Protein 7EQC (pdb70)

InterPro domains:
  IPR000198 Rho GTPase-activating protein domain [PF00620] (437-583)
  IPR000198 Rho GTPase-activating protein domain [PS50238] (423-615)
  IPR000198 Rho GTPase-activating protein domain [SM00324] (434-607)
  IPR002219 Protein kinase C-like, phorbol ester/diacylglycerol-binding domain [PF00130] (352-400)
  IPR002219 Protein kinase C-like, phorbol ester/diacylglycerol-binding domain [PS00479] (352-399)
  IPR002219 Protein kinase C-like, phorbol ester/diacylglycerol-binding domain [PS50081] (351-399)
  IPR008936 Rho GTPase activation protein [G3DSA:1.10.555.10] (417-621)
  IPR008936 Rho GTPase activation protein [SSF48350] (424-609)
  IPR046349 C1-like domain superfamily [SSF57889] (343-401)

Nearest PDB structures (foldseek):
  7eqc-assembly2_J  TM=1.009E+00  e=3.609E-17  Caenorhabditis elegans
  7eqc-assembly2_F  TM=1.010E+00  e=9.535E-17  Caenorhabditis elegans
  7eqc-assembly1_I  TM=1.009E+00  e=2.488E-17  Caenorhabditis elegans
  7eqc-assembly2_J  TM=6.200E-01  e=1.971E-14  Caenorhabditis elegans

B-factor: mean 83.52, std 26.38, range [30.89, 197.25]

Structure (mmCIF, N/CA/C/O backbone):
data_7EQC
#
_entry.id   7EQC
#
_cell.length_a   64.756
_cell.length_b   65.406
_cell.length_c   75.789
_cell.angle_alpha   96.420
_cell.angle_beta   92.240
_cell.angle_gamma   105.030
#
_symmetry.space_group_name_H-M   'P 1'
#
loop_
_entity.id
_entity.type
_entity.pdbx_description
1 polymer 'CYtoKinesis defect'
2 polymer 'Kinesin-like protein'
3 water water
#
loop_
_atom_site.group_PDB
_atom_site.id
_atom_site.type_symbol
_atom_site.label_atom_id
_atom_site.label_alt_id
_atom_site.label_comp_id
_atom_site.label_asym_id
_atom_site.label_entity_id
_atom_site.label_seq_id
_atom_site.pdbx_PDB_ins_code
_atom_site.Cartn_x
_atom_site.Cartn_y
_atom_site.Cartn_z
_atom_site.occupancy
_atom_site.B_iso_or_equiv
_atom_site.auth_seq_id
_atom_site.auth_comp_id
_atom_site.auth_asym_id
_atom_site.auth_atom_id
_atom_site.pdbx_PDB_model_num
ATOM 1 N N . LYS A 1 13 ? 114.748 170.814 66.070 1.00 94.29 9 LYS B N 1
ATOM 2 C CA . LYS A 1 13 ? 115.825 171.751 66.358 1.00 89.65 9 LYS B CA 1
ATOM 3 C C . LYS A 1 13 ? 116.441 172.222 65.046 1.00 93.57 9 LYS B C 1
ATOM 4 O O . LYS A 1 13 ? 116.070 173.258 64.494 1.00 112.74 9 LYS B O 1
ATOM 10 N N . VAL A 1 14 ? 117.377 171.412 64.557 1.00 76.34 10 VAL B N 1
ATOM 11 C CA . VAL A 1 14 ? 118.167 171.744 63.376 1.00 53.74 10 VAL B CA 1
ATOM 12 C C . VAL A 1 14 ? 117.382 171.513 62.087 1.00 59.20 10 VAL B C 1
ATOM 13 O O . VAL A 1 14 ? 117.380 172.360 61.186 1.00 54.23 10 VAL B O 1
ATOM 17 N N . CYS A 1 15 ? 116.724 170.361 61.964 1.00 86.96 11 CYS B N 1
ATOM 18 C CA . CYS A 1 15 ? 115.931 170.050 60.776 1.00 63.37 11 CYS B CA 1
ATOM 19 C C . CYS A 1 15 ? 114.547 170.673 60.927 1.00 70.25 11 CYS B C 1
ATOM 20 O O . CYS A 1 15 ? 113.724 170.187 61.710 1.00 72.35 11 CYS B O 1
ATOM 23 N N . GLY A 1 16 ? 114.297 171.744 60.173 1.00 76.87 12 GLY B N 1
ATOM 24 C CA . GLY A 1 16 ? 113.021 172.434 60.261 1.00 77.39 12 GLY B CA 1
ATOM 25 C C . GLY A 1 16 ? 111.841 171.539 59.932 1.00 72.91 12 GLY B C 1
ATOM 26 O O . GLY A 1 16 ? 111.949 170.577 59.169 1.00 74.17 12 GLY B O 1
ATOM 27 N N . GLU A 1 17 ? 110.697 171.860 60.545 1.00 68.99 13 GLU B N 1
ATOM 28 C CA . GLU A 1 17 ? 109.480 171.086 60.309 1.00 78.98 13 GLU B CA 1
ATOM 29 C C . GLU A 1 17 ? 109.072 171.118 58.838 1.00 90.07 13 GLU B C 1
ATOM 30 O O . GLU A 1 17 ? 108.602 170.110 58.296 1.00 89.18 13 GLU B O 1
ATOM 36 N N . ASN A 1 18 ? 109.232 172.270 58.175 1.00 86.55 14 ASN B N 1
ATOM 37 C CA . ASN A 1 18 ? 108.956 172.337 56.741 1.00 74.57 14 ASN B CA 1
ATOM 38 C C . ASN A 1 18 ? 109.860 171.386 55.969 1.00 73.51 14 ASN B C 1
ATOM 39 O O . ASN A 1 18 ? 109.425 170.756 54.999 1.00 76.12 14 ASN B O 1
ATOM 44 N N . SER A 1 19 ? 111.131 171.292 56.369 1.00 70.89 15 SER B N 1
ATOM 45 C CA . SER A 1 19 ? 112.058 170.380 55.705 1.00 65.51 15 SER B CA 1
ATOM 46 C C . SER A 1 19 ? 111.602 168.933 55.846 1.00 68.22 15 SER B C 1
ATOM 47 O O . SER A 1 19 ? 111.759 168.130 54.920 1.00 67.94 15 SER B O 1
ATOM 50 N N . ARG A 1 20 ? 111.052 168.579 57.010 1.00 70.61 16 ARG B N 1
ATOM 51 C CA . ARG A 1 20 ? 110.601 167.211 57.238 1.00 74.48 16 ARG B CA 1
ATOM 52 C C . ARG A 1 20 ? 109.332 166.923 56.451 1.00 80.80 16 ARG B C 1
ATOM 53 O O . ARG A 1 20 ? 109.196 165.858 55.837 1.00 93.72 16 ARG B O 1
ATOM 61 N N . HIS A 1 21 ? 108.393 167.870 56.465 1.00 78.93 17 HIS B N 1
ATOM 62 C CA . HIS A 1 21 ? 107.115 167.690 55.788 1.00 80.29 17 HIS B CA 1
ATOM 63 C C . HIS A 1 21 ? 107.304 167.493 54.290 1.00 78.29 17 HIS B C 1
ATOM 64 O O . HIS A 1 21 ? 106.693 166.603 53.686 1.00 89.08 17 HIS B O 1
ATOM 71 N N . ILE A 1 22 ? 108.154 168.315 53.672 1.00 70.34 18 ILE B N 1
ATOM 72 C CA . ILE A 1 22 ? 108.368 168.209 52.233 1.00 74.30 18 ILE B CA 1
ATOM 73 C C . ILE A 1 22 ? 109.038 166.886 51.889 1.00 68.62 18 ILE B C 1
ATOM 74 O O . ILE A 1 22 ? 108.653 166.213 50.926 1.00 78.70 18 ILE B O 1
ATOM 79 N N . PHE A 1 23 ? 110.037 166.485 52.676 1.00 61.52 19 PHE B N 1
ATOM 80 C CA . PHE A 1 23 ? 110.721 165.222 52.417 1.00 60.28 19 PHE B CA 1
ATOM 81 C C . PHE A 1 23 ? 109.781 164.033 52.570 1.00 65.51 19 PHE B C 1
ATOM 82 O O . PHE A 1 23 ? 109.868 163.062 51.810 1.00 79.67 19 PHE B O 1
ATOM 90 N N . ASN A 1 24 ? 108.871 164.095 53.545 1.00 71.11 20 ASN B N 1
ATOM 91 C CA . ASN A 1 24 ? 107.929 163.002 53.765 1.00 88.51 20 ASN B CA 1
ATOM 92 C C . ASN A 1 24 ? 106.955 162.877 52.602 1.00 94.21 20 ASN B C 1
ATOM 93 O O . ASN A 1 24 ? 106.674 161.770 52.128 1.00 85.37 20 ASN B O 1
ATOM 98 N N . MET A 1 25 ? 106.414 164.010 52.149 1.00 70.25 21 MET B N 1
ATOM 99 C CA . MET A 1 25 ? 105.510 164.015 51.006 1.00 65.05 21 MET B CA 1
ATOM 100 C C . MET A 1 25 ? 106.189 163.417 49.781 1.00 62.52 21 MET B C 1
ATOM 101 O O . MET A 1 25 ? 105.618 162.567 49.089 1.00 67.17 21 MET B O 1
ATOM 106 N N . ILE A 1 26 ? 107.429 163.837 49.517 1.00 58.45 22 ILE B N 1
ATOM 107 C CA . ILE A 1 26 ? 108.184 163.306 48.384 1.00 58.94 22 ILE B CA 1
ATOM 108 C C . ILE A 1 26 ? 108.427 161.812 48.558 1.00 64.32 22 ILE B C 1
ATOM 109 O O . ILE A 1 26 ? 108.360 161.042 47.591 1.00 70.35 22 ILE B O 1
ATOM 114 N N . LEU A 1 27 ? 108.713 161.377 49.791 1.00 64.15 23 LEU B N 1
ATOM 115 C CA . LEU A 1 27 ? 108.901 159.953 50.056 1.00 66.66 23 LEU B CA 1
ATOM 116 C C . LEU A 1 27 ? 107.657 159.153 49.702 1.00 80.86 23 LEU B C 1
ATOM 117 O O . LEU A 1 27 ? 107.754 158.029 49.195 1.00 80.95 23 LEU B O 1
ATOM 122 N N . ASN A 1 28 ? 106.479 159.712 49.967 1.00 84.90 24 ASN B N 1
ATOM 123 C CA . ASN A 1 28 ? 105.230 159.027 49.674 1.00 84.72 24 ASN B CA 1
ATOM 124 C C . ASN A 1 28 ? 104.832 159.127 48.208 1.00 87.13 24 ASN B C 1
ATOM 125 O O . ASN A 1 28 ? 103.975 158.355 47.765 1.00 93.53 24 ASN B O 1
ATOM 130 N N . SER A 1 29 ? 105.426 160.047 47.449 1.00 96.32 25 SER B N 1
ATOM 131 C CA . SER A 1 29 ? 105.132 160.193 46.032 1.00 91.29 25 SER B CA 1
ATOM 132 C C . SER A 1 29 ? 105.999 159.305 45.155 1.00 100.29 25 SER B C 1
ATOM 133 O O . SER A 1 29 ? 105.746 159.210 43.950 1.00 114.31 25 SER B O 1
ATOM 136 N N . GLN A 1 30 ? 107.015 158.662 45.725 1.00 91.22 26 GLN B N 1
ATOM 137 C CA . GLN A 1 30 ? 107.913 157.807 44.973 1.00 91.66 26 GLN B CA 1
ATOM 138 C C . GLN A 1 30 ? 107.804 156.339 45.338 1.00 109.72 26 GLN B C 1
ATOM 139 O O . GLN A 1 30 ? 108.321 155.500 44.591 1.00 125.00 26 GLN B O 1
ATOM 145 N N . ARG A 1 31 ? 107.137 156.002 46.436 1.00 114.24 27 ARG B N 1
ATOM 146 C CA . ARG A 1 31 ? 107.107 154.619 46.882 1.00 118.74 27 ARG B CA 1
ATOM 147 C C . ARG A 1 31 ? 106.104 153.806 46.069 1.00 125.85 27 ARG B C 1
ATOM 148 O O . ARG A 1 31 ? 104.965 154.245 45.859 1.00 125.34 27 ARG B O 1
ATOM 156 N N . PRO A 1 32 ? 106.491 152.628 45.608 1.00 152.85 28 PRO B N 1
ATOM 157 C CA . PRO A 1 32 ? 105.620 151.787 44.774 1.00 147.11 28 PRO B CA 1
ATOM 158 C C . PRO A 1 32 ? 104.548 151.028 45.544 1.00 152.77 28 PRO B C 1
ATOM 159 O O . PRO A 1 32 ? 104.811 149.930 46.046 1.00 165.50 28 PRO B O 1
ATOM 163 N N . GLN A 1 33 ? 103.341 151.589 45.651 1.00 147.17 29 GLN B N 1
ATOM 164 C CA . GLN A 1 33 ? 102.264 150.919 46.385 1.00 154.13 29 GLN B CA 1
ATOM 165 C C . GLN A 1 33 ? 101.727 149.640 45.659 1.00 146.17 29 GLN B C 1
ATOM 166 O O . GLN A 1 33 ? 100.788 148.991 46.147 1.00 145.44 29 GLN B O 1
ATOM 172 N N . PHE A 1 34 ? 102.380 149.231 44.569 1.00 132.89 30 PHE B N 1
ATOM 173 C CA . PHE A 1 34 ? 102.025 148.031 43.818 1.00 133.79 30 PHE B CA 1
ATOM 174 C C . PHE A 1 34 ? 103.258 147.505 43.089 1.00 132.63 30 PHE B C 1
ATOM 175 O O . PHE A 1 34 ? 103.429 147.739 41.887 1.00 124.12 30 PHE B O 1
ATOM 183 N N . ASP A 1 35 ? 104.084 146.744 43.818 1.00 132.68 31 ASP B N 1
ATOM 184 C CA . ASP A 1 35 ? 105.225 146.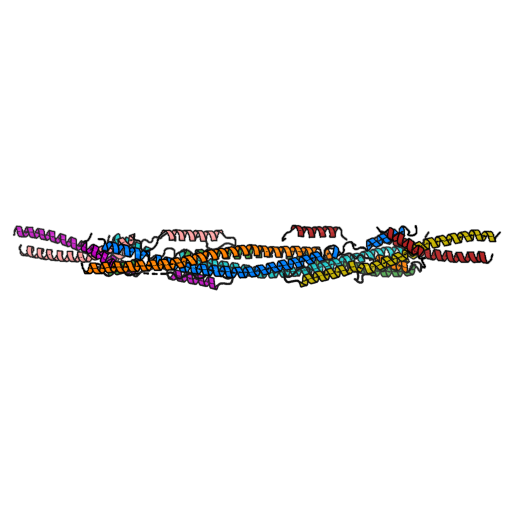030 43.252 1.00 121.48 31 ASP B CA 1
ATOM 185 C C . ASP A 1 35 ? 104.690 144.873 42.418 1.00 118.25 31 ASP B C 1
ATOM 186 O O . ASP A 1 35 ? 103.859 144.098 42.898 1.00 128.59 31 ASP B O 1
ATOM 191 N N . ILE A 1 36 ? 105.162 144.745 41.175 1.00 106.30 32 ILE B N 1
ATOM 192 C CA . ILE A 1 36 ? 104.600 143.733 40.276 1.00 100.73 32 ILE B CA 1
ATOM 193 C C . ILE A 1 36 ? 104.855 142.325 40.797 1.00 98.51 32 ILE B C 1
ATOM 194 O O . ILE A 1 36 ? 103.976 141.458 40.732 1.00 101.27 32 ILE B O 1
ATOM 199 N N . LYS A 1 37 ? 106.052 142.071 41.327 1.00 104.91 33 LYS B N 1
ATOM 200 C CA . LYS A 1 37 ? 106.303 140.774 41.946 1.00 111.11 33 LYS B CA 1
ATOM 201 C C . LYS A 1 37 ? 105.384 140.561 43.143 1.00 106.10 33 LYS B C 1
ATOM 202 O O . LYS A 1 37 ? 104.882 139.452 43.362 1.00 122.67 33 LYS B O 1
ATOM 208 N N . ASP A 1 38 ? 105.134 141.624 43.913 1.00 99.65 34 ASP B N 1
ATOM 209 C CA . ASP A 1 38 ? 104.345 141.517 45.138 1.00 106.88 34 ASP B CA 1
ATOM 210 C C . ASP A 1 38 ? 102.860 141.296 44.866 1.00 104.85 34 ASP B C 1
ATOM 211 O O . ASP A 1 38 ? 102.216 140.503 45.562 1.00 127.10 34 ASP B O 1
ATOM 216 N N . ILE A 1 39 ? 102.280 142.011 43.896 1.00 104.33 35 ILE B N 1
ATOM 217 C CA . ILE A 1 39 ? 100.847 141.871 43.633 1.00 105.32 35 ILE B CA 1
ATOM 218 C C . ILE A 1 39 ? 100.481 140.547 42.980 1.00 103.93 35 ILE B C 1
ATOM 219 O O . ILE A 1 39 ? 99.290 140.240 42.864 1.00 120.40 35 ILE B O 1
ATOM 224 N N . GLY A 1 40 ? 101.458 139.762 42.543 1.00 95.38 36 GLY B N 1
ATOM 225 C CA . GLY A 1 40 ? 101.206 138.411 42.087 1.00 101.83 36 GLY B CA 1
ATOM 226 C C . GLY A 1 40 ? 101.164 138.192 40.593 1.00 102.72 36 GLY B C 1
ATOM 227 O O . GLY A 1 40 ? 100.556 137.210 40.155 1.00 98.99 36 GLY B O 1
ATOM 228 N N . MET A 1 41 ? 101.792 139.061 39.799 1.00 95.58 37 MET B N 1
ATOM 229 C CA . MET A 1 41 ? 101.794 138.876 38.351 1.00 87.36 37 MET B CA 1
ATOM 230 C C . MET A 1 41 ? 102.468 137.564 37.967 1.00 82.28 37 MET B C 1
ATOM 231 O O . MET A 1 41 ? 101.954 136.807 37.137 1.00 76.10 37 MET B O 1
ATOM 236 N N . PHE A 1 42 ? 103.635 137.288 38.556 1.00 84.96 38 PHE B N 1
ATOM 237 C CA . PHE A 1 42 ? 104.361 136.061 38.248 1.00 79.40 38 PHE B CA 1
ATOM 238 C C . PHE A 1 42 ? 103.614 134.821 38.719 1.00 82.44 38 PHE B C 1
ATOM 239 O O . PHE A 1 42 ? 103.695 133.774 38.067 1.00 80.21 38 PHE B O 1
ATOM 247 N N . HIS A 1 43 ? 102.896 134.907 39.842 1.00 87.74 39 HIS B N 1
ATOM 248 C CA . HIS A 1 43 ? 102.109 133.759 40.281 1.00 88.70 39 HIS B CA 1
ATOM 249 C C . HIS A 1 43 ? 100.967 133.461 39.314 1.00 92.46 39 HIS B C 1
ATOM 250 O O . HIS A 1 43 ? 100.673 132.292 39.045 1.00 88.04 39 HIS B O 1
ATOM 257 N N . LEU A 1 44 ? 100.304 134.494 38.787 1.00 102.32 40 LEU B N 1
ATOM 258 C CA . LEU A 1 44 ? 99.237 134.271 37.814 1.00 80.34 40 LEU B CA 1
ATOM 259 C C . LEU A 1 44 ? 99.789 133.619 36.544 1.00 78.36 40 LEU B C 1
ATOM 260 O O . LEU A 1 44 ? 99.190 132.682 35.994 1.00 94.34 40 LEU B O 1
ATOM 265 N N . ILE A 1 45 ? 100.942 134.096 36.069 1.00 69.84 41 ILE B N 1
ATOM 266 C CA . ILE A 1 45 ? 101.545 133.494 34.884 1.00 76.74 41 ILE B CA 1
ATOM 267 C C . ILE A 1 45 ? 101.973 132.066 35.188 1.00 87.61 41 ILE B C 1
ATOM 268 O O . ILE A 1 45 ? 101.859 131.172 34.339 1.00 89.88 41 ILE B O 1
ATOM 273 N N . ASP A 1 46 ? 102.477 131.833 36.405 1.00 85.87 42 ASP B N 1
ATOM 274 C CA . ASP A 1 46 ? 102.767 130.474 36.847 1.00 82.42 42 ASP B CA 1
ATOM 275 C C . ASP A 1 46 ? 101.533 129.589 36.730 1.00 83.96 42 ASP B C 1
ATOM 276 O O . ASP A 1 46 ? 101.625 128.432 36.304 1.00 88.43 42 ASP B O 1
ATOM 281 N N . GLU A 1 47 ? 100.365 130.124 37.101 1.00 79.86 43 GLU B N 1
ATOM 282 C CA . GLU A 1 47 ? 99.129 129.348 37.086 1.00 88.95 43 GLU B CA 1
ATOM 283 C C . GLU A 1 47 ? 98.647 129.061 35.668 1.00 90.39 43 GLU B C 1
ATOM 284 O O . GLU A 1 47 ? 98.130 127.971 35.395 1.00 77.31 43 GLU B O 1
ATOM 290 N N . ILE A 1 48 ? 98.795 130.024 34.755 1.00 93.15 44 ILE B N 1
ATOM 291 C CA . ILE A 1 48 ? 98.417 129.795 33.361 1.00 74.85 44 ILE B CA 1
ATOM 292 C C . ILE A 1 48 ? 99.240 128.659 32.771 1.00 71.16 44 ILE B C 1
ATOM 293 O O . ILE A 1 48 ? 98.713 127.766 32.096 1.00 77.91 44 ILE B O 1
ATOM 298 N N . GLU A 1 49 ? 100.550 128.678 33.021 1.00 78.27 45 GLU B N 1
ATOM 299 C CA . GLU A 1 49 ? 101.425 127.625 32.519 1.00 78.26 45 GLU B CA 1
ATOM 300 C C . GLU A 1 49 ? 101.121 126.291 33.189 1.00 95.62 45 GLU B C 1
ATOM 301 O O . GLU A 1 49 ? 101.163 125.239 32.539 1.00 83.13 45 GLU B O 1
ATOM 307 N N . ARG A 1 50 ? 100.806 126.315 34.489 1.00 101.88 46 ARG B N 1
ATOM 308 C CA . ARG A 1 50 ? 100.482 125.075 35.187 1.00 94.96 46 ARG B CA 1
ATOM 309 C C . ARG A 1 50 ? 99.209 124.463 34.626 1.00 88.92 46 ARG B C 1
ATOM 310 O O . ARG A 1 50 ? 99.145 123.254 34.374 1.00 106.61 46 ARG B O 1
ATOM 318 N N . LEU A 1 51 ? 98.185 125.294 34.420 1.00 73.91 47 LEU B N 1
ATOM 319 C CA . LEU A 1 51 ? 96.930 124.819 33.853 1.00 72.66 47 LEU B CA 1
ATOM 320 C C . LEU A 1 51 ? 97.121 124.373 32.413 1.00 78.27 47 LEU B C 1
ATOM 321 O O . LEU A 1 51 ? 96.458 123.433 31.960 1.00 72.14 47 LEU B O 1
ATOM 326 N N . ARG A 1 52 ? 98.006 125.050 31.681 1.00 68.24 48 ARG B N 1
ATOM 327 C CA . ARG A 1 52 ? 98.313 124.648 30.315 1.00 65.26 48 ARG B CA 1
ATOM 328 C C . ARG A 1 52 ? 98.821 123.213 30.277 1.00 67.43 48 ARG B C 1
ATOM 329 O O . ARG A 1 52 ? 98.406 122.416 29.428 1.00 67.83 48 ARG B O 1
ATOM 337 N N . LYS A 1 53 ? 99.731 122.870 31.196 1.00 72.22 49 LYS B N 1
ATOM 338 C CA . LYS A 1 53 ? 100.279 121.519 31.240 1.00 72.37 49 LYS B CA 1
ATOM 339 C C . LYS A 1 53 ? 99.197 120.501 31.589 1.00 75.22 49 LYS B C 1
ATOM 340 O O . LYS A 1 53 ? 99.126 119.428 30.980 1.00 74.20 49 LYS B O 1
ATOM 346 N N . LEU A 1 54 ? 98.350 120.817 32.576 1.00 72.80 50 LEU B N 1
ATOM 347 C CA . LEU A 1 54 ? 97.239 119.929 32.919 1.00 70.87 50 LEU B CA 1
ATOM 348 C C . LEU A 1 54 ? 96.252 119.793 31.765 1.00 82.52 50 LEU B C 1
ATOM 349 O O . LEU A 1 54 ? 95.724 118.703 31.517 1.00 87.48 50 LEU B O 1
ATOM 354 N N . TRP A 1 55 ? 95.972 120.892 31.060 1.00 90.37 51 TRP B N 1
ATOM 355 C CA . TRP A 1 55 ? 95.083 120.818 29.904 1.00 82.40 51 TRP B CA 1
ATOM 356 C C . TRP A 1 55 ? 95.696 119.940 28.822 1.00 72.91 51 TRP B C 1
ATOM 357 O O . TRP A 1 55 ? 95.023 119.079 28.245 1.00 72.17 51 TRP B O 1
ATOM 368 N N . LYS A 1 56 ? 96.984 120.148 28.542 1.00 79.68 52 LYS B N 1
ATOM 369 C CA . LYS A 1 56 ? 97.684 119.333 27.557 1.00 73.14 52 LYS B CA 1
ATOM 370 C C . LYS A 1 56 ? 97.662 117.862 27.943 1.00 83.73 52 LYS B C 1
ATOM 371 O O . LYS A 1 56 ? 97.424 116.994 27.095 1.00 99.05 52 LYS B O 1
ATOM 377 N N . ASP A 1 57 ? 97.897 117.561 29.224 1.00 83.00 53 ASP B N 1
ATOM 378 C CA . ASP A 1 57 ? 97.885 116.172 29.674 1.00 87.81 53 ASP B CA 1
ATOM 379 C C . ASP A 1 57 ? 96.511 115.543 29.490 1.00 89.87 53 ASP B C 1
ATOM 380 O O . ASP A 1 57 ? 96.402 114.372 29.111 1.00 88.86 53 ASP B O 1
ATOM 385 N N . SER A 1 58 ? 95.448 116.305 29.763 1.00 82.65 54 SER B N 1
ATOM 386 C CA . SER A 1 58 ? 94.097 115.778 29.605 1.00 74.90 54 SER B CA 1
ATOM 387 C C . SER A 1 58 ? 93.785 115.500 28.141 1.00 72.54 54 SER B C 1
ATOM 388 O O . SER A 1 58 ? 93.203 114.459 27.812 1.00 88.06 54 SER B O 1
ATOM 391 N N . GLU A 1 59 ? 94.171 116.416 27.248 1.00 69.67 55 GLU B N 1
ATOM 392 C CA . GLU A 1 59 ? 93.940 116.208 25.823 1.00 72.17 55 GLU B CA 1
ATOM 393 C C . GLU A 1 59 ? 94.732 115.010 25.318 1.00 75.13 55 GLU B C 1
ATOM 394 O O . GLU A 1 59 ? 94.250 114.242 24.477 1.00 87.28 55 GLU B O 1
ATOM 400 N N . GLU A 1 60 ? 95.953 114.836 25.828 1.00 77.24 56 GLU B N 1
ATOM 401 C CA . GLU A 1 60 ? 96.761 113.681 25.457 1.00 84.10 56 GLU B CA 1
ATOM 402 C C . GLU A 1 60 ? 96.147 112.400 26.001 1.00 86.65 56 GLU B C 1
ATOM 403 O O . GLU A 1 60 ? 96.074 111.388 25.294 1.00 79.00 56 GLU B O 1
ATOM 409 N N . SER A 1 61 ? 95.706 112.429 27.260 1.00 87.24 57 SER B N 1
ATOM 410 C CA . SER A 1 61 ? 95.069 111.261 27.856 1.00 78.19 57 SER B CA 1
ATOM 411 C C . SER A 1 61 ? 93.767 110.929 27.140 1.00 78.94 57 SER B C 1
ATOM 412 O O . SER A 1 61 ? 93.419 109.753 26.982 1.00 87.76 57 SER B O 1
ATOM 415 N N . LYS A 1 62 ? 93.037 111.955 26.692 1.00 79.51 58 LYS B N 1
ATOM 416 C CA . LYS A 1 62 ? 91.798 111.724 25.959 1.00 91.25 58 LYS B CA 1
ATOM 417 C C . LYS A 1 62 ? 92.072 111.094 24.602 1.00 87.10 58 LYS B C 1
ATOM 418 O O . LYS A 1 62 ? 91.287 110.262 24.131 1.00 80.71 58 LYS B O 1
ATOM 424 N N . LYS A 1 63 ? 93.196 111.455 23.983 1.00 75.80 59 LYS B N 1
ATOM 425 C CA . LYS A 1 63 ? 93.571 110.873 22.701 1.00 71.90 59 LYS B CA 1
ATOM 426 C C . LYS A 1 63 ? 93.807 109.373 22.833 1.00 81.35 59 LYS B C 1
ATOM 427 O O . LYS A 1 63 ? 93.348 108.587 21.994 1.00 88.69 59 LYS B O 1
ATOM 433 N N . ARG A 1 64 ? 94.524 108.962 23.883 1.00 78.21 60 ARG B N 1
ATOM 434 C CA . ARG A 1 64 ? 94.847 107.554 24.079 1.00 79.47 60 ARG B CA 1
ATOM 435 C C . ARG A 1 64 ? 93.614 106.739 24.450 1.00 85.50 60 ARG B C 1
ATOM 436 O O . ARG A 1 64 ? 93.507 105.568 24.061 1.00 71.62 60 ARG B O 1
ATOM 444 N N . LEU A 1 65 ? 92.680 107.327 25.219 1.00 92.18 61 LEU B N 1
ATOM 445 C CA . LEU A 1 65 ? 91.462 106.594 25.566 1.00 90.08 61 LEU B CA 1
ATOM 446 C C . LEU A 1 65 ? 90.633 106.311 24.328 1.00 93.84 61 LEU B C 1
ATOM 447 O O . LEU A 1 65 ? 90.018 105.245 24.231 1.00 89.06 61 LEU B O 1
ATOM 452 N N . ASN A 1 66 ? 90.655 107.227 23.354 1.00 88.22 62 ASN B N 1
ATOM 453 C CA . ASN A 1 66 ? 89.988 106.987 22.077 1.00 86.08 62 ASN B CA 1
ATOM 454 C C . ASN A 1 66 ? 90.625 105.811 21.349 1.00 85.62 62 ASN B C 1
ATOM 455 O O . ASN A 1 66 ? 89.931 104.990 20.735 1.00 91.70 62 ASN B O 1
ATOM 460 N N . ALA A 1 67 ? 91.955 105.717 21.412 1.00 85.10 63 ALA B N 1
ATOM 461 C CA . ALA A 1 67 ? 92.658 104.600 20.798 1.00 87.71 63 ALA B CA 1
ATOM 462 C C . ALA A 1 67 ? 92.404 103.318 21.572 1.00 88.30 63 ALA B C 1
ATOM 463 O O . ALA A 1 67 ? 92.399 102.229 20.990 1.00 84.72 63 ALA B O 1
ATOM 465 N N . ASP A 1 68 ? 92.237 103.425 22.888 1.00 84.85 64 ASP B N 1
ATOM 466 C CA . ASP A 1 68 ? 91.864 102.262 23.678 1.00 85.49 64 ASP B CA 1
ATOM 467 C C . ASP A 1 68 ? 90.428 101.850 23.381 1.00 87.36 64 ASP B C 1
ATOM 468 O O . ASP A 1 68 ? 90.100 100.659 23.391 1.00 103.00 64 ASP B O 1
ATOM 473 N N . MET A 1 69 ? 89.560 102.829 23.117 1.00 95.25 65 MET B N 1
ATOM 474 C CA . MET A 1 69 ? 88.150 102.537 22.885 1.00 87.13 65 MET B CA 1
ATOM 475 C C . MET A 1 69 ? 87.930 101.877 21.527 1.00 93.23 65 MET B C 1
ATOM 476 O O . MET A 1 69 ? 87.088 100.981 21.398 1.00 83.55 65 MET B O 1
ATOM 481 N N . ARG A 1 70 ? 88.666 102.313 20.498 1.00 100.51 66 ARG B N 1
ATOM 482 C CA . ARG A 1 70 ? 88.500 101.720 19.173 1.00 94.37 66 ARG B CA 1
ATOM 483 C C . ARG A 1 70 ? 88.888 100.245 19.181 1.00 89.12 66 ARG B C 1
ATOM 484 O O . ARG A 1 70 ? 88.253 99.426 18.506 1.00 81.52 66 ARG B O 1
ATOM 492 N N . GLU A 1 71 ? 89.939 99.889 19.926 1.00 83.30 67 GLU B N 1
ATOM 493 C CA . GLU A 1 71 ? 90.348 98.491 20.023 1.00 83.10 67 GLU B CA 1
ATOM 494 C C . GLU A 1 71 ? 89.346 97.671 20.827 1.00 90.81 67 GLU B C 1
ATOM 495 O O . GLU A 1 71 ? 88.970 96.563 20.424 1.00 67.25 67 GLU B O 1
ATOM 501 N N . ALA A 1 72 ? 88.902 98.201 21.970 1.00 76.08 68 ALA B N 1
ATOM 502 C CA . ALA A 1 72 ? 87.966 97.458 22.807 1.00 73.91 68 ALA B CA 1
ATOM 503 C C . ALA A 1 72 ? 86.662 97.188 22.070 1.00 70.87 68 ALA B C 1
ATOM 504 O O . ALA A 1 72 ? 86.125 96.076 22.132 1.00 80.53 68 ALA B O 1
ATOM 506 N N . GLU A 1 73 ? 86.149 98.188 21.346 1.00 74.93 69 GLU B N 1
ATOM 507 C CA . GLU A 1 73 ? 84.909 98.009 20.598 1.00 71.38 69 GLU B CA 1
ATOM 508 C C . GLU A 1 73 ? 85.084 97.035 19.438 1.00 74.32 69 GLU B C 1
ATOM 509 O O . GLU A 1 73 ? 84.150 96.296 19.107 1.00 76.38 69 GLU B O 1
ATOM 515 N N . GLU A 1 74 ? 86.259 97.026 18.804 1.00 75.52 70 GLU B N 1
ATOM 516 C CA . GLU A 1 74 ? 86.483 96.114 17.686 1.00 77.63 70 GLU B CA 1
ATOM 517 C C . GLU A 1 74 ? 86.557 94.670 18.161 1.00 73.50 70 GLU B C 1
ATOM 518 O O . GLU A 1 74 ? 86.006 93.771 17.515 1.00 69.76 70 GLU B O 1
ATOM 524 N N . ALA A 1 75 ? 87.249 94.426 19.277 1.00 79.68 71 ALA B N 1
ATOM 525 C CA . ALA A 1 75 ? 87.354 93.069 19.803 1.00 73.40 71 ALA B CA 1
ATOM 526 C C . ALA A 1 75 ? 86.006 92.571 20.304 1.00 68.25 71 ALA B C 1
ATOM 527 O O . ALA A 1 75 ? 85.672 91.392 20.134 1.00 70.12 71 ALA B O 1
ATOM 529 N N . LEU A 1 76 ? 85.210 93.457 20.907 1.00 64.66 72 LEU B N 1
ATOM 530 C CA . LEU A 1 76 ? 83.870 93.069 21.329 1.00 65.74 72 LEU B CA 1
ATOM 531 C C . LEU A 1 76 ? 83.015 92.710 20.123 1.00 66.78 72 LEU B C 1
ATOM 532 O O . LEU A 1 76 ? 82.210 91.774 20.175 1.00 80.63 72 LEU B O 1
ATOM 537 N N . ALA A 1 77 ? 83.197 93.436 19.018 1.00 66.98 73 ALA B N 1
ATOM 538 C CA . ALA A 1 77 ? 82.459 93.131 17.799 1.00 72.72 73 ALA B CA 1
ATOM 539 C C . ALA A 1 77 ? 82.889 91.787 17.227 1.00 64.69 73 ALA B C 1
ATOM 540 O O . ALA A 1 77 ? 82.060 91.036 16.702 1.00 66.83 73 ALA B O 1
ATOM 542 N N . LYS A 1 78 ? 84.180 91.460 17.336 1.00 61.47 74 LYS B N 1
ATOM 543 C CA . LYS A 1 78 ? 84.667 90.174 16.847 1.00 64.92 74 LYS B CA 1
ATOM 544 C C . LYS A 1 78 ? 84.132 89.033 17.700 1.00 74.80 74 LYS B C 1
ATOM 545 O O . LYS A 1 78 ? 83.778 87.970 17.177 1.00 75.65 74 LYS B O 1
ATOM 551 N N . ALA A 1 79 ? 84.071 89.237 19.019 1.00 71.87 75 ALA B N 1
ATOM 552 C CA . ALA A 1 79 ? 83.539 88.208 19.904 1.00 65.67 75 ALA B CA 1
ATOM 553 C C . ALA A 1 79 ? 82.072 87.941 19.602 1.00 63.30 75 ALA B C 1
ATOM 554 O O . ALA A 1 79 ? 81.637 86.784 19.570 1.00 64.53 75 ALA B O 1
ATOM 556 N N . ARG A 1 80 ? 81.297 89.004 19.367 1.00 72.49 76 ARG B N 1
ATOM 557 C CA . ARG A 1 80 ? 79.879 88.850 19.067 1.00 69.56 76 ARG B CA 1
ATOM 558 C C . ARG A 1 80 ? 79.667 88.154 17.733 1.00 73.49 76 ARG B C 1
ATOM 559 O O . ARG A 1 80 ? 78.670 87.446 17.554 1.00 63.42 76 ARG B O 1
ATOM 567 N N . LYS A 1 81 ? 80.592 88.340 16.790 1.00 52.15 77 LYS B N 1
ATOM 568 C CA . LYS A 1 81 ? 80.503 87.619 15.529 1.00 54.50 77 LYS B CA 1
ATOM 569 C C . LYS A 1 81 ? 80.730 86.133 15.765 1.00 56.54 77 LYS B C 1
ATOM 570 O O . LYS A 1 81 ? 79.989 85.289 15.247 1.00 60.25 77 LYS B O 1
ATOM 576 N N . LYS A 1 82 ? 81.742 85.800 16.574 1.00 62.55 78 LYS B N 1
ATOM 577 C CA . LYS A 1 82 ? 81.986 84.411 16.950 1.00 61.56 78 LYS B CA 1
ATOM 578 C C . LYS A 1 82 ? 80.809 83.824 17.717 1.00 54.04 78 LYS B C 1
ATOM 579 O O . LYS A 1 82 ? 80.431 82.668 17.493 1.00 60.26 78 LYS B O 1
ATOM 585 N N . LEU A 1 83 ? 80.216 84.603 18.626 1.00 51.40 79 LEU B N 1
ATOM 586 C CA . LEU A 1 83 ? 79.100 84.089 19.415 1.00 52.62 79 LEU B CA 1
ATOM 587 C C . LEU A 1 83 ? 77.934 83.692 18.523 1.00 56.71 79 LEU B C 1
ATOM 588 O O . LEU A 1 83 ? 77.252 82.695 18.786 1.00 78.13 79 LEU B O 1
ATOM 593 N N . ALA A 1 84 ? 77.712 84.443 17.443 1.00 56.95 80 ALA B N 1
ATOM 594 C CA . ALA A 1 84 ? 76.646 84.106 16.507 1.00 49.76 80 ALA B CA 1
ATOM 595 C C . ALA A 1 84 ? 76.995 82.858 15.707 1.00 56.93 80 ALA B C 1
ATOM 596 O O . ALA A 1 84 ? 76.123 82.025 15.436 1.00 67.54 80 ALA B O 1
ATOM 598 N N . MET A 1 85 ? 78.267 82.708 15.323 1.00 52.39 81 MET B N 1
ATOM 599 C CA . MET A 1 85 ? 78.684 81.509 14.602 1.00 56.23 81 MET B CA 1
ATOM 600 C C . MET A 1 85 ? 78.430 80.267 15.441 1.00 61.18 81 MET B C 1
ATOM 601 O O . MET A 1 85 ? 77.844 79.285 14.968 1.00 67.76 81 MET B O 1
ATOM 606 N N . PHE A 1 86 ? 78.874 80.297 16.697 1.00 62.13 82 PHE B N 1
ATOM 607 C CA . PHE A 1 86 ? 78.737 79.140 17.568 1.00 71.52 82 PHE B CA 1
ATOM 608 C C . PHE A 1 86 ? 77.269 78.824 17.823 1.00 58.37 82 PHE B C 1
ATOM 609 O O . PHE A 1 86 ? 76.869 77.655 17.835 1.00 68.42 82 PHE B O 1
ATOM 617 N N . ASP A 1 87 ? 76.447 79.861 18.001 1.00 46.21 83 ASP B N 1
ATOM 618 C CA . ASP A 1 87 ? 75.028 79.654 18.275 1.00 47.37 83 ASP B CA 1
ATOM 619 C C . ASP A 1 87 ? 74.300 79.055 17.078 1.00 63.57 83 ASP B C 1
ATOM 620 O O . ASP A 1 87 ? 73.386 78.239 17.246 1.00 71.49 83 ASP B O 1
ATOM 625 N N . ILE A 1 88 ? 74.673 79.459 15.863 1.00 53.86 84 ILE B N 1
ATOM 626 C CA . ILE A 1 88 ? 74.026 78.906 14.678 1.00 61.48 84 ILE B CA 1
ATOM 627 C C . ILE A 1 88 ? 74.364 77.427 14.530 1.00 67.53 84 ILE B C 1
ATOM 628 O O . ILE A 1 88 ? 73.486 76.602 14.245 1.00 58.11 84 ILE B O 1
ATOM 633 N N . ASP A 1 89 ? 75.636 77.068 14.722 1.00 67.41 85 ASP B N 1
ATOM 634 C CA . ASP A 1 89 ? 76.043 75.668 14.634 1.00 63.46 85 ASP B CA 1
ATOM 635 C C . ASP A 1 89 ? 75.408 74.835 15.744 1.00 63.83 85 ASP B C 1
ATOM 636 O O . ASP A 1 89 ? 74.925 73.723 15.500 1.00 69.75 85 ASP B O 1
ATOM 641 N N . VAL A 1 90 ? 75.417 75.351 16.978 1.00 54.29 86 VAL B N 1
ATOM 642 C CA . VAL A 1 90 ? 74.813 74.629 18.098 1.00 53.10 86 VAL B CA 1
ATOM 643 C C . VAL A 1 90 ? 73.343 74.345 17.812 1.00 56.90 86 VAL B C 1
ATOM 644 O O . VAL A 1 90 ? 72.873 73.210 17.954 1.00 63.73 86 VAL B O 1
ATOM 648 N N . LYS A 1 91 ? 72.599 75.370 17.386 1.00 53.36 87 LYS B N 1
ATOM 649 C CA . LYS A 1 91 ? 71.187 75.184 17.061 1.00 63.54 87 LYS B CA 1
ATOM 650 C C . LYS A 1 91 ? 71.005 74.216 15.897 1.00 60.36 87 LYS B C 1
ATOM 651 O O . LYS A 1 91 ? 70.008 73.487 15.847 1.00 72.55 87 LYS B O 1
ATOM 657 N N . ASP A 1 92 ? 71.941 74.209 14.946 1.00 46.01 88 ASP B N 1
ATOM 658 C CA . ASP A 1 92 ? 71.835 73.308 13.801 1.00 46.79 88 ASP B CA 1
ATOM 659 C C . ASP A 1 92 ? 71.984 71.850 14.220 1.00 66.47 88 ASP B C 1
ATOM 660 O O . ASP A 1 92 ? 71.202 70.992 13.795 1.00 69.11 88 ASP B O 1
ATOM 665 N N . THR A 1 93 ? 72.991 71.542 15.042 1.00 60.82 89 THR B N 1
ATOM 666 C CA . THR A 1 93 ? 73.168 70.160 15.477 1.00 65.32 89 THR B CA 1
ATOM 667 C C . THR A 1 93 ? 72.026 69.742 16.387 1.00 61.01 89 THR B C 1
ATOM 668 O O . THR A 1 93 ? 71.583 68.589 16.352 1.00 62.49 89 THR B O 1
ATOM 672 N N . GLN A 1 94 ? 71.539 70.673 17.209 1.00 61.53 90 GLN B N 1
ATOM 673 C CA . GLN A 1 94 ? 70.375 70.408 18.043 1.00 70.88 90 GLN B CA 1
ATOM 674 C C . GLN A 1 94 ? 69.159 70.084 17.186 1.00 60.91 90 GLN B C 1
ATOM 675 O O . GLN A 1 94 ? 68.284 69.321 17.609 1.00 64.61 90 GLN B O 1
ATOM 681 N N . LYS A 1 95 ? 69.070 70.684 15.997 1.00 62.94 91 LYS B N 1
ATOM 682 C CA . LYS A 1 95 ? 67.984 70.371 15.073 1.00 57.43 91 LYS B CA 1
ATOM 683 C C . LYS A 1 95 ? 68.118 68.949 14.526 1.00 58.42 91 LYS B C 1
ATOM 684 O O . LYS A 1 95 ? 67.139 68.196 14.482 1.00 55.59 91 LYS B O 1
ATOM 690 N N A HIS A 1 96 ? 69.329 68.561 14.117 0.50 65.06 92 HIS B N 1
ATOM 691 N N B HIS A 1 96 ? 69.329 68.562 14.112 0.50 65.06 92 HIS B N 1
ATOM 692 C CA A HIS A 1 96 ? 69.554 67.190 13.668 0.50 58.08 92 HIS B CA 1
ATOM 693 C CA B HIS A 1 96 ? 69.561 67.190 13.664 0.50 58.08 92 HIS B CA 1
ATOM 694 C C A HIS A 1 96 ? 69.381 66.207 14.818 0.50 62.35 92 HIS B C 1
ATOM 695 C C B HIS A 1 96 ? 69.394 66.204 14.813 0.50 62.35 92 HIS B C 1
ATOM 696 O O A HIS A 1 96 ? 68.886 65.090 14.622 0.50 66.51 92 HIS B O 1
ATOM 697 O O B HIS A 1 96 ? 68.917 65.080 14.615 0.50 66.39 92 HIS B O 1
ATOM 710 N N . LEU A 1 97 ? 69.781 66.616 16.022 1.00 74.59 93 LEU B N 1
ATOM 711 C CA . LEU A 1 97 ? 69.649 65.762 17.196 1.00 64.90 93 LEU B CA 1
ATOM 712 C C . LEU A 1 97 ? 68.185 65.434 17.463 1.00 55.19 93 LEU B C 1
ATOM 713 O O . LEU A 1 97 ? 67.831 64.283 17.740 1.00 67.74 93 LEU B O 1
ATOM 718 N N . ARG A 1 98 ? 67.320 66.450 17.406 1.00 68.81 94 ARG B N 1
ATOM 719 C CA . ARG A 1 98 ? 65.890 66.237 17.610 1.00 84.75 94 ARG B CA 1
ATOM 720 C C . ARG A 1 98 ? 65.311 65.311 16.543 1.00 73.94 94 ARG B C 1
ATOM 721 O O . ARG A 1 98 ? 64.406 64.516 16.824 1.00 73.89 94 ARG B O 1
ATOM 729 N N . ALA A 1 99 ? 65.792 65.431 15.302 1.00 62.33 95 ALA B N 1
ATOM 730 C CA . ALA A 1 99 ? 65.319 64.561 14.231 1.00 56.59 95 ALA B CA 1
ATOM 731 C C . ALA A 1 99 ? 65.730 63.112 14.471 1.00 76.71 95 ALA B C 1
ATOM 732 O O . ALA A 1 99 ? 64.928 62.192 14.269 1.00 72.66 95 ALA B O 1
ATOM 734 N N . LEU A 1 100 ? 66.979 62.890 14.893 1.00 70.20 96 LEU B N 1
ATOM 735 C CA . LEU A 1 100 ? 67.439 61.537 15.188 1.00 65.61 96 LEU B CA 1
ATOM 736 C C . LEU A 1 100 ? 66.670 60.942 16.358 1.00 61.21 96 LEU B C 1
ATOM 737 O O . LEU A 1 100 ? 66.394 59.737 16.381 1.00 58.00 96 LEU B O 1
ATOM 742 N N . MET A 1 101 ? 66.333 61.769 17.351 1.00 53.77 97 MET B N 1
ATOM 743 C CA . MET A 1 101 ? 65.513 61.292 18.459 1.00 60.27 97 MET B CA 1
ATOM 744 C C . MET A 1 101 ? 64.149 60.835 17.965 1.00 65.13 97 MET B C 1
ATOM 745 O O . MET A 1 101 ? 63.648 59.783 18.379 1.00 72.12 97 MET B O 1
ATOM 750 N N . GLU A 1 102 ? 63.532 61.616 17.079 1.00 63.73 98 GLU B N 1
ATOM 751 C CA . GLU A 1 102 ? 62.247 61.223 16.516 1.00 67.26 98 GLU B CA 1
ATOM 752 C C . GLU A 1 102 ? 62.379 59.915 15.750 1.00 57.37 98 GLU B C 1
ATOM 753 O O . GLU A 1 102 ? 61.522 59.029 15.850 1.00 60.80 98 GLU B O 1
ATOM 759 N N . GLU A 1 103 ? 63.461 59.783 14.989 1.00 55.80 99 GLU B N 1
ATOM 760 C CA . GLU A 1 103 ? 63.717 58.592 14.194 1.00 51.42 99 GLU B CA 1
ATOM 761 C C . GLU A 1 103 ? 64.019 57.369 15.064 1.00 81.92 99 GLU B C 1
ATOM 762 O O . GLU A 1 103 ? 63.508 56.273 14.798 1.00 49.87 99 GLU B O 1
ATOM 768 N N . ASN A 1 104 ? 64.850 57.532 16.104 1.00 63.03 100 ASN B N 1
ATOM 769 C CA . ASN A 1 104 ? 65.171 56.425 17.009 1.00 46.68 100 ASN B CA 1
ATOM 770 C C . ASN A 1 104 ? 63.930 55.897 17.718 1.00 51.88 100 ASN B C 1
ATOM 771 O O . ASN A 1 104 ? 63.746 54.681 17.847 1.00 60.68 100 ASN B O 1
ATOM 776 N N . LYS A 1 105 ? 63.097 56.807 18.230 1.00 50.51 101 LYS B N 1
ATOM 777 C CA . LYS A 1 105 ? 61.856 56.425 18.897 1.00 53.38 101 LYS B CA 1
ATOM 778 C C . LYS A 1 105 ? 60.996 55.538 18.009 1.00 68.72 101 LYS B C 1
ATOM 779 O O . LYS A 1 105 ? 60.424 54.544 18.475 1.00 61.46 101 LYS B O 1
ATOM 785 N N . ALA A 1 106 ? 60.887 55.889 16.726 1.00 62.62 102 ALA B N 1
ATOM 786 C CA . ALA A 1 106 ? 60.057 55.123 15.805 1.00 65.64 102 ALA B CA 1
ATOM 787 C C . ALA A 1 106 ? 60.636 53.736 15.568 1.00 77.10 102 ALA B C 1
ATOM 788 O O . ALA A 1 106 ? 59.893 52.749 15.501 1.00 69.48 102 ALA B O 1
ATOM 790 N N . LEU A 1 107 ? 61.960 53.647 15.414 1.00 62.27 103 LEU B N 1
ATOM 791 C CA . LEU A 1 107 ? 62.614 52.357 15.224 1.00 65.85 103 LEU B CA 1
ATOM 792 C C . LEU A 1 107 ? 62.376 51.438 16.415 1.00 64.70 103 LEU B C 1
ATOM 793 O O . LEU A 1 107 ? 62.128 50.238 16.245 1.00 78.49 103 LEU B O 1
ATOM 798 N N . LYS A 1 108 ? 62.459 51.984 17.631 1.00 53.67 104 LYS B N 1
ATOM 799 C CA . LYS A 1 108 ? 62.202 51.187 18.825 1.00 63.49 104 LYS B CA 1
ATOM 800 C C . LYS A 1 108 ? 60.772 50.682 18.813 1.00 75.19 104 LYS B C 1
ATOM 801 O O . LYS A 1 108 ? 60.495 49.551 19.226 1.00 94.98 104 LYS B O 1
ATOM 807 N N . LEU A 1 109 ? 59.847 51.508 18.332 1.00 65.00 105 LEU B N 1
ATOM 808 C CA . LEU A 1 109 ? 58.457 51.081 18.290 1.00 68.57 105 LEU B CA 1
ATOM 809 C C . LEU A 1 109 ? 58.257 49.886 17.375 1.00 70.44 105 LEU B C 1
ATOM 810 O O . LEU A 1 109 ? 57.487 48.976 17.699 1.00 77.50 105 LEU B O 1
ATOM 815 N N . ASP A 1 110 ? 58.950 49.862 16.240 1.00 70.67 106 ASP B N 1
ATOM 816 C CA . ASP A 1 110 ? 58.873 48.714 15.346 1.00 66.30 106 ASP B CA 1
ATOM 817 C C . ASP A 1 110 ? 59.378 47.453 16.036 1.00 77.46 106 ASP B C 1
ATOM 818 O O . ASP A 1 110 ? 58.736 46.396 15.984 1.00 99.04 106 ASP B O 1
ATOM 823 N N . LEU A 1 111 ? 60.550 47.547 16.665 1.00 77.92 107 LEU B N 1
ATOM 824 C CA . LEU A 1 111 ? 61.163 46.396 17.317 1.00 75.59 107 LEU B CA 1
ATOM 825 C C . LEU A 1 111 ? 60.325 45.922 18.493 1.00 82.51 107 LEU B C 1
ATOM 826 O O . LEU A 1 111 ? 60.231 44.718 18.759 1.00 115.30 107 LEU B O 1
ATOM 831 N N . ASN A 1 112 ? 59.725 46.862 19.219 1.00 72.12 108 ASN B N 1
ATOM 832 C CA . ASN A 1 112 ? 58.971 46.535 20.420 1.00 77.87 108 ASN B CA 1
ATOM 833 C C . ASN A 1 112 ? 57.639 45.813 20.174 1.00 84.06 108 ASN B C 1
ATOM 834 O O . ASN A 1 112 ? 57.134 45.215 21.117 1.00 84.99 108 ASN B O 1
ATOM 839 N N . VAL A 1 113 ? 56.986 45.900 19.012 1.00 85.16 109 VAL B N 1
ATOM 840 C CA . VAL A 1 113 ? 55.713 45.138 18.913 1.00 100.21 109 VAL B CA 1
ATOM 841 C C . VAL A 1 113 ? 56.061 43.638 18.833 1.00 104.07 109 VAL B C 1
ATOM 842 O O . VAL A 1 113 ? 56.098 42.896 19.826 1.00 97.96 109 VAL B O 1
ATOM 846 N N . LYS B 1 13 ? 118.988 184.859 38.002 1.00 108.71 9 LYS C N 1
ATOM 847 C CA . LYS B 1 13 ? 119.726 185.452 39.113 1.00 94.98 9 LYS C CA 1
ATOM 848 C C . LYS B 1 13 ? 119.078 185.141 40.458 1.00 83.64 9 LYS C C 1
ATOM 849 O O . LYS B 1 13 ? 119.738 184.686 41.395 1.00 102.41 9 LYS C O 1
ATOM 855 N N . VAL B 1 14 ? 117.771 185.389 40.525 1.00 80.92 10 VAL C N 1
ATOM 856 C CA . VAL B 1 14 ? 117.034 185.280 41.779 1.00 77.16 10 VAL C CA 1
ATOM 857 C C . VAL B 1 14 ? 116.673 183.832 42.088 1.00 69.10 10 VAL C C 1
ATOM 858 O O . VAL B 1 14 ? 116.880 183.350 43.208 1.00 82.49 10 VAL C O 1
ATOM 862 N N . CYS B 1 15 ? 116.114 183.122 41.111 1.00 76.92 11 CYS C N 1
ATOM 863 C CA . CYS B 1 15 ? 115.767 181.718 41.291 1.00 54.67 11 CYS C CA 1
ATOM 864 C C . CYS B 1 15 ? 117.007 180.874 41.039 1.00 55.13 11 CYS C C 1
ATOM 865 O O . CYS B 1 15 ? 117.530 180.848 39.919 1.00 58.31 11 CYS C O 1
ATOM 868 N N . GLY B 1 16 ? 117.478 180.186 42.075 1.00 49.66 12 GLY C N 1
ATOM 869 C CA . GLY B 1 16 ? 118.689 179.403 41.935 1.00 53.55 12 GLY C CA 1
ATOM 870 C C . GLY B 1 16 ? 118.540 178.278 40.930 1.00 60.95 12 GLY C C 1
ATOM 871 O O . GLY B 1 16 ? 117.460 177.715 40.738 1.00 57.75 12 GLY C O 1
ATOM 872 N N . GLU B 1 17 ? 119.656 177.962 40.269 1.00 57.72 13 GLU C N 1
ATOM 873 C CA . GLU B 1 17 ? 119.666 176.849 39.328 1.00 59.27 13 GLU C CA 1
ATOM 874 C C . GLU B 1 17 ? 119.289 175.560 40.044 1.00 57.83 13 GLU C C 1
ATOM 875 O O . GLU B 1 17 ? 118.605 174.696 39.481 1.00 70.51 13 GLU C O 1
ATOM 881 N N . ASN B 1 18 ? 119.748 175.415 41.290 1.00 55.25 14 ASN C N 1
ATOM 882 C CA . ASN B 1 18 ? 119.378 174.271 42.114 1.00 54.30 14 ASN C CA 1
ATOM 883 C C . ASN B 1 18 ? 117.877 174.244 42.374 1.00 55.40 14 ASN C C 1
ATOM 884 O O . ASN B 1 18 ? 117.256 173.176 42.351 1.00 55.75 14 ASN C O 1
ATOM 889 N N . SER B 1 19 ? 117.282 175.410 42.650 1.00 53.98 15 SER C N 1
ATOM 890 C CA . SER B 1 19 ? 115.843 175.479 42.889 1.00 56.14 15 SER C CA 1
ATOM 891 C C . SER B 1 19 ? 115.057 175.058 41.654 1.00 59.95 15 SER C C 1
ATOM 892 O O . SER B 1 19 ? 114.034 174.373 41.761 1.00 55.84 15 SER C O 1
ATOM 895 N N . ARG B 1 20 ? 115.534 175.449 40.469 1.00 46.03 16 ARG C N 1
ATOM 896 C CA . ARG B 1 20 ? 114.829 175.139 39.230 1.00 48.17 16 ARG C CA 1
ATOM 897 C C . ARG B 1 20 ? 114.932 173.658 38.917 1.00 57.38 16 ARG C C 1
ATOM 898 O O . ARG B 1 20 ? 113.955 173.029 38.491 1.00 48.38 16 ARG C O 1
ATOM 906 N N . HIS B 1 21 ? 116.125 173.101 39.113 1.00 61.08 17 HIS C N 1
ATOM 907 C CA . HIS B 1 21 ? 116.388 171.702 38.815 1.00 60.28 17 HIS C CA 1
ATOM 908 C C . HIS B 1 21 ? 115.491 170.798 39.654 1.00 55.57 17 HIS C C 1
ATOM 909 O O . HIS B 1 21 ? 114.922 169.822 39.152 1.00 51.49 17 HIS C O 1
ATOM 916 N N . ILE B 1 22 ? 115.357 171.114 40.944 1.00 52.51 18 ILE C N 1
ATOM 917 C CA . ILE B 1 22 ? 114.514 170.324 41.839 1.00 52.66 18 ILE C CA 1
ATOM 918 C C . ILE B 1 22 ? 113.037 170.482 41.501 1.00 49.43 18 ILE C C 1
ATOM 919 O O . ILE B 1 22 ? 112.290 169.497 41.478 1.00 63.14 18 ILE C O 1
ATOM 924 N N . PHE B 1 23 ? 112.586 171.714 41.240 1.00 59.53 19 PHE C N 1
ATOM 925 C CA . PHE B 1 23 ? 111.175 171.924 40.916 1.00 58.95 19 PHE C CA 1
ATOM 926 C C . PHE B 1 23 ? 110.805 171.188 39.643 1.00 58.09 19 PHE C C 1
ATOM 927 O O . PHE B 1 23 ? 109.695 170.659 39.513 1.00 61.65 19 PHE C O 1
ATOM 935 N N . ASN B 1 24 ? 111.731 171.147 38.694 1.00 53.73 20 ASN C N 1
ATOM 936 C CA . ASN B 1 24 ? 111.498 170.436 37.450 1.00 58.68 20 ASN C CA 1
ATOM 937 C C . ASN B 1 24 ? 111.429 168.930 37.701 1.00 63.60 20 ASN C C 1
ATOM 938 O O . ASN B 1 24 ? 110.537 168.243 37.188 1.00 74.93 20 ASN C O 1
ATOM 943 N N . MET B 1 25 ? 112.355 168.404 38.511 1.00 64.89 21 MET C N 1
ATOM 944 C CA . MET B 1 25 ? 112.327 166.984 38.856 1.00 54.01 21 MET C CA 1
ATOM 945 C C . MET B 1 25 ? 111.020 166.601 39.547 1.00 53.58 21 MET C C 1
ATOM 946 O O . MET B 1 25 ? 110.433 165.559 39.242 1.00 59.63 21 MET C O 1
ATOM 951 N N . ILE B 1 26 ? 110.565 167.416 40.505 1.00 49.23 22 ILE C N 1
ATOM 952 C CA . ILE B 1 26 ? 109.319 167.113 41.215 1.00 48.53 22 ILE C CA 1
ATOM 953 C C . ILE B 1 26 ? 108.125 167.136 40.268 1.00 69.78 22 ILE C C 1
ATOM 954 O O . ILE B 1 26 ? 107.242 166.272 40.341 1.00 80.65 22 ILE C O 1
ATOM 959 N N . LEU B 1 27 ? 108.061 168.131 39.380 1.00 74.51 23 LEU C N 1
ATOM 960 C CA . LEU B 1 27 ? 106.960 168.181 38.424 1.00 69.49 23 LEU C CA 1
ATOM 961 C C . LEU B 1 27 ? 106.985 166.963 37.516 1.00 74.31 23 LEU C C 1
ATOM 962 O O . LEU B 1 27 ? 105.938 166.384 37.202 1.00 90.85 23 LEU C O 1
ATOM 967 N N . ASN B 1 28 ? 108.180 166.561 37.091 1.00 80.97 24 ASN C N 1
ATOM 968 C CA . ASN B 1 28 ? 108.380 165.384 36.262 1.00 80.04 24 ASN C CA 1
ATOM 969 C C . ASN B 1 28 ? 108.461 164.104 37.081 1.00 76.09 24 ASN C C 1
ATOM 970 O O . ASN B 1 28 ? 108.565 163.021 36.496 1.00 80.35 24 ASN C O 1
ATOM 975 N N . SER B 1 29 ? 108.428 164.206 38.409 1.00 82.12 25 SER C N 1
ATOM 976 C CA . SER B 1 29 ? 108.473 163.029 39.264 1.00 88.91 25 SER C CA 1
ATOM 977 C C . SER B 1 29 ? 107.182 162.239 39.134 1.00 106.42 25 SER C C 1
ATOM 978 O O . SER B 1 29 ? 106.083 162.798 39.224 1.00 125.10 25 SER C O 1
ATOM 981 N N . GLN B 1 30 ? 107.318 160.933 38.930 1.00 101.75 26 GLN C N 1
ATOM 982 C CA . GLN B 1 30 ? 106.187 160.048 38.716 1.00 107.25 26 GLN C CA 1
ATOM 983 C C . GLN B 1 30 ? 106.546 158.690 39.297 1.00 114.31 26 GLN C C 1
ATOM 984 O O . GLN B 1 30 ? 107.726 158.333 39.391 1.00 122.86 26 GLN C O 1
ATOM 990 N N . ARG B 1 31 ? 105.516 157.944 39.721 1.00 113.45 27 ARG C N 1
ATOM 991 C CA . ARG B 1 31 ? 105.765 156.615 40.280 1.00 123.55 27 ARG C CA 1
ATOM 992 C C . ARG B 1 31 ? 106.614 155.743 39.353 1.00 136.22 27 ARG C C 1
ATOM 993 O O . ARG B 1 31 ? 107.594 155.159 39.847 1.00 142.29 27 ARG C O 1
ATOM 1001 N N . PRO B 1 32 ? 106.330 155.614 38.031 1.00 132.89 28 PRO C N 1
ATOM 1002 C CA . PRO B 1 32 ? 105.026 156.003 37.450 1.00 136.60 28 PRO C CA 1
ATOM 1003 C C . PRO B 1 32 ? 103.991 154.890 37.628 1.00 139.08 28 PRO C C 1
ATOM 1004 O O . PRO B 1 32 ? 104.316 153.712 37.827 1.00 135.24 28 PRO C O 1
ATOM 1008 N N . GLN B 1 33 ? 102.734 155.308 37.546 1.00 143.73 29 GLN C N 1
ATOM 1009 C CA . GLN B 1 33 ? 101.618 154.454 37.916 1.00 136.58 29 GLN C CA 1
ATOM 1010 C C . GLN B 1 33 ? 101.383 153.320 36.929 1.00 131.08 29 GLN C C 1
ATOM 1011 O O . GLN B 1 33 ? 101.537 153.476 35.714 1.00 131.85 29 GLN C O 1
ATOM 1017 N N . PHE B 1 34 ? 101.007 152.168 37.477 1.00 115.01 30 PHE C N 1
ATOM 1018 C CA . PHE B 1 34 ? 100.631 150.981 36.721 1.00 101.55 30 PHE C CA 1
ATOM 1019 C C . PHE B 1 34 ? 99.147 150.738 36.946 1.00 108.11 30 PHE C C 1
ATOM 1020 O O . PHE B 1 34 ? 98.759 150.281 38.024 1.00 99.63 30 PHE C O 1
ATOM 1028 N N . ASP B 1 35 ? 98.317 151.075 35.966 1.00 107.52 31 ASP C N 1
ATOM 1029 C CA . ASP B 1 35 ? 96.905 150.733 36.068 1.00 91.55 31 ASP C CA 1
ATOM 1030 C C . ASP B 1 35 ? 96.750 149.223 35.915 1.00 92.29 31 ASP C C 1
ATOM 1031 O O . ASP B 1 35 ? 97.315 148.623 34.996 1.00 90.56 31 ASP C O 1
ATOM 1036 N N . ILE B 1 36 ? 95.988 148.614 36.829 1.00 96.20 32 ILE C N 1
ATOM 1037 C CA . ILE B 1 36 ? 95.882 147.155 36.896 1.00 89.57 32 ILE C CA 1
ATOM 1038 C C . ILE B 1 36 ? 95.262 146.576 35.629 1.00 81.01 32 ILE C C 1
ATOM 1039 O O . ILE B 1 36 ? 95.684 145.518 35.146 1.00 76.99 32 ILE C O 1
ATOM 1044 N N . LYS B 1 37 ? 94.252 147.246 35.072 1.00 84.78 33 LYS C N 1
ATOM 1045 C CA . LYS B 1 37 ? 93.679 146.790 33.807 1.00 80.10 33 LYS C CA 1
ATOM 1046 C C . LYS B 1 37 ? 94.699 146.872 32.673 1.00 79.50 33 LYS C C 1
ATOM 1047 O O . LYS B 1 37 ? 94.710 146.020 31.777 1.00 74.66 33 LYS C O 1
ATOM 1053 N N . ASP B 1 38 ? 95.563 147.890 32.694 1.00 92.86 34 ASP C N 1
ATOM 1054 C CA . ASP B 1 38 ? 96.538 148.070 31.620 1.00 80.99 34 ASP C CA 1
ATOM 1055 C C . ASP B 1 38 ? 97.643 147.019 31.661 1.00 81.25 34 ASP C C 1
ATOM 1056 O O . ASP B 1 38 ? 98.058 146.512 30.613 1.00 86.99 34 ASP C O 1
ATOM 1061 N N . ILE B 1 39 ? 98.162 146.700 32.851 1.00 86.56 35 ILE C N 1
ATOM 1062 C CA . ILE B 1 39 ? 99.234 145.713 32.941 1.00 80.49 35 ILE C CA 1
ATOM 1063 C C . ILE B 1 39 ? 98.744 144.303 32.661 1.00 73.97 35 ILE C C 1
ATOM 1064 O O . ILE B 1 39 ? 99.565 143.398 32.477 1.00 75.19 35 ILE C O 1
ATOM 1069 N N . GLY B 1 40 ? 97.431 144.099 32.627 1.00 80.12 36 GLY C N 1
ATOM 1070 C CA . GLY B 1 40 ? 96.842 142.849 32.194 1.00 75.89 36 GLY C CA 1
ATOM 1071 C C . GLY B 1 40 ? 96.401 141.905 33.289 1.00 85.99 36 GLY C C 1
ATOM 1072 O O . GLY B 1 40 ? 96.268 140.706 33.021 1.00 83.53 36 GLY C O 1
ATOM 1073 N N . MET B 1 41 ? 96.161 142.403 34.505 1.00 84.03 37 MET C N 1
ATOM 1074 C CA . MET B 1 41 ? 95.765 141.529 35.605 1.00 78.72 37 MET C CA 1
ATOM 1075 C C . MET B 1 41 ? 94.418 140.864 35.336 1.00 81.98 37 MET C C 1
ATOM 1076 O O . MET B 1 41 ? 94.274 139.645 35.489 1.00 79.65 37 MET C O 1
ATOM 1081 N N . PHE B 1 42 ? 93.412 141.651 34.939 1.00 91.53 38 PHE C N 1
ATOM 1082 C CA . PHE B 1 42 ? 92.099 141.076 34.657 1.00 74.09 38 PHE C CA 1
ATOM 1083 C C . PHE B 1 42 ? 92.158 140.161 33.445 1.00 71.92 38 PHE C C 1
ATOM 1084 O O . PHE B 1 42 ? 91.463 139.140 33.393 1.00 88.44 38 PHE C O 1
ATOM 1092 N N . HIS B 1 43 ? 92.986 140.515 32.462 1.00 72.25 39 HIS C N 1
ATOM 1093 C CA . HIS B 1 43 ? 93.164 139.658 31.297 1.00 73.56 39 HIS C CA 1
ATOM 1094 C C . HIS B 1 43 ? 93.830 138.350 31.686 1.00 77.55 39 HIS C C 1
ATOM 1095 O O . HIS B 1 43 ? 93.500 137.289 31.144 1.00 59.63 39 HIS C O 1
ATOM 1102 N N . LEU B 1 44 ? 94.794 138.418 32.604 1.00 81.67 40 LEU C N 1
ATOM 1103 C CA . LEU B 1 44 ? 95.473 137.216 33.063 1.00 61.09 40 LEU C CA 1
ATOM 1104 C C . LEU B 1 44 ? 94.490 136.282 33.758 1.00 76.59 40 LEU C C 1
ATOM 1105 O O . LEU B 1 44 ? 94.503 135.068 33.525 1.00 79.54 40 LEU C O 1
ATOM 1110 N N . ILE B 1 45 ? 93.625 136.835 34.616 1.00 78.61 41 ILE C N 1
ATOM 1111 C CA . ILE B 1 45 ? 92.625 136.023 35.305 1.00 69.84 41 ILE C CA 1
ATOM 1112 C C . ILE B 1 45 ? 91.598 135.481 34.320 1.00 76.71 41 ILE C C 1
ATOM 1113 O O . ILE B 1 45 ? 91.152 134.333 34.442 1.00 84.24 41 ILE C O 1
ATOM 1118 N N . ASP B 1 46 ? 91.196 136.297 33.338 1.00 71.27 42 ASP C N 1
ATOM 1119 C CA . ASP B 1 46 ? 90.297 135.819 32.290 1.00 68.26 42 ASP C CA 1
ATOM 1120 C C . ASP B 1 46 ? 90.858 134.570 31.633 1.00 83.21 42 ASP C C 1
ATOM 1121 O O . ASP B 1 46 ? 90.121 133.622 31.336 1.00 87.30 42 ASP C O 1
ATOM 1126 N N . GLU B 1 47 ? 92.170 134.556 31.402 1.00 67.87 43 GLU C N 1
ATOM 1127 C CA . GLU B 1 47 ? 92.806 133.420 30.751 1.00 66.80 43 GLU C CA 1
ATOM 1128 C C . GLU B 1 47 ? 92.836 132.210 31.680 1.00 80.29 43 GLU C C 1
ATOM 1129 O O . GLU B 1 47 ? 92.708 131.068 31.222 1.00 90.86 43 GLU C O 1
ATOM 1135 N N . ILE B 1 48 ? 93.018 132.440 32.986 1.00 81.40 44 ILE C N 1
ATOM 1136 C CA . ILE B 1 48 ? 92.960 131.348 33.959 1.00 73.61 44 ILE C CA 1
ATOM 1137 C C . ILE B 1 48 ? 91.584 130.695 33.944 1.00 74.63 44 ILE C C 1
ATOM 1138 O O . ILE B 1 48 ? 91.460 129.464 33.922 1.00 83.51 44 ILE C O 1
ATOM 1143 N N . GLU B 1 49 ? 90.528 131.513 33.954 1.00 81.01 45 GLU C N 1
ATOM 1144 C CA . GLU B 1 49 ? 89.169 130.978 33.923 1.00 93.67 45 GLU C CA 1
ATOM 1145 C C . GLU B 1 49 ? 88.888 130.282 32.600 1.00 94.64 45 GLU C C 1
ATOM 1146 O O . GLU B 1 49 ? 88.209 129.249 32.562 1.00 95.16 45 GLU C O 1
ATOM 1152 N N . ARG B 1 50 ? 89.411 130.834 31.506 1.00 82.60 46 ARG C N 1
ATOM 1153 C CA . ARG B 1 50 ? 89.259 130.205 30.201 1.00 73.31 46 ARG C CA 1
ATOM 1154 C C . ARG B 1 50 ? 89.934 128.841 30.168 1.00 74.99 46 ARG C C 1
ATOM 1155 O O . ARG B 1 50 ? 89.387 127.883 29.610 1.00 91.28 46 ARG C O 1
ATOM 1163 N N . LEU B 1 51 ? 91.124 128.736 30.762 1.00 82.02 47 LEU C N 1
ATOM 1164 C CA . LEU B 1 51 ? 91.814 127.453 30.832 1.00 83.68 47 LEU C CA 1
ATOM 1165 C C . LEU B 1 51 ? 91.071 126.468 31.726 1.00 77.07 47 LEU C C 1
ATOM 1166 O O . LEU B 1 51 ? 91.072 125.263 31.450 1.00 72.68 47 LEU C O 1
ATOM 1171 N N . ARG B 1 52 ? 90.440 126.961 32.795 1.00 71.34 48 ARG C N 1
ATOM 1172 C CA . ARG B 1 52 ? 89.676 126.094 33.687 1.00 84.23 48 ARG C CA 1
ATOM 1173 C C . ARG B 1 52 ? 88.586 125.345 32.933 1.00 88.75 48 ARG C C 1
ATOM 1174 O O . ARG B 1 52 ? 88.402 124.137 33.122 1.00 90.67 48 ARG C O 1
ATOM 1182 N N . LYS B 1 53 ? 87.835 126.053 32.088 1.00 102.55 49 LYS C N 1
ATOM 1183 C CA . LYS B 1 53 ? 86.765 125.410 31.334 1.00 87.03 49 LYS C CA 1
ATOM 1184 C C . LYS B 1 53 ? 87.310 124.399 30.332 1.00 86.35 49 LYS C C 1
ATOM 1185 O O . LYS B 1 53 ? 86.729 123.323 30.151 1.00 103.78 49 LYS C O 1
ATOM 1191 N N . LEU B 1 54 ? 88.403 124.742 29.649 1.00 80.11 50 LEU C N 1
ATOM 1192 C CA . LEU B 1 54 ? 89.013 123.827 28.689 1.00 67.95 50 LEU C CA 1
ATOM 1193 C C . LEU B 1 54 ? 89.503 122.559 29.374 1.00 77.41 50 LEU C C 1
ATOM 1194 O O . LEU B 1 54 ? 89.347 121.450 28.846 1.00 81.56 50 LEU C O 1
ATOM 1199 N N . TRP B 1 55 ? 90.119 122.713 30.545 1.00 73.13 51 TRP C N 1
ATOM 1200 C CA . TRP B 1 55 ? 90.562 121.562 31.320 1.00 79.37 51 TRP C CA 1
ATOM 1201 C C . TRP B 1 55 ? 89.370 120.748 31.803 1.00 77.89 51 TRP C C 1
ATOM 1202 O O . TRP B 1 55 ? 89.357 119.517 31.690 1.00 75.38 51 TRP C O 1
ATOM 1213 N N . LYS B 1 56 ? 88.359 121.424 32.353 1.00 88.47 52 LYS C N 1
ATOM 1214 C CA . LYS B 1 56 ? 87.186 120.718 32.855 1.00 92.52 52 LYS C CA 1
ATOM 1215 C C . LYS B 1 56 ? 86.428 120.021 31.729 1.00 93.58 52 LYS C C 1
ATOM 1216 O O . LYS B 1 56 ? 85.988 118.877 31.889 1.00 97.42 52 LYS C O 1
ATOM 1222 N N . ASP B 1 57 ? 86.270 120.688 30.578 1.00 107.18 53 ASP C N 1
ATOM 1223 C CA . ASP B 1 57 ? 85.570 120.063 29.456 1.00 107.68 53 ASP C CA 1
ATOM 1224 C C . ASP B 1 57 ? 86.292 118.808 28.988 1.00 97.09 53 ASP C C 1
ATOM 1225 O O . ASP B 1 57 ? 85.654 117.812 28.628 1.00 90.68 53 ASP C O 1
ATOM 1230 N N . SER B 1 58 ? 87.624 118.846 28.963 1.00 110.60 54 SER C N 1
ATOM 1231 C CA . SER B 1 58 ? 88.390 117.667 28.579 1.00 88.98 54 SER C CA 1
ATOM 1232 C C . SER B 1 58 ? 88.234 116.565 29.620 1.00 93.12 54 SER C C 1
ATOM 1233 O O . SER B 1 58 ? 88.066 115.390 29.272 1.00 84.18 54 SER C O 1
ATOM 1236 N N . GLU B 1 59 ? 88.278 116.936 30.904 1.00 88.71 55 GLU C N 1
ATOM 1237 C CA . GLU B 1 59 ? 88.109 115.970 31.985 1.00 84.52 55 GLU C CA 1
ATOM 1238 C C . GLU B 1 59 ? 86.702 115.380 31.995 1.00 91.94 55 GLU C C 1
ATOM 1239 O O . GLU B 1 59 ? 86.525 114.198 32.316 1.00 93.14 55 GLU C O 1
ATOM 1245 N N . GLU B 1 60 ? 85.687 116.187 31.666 1.00 85.89 56 GLU C N 1
ATOM 1246 C CA . GLU B 1 60 ? 84.323 115.668 31.601 1.00 85.51 56 GLU C CA 1
ATOM 1247 C C . GLU B 1 60 ? 84.212 114.643 30.486 1.00 102.94 56 GLU C C 1
ATOM 1248 O O . GLU B 1 60 ? 83.664 113.551 30.677 1.00 82.28 56 GLU C O 1
ATOM 1254 N N . SER B 1 61 ? 84.768 114.976 29.320 1.00 104.49 57 SER C N 1
ATOM 1255 C CA . SER B 1 61 ? 84.766 114.056 28.191 1.00 94.73 57 SER C CA 1
ATOM 1256 C C . SER B 1 61 ? 85.577 112.810 28.517 1.00 80.21 57 SER C C 1
ATOM 1257 O O . SER B 1 61 ? 85.237 111.704 28.080 1.00 83.77 57 SER C O 1
ATOM 1260 N N . LYS B 1 62 ? 86.660 112.977 29.279 1.00 88.26 58 LYS C N 1
ATOM 1261 C CA . LYS B 1 62 ? 87.475 111.849 29.715 1.00 91.41 58 LYS C CA 1
ATOM 1262 C C . LYS B 1 62 ? 86.738 111.007 30.750 1.00 90.22 58 LYS C C 1
ATOM 1263 O O . LYS B 1 62 ? 86.893 109.781 30.780 1.00 74.52 58 LYS C O 1
ATOM 1269 N N . LYS B 1 63 ? 85.930 111.653 31.594 1.00 96.65 59 LYS C N 1
ATOM 1270 C CA . LYS B 1 63 ? 85.091 110.942 32.552 1.00 83.47 59 LYS C CA 1
ATOM 1271 C C . LYS B 1 63 ? 84.074 110.069 31.841 1.00 89.91 59 LYS C C 1
ATOM 1272 O O . LYS B 1 63 ? 83.894 108.891 32.172 1.00 86.86 59 LYS C O 1
ATOM 1278 N N . ARG B 1 64 ? 83.403 110.649 30.849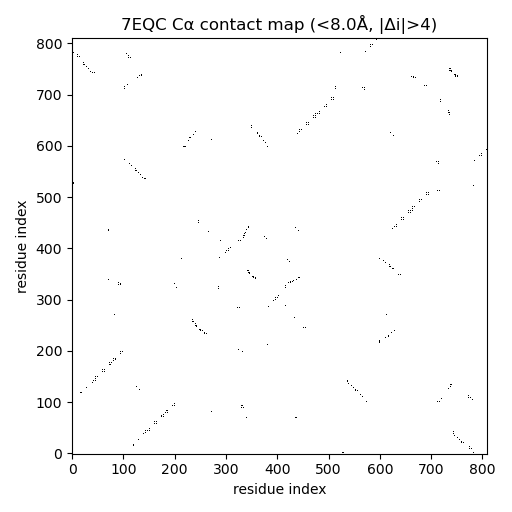 1.00 90.39 60 ARG C N 1
ATOM 1279 C CA . ARG B 1 64 ? 82.310 109.990 30.153 1.00 81.33 60 ARG C CA 1
ATOM 1280 C C . ARG B 1 64 ? 82.826 108.854 29.284 1.00 84.62 60 ARG C C 1
ATOM 1281 O O . ARG B 1 64 ? 82.203 107.790 29.202 1.00 88.17 60 ARG C O 1
ATOM 1289 N N . LEU B 1 65 ? 83.976 109.066 28.640 1.00 79.82 61 LEU C N 1
ATOM 1290 C CA . LEU B 1 65 ? 84.571 108.051 27.779 1.00 79.12 61 LEU C CA 1
ATOM 1291 C C . LEU B 1 65 ? 85.099 106.868 28.580 1.00 85.51 61 LEU C C 1
ATOM 1292 O O . LEU B 1 65 ? 85.094 105.735 28.085 1.00 77.22 61 LEU C O 1
ATOM 1297 N N . ASN B 1 66 ? 85.582 107.116 29.801 1.00 88.73 62 ASN C N 1
ATOM 1298 C CA . ASN B 1 66 ? 86.053 106.029 30.653 1.00 79.97 62 ASN C CA 1
ATOM 1299 C C . ASN B 1 66 ? 84.925 105.065 30.995 1.00 75.56 62 ASN C C 1
ATOM 1300 O O . ASN B 1 66 ? 85.136 103.848 31.058 1.00 75.21 62 ASN C O 1
ATOM 1305 N N . ALA B 1 67 ? 83.718 105.591 31.225 1.00 72.48 63 ALA C N 1
ATOM 1306 C CA . ALA B 1 67 ? 82.582 104.737 31.553 1.00 67.02 63 ALA C CA 1
ATOM 1307 C C . ALA B 1 67 ? 82.134 103.924 30.349 1.00 86.53 63 ALA C C 1
ATOM 1308 O O . ALA B 1 67 ? 81.680 102.784 30.504 1.00 94.05 63 ALA C O 1
ATOM 1310 N N . ASP B 1 68 ? 82.243 104.493 29.147 1.00 77.14 64 ASP C N 1
ATOM 1311 C CA . ASP B 1 68 ? 81.949 103.729 27.942 1.00 70.54 64 ASP C CA 1
ATOM 1312 C C . ASP B 1 68 ? 82.996 102.647 27.730 1.00 67.75 64 ASP C C 1
ATOM 1313 O O . ASP B 1 68 ? 82.685 101.567 27.216 1.00 64.17 64 ASP C O 1
ATOM 1318 N N . MET B 1 69 ? 84.240 102.930 28.123 1.00 82.31 65 MET C N 1
ATOM 1319 C CA . MET B 1 69 ? 85.331 101.980 27.951 1.00 72.83 65 MET C CA 1
ATOM 1320 C C . MET B 1 69 ? 85.207 100.798 28.901 1.00 78.72 65 MET C C 1
ATOM 1321 O O . MET B 1 69 ? 85.432 99.650 28.500 1.00 88.32 65 MET C O 1
ATOM 1326 N N . ARG B 1 70 ? 84.857 101.055 30.161 1.00 85.41 66 ARG C N 1
ATOM 1327 C CA . ARG B 1 70 ? 84.696 99.965 31.114 1.00 83.38 66 ARG C CA 1
ATOM 1328 C C . ARG B 1 70 ? 83.515 99.078 30.736 1.00 86.27 66 ARG C C 1
ATOM 1329 O O . ARG B 1 70 ? 83.553 97.863 30.965 1.00 82.80 66 ARG C O 1
ATOM 1337 N N . GLU B 1 71 ? 82.457 99.670 30.171 1.00 86.56 67 GLU C N 1
ATOM 1338 C CA . GLU B 1 71 ? 81.305 98.891 29.729 1.00 88.21 67 GLU C CA 1
ATOM 1339 C C . GLU B 1 71 ? 81.682 97.963 28.581 1.00 85.27 67 GLU C C 1
ATOM 1340 O O . GLU B 1 71 ? 81.246 96.805 28.540 1.00 80.87 67 GLU C O 1
ATOM 1346 N N . ALA B 1 72 ? 82.457 98.468 27.617 1.00 81.28 68 ALA C N 1
ATOM 1347 C CA . ALA B 1 72 ? 82.906 97.629 26.512 1.00 82.12 68 ALA C CA 1
ATOM 1348 C C . ALA B 1 72 ? 83.800 96.500 27.010 1.00 86.51 68 ALA C C 1
ATOM 1349 O O . ALA B 1 72 ? 83.686 95.358 26.550 1.00 98.02 68 ALA C O 1
ATOM 1351 N N . GLU B 1 73 ? 84.692 96.803 27.958 1.00 78.08 69 GLU C N 1
ATOM 1352 C CA . GLU B 1 73 ? 85.592 95.790 28.501 1.00 78.62 69 GLU C CA 1
ATOM 1353 C C . GLU B 1 73 ? 84.820 94.731 29.277 1.00 89.18 69 GLU C C 1
ATOM 1354 O O . GLU B 1 73 ? 85.184 93.549 29.264 1.00 84.06 69 GLU C O 1
ATOM 1360 N N . GLU B 1 74 ? 83.760 95.144 29.975 1.00 82.64 70 GLU C N 1
ATOM 1361 C CA . GLU B 1 74 ? 82.951 94.203 30.741 1.00 85.86 70 GLU C CA 1
ATOM 1362 C C . GLU B 1 74 ? 82.132 93.311 29.817 1.00 91.49 70 GLU C C 1
ATOM 1363 O O . GLU B 1 74 ? 82.029 92.100 30.044 1.00 94.28 70 GLU C O 1
ATOM 1369 N N . ALA B 1 75 ? 81.542 93.894 28.769 1.00 88.85 71 ALA C N 1
ATOM 1370 C CA . ALA B 1 75 ? 80.783 93.100 27.809 1.00 82.38 71 ALA C CA 1
ATOM 1371 C C . ALA B 1 75 ? 81.705 92.170 27.035 1.00 82.65 71 ALA C C 1
ATOM 1372 O O . ALA B 1 75 ? 81.321 91.046 26.691 1.00 82.96 71 ALA C O 1
ATOM 1374 N N . LEU B 1 76 ? 82.924 92.629 26.748 1.00 73.43 72 LEU C N 1
ATOM 1375 C CA . LEU B 1 76 ? 83.907 91.771 26.101 1.00 74.55 72 LEU C CA 1
ATOM 1376 C C . LEU B 1 76 ? 84.284 90.609 27.006 1.00 82.78 72 LEU C C 1
ATOM 1377 O O . LEU B 1 76 ? 84.492 89.485 26.534 1.00 92.62 72 LEU C O 1
ATOM 1382 N N . ALA B 1 77 ? 84.366 90.864 28.314 1.00 87.04 73 ALA C N 1
ATOM 1383 C CA . ALA B 1 77 ? 84.708 89.812 29.264 1.00 93.28 73 ALA C CA 1
ATOM 1384 C C . ALA B 1 77 ? 83.597 88.775 29.360 1.00 85.97 73 ALA C C 1
ATOM 1385 O O . ALA B 1 77 ? 83.870 87.578 29.509 1.00 85.44 73 ALA C O 1
ATOM 1387 N N . LYS B 1 78 ? 82.339 89.216 29.284 1.00 85.04 74 LYS C N 1
ATOM 1388 C CA . LYS B 1 78 ? 81.223 88.279 29.333 1.00 79.30 74 LYS C CA 1
ATOM 1389 C C . LYS B 1 78 ? 81.158 87.447 28.061 1.00 77.58 74 LYS C C 1
ATOM 1390 O O . LYS B 1 78 ? 80.867 86.246 28.108 1.00 87.49 74 LYS C O 1
ATOM 1396 N N . ALA B 1 79 ? 81.424 88.076 26.913 1.00 78.69 75 ALA C N 1
ATOM 1397 C CA . ALA B 1 79 ? 81.381 87.369 25.638 1.00 76.54 75 ALA C CA 1
ATOM 1398 C C . ALA B 1 79 ? 82.445 86.280 25.562 1.00 73.55 75 ALA C C 1
ATOM 1399 O O . ALA B 1 79 ? 82.178 85.179 25.068 1.00 68.81 75 ALA C O 1
ATOM 1401 N N . ARG B 1 80 ? 83.663 86.574 26.027 1.00 73.29 76 ARG C N 1
ATOM 1402 C CA . ARG B 1 80 ? 84.744 85.593 25.960 1.00 75.48 76 ARG C CA 1
ATOM 1403 C C . ARG B 1 80 ? 84.509 84.402 26.881 1.00 74.93 76 ARG C C 1
ATOM 1404 O O . ARG B 1 80 ? 84.980 83.298 26.587 1.00 67.84 76 ARG C O 1
ATOM 1412 N N . LYS B 1 81 ? 83.816 84.596 28.006 1.00 72.05 77 LYS C N 1
ATOM 1413 C CA . LYS B 1 81 ? 83.457 83.441 28.821 1.00 74.78 77 LYS C CA 1
ATOM 1414 C C . LYS B 1 81 ? 82.429 82.593 28.088 1.00 75.92 77 LYS C C 1
ATOM 1415 O O . LYS B 1 81 ? 82.523 81.360 28.074 1.00 75.35 77 LYS C O 1
ATOM 1421 N N . LYS B 1 82 ? 81.443 83.248 27.467 1.00 80.54 78 LYS C N 1
ATOM 1422 C CA . LYS B 1 82 ? 80.464 82.543 26.650 1.00 78.31 78 LYS C CA 1
ATOM 142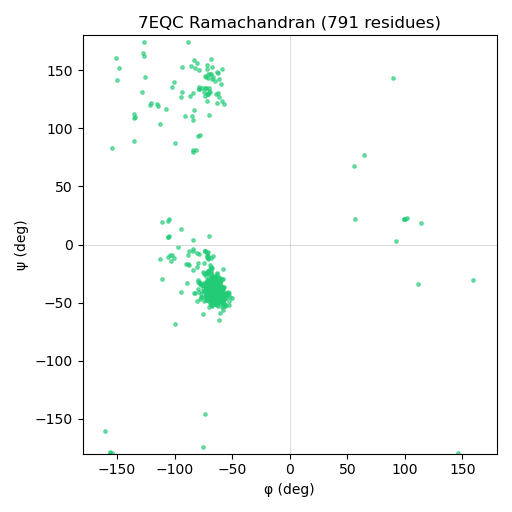3 C C . LYS B 1 82 ? 81.151 81.824 25.497 1.00 77.34 78 LYS C C 1
ATOM 1424 O O . LYS B 1 82 ? 80.762 80.711 25.126 1.00 73.18 78 LYS C O 1
ATOM 1430 N N . LEU B 1 83 ? 82.159 82.465 24.900 1.00 72.94 79 LEU C N 1
ATOM 1431 C CA . LEU B 1 83 ? 82.926 81.825 23.839 1.00 72.29 79 LEU C CA 1
ATOM 1432 C C . LEU B 1 83 ? 83.627 80.575 24.354 1.00 74.61 79 LEU C C 1
ATOM 1433 O O . LEU B 1 83 ? 83.840 79.624 23.593 1.00 69.36 79 LEU C O 1
ATOM 1438 N N . ALA B 1 84 ? 84.015 80.570 25.632 1.00 73.60 80 ALA C N 1
ATOM 1439 C CA . ALA B 1 84 ? 84.638 79.387 26.217 1.00 79.14 80 ALA C CA 1
ATOM 1440 C C . ALA B 1 84 ? 83.620 78.268 26.424 1.00 74.96 80 ALA C C 1
ATOM 1441 O O . ALA B 1 84 ? 83.930 77.093 26.195 1.00 70.50 80 ALA C O 1
ATOM 1443 N N . MET B 1 85 ? 82.413 78.610 26.888 1.00 69.91 81 MET C N 1
ATOM 1444 C CA . MET B 1 85 ? 81.354 77.615 27.058 1.00 71.82 81 MET C CA 1
ATOM 1445 C C . MET B 1 85 ? 80.913 77.032 25.720 1.00 77.79 81 MET C C 1
ATOM 1446 O O . MET B 1 85 ? 80.760 75.812 25.585 1.00 77.18 81 MET C O 1
ATOM 1451 N N . PHE B 1 86 ? 80.682 77.893 24.721 1.00 76.17 82 PHE C N 1
ATOM 1452 C CA . PHE B 1 86 ? 80.214 77.414 23.421 1.00 73.20 82 PHE C CA 1
ATOM 1453 C C . PHE B 1 86 ? 81.177 76.403 22.819 1.00 81.49 82 PHE C C 1
ATOM 1454 O O . PHE B 1 86 ? 80.746 75.442 22.170 1.00 91.99 82 PHE C O 1
ATOM 1462 N N . ASP B 1 87 ? 82.481 76.596 23.020 1.00 72.15 83 ASP C N 1
ATOM 1463 C CA . ASP B 1 87 ? 83.434 75.634 22.481 1.00 76.37 83 ASP C CA 1
ATOM 1464 C C . ASP B 1 87 ? 83.248 74.275 23.143 1.00 82.02 83 ASP C C 1
ATOM 1465 O O . ASP B 1 87 ? 83.357 73.232 22.487 1.00 79.69 83 ASP C O 1
ATOM 1470 N N . ILE B 1 88 ? 82.949 74.271 24.444 1.00 75.28 84 ILE C N 1
ATOM 1471 C CA . ILE B 1 88 ? 82.668 73.025 25.147 1.00 76.08 84 ILE C CA 1
ATOM 1472 C C . ILE B 1 88 ? 81.352 72.432 24.660 1.00 81.44 84 ILE C C 1
ATOM 1473 O O . ILE B 1 88 ? 81.254 71.226 24.404 1.00 74.75 84 ILE C O 1
ATOM 1478 N N . ASP B 1 89 ? 80.325 73.275 24.519 1.00 83.57 85 ASP C N 1
ATOM 1479 C CA . ASP B 1 89 ? 79.012 72.811 24.081 1.00 85.79 85 ASP C CA 1
ATOM 1480 C C . ASP B 1 89 ? 79.053 72.246 22.665 1.00 87.48 85 ASP C C 1
ATOM 1481 O O . ASP B 1 89 ? 78.424 71.219 22.384 1.00 92.04 85 ASP C O 1
ATOM 1486 N N . VAL B 1 90 ? 79.761 72.918 21.752 1.00 85.68 86 VAL C N 1
ATOM 1487 C CA . VAL B 1 90 ? 79.841 72.453 20.366 1.00 77.53 86 VAL C CA 1
ATOM 1488 C C . VAL B 1 90 ? 80.407 71.038 20.297 1.00 78.26 86 VAL C C 1
ATOM 1489 O O . VAL B 1 90 ? 79.833 70.152 19.653 1.00 68.76 86 VAL C O 1
ATOM 1493 N N . LYS B 1 91 ? 81.544 70.805 20.957 1.00 85.27 87 LYS C N 1
ATOM 1494 C CA . LYS B 1 91 ? 82.170 69.484 20.919 1.00 81.23 87 LYS C CA 1
ATOM 1495 C C . LYS B 1 91 ? 81.312 68.426 21.605 1.00 76.04 87 LYS C C 1
ATOM 1496 O O . LYS B 1 91 ? 81.254 67.278 21.150 1.00 72.47 87 LYS C O 1
ATOM 1502 N N . ASP B 1 92 ? 80.643 68.789 22.704 1.00 73.98 88 ASP C N 1
ATOM 1503 C CA . ASP B 1 92 ? 79.816 67.825 23.427 1.00 62.02 88 ASP C CA 1
ATOM 1504 C C . ASP B 1 92 ? 78.569 67.443 22.637 1.00 61.28 88 ASP C C 1
ATOM 1505 O O . ASP B 1 92 ? 78.203 66.264 22.583 1.00 57.67 88 ASP C O 1
ATOM 1510 N N . THR B 1 93 ? 77.886 68.424 22.039 1.00 71.91 89 THR C N 1
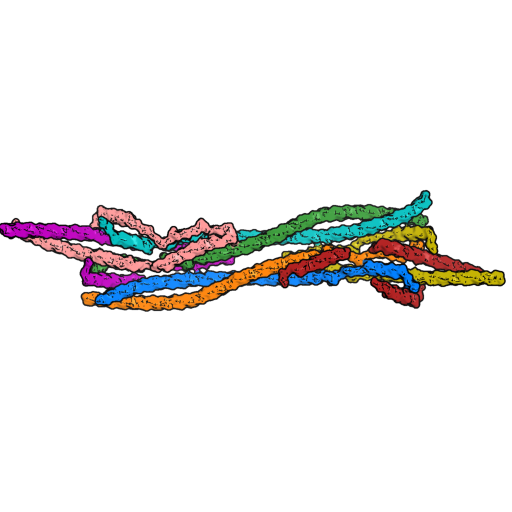ATOM 1511 C CA . THR B 1 93 ? 76.690 68.104 21.265 1.00 69.99 89 THR C CA 1
ATOM 1512 C C . THR B 1 93 ? 77.047 67.296 20.025 1.00 67.99 89 THR C C 1
ATOM 1513 O O . THR B 1 93 ? 76.291 66.404 19.623 1.00 59.43 89 THR C O 1
ATOM 1517 N N . GLN B 1 94 ? 78.202 67.583 19.413 1.00 64.11 90 GLN C N 1
ATOM 1518 C CA . GLN B 1 94 ? 78.661 66.765 18.296 1.00 65.70 90 GLN C CA 1
ATOM 1519 C C . GLN B 1 94 ? 78.854 65.319 18.727 1.00 71.16 90 GLN C C 1
ATOM 1520 O O . GLN B 1 94 ? 78.539 64.391 17.975 1.00 70.85 90 GLN C O 1
ATOM 1526 N N . LYS B 1 95 ? 79.346 65.111 19.949 1.00 65.84 91 LYS C N 1
ATOM 1527 C CA . LYS B 1 95 ? 79.531 63.760 20.462 1.00 60.58 91 LYS C CA 1
ATOM 1528 C C . LYS B 1 95 ? 78.193 63.071 20.701 1.00 59.24 91 LYS C C 1
ATOM 1529 O O . LYS B 1 95 ? 78.046 61.876 20.421 1.00 68.21 91 LYS C O 1
ATOM 1535 N N . HIS B 1 96 ? 77.208 63.812 21.217 1.00 69.17 92 HIS C N 1
ATOM 1536 C CA . HIS B 1 96 ? 75.874 63.255 21.417 1.00 51.76 92 HIS C CA 1
ATOM 1537 C C . HIS B 1 96 ? 75.229 62.899 20.084 1.00 57.76 92 HIS C C 1
ATOM 1538 O O . HIS B 1 96 ? 74.547 61.872 19.967 1.00 52.64 92 HIS C O 1
ATOM 1545 N N . LEU B 1 97 ? 75.441 63.735 19.065 1.00 57.33 93 LEU C N 1
ATOM 1546 C CA . LEU B 1 97 ? 74.975 63.411 17.721 1.00 58.38 93 LEU C CA 1
ATOM 1547 C C . LEU B 1 97 ? 75.554 62.089 17.234 1.00 63.06 93 LEU C C 1
ATOM 1548 O O . LEU B 1 97 ? 74.820 61.226 16.739 1.00 63.52 93 LEU C O 1
ATOM 1553 N N . ARG B 1 98 ? 76.875 61.910 17.370 1.00 58.57 94 ARG C N 1
ATOM 1554 C CA . ARG B 1 98 ? 77.499 60.670 16.914 1.00 60.36 94 ARG C CA 1
ATOM 1555 C C . ARG B 1 98 ? 76.920 59.454 17.619 1.00 57.28 94 ARG C C 1
ATOM 1556 O O . ARG B 1 98 ? 76.733 58.403 16.997 1.00 63.29 94 ARG C O 1
ATOM 1564 N N . ALA B 1 99 ? 76.626 59.572 18.914 1.00 52.97 95 ALA C N 1
ATOM 1565 C CA . ALA B 1 99 ? 76.055 58.437 19.628 1.00 60.48 95 ALA C CA 1
ATOM 1566 C C . ALA B 1 99 ? 74.670 58.090 19.094 1.00 64.94 95 ALA C C 1
ATOM 1567 O O . ALA B 1 99 ? 74.357 56.911 18.888 1.00 66.78 95 ALA C O 1
ATOM 1569 N N . LEU B 1 100 ? 73.828 59.103 18.862 1.00 52.44 96 LEU C N 1
ATOM 1570 C CA . LEU B 1 100 ? 72.492 58.857 18.323 1.00 56.65 96 LEU C CA 1
ATOM 1571 C C . LEU B 1 100 ? 72.542 58.334 16.893 1.00 47.93 96 LEU C C 1
ATOM 1572 O O . LEU B 1 100 ? 71.711 57.505 16.509 1.00 56.91 96 LEU C O 1
ATOM 1577 N N . MET B 1 101 ? 73.480 58.822 16.076 1.00 50.00 97 MET C N 1
ATOM 1578 C CA . MET B 1 101 ? 73.622 58.276 14.728 1.00 49.42 97 MET C CA 1
ATOM 1579 C C . MET B 1 101 ? 73.978 56.794 14.783 1.00 49.12 97 MET C C 1
ATOM 1580 O O . MET B 1 101 ? 73.418 55.981 14.040 1.00 55.73 97 MET C O 1
ATOM 1585 N N . GLU B 1 102 ? 74.919 56.429 15.662 1.00 50.57 98 GLU C N 1
ATOM 1586 C CA . GLU B 1 102 ? 75.308 55.030 15.832 1.00 52.19 98 GLU C CA 1
ATOM 1587 C C . GLU B 1 102 ? 74.148 54.183 16.347 1.00 65.96 98 GLU C C 1
ATOM 1588 O O . GLU B 1 102 ? 73.973 53.035 15.921 1.00 49.66 98 GLU C O 1
ATOM 1594 N N . GLU B 1 103 ? 73.367 54.716 17.291 1.00 48.68 99 GLU C N 1
ATOM 1595 C CA . GLU B 1 103 ? 72.201 53.984 17.774 1.00 48.21 99 GLU C CA 1
ATOM 1596 C C . GLU B 1 103 ? 71.195 53.796 16.650 1.00 66.62 99 GLU C C 1
ATOM 1597 O O . GLU B 1 103 ? 70.619 52.714 16.484 1.00 62.27 99 GLU C O 1
ATOM 1603 N N . ASN B 1 104 ? 70.979 54.856 15.871 1.00 56.87 100 ASN C N 1
ATOM 1604 C CA . ASN B 1 104 ? 70.057 54.822 14.742 1.00 50.51 100 ASN C CA 1
ATOM 1605 C C . ASN B 1 104 ? 70.484 53.790 13.704 1.00 46.52 100 ASN C C 1
ATOM 1606 O O . ASN B 1 104 ? 69.667 52.993 13.230 1.00 46.20 100 ASN C O 1
ATOM 1611 N N . LYS B 1 105 ? 71.766 53.807 13.331 1.00 52.56 101 LYS C N 1
ATOM 1612 C CA . LYS B 1 105 ? 72.304 52.831 12.388 1.00 47.99 101 LYS C CA 1
ATOM 1613 C C . LYS B 1 105 ? 72.061 51.406 12.865 1.00 69.38 101 LYS C C 1
ATOM 1614 O O . LYS B 1 105 ? 71.628 50.541 12.094 1.00 58.80 101 LYS C O 1
ATOM 1620 N N . ALA B 1 106 ? 72.333 51.150 14.147 1.00 55.56 102 ALA C N 1
ATOM 1621 C CA . ALA B 1 106 ? 72.208 49.803 14.690 1.00 49.83 102 ALA C CA 1
ATOM 1622 C C . ALA B 1 106 ? 70.754 49.358 14.763 1.00 49.05 102 ALA C C 1
ATOM 1623 O O . ALA B 1 106 ? 70.441 48.203 14.451 1.00 49.74 102 ALA C O 1
ATOM 1625 N N . LEU B 1 107 ? 69.856 50.246 15.200 1.00 45.40 103 LEU C N 1
ATOM 1626 C CA . LEU B 1 107 ? 68.440 49.893 15.253 1.00 56.72 103 LEU C CA 1
ATOM 1627 C C . LEU B 1 107 ? 67.898 49.554 13.868 1.00 64.80 103 LEU C C 1
ATOM 1628 O O . LEU B 1 107 ? 67.163 48.572 13.711 1.00 79.42 103 LEU C O 1
ATOM 1633 N N . LYS B 1 108 ? 68.255 50.346 12.847 1.00 59.99 104 LYS C N 1
ATOM 1634 C CA . LYS B 1 108 ? 67.797 50.038 11.493 1.00 64.20 104 LYS C CA 1
ATOM 1635 C C . LYS B 1 108 ? 68.354 48.702 11.029 1.00 74.37 104 LYS C C 1
ATOM 1636 O O . LYS B 1 108 ? 67.651 47.913 10.386 1.00 71.35 104 LYS C O 1
ATOM 1642 N N . LEU B 1 109 ? 69.628 48.443 11.335 1.00 73.85 105 LEU C N 1
ATOM 1643 C CA . LEU B 1 109 ? 70.257 47.196 10.920 1.00 60.53 105 LEU C CA 1
ATOM 1644 C C . LEU B 1 109 ? 69.567 46.000 11.557 1.00 70.30 105 LEU C C 1
ATOM 1645 O O . LEU B 1 109 ? 69.320 44.990 10.890 1.00 71.77 105 LEU C O 1
ATOM 1650 N N . ASP B 1 110 ? 69.231 46.103 12.846 1.00 80.37 106 ASP C N 1
ATOM 1651 C CA . ASP B 1 110 ? 68.474 45.040 13.497 1.00 69.05 106 ASP C CA 1
ATOM 1652 C C . ASP B 1 110 ? 67.127 44.854 12.821 1.00 75.43 106 ASP C C 1
ATOM 1653 O O . ASP B 1 110 ? 66.739 43.733 12.478 1.00 94.24 106 ASP C O 1
ATOM 1658 N N . LEU B 1 111 ? 66.412 45.955 12.590 1.00 74.70 107 LEU C N 1
ATOM 1659 C CA . LEU B 1 111 ? 65.089 45.850 11.992 1.00 81.02 107 LEU C CA 1
ATOM 1660 C C . LEU B 1 111 ? 65.174 45.251 10.595 1.00 88.30 107 LEU C C 1
ATOM 1661 O O . LEU B 1 111 ? 64.338 44.425 10.215 1.00 90.49 107 LEU C O 1
ATOM 1666 N N . ASN B 1 112 ? 66.193 45.641 9.821 1.00 88.62 108 ASN C N 1
ATOM 1667 C CA . ASN B 1 112 ? 66.307 45.145 8.455 1.00 85.11 108 ASN C CA 1
ATOM 1668 C C . ASN B 1 112 ? 66.726 43.680 8.411 1.00 87.03 108 ASN C C 1
ATOM 1669 O O . ASN B 1 112 ? 66.399 42.977 7.448 1.00 89.28 108 ASN C O 1
ATOM 1674 N N . VAL B 1 113 ? 67.447 43.197 9.426 1.00 89.85 109 VAL C N 1
ATOM 1675 C CA . VAL B 1 113 ? 67.775 41.776 9.476 1.00 86.00 109 VAL C CA 1
ATOM 1676 C C . VAL B 1 113 ? 66.537 40.967 9.837 1.00 93.71 109 VAL C C 1
ATOM 1677 O O . VAL B 1 113 ? 66.207 39.973 9.181 1.00 100.92 109 VAL C O 1
ATOM 1681 N N . TYR B 1 114 ? 65.824 41.397 10.881 1.00 94.42 110 TYR C N 1
ATOM 1682 C CA . TYR B 1 114 ? 64.709 40.611 11.395 1.00 110.20 110 TYR C CA 1
ATOM 1683 C C . TYR B 1 114 ? 63.540 40.591 10.415 1.00 116.25 110 TYR C C 1
ATOM 1684 O O . TYR B 1 114 ? 62.807 39.598 10.337 1.00 122.57 110 TYR C O 1
ATOM 1693 N N . GLU B 1 115 ? 63.357 41.671 9.647 1.00 114.73 111 GLU C N 1
ATOM 1694 C CA . GLU B 1 115 ? 62.272 41.704 8.666 1.00 124.71 111 GLU C CA 1
ATOM 1695 C C . GLU B 1 115 ? 62.546 40.748 7.508 1.00 132.60 111 GLU C C 1
ATOM 1696 O O . GLU B 1 115 ? 61.641 40.035 7.057 1.00 136.40 111 GLU C O 1
ATOM 1702 N N . THR B 1 116 ? 63.791 40.714 7.022 1.00 121.52 112 THR C N 1
ATOM 1703 C CA . THR B 1 116 ? 64.166 39.770 5.975 1.00 120.29 112 THR C CA 1
ATOM 1704 C C . THR B 1 116 ? 63.968 38.336 6.444 1.00 125.27 112 THR C C 1
ATOM 1705 O O . THR B 1 116 ? 63.585 37.461 5.658 1.00 136.97 112 THR C O 1
ATOM 1709 N N . ARG B 1 117 ? 64.203 38.084 7.732 1.00 124.26 113 ARG C N 1
ATOM 1710 C CA . ARG B 1 117 ? 64.000 36.750 8.280 1.00 129.79 113 ARG C CA 1
ATOM 1711 C C . ARG B 1 117 ? 62.518 36.413 8.380 1.00 142.59 113 ARG C C 1
ATOM 1712 O O . ARG B 1 117 ? 62.130 35.247 8.239 1.00 146.02 113 ARG C O 1
ATOM 1720 N N . GLU B 1 118 ? 61.676 37.416 8.612 1.00 145.08 114 GLU C N 1
ATOM 1721 C CA . GLU B 1 118 ? 60.234 37.207 8.678 1.00 157.51 114 GLU C CA 1
ATOM 1722 C C . GLU B 1 118 ? 59.647 37.035 7.277 1.00 156.73 114 GLU C C 1
ATOM 1723 O O . GLU B 1 118 ? 59.913 36.042 6.597 1.00 153.47 114 GLU C O 1
ATOM 1729 N N . ARG C 2 18 ? 46.089 56.821 -13.130 1.00 84.68 439 ARG J N 1
ATOM 1730 C CA . ARG C 2 18 ? 45.214 56.936 -14.293 1.00 72.94 439 ARG J CA 1
ATOM 1731 C C . ARG C 2 18 ? 44.001 57.820 -13.982 1.00 72.36 439 ARG J C 1
ATOM 1732 O O . ARG C 2 18 ? 42.856 57.416 -14.196 1.00 90.78 439 ARG J O 1
ATOM 1740 N N . ILE C 2 19 ? 44.255 59.048 -13.544 1.00 73.92 440 ILE J N 1
ATOM 1741 C CA . ILE C 2 19 ? 43.153 59.883 -13.051 1.00 58.39 440 ILE J CA 1
ATOM 1742 C C . ILE C 2 19 ? 42.383 60.469 -14.228 1.00 68.85 440 ILE J C 1
ATOM 1743 O O . ILE C 2 19 ? 42.998 61.040 -15.149 1.00 72.40 440 ILE J O 1
ATOM 1748 N N . PRO C 2 20 ? 41.053 60.423 -14.209 1.00 70.55 441 PRO J N 1
ATOM 1749 C CA . PRO C 2 20 ? 40.280 61.138 -15.226 1.00 70.08 441 PRO J CA 1
ATOM 1750 C C . PRO C 2 20 ? 40.458 62.633 -15.024 1.00 65.11 441 PRO J C 1
ATOM 1751 O O . PRO C 2 20 ? 40.523 63.119 -13.892 1.00 67.87 441 PRO J O 1
ATOM 1755 N N . HIS C 2 21 ? 40.529 63.367 -16.136 1.00 63.84 442 HIS J N 1
ATOM 1756 C CA . HIS C 2 21 ? 40.813 64.795 -16.052 1.00 67.64 442 HIS J CA 1
ATOM 1757 C C . HIS C 2 21 ? 39.695 65.544 -15.332 1.00 68.20 442 HIS J C 1
ATOM 1758 O O . HIS C 2 21 ? 39.946 66.587 -14.717 1.00 67.76 442 HIS J O 1
ATOM 1765 N N . SER C 2 22 ? 38.464 65.025 -15.388 1.00 66.40 443 SER J N 1
ATOM 1766 C CA . SER C 2 22 ? 37.354 65.656 -14.679 1.00 69.45 443 SER J CA 1
ATOM 1767 C C . SER C 2 22 ? 37.586 65.627 -13.175 1.00 67.32 443 SER J C 1
ATOM 1768 O O . SER C 2 22 ? 37.357 66.624 -12.481 1.00 60.54 443 SER J O 1
ATOM 1771 N N . PHE C 2 23 ? 38.021 64.479 -12.654 1.00 57.84 444 PHE J N 1
ATOM 1772 C CA . PHE C 2 23 ? 38.363 64.371 -11.241 1.00 53.70 444 PHE J CA 1
ATOM 1773 C C . PHE C 2 23 ? 39.566 65.249 -10.908 1.00 58.33 444 PHE J C 1
ATOM 1774 O O . PHE C 2 23 ? 39.632 65.845 -9.827 1.00 51.91 444 PHE J O 1
ATOM 1782 N N . PHE C 2 24 ? 40.536 65.308 -11.824 1.00 54.66 445 PHE J N 1
ATOM 1783 C CA . PHE C 2 24 ? 41.762 66.071 -11.608 1.00 54.74 445 PHE J CA 1
ATOM 1784 C C . PHE C 2 24 ? 41.464 67.541 -11.336 1.00 65.29 445 PHE J C 1
ATOM 1785 O O . PHE C 2 24 ? 41.933 68.105 -10.341 1.00 66.74 445 PHE J O 1
ATOM 1793 N N . THR C 2 25 ? 40.674 68.177 -12.206 1.00 58.03 446 THR J N 1
ATOM 1794 C CA . THR C 2 25 ? 40.363 69.592 -12.021 1.00 61.19 446 THR J CA 1
ATOM 1795 C C . THR C 2 25 ? 39.524 69.827 -10.771 1.00 62.17 446 THR J C 1
ATOM 1796 O O . THR C 2 25 ? 39.724 70.825 -10.069 1.00 75.77 446 THR J O 1
ATOM 1800 N N . GLN C 2 26 ? 38.566 68.939 -10.483 1.00 59.10 447 GLN J N 1
ATOM 1801 C CA . GLN C 2 26 ? 37.729 69.146 -9.304 1.00 63.16 447 GLN J CA 1
ATOM 1802 C C . GLN C 2 26 ? 38.550 69.024 -8.032 1.00 65.12 447 GLN J C 1
ATOM 1803 O O . GLN C 2 26 ? 38.353 69.785 -7.078 1.00 69.16 447 GLN J O 1
ATOM 1809 N N . TRP C 2 27 ? 39.486 68.077 -8.011 1.00 59.19 448 TRP J N 1
ATOM 1810 C CA . TRP C 2 27 ? 40.283 67.847 -6.816 1.00 59.08 448 TRP J CA 1
ATOM 1811 C C . TRP C 2 27 ? 41.196 69.037 -6.563 1.00 67.11 448 TRP J C 1
ATOM 1812 O O . TRP C 2 27 ? 41.234 69.587 -5.456 1.00 65.97 448 TRP J O 1
ATOM 1823 N N . ASN C 2 28 ? 41.932 69.449 -7.598 1.00 70.41 449 ASN J N 1
ATOM 1824 C CA . ASN C 2 28 ? 42.846 70.579 -7.493 1.00 65.25 449 ASN J CA 1
ATOM 1825 C C . ASN C 2 28 ? 42.107 71.840 -7.066 1.00 64.76 449 ASN J C 1
ATOM 1826 O O . ASN C 2 28 ? 42.576 72.582 -6.194 1.00 76.23 449 ASN J O 1
ATOM 1831 N N . SER C 2 29 ? 40.943 72.091 -7.671 1.00 68.55 450 SER J N 1
ATOM 1832 C CA . SER C 2 29 ? 40.167 73.283 -7.344 1.00 68.04 450 SER J CA 1
ATOM 1833 C C . SER C 2 29 ? 39.682 73.234 -5.904 1.00 67.74 450 SER J C 1
ATOM 1834 O O . SER C 2 29 ? 39.681 74.251 -5.202 1.00 77.73 450 SER J O 1
ATOM 1837 N N . GLU C 2 30 ? 39.257 72.054 -5.454 1.00 64.50 451 GLU J N 1
ATOM 1838 C CA . GLU C 2 30 ? 38.810 71.888 -4.079 1.00 70.29 451 GLU J CA 1
ATOM 1839 C C . GLU C 2 30 ? 39.965 72.037 -3.099 1.00 82.73 451 GLU J C 1
ATOM 1840 O O . GLU C 2 30 ? 39.773 72.538 -1.985 1.00 89.08 451 GLU J O 1
ATOM 1846 N N . LEU C 2 31 ? 41.168 71.611 -3.495 1.00 76.61 452 LEU J N 1
ATOM 1847 C CA . LEU C 2 31 ? 42.334 71.754 -2.631 1.00 66.89 452 LEU J CA 1
ATOM 1848 C C . LEU C 2 31 ? 42.773 73.211 -2.540 1.00 78.48 452 LEU J C 1
ATOM 1849 O O . LEU C 2 31 ? 43.039 73.721 -1.444 1.00 68.36 452 LEU J O 1
ATOM 1854 N N . ASP C 2 32 ? 42.876 73.893 -3.686 1.00 74.67 453 ASP J N 1
ATOM 1855 C CA . ASP C 2 32 ? 43.318 75.285 -3.683 1.00 68.94 453 ASP J CA 1
ATOM 1856 C C . ASP C 2 32 ? 42.346 76.168 -2.913 1.00 80.72 453 ASP J C 1
ATOM 1857 O O . ASP C 2 32 ? 42.764 77.085 -2.196 1.00 82.26 453 ASP J O 1
ATOM 1862 N N . GLY C 2 33 ? 41.047 75.900 -3.038 1.00 83.09 454 GLY J N 1
ATOM 1863 C CA . GLY C 2 33 ? 40.051 76.643 -2.291 1.00 76.82 454 GLY J CA 1
ATOM 1864 C C . GLY C 2 33 ? 40.037 76.326 -0.815 1.00 79.21 454 GLY J C 1
ATOM 1865 O O . GLY C 2 33 ? 39.331 77.000 -0.057 1.00 83.47 454 GLY J O 1
ATOM 1866 N N . SER C 2 34 ? 40.816 75.332 -0.392 1.00 75.64 455 SER J N 1
ATOM 1867 C CA . SER C 2 34 ? 40.917 74.941 1.002 1.00 92.52 455 SER J CA 1
ATOM 1868 C C . SER C 2 34 ? 42.187 75.474 1.635 1.00 87.60 455 SER J C 1
ATOM 1869 O O . SER C 2 34 ? 42.338 75.389 2.858 1.00 78.54 455 SER J O 1
ATOM 1872 N N . VAL C 2 35 ? 43.089 76.031 0.823 1.00 88.90 456 VAL J N 1
ATOM 1873 C CA . VAL C 2 35 ? 44.331 76.581 1.337 1.00 88.16 456 VAL J CA 1
ATOM 1874 C C . VAL C 2 35 ? 44.017 77.711 2.298 1.00 100.57 456 VAL J C 1
ATOM 1875 O O . VAL C 2 35 ? 43.296 78.660 1.963 1.00 113.12 456 VAL J O 1
ATOM 1879 N N . ARG C 2 36 ? 44.569 77.616 3.499 1.00 103.10 457 ARG J N 1
ATOM 1880 C CA . ARG C 2 36 ? 44.381 78.626 4.530 1.00 111.27 457 ARG J CA 1
ATOM 1881 C C . ARG C 2 36 ? 45.741 78.901 5.151 1.00 108.36 457 ARG J C 1
ATOM 1882 O O . ARG C 2 36 ? 46.276 78.058 5.879 1.00 108.62 457 ARG J O 1
ATOM 1890 N N . MET C 2 37 ? 46.296 80.074 4.872 1.00 104.03 458 MET J N 1
ATOM 1891 C CA . MET C 2 37 ? 47.574 80.461 5.444 1.00 114.59 458 MET J CA 1
ATOM 1892 C C . MET C 2 37 ? 47.373 81.111 6.804 1.00 114.97 458 MET J C 1
ATOM 1893 O O . MET C 2 37 ? 46.595 82.060 6.946 1.00 115.89 458 MET J O 1
ATOM 1898 N N . GLU C 2 38 ? 48.090 80.593 7.793 1.00 122.55 459 GLU J N 1
ATOM 1899 C CA . GLU C 2 38 ? 48.054 81.066 9.164 1.00 133.75 459 GLU J CA 1
ATOM 1900 C C . GLU C 2 38 ? 49.492 81.357 9.552 1.00 146.80 459 GLU J C 1
ATOM 1901 O O . GLU C 2 38 ? 50.430 80.892 8.899 1.00 151.38 459 GLU J O 1
ATOM 1907 N N . ASP C 2 39 ? 49.678 82.122 10.614 1.00 154.97 460 ASP J N 1
ATOM 1908 C CA . ASP C 2 39 ? 51.028 82.477 11.012 1.00 152.31 460 ASP J CA 1
ATOM 1909 C C . ASP C 2 39 ? 51.251 82.150 12.480 1.00 155.37 460 ASP J C 1
ATOM 1910 O O . ASP C 2 39 ? 50.314 81.898 13.242 1.00 148.06 460 ASP J O 1
ATOM 1915 N N . ASP C 2 40 ? 52.528 82.133 12.862 1.00 155.64 461 ASP J N 1
ATOM 1916 C CA . ASP C 2 40 ? 52.858 82.187 14.277 1.00 154.13 461 ASP J CA 1
ATOM 1917 C C . ASP C 2 40 ? 52.529 83.547 14.865 1.00 142.85 461 ASP J C 1
ATOM 1918 O O . ASP C 2 40 ? 52.410 83.672 16.088 1.00 136.30 461 ASP J O 1
ATOM 1923 N N . GLY C 2 41 ? 52.365 84.554 14.022 1.00 136.48 462 GLY J N 1
ATOM 1924 C CA . GLY C 2 41 ? 52.044 85.888 14.457 1.00 123.47 462 GLY J CA 1
ATOM 1925 C C . GLY C 2 41 ? 53.104 86.949 14.210 1.00 113.17 462 GLY J C 1
ATOM 1926 O O . GLY C 2 41 ? 53.052 88.004 14.863 1.00 132.09 462 GLY J O 1
ATOM 1927 N N . SER C 2 42 ? 54.062 86.703 13.308 1.00 110.72 463 SER J N 1
ATOM 1928 C CA . SER C 2 42 ? 55.069 87.713 12.994 1.00 111.07 463 SER J CA 1
ATOM 1929 C C . SER C 2 42 ? 54.416 89.028 12.603 1.00 110.63 463 SER J C 1
ATOM 1930 O O . SER C 2 42 ? 54.843 90.100 13.050 1.00 111.79 463 SER J O 1
ATOM 1933 N N . ARG C 2 43 ? 53.369 88.962 11.778 1.00 120.21 464 ARG J N 1
ATOM 1934 C CA . ARG C 2 43 ? 52.609 90.130 11.358 1.00 125.14 464 ARG J CA 1
ATOM 1935 C C . ARG C 2 43 ? 51.346 90.348 12.174 1.00 124.39 464 ARG J C 1
ATOM 1936 O O . ARG C 2 43 ? 50.631 91.323 11.923 1.00 133.06 464 ARG J O 1
ATOM 1944 N N . GLU C 2 44 ? 51.035 89.470 13.123 1.00 122.52 465 GLU J N 1
ATOM 1945 C CA . GLU C 2 44 ? 50.073 89.829 14.154 1.00 135.34 465 GLU J CA 1
ATOM 1946 C C . GLU C 2 44 ? 50.741 90.588 15.287 1.00 128.96 465 GLU J C 1
ATOM 1947 O O . GLU C 2 44 ? 50.055 91.079 16.187 1.00 134.13 465 GLU J O 1
ATOM 1953 N N . ILE C 2 45 ? 52.059 90.707 15.245 1.00 101.43 466 ILE J N 1
ATOM 1954 C CA . ILE C 2 45 ? 52.817 91.541 16.171 1.00 91.09 466 ILE J CA 1
ATOM 1955 C C . ILE C 2 45 ? 53.024 92.890 15.493 1.00 80.73 466 ILE J C 1
ATOM 1956 O O . ILE C 2 45 ? 53.516 92.924 14.358 1.00 76.41 466 ILE J O 1
ATOM 1961 N N . PRO C 2 46 ? 52.673 94.003 16.134 1.00 82.79 467 PRO J N 1
ATOM 1962 C CA . PRO C 2 46 ? 52.805 95.304 15.463 1.00 95.41 467 PRO J CA 1
ATOM 1963 C C . PRO C 2 46 ? 54.254 95.754 15.337 1.00 75.40 467 PRO J C 1
ATOM 1964 O O . PRO C 2 46 ? 55.026 95.702 16.298 1.00 66.38 467 PRO J O 1
ATOM 1968 N N . CYS C 2 47 ? 54.602 96.233 14.148 1.00 73.06 468 CYS J N 1
ATOM 1969 C CA . CYS C 2 47 ? 55.882 96.871 13.907 1.00 80.14 468 CYS J CA 1
ATOM 1970 C C . CYS C 2 47 ? 55.797 98.293 14.445 1.00 68.90 468 CYS J C 1
ATOM 1971 O O . CYS C 2 47 ? 54.710 98.876 14.473 1.00 73.26 468 CYS J O 1
ATOM 1974 N N . PRO C 2 48 ? 56.895 98.884 14.901 1.00 71.85 469 PRO J N 1
ATOM 1975 C CA . PRO C 2 48 ? 56.831 100.277 15.299 1.00 74.96 469 PRO J CA 1
ATOM 1976 C C . PRO C 2 48 ? 56.468 101.118 14.079 1.00 62.53 469 PRO J C 1
ATOM 1977 O O . PRO C 2 48 ? 56.842 100.773 12.947 1.00 59.18 469 PRO J O 1
ATOM 1981 N N . PRO C 2 49 ? 55.740 102.213 14.277 1.00 66.63 470 PRO J N 1
ATOM 1982 C CA . PRO C 2 49 ? 55.304 102.987 13.106 1.00 66.49 470 PRO J CA 1
ATOM 1983 C C . PRO C 2 49 ? 56.442 103.664 12.384 1.00 63.94 470 PRO J C 1
ATOM 1984 O O . PRO C 2 49 ? 56.295 103.985 11.196 1.00 70.08 470 PRO J O 1
ATOM 1988 N N . THR C 2 50 ? 57.581 103.861 13.038 1.00 60.18 471 THR J N 1
ATOM 1989 C CA . THR C 2 50 ? 58.717 104.468 12.373 1.00 58.31 471 THR J CA 1
ATOM 1990 C C . THR C 2 50 ? 60.011 103.943 12.974 1.00 58.44 471 THR J C 1
ATOM 1991 O O . THR C 2 50 ? 60.110 103.717 14.183 1.00 66.85 471 THR J O 1
ATOM 1995 N N . PHE C 2 51 ? 60.990 103.739 12.096 1.00 65.81 472 PHE J N 1
ATOM 1996 C CA . PHE C 2 51 ? 62.331 103.290 12.439 1.00 54.70 472 PHE J CA 1
ATOM 1997 C C . PHE C 2 51 ? 63.320 104.440 12.349 1.00 53.92 472 PHE J C 1
ATOM 1998 O O . PHE C 2 51 ? 64.525 104.215 12.211 1.00 64.03 472 PHE J O 1
ATOM 2006 N N . CYS C 2 52 ? 62.826 105.671 12.432 1.00 52.58 473 CYS J N 1
ATOM 2007 C CA . CYS C 2 52 ? 63.642 106.863 12.250 1.00 62.17 473 CYS J CA 1
ATOM 2008 C C . CYS C 2 52 ? 63.684 107.654 13.545 1.00 53.58 473 CYS J C 1
ATOM 2009 O O . CYS C 2 52 ? 62.644 108.093 14.050 1.00 49.25 473 CYS J O 1
ATOM 2012 N N . LEU C 2 53 ? 64.889 107.849 14.067 1.00 55.56 474 LEU J N 1
ATOM 2013 C CA . LEU C 2 53 ? 65.050 108.665 15.257 1.00 55.78 474 LEU J CA 1
ATOM 2014 C C . LEU C 2 53 ? 64.792 110.113 14.883 1.00 57.64 474 LEU J C 1
ATOM 2015 O O . LEU C 2 53 ? 65.347 110.614 13.903 1.00 55.30 474 LEU J O 1
ATOM 2020 N N . THR C 2 54 ? 63.927 110.779 15.647 1.00 50.25 475 THR J N 1
ATOM 2021 C CA . THR C 2 54 ? 63.625 112.177 15.359 1.00 59.78 475 THR J CA 1
ATOM 2022 C C . THR C 2 54 ? 64.824 113.066 15.654 1.00 59.38 475 THR J C 1
ATOM 2023 O O . THR C 2 54 ? 65.074 114.042 14.937 1.00 70.83 475 THR J O 1
ATOM 2027 N N . ASP C 2 55 ? 65.582 112.738 16.694 1.00 64.91 476 ASP J N 1
ATOM 2028 C CA . ASP C 2 55 ? 66.752 113.510 17.084 1.00 65.88 476 ASP J CA 1
ATOM 2029 C C . ASP C 2 55 ? 67.700 112.605 17.864 1.00 71.28 476 ASP J C 1
ATOM 2030 O O . ASP C 2 55 ? 67.435 111.417 18.066 1.00 64.73 476 ASP J O 1
ATOM 2035 N N . CYS C 2 56 ? 68.816 113.189 18.312 1.00 61.54 477 CYS J N 1
ATOM 2036 C CA . CYS C 2 56 ? 69.838 112.434 19.030 1.00 53.64 477 CYS J CA 1
ATOM 2037 C C . CYS C 2 56 ? 69.411 112.074 20.445 1.00 50.97 477 CYS J C 1
ATOM 2038 O O . CYS C 2 56 ? 70.131 111.335 21.125 1.00 50.60 477 CYS J O 1
ATOM 2041 N N . ASN C 2 57 ? 68.262 112.570 20.897 1.00 48.41 478 ASN J N 1
ATOM 2042 C CA . ASN C 2 57 ? 67.716 112.264 22.210 1.00 57.49 478 ASN J CA 1
ATOM 2043 C C . ASN C 2 57 ? 66.549 111.296 22.112 1.00 66.37 478 ASN J C 1
ATOM 2044 O O . ASN C 2 57 ? 65.888 111.025 23.120 1.00 62.89 478 ASN J O 1
ATOM 2049 N N . ASP C 2 58 ? 66.292 110.758 20.921 1.00 58.32 479 ASP J N 1
ATOM 2050 C CA . ASP C 2 58 ? 65.109 109.945 20.663 1.00 64.54 479 ASP J CA 1
ATOM 2051 C C . ASP C 2 58 ? 65.354 108.518 21.136 1.00 63.54 479 ASP J C 1
ATOM 2052 O O . ASP C 2 58 ? 65.655 107.605 20.364 1.00 66.55 479 ASP J O 1
ATOM 2057 N N . LYS C 2 59 ? 65.189 108.326 22.438 1.00 51.77 480 LYS J N 1
ATOM 2058 C CA . LYS C 2 59 ? 65.383 107.016 23.027 1.00 54.49 480 LYS J CA 1
ATOM 2059 C C . LYS C 2 59 ? 64.091 106.216 22.985 1.00 53.23 480 LYS J C 1
ATOM 2060 O O . LYS C 2 59 ? 64.124 104.987 23.123 1.00 47.00 480 LYS J O 1
ATOM 2066 N N . ASP C 2 60 ? 62.967 106.906 22.762 1.00 46.94 481 ASP J N 1
ATOM 2067 C CA . ASP C 2 60 ? 61.667 106.262 22.620 1.00 44.57 481 ASP J CA 1
ATOM 2068 C C . ASP C 2 60 ? 61.613 105.360 21.396 1.00 58.90 481 ASP J C 1
ATOM 2069 O O . ASP C 2 60 ? 61.106 104.234 21.463 1.00 51.27 481 ASP J O 1
ATOM 2074 N N . THR C 2 61 ? 62.095 105.851 20.253 1.00 44.65 482 THR J N 1
ATOM 2075 C CA . THR C 2 61 ? 62.061 105.027 19.050 1.00 59.18 482 THR J CA 1
ATOM 2076 C C . THR C 2 61 ? 62.956 103.809 19.216 1.00 42.38 482 THR J C 1
ATOM 2077 O O . THR C 2 61 ? 62.578 102.695 18.834 1.00 49.60 482 THR J O 1
ATOM 2081 N N . VAL C 2 62 ? 64.138 104.000 19.808 1.00 52.85 483 VAL J N 1
ATOM 2082 C CA . VAL C 2 62 ? 65.043 102.879 20.053 1.00 40.71 483 VAL J CA 1
ATOM 2083 C C . VAL C 2 62 ? 64.379 101.851 20.960 1.00 41.73 483 VAL J C 1
ATOM 2084 O O . VAL C 2 62 ? 64.540 100.639 20.768 1.00 45.04 483 VAL J O 1
ATOM 2088 N N . ASP C 2 63 ? 63.605 102.313 21.950 1.00 41.41 484 ASP J N 1
ATOM 2089 C CA . ASP C 2 63 ? 62.870 101.383 22.803 1.00 45.07 484 ASP J CA 1
ATOM 2090 C C . ASP C 2 63 ? 61.857 100.580 22.004 1.00 57.72 484 ASP J C 1
ATOM 2091 O O . ASP C 2 63 ? 61.719 99.368 22.206 1.00 46.43 484 ASP J O 1
ATOM 2096 N N . SER C 2 64 ? 61.134 101.237 21.092 1.00 50.53 485 SER J N 1
ATOM 2097 C CA . SER C 2 64 ? 60.138 100.527 20.299 1.00 35.72 485 SER J CA 1
ATOM 2098 C C . SER C 2 64 ? 60.790 99.482 19.406 1.00 37.72 485 SER J C 1
ATOM 2099 O O . SER C 2 64 ? 60.188 98.436 19.141 1.00 40.66 485 SER J O 1
ATOM 2102 N N . MET C 2 65 ? 62.015 99.744 18.943 1.00 33.67 486 MET J N 1
ATOM 2103 C CA . MET C 2 65 ? 62.747 98.751 18.164 1.00 46.43 486 MET J CA 1
ATOM 2104 C C . MET C 2 65 ? 63.076 97.531 19.021 1.00 49.43 486 MET J C 1
ATOM 2105 O O . MET C 2 65 ? 62.869 96.388 18.597 1.00 37.90 486 MET J O 1
ATOM 2110 N N . TYR C 2 66 ? 63.597 97.760 20.234 1.00 50.33 487 TYR J N 1
ATOM 2111 C CA . TYR C 2 66 ? 63.912 96.659 21.148 1.00 43.55 487 TYR J CA 1
ATOM 2112 C C . TYR C 2 66 ? 62.666 95.887 21.561 1.00 40.60 487 TYR J C 1
ATOM 2113 O O . TYR C 2 66 ? 62.686 94.653 21.630 1.00 41.27 487 TYR J O 1
ATOM 2122 N N . LYS C 2 67 ? 61.584 96.602 21.885 1.00 33.27 488 LYS J N 1
ATOM 2123 C CA . LYS C 2 67 ? 60.356 95.944 22.321 1.00 35.87 488 LYS J CA 1
ATOM 2124 C C . LYS C 2 67 ? 59.807 95.051 21.219 1.00 43.84 488 LYS J C 1
ATOM 2125 O O . LYS C 2 67 ? 59.360 93.927 21.475 1.00 47.95 488 LYS J O 1
ATOM 2131 N N . TYR C 2 68 ? 59.855 95.538 19.981 1.00 44.48 489 TYR J N 1
ATOM 2132 C CA . TYR C 2 68 ? 59.411 94.756 18.835 1.00 50.14 489 TYR J CA 1
ATOM 2133 C C . TYR C 2 68 ? 60.280 93.521 18.647 1.00 43.61 489 TYR J C 1
ATOM 2134 O O . TYR C 2 68 ? 59.771 92.406 18.483 1.00 57.32 489 TYR J O 1
ATOM 2143 N N . ALA C 2 69 ? 61.602 93.706 18.658 1.00 36.98 490 ALA J N 1
ATOM 2144 C CA . ALA C 2 69 ? 62.518 92.580 18.525 1.00 40.68 490 ALA J CA 1
ATOM 2145 C C . ALA C 2 69 ? 62.301 91.550 19.629 1.00 51.03 490 ALA J C 1
ATOM 2146 O O . ALA C 2 69 ? 62.377 90.342 19.381 1.00 42.03 490 ALA J O 1
ATOM 2148 N N . ARG C 2 70 ? 62.055 92.006 20.862 1.00 36.29 491 ARG J N 1
ATOM 2149 C CA . ARG C 2 70 ? 61.826 91.062 21.952 1.00 41.24 491 ARG J CA 1
ATOM 2150 C C . ARG C 2 70 ? 60.530 90.279 21.757 1.00 38.81 491 ARG J C 1
ATOM 2151 O O . ARG C 2 70 ? 60.500 89.065 21.983 1.00 42.86 491 ARG J O 1
ATOM 2159 N N . LYS C 2 71 ? 59.449 90.955 21.352 1.00 43.87 492 LYS J N 1
ATOM 2160 C CA . LYS C 2 71 ? 58.193 90.262 21.064 1.00 48.26 492 LYS J CA 1
ATOM 2161 C C . LYS C 2 71 ? 58.384 89.228 19.965 1.00 49.44 492 LYS J C 1
ATOM 2162 O O . LYS C 2 71 ? 57.902 88.093 20.065 1.00 35.20 492 LYS J O 1
ATOM 2168 N N . LEU C 2 72 ? 59.079 89.618 18.897 1.00 45.84 493 LEU J N 1
ATOM 2169 C CA . LEU C 2 72 ? 59.385 88.691 17.817 1.00 39.32 493 LEU J CA 1
ATOM 2170 C C . LEU C 2 72 ? 60.111 87.475 18.366 1.00 39.53 493 LEU J C 1
ATOM 2171 O O . LEU C 2 72 ? 59.717 86.330 18.120 1.00 41.96 493 LEU J O 1
ATOM 2176 N N . SER C 2 73 ? 61.178 87.720 19.127 1.00 44.85 494 SER J N 1
ATOM 2177 C CA . SER C 2 73 ? 62.009 86.647 19.652 1.00 42.68 494 SER J CA 1
ATOM 2178 C C . SER C 2 73 ? 61.255 85.769 20.644 1.00 45.35 494 SER J C 1
ATOM 2179 O O . SER C 2 73 ? 61.423 84.544 20.637 1.00 46.79 494 SER J O 1
ATOM 2182 N N . SER C 2 74 ? 60.430 86.364 21.514 1.00 35.83 495 SER J N 1
ATOM 2183 C CA . SER C 2 74 ? 59.700 85.543 22.474 1.00 37.52 495 SER J CA 1
ATOM 2184 C C . SER C 2 74 ? 58.667 84.674 21.770 1.00 49.54 495 SER J C 1
ATOM 2185 O O . SER C 2 74 ? 58.421 83.538 22.191 1.00 45.89 495 SER J O 1
ATOM 2188 N N . LEU C 2 75 ? 58.050 85.195 20.706 1.00 53.74 496 LEU J N 1
ATOM 2189 C CA . LEU C 2 75 ? 57.117 84.401 19.918 1.00 44.97 496 LEU J CA 1
ATOM 2190 C C . LEU C 2 75 ? 57.848 83.280 19.202 1.00 55.25 496 LEU J C 1
ATOM 2191 O O . LEU C 2 75 ? 57.301 82.184 19.024 1.00 64.62 496 LEU J O 1
ATOM 2196 N N . GLN C 2 76 ? 59.085 83.543 18.788 1.00 48.10 497 GLN J N 1
ATOM 2197 C CA . GLN C 2 76 ? 59.883 82.535 18.107 1.00 61.25 497 GLN J CA 1
ATOM 2198 C C . GLN C 2 76 ? 60.249 81.414 19.068 1.00 61.71 497 GLN J C 1
ATOM 2199 O O . GLN C 2 76 ? 60.132 80.231 18.732 1.00 47.45 497 GLN J O 1
ATOM 2205 N N . ASN C 2 77 ? 60.632 81.780 20.296 1.00 56.81 498 ASN J N 1
ATOM 2206 C CA . ASN C 2 77 ? 61.104 80.808 21.275 1.00 54.62 498 ASN J CA 1
ATOM 2207 C C . ASN C 2 77 ? 59.990 79.879 21.739 1.00 59.71 498 ASN J C 1
ATOM 2208 O O . ASN C 2 77 ? 60.272 78.800 22.268 1.00 84.65 498 ASN J O 1
ATOM 2213 N N . SER C 2 78 ? 58.728 80.271 21.557 1.00 56.80 499 SER J N 1
ATOM 2214 C CA . SER C 2 78 ? 57.629 79.437 22.034 1.00 65.18 499 SER J CA 1
ATOM 2215 C C . SER C 2 78 ? 57.415 78.226 21.134 1.00 66.56 499 SER J C 1
ATOM 2216 O O . SER C 2 78 ? 57.081 77.138 21.617 1.00 84.26 499 SER J O 1
ATOM 2219 N N . SER C 2 79 ? 57.625 78.393 19.825 1.00 69.16 500 SER J N 1
ATOM 2220 C CA . SER C 2 79 ? 57.046 77.469 18.856 1.00 72.90 500 SER J CA 1
ATOM 2221 C C . SER C 2 79 ? 57.718 76.102 18.892 1.00 93.58 500 SER J C 1
ATOM 2222 O O . SER C 2 79 ? 57.056 75.077 18.683 1.00 110.44 500 SER J O 1
ATOM 2225 N N . GLU C 2 80 ? 59.025 76.061 19.156 1.00 109.68 501 GLU J N 1
ATOM 2226 C CA . GLU C 2 80 ? 59.804 74.823 19.079 1.00 111.94 501 GLU J CA 1
ATOM 2227 C C . GLU C 2 80 ? 59.652 74.206 17.685 1.00 106.59 501 GLU J C 1
ATOM 2228 O O . GLU C 2 80 ? 59.016 73.168 17.487 1.00 104.98 501 GLU J O 1
ATOM 2234 N N . GLU C 2 81 ? 60.214 74.909 16.705 1.00 109.04 502 GLU J N 1
ATOM 2235 C CA . GLU C 2 81 ? 59.913 74.634 15.308 1.00 107.45 502 GLU J CA 1
ATOM 2236 C C . GLU C 2 81 ? 60.715 73.449 14.772 1.00 109.13 502 GLU J C 1
ATOM 2237 O O . GLU C 2 81 ? 61.793 73.108 15.267 1.00 105.00 502 GLU J O 1
ATOM 2243 N N . GLY C 2 82 ? 60.172 72.842 13.724 1.00 104.08 503 GLY J N 1
ATOM 2244 C CA . GLY C 2 82 ? 60.644 71.592 13.186 1.00 85.79 503 GLY J CA 1
ATOM 2245 C C . GLY C 2 82 ? 59.440 70.841 12.661 1.00 81.69 503 GLY J C 1
ATOM 2246 O O . GLY C 2 82 ? 58.316 71.347 12.714 1.00 92.97 503 GLY J O 1
ATOM 2247 N N . PRO C 2 83 ? 59.634 69.637 12.126 1.00 71.70 504 PRO J N 1
ATOM 2248 C CA . PRO C 2 83 ? 58.473 68.824 11.725 1.00 63.67 504 PRO J CA 1
ATOM 2249 C C . PRO C 2 83 ? 57.633 68.472 12.942 1.00 72.38 504 PRO J C 1
ATOM 2250 O O . PRO C 2 83 ? 58.116 67.854 13.892 1.00 90.27 504 PRO J O 1
ATOM 2254 N N . SER C 2 84 ? 56.363 68.872 12.908 1.00 64.20 505 SER J N 1
ATOM 2255 C CA . SER C 2 84 ? 55.480 68.655 14.048 1.00 72.75 505 SER J CA 1
ATOM 2256 C C . SER C 2 84 ? 55.039 67.198 14.127 1.00 86.87 505 SER J C 1
ATOM 2257 O O . SER C 2 84 ? 54.649 66.593 13.125 1.00 92.35 505 SER J O 1
ATOM 2260 N N . SER C 2 85 ? 55.102 66.636 15.340 1.00 97.98 506 SER J N 1
ATOM 2261 C CA . SER C 2 85 ? 54.644 65.265 15.560 1.00 104.26 506 SER J CA 1
ATOM 2262 C C . SER C 2 85 ? 53.187 65.095 15.160 1.00 104.58 506 SER J C 1
ATOM 2263 O O . SER C 2 85 ? 52.771 63.998 14.766 1.00 96.17 506 SER J O 1
ATOM 2266 N N . THR C 2 86 ? 52.397 66.163 15.275 1.00 110.46 507 THR J N 1
ATOM 2267 C CA . THR C 2 86 ? 51.002 66.112 14.864 1.00 107.16 507 THR J CA 1
ATOM 2268 C C . THR C 2 86 ? 50.895 65.822 13.374 1.00 105.67 507 THR J C 1
ATOM 2269 O O . THR C 2 86 ? 50.036 65.046 12.940 1.00 115.35 507 THR J O 1
ATOM 2273 N N . LEU C 2 87 ? 51.772 66.438 12.580 1.00 96.07 508 LEU J N 1
ATOM 2274 C CA . LEU C 2 87 ? 51.821 66.181 11.146 1.00 86.34 508 LEU J CA 1
ATOM 2275 C C . LEU C 2 87 ? 52.445 64.825 10.834 1.00 77.57 508 LEU J C 1
ATOM 2276 O O . LEU C 2 87 ? 51.978 64.113 9.937 1.00 71.50 508 LEU J O 1
ATOM 2281 N N . LEU C 2 88 ? 53.505 64.455 11.557 1.00 70.96 509 LEU J N 1
ATOM 2282 C CA . LEU C 2 88 ? 54.226 63.221 11.250 1.00 72.27 509 LEU J CA 1
ATOM 2283 C C . LEU C 2 88 ? 53.347 61.995 11.453 1.00 72.83 509 LEU J C 1
ATOM 2284 O O . LEU C 2 88 ? 53.422 61.033 10.681 1.00 67.48 509 LEU J O 1
ATOM 2289 N N . THR C 2 89 ? 52.520 62.000 12.496 1.00 68.82 510 THR J N 1
ATOM 2290 C CA . THR C 2 89 ? 51.609 60.881 12.699 1.00 70.54 510 THR J CA 1
ATOM 2291 C C . THR C 2 89 ? 50.533 60.867 11.621 1.00 70.62 510 THR J C 1
ATOM 2292 O O . THR C 2 89 ? 50.165 59.802 11.114 1.00 70.44 510 THR J O 1
ATOM 2296 N N . MET C 2 90 ? 50.027 62.049 11.257 1.00 67.90 511 MET J N 1
ATOM 2297 C CA . MET C 2 90 ? 48.975 62.152 10.250 1.00 63.42 511 MET J CA 1
ATOM 2298 C C . MET C 2 90 ? 49.465 61.669 8.890 1.00 60.22 511 MET J C 1
ATOM 2299 O O . MET C 2 90 ? 48.788 60.885 8.214 1.00 61.90 511 MET J O 1
ATOM 2304 N N . ILE C 2 91 ? 50.656 62.116 8.481 1.00 59.21 512 ILE J N 1
ATOM 2305 C CA . ILE C 2 91 ? 51.209 61.698 7.197 1.00 58.49 512 ILE J CA 1
ATOM 2306 C C . ILE C 2 91 ? 51.498 60.203 7.211 1.00 59.59 512 ILE J C 1
ATOM 2307 O O . ILE C 2 91 ? 51.389 59.531 6.180 1.00 60.26 512 ILE J O 1
ATOM 2312 N N . ARG C 2 92 ? 51.851 59.655 8.376 1.00 68.42 513 ARG J N 1
ATOM 2313 C CA . ARG C 2 92 ? 52.169 58.235 8.478 1.00 60.08 513 ARG J CA 1
ATOM 2314 C C . ARG C 2 92 ? 50.940 57.378 8.207 1.00 61.60 513 ARG J C 1
ATOM 2315 O O . ARG C 2 92 ? 50.981 56.440 7.401 1.00 57.59 513 ARG J O 1
ATOM 2323 N N . GLN C 2 93 ? 49.837 57.680 8.890 1.00 58.36 514 GLN J N 1
ATOM 2324 C CA . GLN C 2 93 ? 48.612 56.913 8.713 1.00 71.11 514 GLN J CA 1
ATOM 2325 C C . GLN C 2 93 ? 48.052 57.091 7.308 1.00 70.86 514 GLN J C 1
ATOM 2326 O O . GLN C 2 93 ? 47.578 56.129 6.692 1.00 65.09 514 GLN J O 1
ATOM 2332 N N . TYR C 2 94 ? 48.140 58.310 6.772 1.00 56.30 515 TYR J N 1
ATOM 2333 C CA . TYR C 2 94 ? 47.607 58.599 5.446 1.00 48.52 515 TYR J CA 1
ATOM 2334 C C . TYR C 2 94 ? 48.290 57.751 4.382 1.00 52.29 515 TYR J C 1
ATOM 2335 O O . TYR C 2 94 ? 47.626 57.129 3.544 1.00 68.61 515 TYR J O 1
ATOM 2344 N N . MET C 2 95 ? 49.623 57.709 4.404 1.00 48.95 516 MET J N 1
ATOM 2345 C CA . MET C 2 95 ? 50.349 56.992 3.364 1.00 49.37 516 MET J CA 1
ATOM 2346 C C . MET C 2 95 ? 50.217 55.494 3.546 1.00 53.70 516 MET J C 1
ATOM 2347 O O . MET C 2 95 ? 50.201 54.744 2.564 1.00 51.12 516 MET J O 1
ATOM 2352 N N . MET C 2 96 ? 50.131 55.041 4.790 1.00 55.41 517 MET J N 1
ATOM 2353 C CA . MET C 2 96 ? 49.877 53.630 5.012 1.00 63.54 517 MET J CA 1
ATOM 2354 C C . MET C 2 96 ? 48.514 53.249 4.462 1.00 68.32 517 MET J C 1
ATOM 2355 O O . MET C 2 96 ? 48.341 52.169 3.885 1.00 57.40 517 MET J O 1
ATOM 2360 N N . GLU C 2 97 ? 47.533 54.128 4.652 1.00 99.50 518 GLU J N 1
ATOM 2361 C CA . GLU C 2 97 ? 46.201 53.919 4.105 1.00 87.23 518 GLU J CA 1
ATOM 2362 C C . GLU C 2 97 ? 46.232 53.897 2.586 1.00 80.13 518 GLU J C 1
ATOM 2363 O O . GLU C 2 97 ? 45.609 53.033 1.959 1.00 77.49 518 GLU J O 1
ATOM 2369 N N . ALA C 2 98 ? 46.970 54.828 1.978 1.00 80.78 519 ALA J N 1
ATOM 2370 C CA . ALA C 2 98 ? 47.055 54.866 0.523 1.00 77.52 519 ALA J CA 1
ATOM 2371 C C . ALA C 2 98 ? 47.747 53.623 -0.021 1.00 80.55 519 ALA J C 1
ATOM 2372 O O . ALA C 2 98 ? 47.294 53.039 -1.013 1.00 76.13 519 ALA J O 1
ATOM 2374 N N . ASP C 2 99 ? 48.833 53.191 0.627 1.00 77.51 520 ASP J N 1
ATOM 2375 C CA . ASP C 2 99 ? 49.570 52.027 0.149 1.00 78.89 520 ASP J CA 1
ATOM 2376 C C . ASP C 2 99 ? 48.737 50.753 0.256 1.00 82.44 520 ASP J C 1
ATOM 2377 O O . ASP C 2 99 ? 48.910 49.837 -0.555 1.00 77.22 520 ASP J O 1
ATOM 2382 N N . TYR C 2 100 ? 47.860 50.667 1.264 1.00 77.27 521 TYR J N 1
ATOM 2383 C CA . TYR C 2 100 ? 46.992 49.503 1.441 1.00 86.84 521 TYR J CA 1
ATOM 2384 C C . TYR C 2 100 ? 45.882 49.469 0.406 1.00 90.67 521 TYR J C 1
ATOM 2385 O O . TYR C 2 100 ? 45.467 48.391 -0.042 1.00 87.58 521 TYR J O 1
ATOM 2394 N N . GLN C 2 101 ? 45.359 50.641 0.051 1.00 85.39 522 GLN J N 1
ATOM 2395 C CA . GLN C 2 101 ? 44.270 50.690 -0.910 1.00 74.08 522 GLN J CA 1
ATOM 2396 C C . GLN C 2 101 ? 44.703 50.058 -2.213 1.00 79.69 522 GLN J C 1
ATOM 2397 O O . GLN C 2 101 ? 43.885 49.473 -2.930 1.00 73.06 522 GLN J O 1
ATOM 2403 N N . ARG C 2 102 ? 45.998 50.149 -2.511 1.00 79.79 523 ARG J N 1
ATOM 2404 C CA . ARG C 2 102 ? 46.552 49.504 -3.689 1.00 87.07 523 ARG J CA 1
ATOM 2405 C C . ARG C 2 102 ? 46.387 47.985 -3.627 1.00 95.72 523 ARG J C 1
ATOM 2406 O O . ARG C 2 102 ? 46.025 47.359 -4.630 1.00 80.54 523 ARG J O 1
ATOM 2414 N N . VAL C 2 103 ? 46.627 47.372 -2.463 1.00 98.73 524 VAL J N 1
ATOM 2415 C CA . VAL C 2 103 ? 46.386 45.932 -2.351 1.00 89.68 524 VAL J CA 1
ATOM 2416 C C . VAL C 2 103 ? 44.894 45.658 -2.179 1.00 82.26 524 VAL J C 1
ATOM 2417 O O . VAL C 2 103 ? 44.397 44.618 -2.626 1.00 76.63 524 VAL J O 1
ATOM 2421 N N . GLU C 2 104 ? 44.162 46.564 -1.520 1.00 77.57 525 GLU J N 1
ATOM 2422 C CA . GLU C 2 104 ? 42.721 46.391 -1.358 1.00 87.56 525 GLU J CA 1
ATOM 2423 C C . GLU C 2 104 ? 42.017 46.379 -2.712 1.00 86.04 525 GLU J C 1
ATOM 2424 O O . GLU C 2 104 ? 41.060 45.622 -2.916 1.00 84.12 525 GLU J O 1
ATOM 2430 N N . ILE C 2 105 ? 42.473 47.223 -3.644 1.00 83.76 526 ILE J N 1
ATOM 2431 C CA . ILE C 2 105 ? 41.933 47.220 -5.004 1.00 73.79 526 ILE J CA 1
ATOM 2432 C C . ILE C 2 105 ? 42.101 45.844 -5.637 1.00 79.82 526 ILE J C 1
ATOM 2433 O O . ILE C 2 105 ? 41.171 45.303 -6.248 1.00 72.63 526 ILE J O 1
ATOM 2438 N N . ALA C 2 106 ? 43.301 45.268 -5.511 1.00 77.68 527 ALA J N 1
ATOM 2439 C CA . ALA C 2 106 ? 43.576 43.964 -6.108 1.00 76.33 527 ALA J CA 1
ATOM 2440 C C . ALA C 2 106 ? 42.680 42.887 -5.514 1.00 74.68 527 ALA J C 1
ATOM 2441 O O . ALA C 2 106 ? 42.191 42.008 -6.234 1.00 75.52 527 ALA J O 1
ATOM 2443 N N . ARG C 2 107 ? 42.450 42.944 -4.200 1.00 77.41 528 ARG J N 1
ATOM 2444 C CA . ARG C 2 107 ? 41.552 41.987 -3.562 1.00 88.19 528 ARG J CA 1
ATOM 2445 C C . ARG C 2 107 ? 40.142 42.134 -4.112 1.00 84.54 528 ARG J C 1
ATOM 2446 O O . ARG C 2 107 ? 39.450 41.138 -4.353 1.00 77.37 528 ARG J O 1
ATOM 2454 N N . LEU C 2 108 ? 39.710 43.374 -4.332 1.00 73.23 529 LEU J N 1
ATOM 2455 C CA . LEU C 2 108 ? 38.370 43.622 -4.844 1.00 68.65 529 LEU J CA 1
ATOM 2456 C C . LEU C 2 108 ? 38.231 43.142 -6.284 1.00 66.89 529 LEU J C 1
ATOM 2457 O O . LEU C 2 108 ? 37.166 42.660 -6.682 1.00 66.20 529 LEU J O 1
ATOM 2462 N N . LYS C 2 109 ? 39.299 43.260 -7.076 1.00 67.37 530 LYS J N 1
ATOM 2463 C CA . LYS C 2 109 ? 39.257 42.827 -8.470 1.00 67.37 530 LYS J CA 1
ATOM 2464 C C . LYS C 2 109 ? 39.161 41.306 -8.584 1.00 70.19 530 LYS J C 1
ATOM 2465 O O . LYS C 2 109 ? 38.384 40.784 -9.392 1.00 66.33 530 LYS J O 1
ATOM 2471 N N . ASP C 2 110 ? 39.971 40.574 -7.808 1.00 77.63 531 ASP J N 1
ATOM 2472 C CA . ASP C 2 110 ? 39.868 39.116 -7.807 1.00 68.64 531 ASP J CA 1
ATOM 2473 C C . ASP C 2 110 ? 38.505 38.668 -7.301 1.00 69.72 531 ASP J C 1
ATOM 2474 O O . ASP C 2 110 ? 37.886 37.760 -7.870 1.00 68.05 531 ASP J O 1
ATOM 2479 N N . SER C 2 111 ? 38.020 39.308 -6.236 1.00 66.61 532 SER J N 1
ATOM 2480 C CA . SER C 2 111 ? 36.690 39.011 -5.723 1.00 70.13 532 SER J CA 1
ATOM 2481 C C . SER C 2 111 ? 35.642 39.287 -6.786 1.00 78.56 532 SER J C 1
ATOM 2482 O O . SER C 2 111 ? 34.588 38.641 -6.813 1.00 95.59 532 SER J O 1
ATOM 2485 N N . LEU C 2 112 ? 35.926 40.250 -7.662 1.00 84.22 533 LEU J N 1
ATOM 2486 C CA . LEU C 2 112 ? 35.026 40.611 -8.747 1.00 76.29 533 LEU J CA 1
ATOM 2487 C C . LEU C 2 112 ? 35.009 39.538 -9.834 1.00 79.26 533 LEU J C 1
ATOM 2488 O O . LEU C 2 112 ? 33.942 39.197 -10.358 1.00 62.94 533 LEU J O 1
ATOM 2493 N N . ASN C 2 113 ? 36.181 39.002 -10.197 1.00 76.00 534 ASN J N 1
ATOM 2494 C CA . ASN C 2 113 ? 36.229 37.919 -11.177 1.00 72.49 534 ASN J CA 1
ATOM 2495 C C . ASN C 2 113 ? 35.565 36.661 -10.640 1.00 78.04 534 ASN J C 1
ATOM 2496 O O . ASN C 2 113 ? 34.929 35.917 -11.396 1.00 76.50 534 ASN J O 1
ATOM 2501 N N . ASP C 2 114 ? 35.722 36.397 -9.341 1.00 73.52 535 ASP J N 1
ATOM 2502 C CA . ASP C 2 114 ? 35.112 35.211 -8.754 1.00 72.84 535 ASP J CA 1
ATOM 2503 C C . ASP C 2 114 ? 33.599 35.250 -8.903 1.00 71.50 535 ASP J C 1
ATOM 2504 O O . ASP C 2 114 ? 32.976 34.245 -9.265 1.00 88.16 535 ASP J O 1
ATOM 2509 N N . LYS C 2 115 ? 32.991 36.407 -8.651 1.00 68.70 536 LYS J N 1
ATOM 2510 C CA . LYS C 2 115 ? 31.545 36.516 -8.753 1.00 69.72 536 LYS J CA 1
ATOM 2511 C C . LYS C 2 115 ? 31.069 36.566 -10.197 1.00 75.64 536 LYS J C 1
ATOM 2512 O O . LYS C 2 115 ? 29.918 36.207 -10.462 1.00 67.00 536 LYS J O 1
ATOM 2518 N N . ASP C 2 116 ? 31.924 36.984 -11.135 1.00 105.11 537 ASP J N 1
ATOM 2519 C CA . ASP C 2 116 ? 31.567 36.879 -12.546 1.00 80.91 537 ASP J CA 1
ATOM 2520 C C . ASP C 2 116 ? 31.460 35.418 -12.958 1.00 81.64 537 ASP J C 1
ATOM 2521 O O . ASP C 2 116 ? 30.510 35.020 -13.643 1.00 82.96 537 ASP J O 1
ATOM 2526 N N . GLU C 2 117 ? 32.434 34.603 -12.543 1.00 84.10 538 GLU J N 1
ATOM 2527 C CA . GLU C 2 117 ? 32.410 33.185 -12.877 1.00 101.67 538 GLU J CA 1
ATOM 2528 C C . GLU C 2 117 ? 31.225 32.484 -12.229 1.00 104.90 538 GLU J C 1
ATOM 2529 O O . GLU C 2 117 ? 30.718 31.496 -12.772 1.00 104.80 538 GLU J O 1
ATOM 2535 N N . GLU C 2 118 ? 30.762 32.981 -11.079 1.00 91.76 539 GLU J N 1
ATOM 2536 C CA . GLU C 2 118 ? 29.573 32.407 -10.463 1.00 93.33 539 GLU J CA 1
ATOM 2537 C C . GLU C 2 118 ? 28.309 32.922 -11.139 1.00 99.50 539 GLU J C 1
ATOM 2538 O O . GLU C 2 118 ? 27.314 32.193 -11.223 1.00 93.52 539 GLU J O 1
ATOM 2544 N N . ILE C 2 119 ? 28.332 34.168 -11.624 1.00 104.74 540 ILE J N 1
ATOM 2545 C CA . ILE C 2 119 ? 27.215 34.684 -12.410 1.00 96.72 540 ILE J CA 1
ATOM 2546 C C . ILE C 2 119 ? 27.063 33.858 -13.679 1.00 92.52 540 ILE J C 1
ATOM 2547 O O . ILE C 2 119 ? 25.948 33.551 -14.119 1.00 87.46 540 ILE J O 1
ATOM 2552 N N . LYS C 2 120 ? 28.194 33.462 -14.267 1.00 94.89 541 LYS J N 1
ATOM 2553 C CA . LYS C 2 120 ? 28.192 32.727 -15.526 1.00 88.05 541 LYS J CA 1
ATOM 2554 C C . LYS C 2 120 ? 27.603 31.329 -15.375 1.00 103.45 541 LYS J C 1
ATOM 2555 O O . LYS C 2 120 ? 26.736 30.924 -16.158 1.00 105.37 541 LYS J O 1
ATOM 2561 N N . LYS C 2 121 ? 28.071 30.567 -14.379 1.00 101.67 542 LYS J N 1
ATOM 2562 C CA . LYS C 2 121 ? 27.592 29.196 -14.213 1.00 108.03 542 LYS J CA 1
ATOM 2563 C C . LYS C 2 121 ? 26.110 29.142 -13.858 1.00 103.28 542 LYS J C 1
ATOM 2564 O O . LYS C 2 121 ? 25.377 28.285 -14.364 1.00 107.77 542 LYS J O 1
ATOM 2570 N N . LEU C 2 122 ? 25.648 30.036 -12.977 1.00 104.49 543 LEU J N 1
ATOM 2571 C CA . LEU C 2 122 ? 24.224 30.068 -12.655 1.00 106.84 543 LEU J CA 1
ATOM 2572 C C . LEU C 2 122 ? 23.391 30.477 -13.866 1.00 114.42 543 LEU J C 1
ATOM 2573 O O . LEU C 2 122 ? 22.289 29.955 -14.066 1.00 112.00 543 LEU J O 1
ATOM 2578 N N . ARG C 2 123 ? 23.894 31.411 -14.685 1.00 110.26 544 ARG J N 1
ATOM 2579 C CA . ARG C 2 123 ? 23.185 31.756 -15.917 1.00 99.61 544 ARG J CA 1
ATOM 2580 C C . ARG C 2 123 ? 23.123 30.574 -16.873 1.00 110.88 544 ARG J C 1
ATOM 2581 O O . ARG C 2 123 ? 22.105 30.363 -17.540 1.00 112.41 544 ARG J O 1
ATOM 2589 N N . GLY C 2 124 ? 24.209 29.805 -16.977 1.00 112.41 545 GLY J N 1
ATOM 2590 C CA . GLY C 2 124 ? 24.210 28.676 -17.890 1.00 106.07 545 GLY J CA 1
ATOM 2591 C C . GLY C 2 124 ? 23.309 27.544 -17.445 1.00 115.42 545 GLY J C 1
ATOM 2592 O O . GLY C 2 124 ? 22.748 26.830 -18.281 1.00 133.18 545 GLY J O 1
ATOM 2593 N N . PHE C 2 125 ? 23.147 27.368 -16.132 1.00 117.91 546 PHE J N 1
ATOM 2594 C CA . PHE C 2 125 ? 22.290 26.299 -15.630 1.00 126.31 546 PHE J CA 1
ATOM 2595 C C . PHE C 2 125 ? 20.827 26.571 -15.957 1.00 140.63 546 PHE J C 1
ATOM 2596 O O . PHE C 2 125 ? 20.134 25.711 -16.512 1.00 148.86 546 PHE J O 1
ATOM 2604 N N . CYS C 2 126 ? 20.337 27.759 -15.615 1.00 139.91 547 CYS J N 1
ATOM 2605 C CA . CYS C 2 126 ? 18.939 28.100 -15.855 1.00 144.00 547 CYS J CA 1
ATOM 2606 C C . CYS C 2 126 ? 18.784 28.878 -17.158 1.00 151.32 547 CYS J C 1
ATOM 2607 O O . CYS C 2 126 ? 18.110 29.907 -17.209 1.00 156.82 547 CYS J O 1
ATOM 2610 N N . ARG D 2 18 ? 40.586 49.952 9.300 1.00 113.88 439 ARG F N 1
ATOM 2611 C CA . ARG D 2 18 ? 41.989 49.803 9.628 1.00 113.27 439 ARG F CA 1
ATOM 2612 C C . ARG D 2 18 ? 42.589 48.928 8.538 1.00 116.17 439 ARG F C 1
ATOM 2613 O O . ARG D 2 18 ? 42.095 48.964 7.411 1.00 124.78 439 ARG F O 1
ATOM 2621 N N . ILE D 2 19 ? 43.607 48.131 8.897 1.00 106.50 440 ILE F N 1
ATOM 2622 C CA . ILE D 2 19 ? 44.477 47.349 7.997 1.00 103.32 440 ILE F CA 1
ATOM 2623 C C . ILE D 2 19 ? 45.031 46.075 8.642 1.00 110.90 440 ILE F C 1
ATOM 2624 O O . ILE D 2 19 ? 45.012 45.983 9.875 1.00 106.09 440 ILE F O 1
ATOM 2629 N N . PRO D 2 20 ? 45.510 45.056 7.890 1.00 120.23 441 PRO F N 1
ATOM 2630 C CA . PRO D 2 20 ? 46.217 43.946 8.550 1.00 116.66 441 PRO F CA 1
ATOM 2631 C C . PRO D 2 20 ? 47.492 44.345 9.285 1.00 119.89 441 PRO F C 1
ATOM 2632 O O . PRO D 2 20 ? 48.238 45.230 8.858 1.00 116.87 441 PRO F O 1
ATOM 2636 N N . HIS D 2 21 ? 47.701 43.678 10.436 1.00 113.83 442 HIS F N 1
ATOM 2637 C CA . HIS D 2 21 ? 48.878 43.838 11.285 1.00 108.68 442 HIS F CA 1
ATOM 2638 C C . HIS D 2 21 ? 50.139 43.352 10.588 1.00 100.71 442 HIS F C 1
ATOM 2639 O O . HIS D 2 21 ? 51.222 43.898 10.823 1.00 112.91 442 HIS F O 1
ATOM 2646 N N . SER D 2 22 ? 50.031 42.326 9.741 1.00 160.87 443 SER F N 1
ATOM 2647 C CA . SER D 2 22 ? 51.211 41.956 8.978 1.00 116.23 443 SER F CA 1
ATOM 2648 C C . SER D 2 22 ? 51.607 43.126 8.106 1.00 107.32 443 SER F C 1
ATOM 2649 O O . SER D 2 22 ? 52.783 43.457 8.018 1.00 95.03 443 SER F O 1
ATOM 2652 N N . PHE D 2 23 ? 50.615 43.771 7.494 1.00 103.66 444 PHE F N 1
ATOM 2653 C CA . PHE D 2 23 ? 50.843 44.969 6.698 1.00 104.30 444 PHE F CA 1
ATOM 2654 C C . PHE D 2 23 ? 51.229 46.176 7.550 1.00 86.15 444 PHE F C 1
ATOM 2655 O O . PHE D 2 23 ? 52.158 46.909 7.198 1.00 82.23 444 PHE F O 1
ATOM 2663 N N . PHE D 2 24 ? 50.508 46.420 8.657 1.00 88.06 445 PHE F N 1
ATOM 2664 C CA . PHE D 2 24 ? 50.760 47.620 9.459 1.00 88.28 445 PHE F CA 1
ATOM 2665 C C . PHE D 2 24 ? 52.168 47.621 10.035 1.00 94.13 445 PHE F C 1
ATOM 2666 O O . PHE D 2 24 ? 52.900 48.607 9.901 1.00 81.13 445 PHE F O 1
ATOM 2674 N N . THR D 2 25 ? 52.557 46.550 10.727 1.00 89.61 446 THR F N 1
ATOM 2675 C CA . THR D 2 25 ? 53.922 46.531 11.239 1.00 94.17 446 THR F CA 1
ATOM 2676 C C . THR D 2 25 ? 54.898 46.534 10.081 1.00 102.11 446 THR F C 1
ATOM 2677 O O . THR D 2 25 ? 55.962 47.161 10.140 1.00 97.10 446 THR F O 1
ATOM 2681 N N . GLN D 2 26 ? 54.547 45.815 9.024 1.00 88.91 447 GLN F N 1
ATOM 2682 C CA . GLN D 2 26 ? 55.426 45.740 7.876 1.00 92.14 447 GLN F CA 1
ATOM 2683 C C . GLN D 2 26 ? 55.537 47.091 7.194 1.00 99.07 447 GLN F C 1
ATOM 2684 O O . GLN D 2 26 ? 56.622 47.469 6.747 1.00 102.84 447 GLN F O 1
ATOM 2690 N N . TRP D 2 27 ? 54.445 47.856 7.133 1.00 88.45 448 TRP F N 1
ATOM 2691 C CA . TRP D 2 27 ? 54.549 49.161 6.491 1.00 75.65 448 TRP F CA 1
ATOM 2692 C C . TRP D 2 27 ? 55.409 50.098 7.332 1.00 76.26 448 TRP F C 1
ATOM 2693 O O . TRP D 2 27 ? 56.386 50.673 6.835 1.00 72.12 448 TRP F O 1
ATOM 2704 N N . ASN D 2 28 ? 55.080 50.227 8.621 1.00 84.59 449 ASN F N 1
ATOM 2705 C CA . ASN D 2 28 ? 55.804 51.147 9.494 1.00 77.01 449 ASN F CA 1
ATOM 2706 C C . ASN D 2 28 ? 57.281 50.800 9.583 1.00 83.85 449 ASN F C 1
ATOM 2707 O O . ASN D 2 28 ? 58.139 51.685 9.513 1.00 96.74 449 ASN F O 1
ATOM 2712 N N . SER D 2 29 ? 57.594 49.520 9.779 1.00 77.27 450 SER F N 1
ATOM 2713 C CA . SER D 2 29 ? 58.987 49.118 9.907 1.00 81.09 450 SER F CA 1
ATOM 2714 C C . SER D 2 29 ? 59.730 49.362 8.607 1.00 78.75 450 SER F C 1
ATOM 2715 O O . SER D 2 29 ? 60.884 49.802 8.614 1.00 85.57 450 SER F O 1
ATOM 2718 N N . GLU D 2 30 ? 59.071 49.089 7.482 1.00 78.51 451 GLU F N 1
ATOM 2719 C CA . GLU D 2 30 ? 59.686 49.313 6.183 1.00 83.73 451 GLU F CA 1
ATOM 2720 C C . GLU D 2 30 ? 59.908 50.796 5.917 1.00 87.03 451 GLU F C 1
ATOM 2721 O O . GLU D 2 30 ? 60.904 51.167 5.285 1.00 79.29 451 GLU F O 1
ATOM 2727 N N . LEU D 2 31 ? 59.004 51.655 6.394 1.00 83.31 452 LEU F N 1
ATOM 2728 C CA . LEU D 2 31 ? 59.197 53.090 6.226 1.00 75.67 452 LEU F CA 1
ATOM 2729 C C . LEU D 2 31 ? 60.338 53.584 7.102 1.00 83.69 452 LEU F C 1
ATOM 2730 O O . LEU D 2 31 ? 61.227 54.306 6.637 1.00 88.72 452 LEU F O 1
ATOM 2735 N N . ASP D 2 32 ? 60.325 53.196 8.381 1.00 68.87 453 ASP F N 1
ATOM 2736 C CA . ASP D 2 32 ? 61.354 53.643 9.313 1.00 76.01 453 ASP F CA 1
ATOM 2737 C C . ASP D 2 32 ? 62.731 53.140 8.904 1.00 79.41 453 ASP F C 1
ATOM 2738 O O . ASP D 2 32 ? 63.723 53.869 9.017 1.00 99.28 453 ASP F O 1
ATOM 2743 N N . GLY D 2 33 ? 62.813 51.903 8.413 1.00 74.90 454 GLY F N 1
ATOM 2744 C CA . GLY D 2 33 ? 64.083 51.365 7.962 1.00 80.05 454 GLY F CA 1
ATOM 2745 C C . GLY D 2 33 ? 64.581 51.966 6.668 1.00 76.81 454 GLY F C 1
ATOM 2746 O O . GLY D 2 33 ? 65.723 51.698 6.278 1.00 86.14 454 GLY F O 1
ATOM 2747 N N . SER D 2 34 ? 63.761 52.787 6.015 1.00 75.48 455 SER F N 1
ATOM 2748 C CA . SER D 2 34 ? 64.093 53.442 4.762 1.00 78.91 455 SER F CA 1
ATOM 2749 C C . SER D 2 34 ? 64.433 54.913 4.952 1.00 78.90 455 SER F C 1
ATOM 2750 O O . SER D 2 34 ? 64.897 55.556 4.004 1.00 80.99 455 SER F O 1
ATOM 2753 N N . VAL D 2 35 ? 64.214 55.447 6.155 1.00 81.76 456 VAL F N 1
ATOM 2754 C CA . VAL D 2 35 ? 64.498 56.846 6.451 1.00 74.93 456 VAL F CA 1
ATOM 2755 C C . VAL D 2 35 ? 65.986 57.128 6.288 1.00 79.95 456 VAL F C 1
ATOM 2756 O O . VAL D 2 35 ? 66.838 56.406 6.821 1.00 82.16 456 VAL F O 1
ATOM 2760 N N . ARG D 2 36 ? 66.304 58.191 5.548 1.00 89.24 457 ARG F N 1
ATOM 2761 C CA . ARG D 2 36 ? 67.681 58.599 5.282 1.00 89.86 457 ARG F CA 1
ATOM 2762 C C . ARG D 2 36 ? 67.842 60.102 5.476 1.00 90.48 457 ARG F C 1
ATOM 2763 O O . ARG D 2 36 ? 67.344 60.892 4.667 1.00 114.76 457 ARG F O 1
ATOM 2771 N N . MET D 2 37 ? 68.556 60.498 6.527 1.00 91.62 458 MET F N 1
ATOM 2772 C CA . MET D 2 37 ? 68.856 61.908 6.759 1.00 91.88 458 MET F CA 1
ATOM 2773 C C . MET D 2 37 ? 70.140 62.303 6.034 1.00 107.04 458 MET F C 1
ATOM 2774 O O . MET D 2 37 ? 70.566 63.457 6.084 1.00 107.06 458 MET F O 1
ATOM 2779 N N . GLU D 2 44 ? 72.566 75.233 6.809 1.00 75.24 465 GLU F N 1
ATOM 2780 C CA . GLU D 2 44 ? 72.216 76.144 7.894 1.00 84.09 465 GLU F CA 1
ATOM 2781 C C . GLU D 2 44 ? 72.239 77.594 7.411 1.00 89.25 465 GLU F C 1
ATOM 2782 O O . GLU D 2 44 ? 72.170 77.853 6.207 1.00 101.26 465 GLU F O 1
ATOM 2788 N N . ILE D 2 45 ? 72.341 78.531 8.344 1.00 89.13 466 ILE F N 1
ATOM 2789 C CA . ILE D 2 45 ? 72.277 79.962 8.048 1.00 76.53 466 ILE F CA 1
ATOM 2790 C C . ILE D 2 45 ? 73.677 80.567 8.070 1.00 79.00 466 ILE F C 1
ATOM 2791 O O . ILE D 2 45 ? 74.459 80.255 8.978 1.00 81.99 466 ILE F O 1
ATOM 2796 N N . PRO D 2 46 ? 74.025 81.407 7.092 1.00 73.91 467 PRO F N 1
ATOM 2797 C CA . PRO D 2 46 ? 75.346 82.044 7.073 1.00 68.38 467 PRO F CA 1
ATOM 2798 C C . PRO D 2 46 ? 75.494 83.020 8.231 1.00 68.21 467 PRO F C 1
ATOM 2799 O O . PRO D 2 46 ? 74.536 83.684 8.631 1.00 73.68 467 PRO F O 1
ATOM 2803 N N . CYS D 2 47 ? 76.707 83.093 8.774 1.00 75.04 468 CYS F N 1
ATOM 2804 C CA . CYS D 2 47 ? 76.953 83.930 9.942 1.00 80.71 468 CYS F CA 1
ATOM 2805 C C . CYS D 2 47 ? 76.978 85.420 9.589 1.00 71.05 468 CYS F C 1
ATOM 2806 O O . CYS D 2 47 ? 77.424 85.802 8.499 1.00 77.31 468 CYS F O 1
ATOM 2809 N N . PRO D 2 48 ? 76.485 86.274 10.496 1.00 68.25 469 PRO F N 1
ATOM 2810 C CA . PRO D 2 48 ? 76.459 87.720 10.233 1.00 59.86 469 PRO F CA 1
ATOM 2811 C C . PRO D 2 48 ? 77.839 88.349 10.275 1.00 54.46 469 PRO F C 1
ATOM 2812 O O . PRO D 2 48 ? 78.742 87.862 10.976 1.00 66.50 469 PRO F O 1
ATOM 2816 N N . PRO D 2 49 ? 78.056 89.431 9.525 1.00 64.46 470 PRO F N 1
ATOM 2817 C CA . PRO D 2 49 ? 79.318 90.178 9.589 1.00 57.86 470 PRO F CA 1
ATOM 2818 C C . PRO D 2 49 ? 79.377 91.014 10.866 1.00 61.51 470 PRO F C 1
ATOM 2819 O O . PRO D 2 49 ? 78.490 90.959 11.714 1.00 64.24 470 PRO F O 1
ATOM 2823 N N . THR D 2 50 ? 80.433 91.825 10.971 1.00 71.09 471 THR F N 1
ATOM 2824 C CA . THR D 2 50 ? 80.575 92.746 12.096 1.00 50.83 471 THR F CA 1
ATOM 2825 C C . THR D 2 50 ? 79.460 93.788 12.065 1.00 56.84 471 THR F C 1
ATOM 2826 O O . THR D 2 50 ? 79.065 94.260 10.995 1.00 52.34 471 THR F O 1
ATOM 2830 N N . PHE D 2 51 ? 78.924 94.130 13.241 1.00 61.33 472 PHE F N 1
ATOM 2831 C CA . PHE D 2 51 ? 77.831 95.093 13.312 1.00 63.22 472 PHE F CA 1
ATOM 2832 C C . PHE D 2 51 ? 78.230 96.424 13.952 1.00 65.23 472 PHE F C 1
ATOM 2833 O O . PHE D 2 51 ? 77.352 97.169 14.401 1.00 67.17 472 PHE F O 1
ATOM 2841 N N . CYS D 2 52 ? 79.521 96.748 14.007 1.00 53.37 473 CYS F N 1
ATOM 2842 C CA . CYS D 2 52 ? 79.989 97.969 14.660 1.00 64.70 473 CYS F CA 1
ATOM 2843 C C . CYS D 2 52 ? 80.732 98.852 13.667 1.00 61.08 473 CYS F C 1
ATOM 2844 O O . CYS D 2 52 ? 81.738 98.428 13.088 1.00 65.26 473 CYS F O 1
ATOM 2847 N N . LEU D 2 53 ? 80.252 100.081 13.487 1.00 69.91 474 LEU F N 1
ATOM 2848 C CA . LEU D 2 53 ? 80.951 101.034 12.632 1.00 70.81 474 LEU F CA 1
ATOM 2849 C C . LEU D 2 53 ? 82.235 101.495 13.310 1.00 58.86 474 LEU F C 1
ATOM 2850 O O . LEU D 2 53 ? 82.219 101.902 14.476 1.00 60.01 474 LEU F O 1
ATOM 2855 N N . THR D 2 54 ? 83.353 101.428 12.584 1.00 56.41 475 THR F N 1
ATOM 2856 C CA . THR D 2 54 ? 84.616 101.871 13.167 1.00 58.11 475 THR F CA 1
ATOM 2857 C C . THR D 2 54 ? 84.620 103.380 13.349 1.00 79.48 475 THR F C 1
ATOM 2858 O O . THR D 2 54 ? 85.148 103.893 14.343 1.00 90.19 475 THR F O 1
ATOM 2862 N N . ASP D 2 55 ? 84.031 104.102 12.402 1.00 84.26 476 ASP F N 1
ATOM 2863 C CA . ASP D 2 55 ? 83.954 105.553 12.466 1.00 72.52 476 ASP F CA 1
ATOM 2864 C C . ASP D 2 55 ? 82.775 106.010 11.616 1.00 68.17 476 ASP F C 1
ATOM 2865 O O . ASP D 2 55 ? 82.073 105.202 11.001 1.00 87.90 476 ASP F O 1
ATOM 2870 N N . CYS D 2 56 ? 82.577 107.329 11.567 1.00 68.36 477 CYS F N 1
ATOM 2871 C CA . CYS D 2 56 ? 81.461 107.910 10.828 1.00 69.86 477 CYS F CA 1
ATOM 2872 C C . CYS D 2 56 ? 81.666 107.848 9.322 1.00 60.56 477 CYS F C 1
ATOM 2873 O O . CYS D 2 56 ? 80.757 108.216 8.570 1.00 61.30 477 CYS F O 1
ATOM 2876 N N . ASN D 2 57 ? 82.833 107.400 8.869 1.00 60.83 478 ASN F N 1
ATOM 2877 C CA . ASN D 2 57 ? 83.123 107.235 7.455 1.00 62.80 478 ASN F CA 1
ATOM 2878 C C . ASN D 2 57 ? 83.113 105.766 7.061 1.00 76.70 478 ASN F C 1
ATOM 2879 O O . ASN D 2 57 ? 83.442 105.433 5.919 1.00 75.56 478 ASN F O 1
ATOM 2884 N N . ASP D 2 58 ? 82.732 104.884 7.985 1.00 60.65 479 ASP F N 1
ATOM 2885 C CA . ASP D 2 58 ? 82.785 103.440 7.775 1.00 62.52 479 ASP F CA 1
ATOM 2886 C C . ASP D 2 58 ? 81.529 102.994 7.035 1.00 61.57 479 ASP F C 1
ATOM 2887 O O . ASP D 2 58 ? 80.568 102.478 7.611 1.00 58.32 479 ASP F O 1
ATOM 2892 N N . LYS D 2 59 ? 81.558 103.180 5.719 1.00 72.42 480 LYS F N 1
ATOM 2893 C CA . LYS D 2 59 ? 80.450 102.800 4.857 1.00 65.03 480 LYS F CA 1
ATOM 2894 C C . LYS D 2 59 ? 80.577 101.357 4.404 1.00 71.61 480 LYS F C 1
ATOM 2895 O O . LYS D 2 59 ? 79.584 100.756 3.976 1.00 80.21 480 LYS F O 1
ATOM 2901 N N . ASP D 2 60 ? 81.782 100.793 4.520 1.00 77.19 481 ASP F N 1
ATOM 2902 C CA . ASP D 2 60 ? 82.006 99.396 4.178 1.00 70.15 481 ASP F CA 1
ATOM 2903 C C . ASP D 2 60 ? 81.177 98.478 5.062 1.00 70.92 481 ASP F C 1
ATOM 2904 O O . ASP D 2 60 ? 80.589 97.504 4.579 1.00 90.50 481 ASP F O 1
ATOM 2909 N N . THR D 2 61 ? 81.129 98.765 6.366 1.00 55.37 482 THR F N 1
ATOM 2910 C CA . THR D 2 61 ? 80.363 97.927 7.284 1.00 59.54 482 THR F CA 1
ATOM 2911 C C . THR D 2 61 ? 78.872 97.983 6.979 1.00 64.68 482 THR F C 1
ATOM 2912 O O . THR D 2 61 ? 78.199 96.944 6.957 1.00 81.61 482 THR F O 1
ATOM 2916 N N . VAL D 2 62 ? 78.335 99.182 6.729 1.00 71.91 483 VAL F N 1
ATOM 2917 C CA . VAL D 2 62 ? 76.916 99.301 6.400 1.00 71.79 483 VAL F CA 1
ATOM 2918 C C . VAL D 2 62 ? 76.607 98.517 5.134 1.00 59.43 483 VAL F C 1
ATOM 2919 O O . VAL D 2 62 ? 75.554 97.879 5.017 1.00 71.45 483 VAL F O 1
ATOM 2923 N N . ASP D 2 63 ? 77.535 98.539 4.176 1.00 54.52 484 ASP F N 1
ATOM 2924 C CA . ASP D 2 63 ? 77.385 97.742 2.966 1.00 57.36 484 ASP F CA 1
ATOM 2925 C C . ASP D 2 63 ? 77.345 96.260 3.306 1.00 63.69 484 ASP F C 1
ATOM 2926 O O . ASP D 2 63 ? 76.553 95.501 2.734 1.00 71.74 484 ASP F O 1
ATOM 2931 N N . SER D 2 64 ? 78.194 95.834 4.244 1.00 64.23 485 SER F N 1
ATOM 2932 C CA . SER D 2 64 ? 78.222 94.437 4.655 1.00 62.24 485 SER F CA 1
ATOM 2933 C C . SER D 2 64 ? 76.912 94.029 5.310 1.00 63.44 485 SER F C 1
ATOM 2934 O O . SER D 2 64 ? 76.487 92.874 5.184 1.00 60.02 485 SER F O 1
ATOM 2937 N N . MET D 2 65 ? 76.260 94.963 6.009 1.00 58.78 486 MET F N 1
ATOM 2938 C CA . MET D 2 65 ? 74.966 94.679 6.621 1.00 52.03 486 MET F CA 1
ATOM 2939 C C . MET D 2 65 ? 73.908 94.409 5.562 1.00 52.07 486 MET F C 1
ATOM 2940 O O . MET D 2 65 ? 73.135 93.450 5.674 1.00 69.23 486 MET F O 1
ATOM 2945 N N . TYR D 2 66 ? 73.847 95.255 4.531 1.00 60.87 487 TYR F N 1
ATOM 2946 C CA . TYR D 2 66 ? 72.882 95.043 3.457 1.00 75.21 487 TYR F CA 1
ATOM 2947 C C . TYR D 2 66 ? 73.141 93.724 2.742 1.00 71.67 487 TYR F C 1
ATOM 2948 O O . TYR D 2 66 ? 72.201 93.001 2.393 1.00 64.35 487 TYR F O 1
ATOM 2957 N N . LYS D 2 67 ? 74.412 93.409 2.496 1.00 76.01 488 LYS F N 1
ATOM 2958 C CA . LYS D 2 67 ? 74.753 92.191 1.773 1.00 58.49 488 LYS F CA 1
ATOM 2959 C C . LYS D 2 67 ? 74.297 90.959 2.545 1.00 69.76 488 LYS F C 1
ATOM 2960 O O . LYS D 2 67 ? 73.767 90.006 1.960 1.00 70.16 488 LYS F O 1
ATOM 2966 N N . TYR D 2 68 ? 74.494 90.964 3.864 1.00 62.59 489 TYR F N 1
ATOM 2967 C CA . TYR D 2 68 ? 74.046 89.853 4.695 1.00 58.48 489 TYR F CA 1
ATOM 2968 C C . TYR D 2 68 ? 72.525 89.747 4.712 1.00 57.85 489 TYR F C 1
ATOM 2969 O O . TYR D 2 68 ? 71.967 88.660 4.523 1.00 68.58 489 TYR F O 1
ATOM 2978 N N . ALA D 2 69 ? 71.835 90.869 4.949 1.00 52.37 490 ALA F N 1
ATOM 2979 C CA . ALA D 2 69 ? 70.375 90.854 4.984 1.00 66.18 490 ALA F CA 1
ATOM 2980 C C . ALA D 2 69 ? 69.784 90.339 3.673 1.00 58.68 490 ALA F C 1
ATOM 2981 O O . ALA D 2 69 ? 68.812 89.574 3.684 1.00 53.75 490 ALA F O 1
ATOM 2983 N N . ARG D 2 70 ? 70.350 90.752 2.530 1.00 60.13 491 ARG F N 1
ATOM 2984 C CA . ARG D 2 70 ? 69.878 90.243 1.239 1.00 69.57 491 ARG F CA 1
ATOM 2985 C C . ARG D 2 70 ? 70.163 88.757 1.071 1.00 71.65 491 ARG F C 1
ATOM 2986 O O . ARG D 2 70 ? 69.319 88.017 0.552 1.00 70.52 491 ARG F O 1
ATOM 2994 N N . LYS D 2 71 ? 71.356 88.307 1.470 1.00 70.72 492 LYS F N 1
ATOM 2995 C CA . LYS D 2 71 ? 71.666 86.881 1.421 1.00 63.43 492 LYS F CA 1
ATOM 2996 C C . LYS D 2 71 ? 70.653 86.101 2.242 1.00 70.40 492 LYS F C 1
ATOM 2997 O O . LYS D 2 71 ? 70.142 85.060 1.810 1.00 78.69 492 LYS F O 1
ATOM 3003 N N . LEU D 2 72 ? 70.346 86.614 3.431 1.00 64.88 493 LEU F N 1
ATOM 3004 C CA . LEU D 2 72 ? 69.323 86.025 4.283 1.00 65.44 493 LEU F CA 1
ATOM 3005 C C . LEU D 2 72 ? 67.994 85.952 3.545 1.00 54.45 493 LEU F C 1
ATOM 3006 O O . LEU D 2 72 ? 67.366 84.889 3.463 1.00 60.58 493 LEU F O 1
ATOM 3011 N N . SER D 2 73 ? 67.559 87.088 2.996 1.00 63.55 494 SER F N 1
ATOM 3012 C CA . SER D 2 73 ? 66.281 87.178 2.304 1.00 71.19 494 SER F CA 1
ATOM 3013 C C . SER D 2 73 ? 66.260 86.276 1.078 1.00 82.40 494 SER F C 1
ATOM 3014 O O . SER D 2 73 ? 65.211 85.720 0.734 1.00 81.10 494 SER F O 1
ATOM 3017 N N . SER D 2 74 ? 67.405 86.128 0.406 1.00 78.87 495 SER F N 1
ATOM 3018 C CA . SER D 2 74 ? 67.488 85.250 -0.755 1.00 64.36 495 SER F CA 1
ATOM 3019 C C . SER D 2 74 ? 67.237 83.798 -0.368 1.00 66.22 495 SER F C 1
ATOM 3020 O O . SER D 2 74 ? 66.717 83.022 -1.177 1.00 66.72 495 SER F O 1
ATOM 3023 N N . LEU D 2 75 ? 67.631 83.405 0.843 1.00 76.16 496 LEU F N 1
ATOM 3024 C CA . LEU D 2 75 ? 67.421 82.044 1.320 1.00 65.76 496 LEU F CA 1
ATOM 3025 C C . LEU D 2 75 ? 65.936 81.730 1.522 1.00 69.58 496 LEU F C 1
ATOM 3026 O O . LEU D 2 75 ? 65.557 80.555 1.581 1.00 74.04 496 LEU F O 1
ATOM 3031 N N . GLN D 2 76 ? 65.091 82.748 1.655 1.00 75.57 497 GLN F N 1
ATOM 3032 C CA . GLN D 2 76 ? 63.660 82.530 1.881 1.00 73.18 497 GLN F CA 1
ATOM 3033 C C . GLN D 2 76 ? 62.910 82.478 0.562 1.00 78.83 497 GLN F C 1
ATOM 3034 O O . GLN D 2 76 ? 63.460 82.809 -0.485 1.00 85.85 497 GLN F O 1
ATOM 3040 N N . SER D 2 85 ? 58.603 73.464 -3.135 1.00 88.24 506 SER F N 1
ATOM 3041 C CA . SER D 2 85 ? 57.598 73.211 -4.157 1.00 79.24 506 SER F CA 1
ATOM 3042 C C . SER D 2 85 ? 57.702 71.775 -4.668 1.00 86.19 506 SER F C 1
ATOM 3043 O O . SER D 2 85 ? 56.699 71.176 -5.063 1.00 102.74 506 SER F O 1
ATOM 3046 N N . THR D 2 86 ? 58.925 71.230 -4.655 1.00 75.46 507 THR F N 1
ATOM 3047 C CA . THR D 2 86 ? 59.122 69.843 -5.070 1.00 74.95 507 THR F CA 1
ATOM 3048 C C . THR D 2 86 ? 58.364 68.897 -4.154 1.00 76.42 507 THR F C 1
ATOM 3049 O O . THR D 2 86 ? 57.766 67.914 -4.608 1.00 71.80 507 THR F O 1
ATOM 3053 N N . LEU D 2 87 ? 58.371 69.191 -2.856 1.00 94.13 508 LEU F N 1
ATOM 3054 C CA . LEU D 2 87 ? 57.587 68.410 -1.912 1.00 77.19 508 LEU F CA 1
ATOM 3055 C C . LEU D 2 87 ? 56.104 68.663 -2.128 1.00 59.28 508 LEU F C 1
ATOM 3056 O O . LEU D 2 87 ? 55.286 67.742 -2.035 1.00 57.16 508 LEU F O 1
ATOM 3061 N N . LEU D 2 88 ? 55.750 69.914 -2.425 1.00 59.85 509 LEU F N 1
ATOM 3062 C CA . LEU D 2 88 ? 54.355 70.295 -2.588 1.00 60.51 509 LEU F CA 1
ATOM 3063 C C . LEU D 2 88 ? 53.729 69.624 -3.806 1.00 76.24 509 LEU F C 1
ATOM 3064 O O . LEU D 2 88 ? 52.576 69.184 -3.748 1.00 69.33 509 LEU F O 1
ATOM 3069 N N . THR D 2 89 ? 54.463 69.537 -4.920 1.00 68.78 510 THR F N 1
ATOM 3070 C CA . THR D 2 89 ? 53.902 68.891 -6.103 1.00 66.91 510 THR F CA 1
ATOM 3071 C C . THR D 2 89 ? 53.764 67.388 -5.891 1.00 76.45 510 THR F C 1
ATOM 3072 O O . THR D 2 89 ? 52.750 66.793 -6.274 1.00 94.80 510 THR F O 1
ATOM 3076 N N . MET D 2 90 ? 54.776 66.757 -5.285 1.00 70.75 511 MET F N 1
ATOM 3077 C CA . MET D 2 90 ? 54.729 65.314 -5.071 1.00 60.75 511 MET F CA 1
ATOM 3078 C C . MET D 2 90 ? 53.625 64.922 -4.097 1.00 61.36 511 MET F C 1
ATOM 3079 O O . MET D 2 90 ? 52.915 63.937 -4.326 1.00 65.42 511 MET F O 1
ATOM 3084 N N . ILE D 2 91 ? 53.488 65.649 -2.983 1.00 61.15 512 ILE F N 1
ATOM 3085 C CA . ILE D 2 91 ? 52.395 65.339 -2.067 1.00 56.60 512 ILE F CA 1
ATOM 3086 C C . ILE D 2 91 ? 51.058 65.626 -2.733 1.00 57.13 512 ILE F C 1
ATOM 3087 O O . ILE D 2 91 ? 50.078 64.912 -2.502 1.00 60.80 512 ILE F O 1
ATOM 3092 N N . ARG D 2 92 ? 51.003 66.641 -3.597 1.00 49.52 513 ARG F N 1
ATOM 3093 C CA . ARG D 2 92 ? 49.754 66.995 -4.260 1.00 48.52 513 ARG F CA 1
ATOM 3094 C C . ARG D 2 92 ? 49.302 65.868 -5.177 1.00 52.93 513 ARG F C 1
ATOM 3095 O O . ARG D 2 92 ? 48.146 65.433 -5.127 1.00 54.60 513 ARG F O 1
ATOM 3103 N N . GLN D 2 93 ? 50.210 65.383 -6.023 1.00 42.43 514 GLN F N 1
ATOM 3104 C CA . GLN D 2 93 ? 49.881 64.273 -6.906 1.00 56.10 514 GLN F CA 1
ATOM 3105 C C . GLN D 2 93 ? 49.621 63.004 -6.104 1.00 51.77 514 GLN F C 1
ATOM 3106 O O . GLN D 2 93 ? 48.758 62.198 -6.468 1.00 55.32 514 GLN F O 1
ATOM 3112 N N . TYR D 2 94 ? 50.364 62.815 -5.010 1.00 56.32 515 TYR F N 1
ATOM 3113 C CA . TYR D 2 94 ? 50.189 61.640 -4.161 1.00 48.15 515 TYR F CA 1
ATOM 3114 C C . TYR D 2 94 ? 48.781 61.582 -3.583 1.00 50.06 515 TYR F C 1
ATOM 3115 O O . TYR D 2 94 ? 48.148 60.520 -3.568 1.00 55.92 515 TYR F O 1
ATOM 3124 N N . MET D 2 95 ? 48.295 62.707 -3.052 1.00 49.81 516 MET F N 1
ATOM 3125 C CA . MET D 2 95 ? 47.003 62.708 -2.372 1.00 54.58 516 MET F CA 1
ATOM 3126 C C . MET D 2 95 ? 45.848 62.626 -3.356 1.00 66.45 516 MET F C 1
ATOM 3127 O O . MET D 2 95 ? 44.805 62.047 -3.034 1.00 57.04 516 MET F O 1
ATOM 3132 N N . MET D 2 96 ? 45.995 63.216 -4.542 1.00 66.11 517 MET F N 1
ATOM 3133 C CA . MET D 2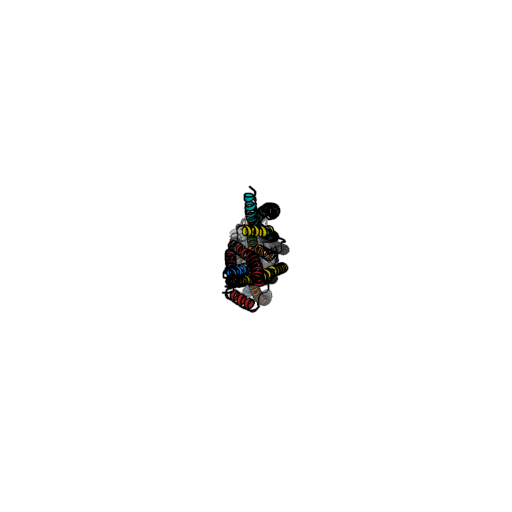 96 ? 44.945 63.077 -5.541 1.00 61.57 517 MET F CA 1
ATOM 3134 C C . MET D 2 96 ? 44.808 61.624 -5.964 1.00 65.41 517 MET F C 1
ATOM 3135 O O . MET D 2 96 ? 43.692 61.116 -6.130 1.00 57.61 517 MET F O 1
ATOM 3140 N N . GLU D 2 97 ? 45.939 60.936 -6.114 1.00 57.84 518 GLU F N 1
ATOM 3141 C CA . GLU D 2 97 ? 45.904 59.530 -6.486 1.00 54.68 518 GLU F CA 1
ATOM 3142 C C . GLU D 2 97 ? 45.239 58.709 -5.385 1.00 57.77 518 GLU F C 1
ATOM 3143 O O . GLU D 2 97 ? 44.442 57.806 -5.663 1.00 68.18 518 GLU F O 1
ATOM 3149 N N . ALA D 2 98 ? 45.561 59.012 -4.124 1.00 55.07 519 ALA F N 1
ATOM 3150 C CA . ALA D 2 98 ? 44.936 58.311 -3.008 1.00 54.24 519 ALA F CA 1
ATOM 3151 C C . ALA D 2 98 ? 43.442 58.607 -2.947 1.00 50.90 519 ALA F C 1
ATOM 3152 O O . ALA D 2 98 ? 42.632 57.706 -2.701 1.00 62.93 519 ALA F O 1
ATOM 3154 N N . ASP D 2 99 ? 43.061 59.869 -3.162 1.00 47.83 520 ASP F N 1
ATOM 3155 C CA . ASP D 2 99 ? 41.654 60.250 -3.096 1.00 55.92 520 ASP F CA 1
ATOM 3156 C C . ASP D 2 99 ? 40.847 59.629 -4.228 1.00 56.60 520 ASP F C 1
ATOM 3157 O O . ASP D 2 99 ? 39.663 59.322 -4.048 1.00 47.85 520 ASP F O 1
ATOM 3162 N N . TYR D 2 100 ? 41.457 59.452 -5.402 1.00 43.96 521 TYR F N 1
ATOM 3163 C CA . TYR D 2 100 ? 40.733 58.830 -6.502 1.00 48.07 521 TYR F CA 1
ATOM 3164 C C . TYR D 2 100 ? 40.544 57.341 -6.257 1.00 69.85 521 TYR F C 1
ATOM 3165 O O . TYR D 2 100 ? 39.499 56.776 -6.604 1.00 53.13 521 TYR F O 1
ATOM 3174 N N . GLN D 2 101 ? 41.557 56.679 -5.690 1.00 56.03 522 GLN F N 1
ATOM 3175 C CA . GLN D 2 101 ? 41.412 55.261 -5.389 1.00 52.52 522 GLN F CA 1
ATOM 3176 C C . GLN D 2 101 ? 40.294 55.037 -4.387 1.00 63.53 522 GLN F C 1
ATOM 3177 O O . GLN D 2 101 ? 39.627 53.998 -4.423 1.00 72.90 522 GLN F O 1
ATOM 3183 N N . ARG D 2 102 ? 40.066 56.008 -3.500 1.00 56.42 523 ARG F N 1
ATOM 3184 C CA . ARG D 2 102 ? 38.922 55.940 -2.599 1.00 58.79 523 ARG F CA 1
ATOM 3185 C C . ARG D 2 102 ? 37.618 55.888 -3.387 1.00 57.83 523 ARG F C 1
ATOM 3186 O O . ARG D 2 102 ? 36.675 55.193 -2.995 1.00 60.44 523 ARG F O 1
ATOM 3194 N N . VAL D 2 103 ? 37.549 56.614 -4.507 1.00 54.76 524 VAL F N 1
ATOM 3195 C CA . VAL D 2 103 ? 36.360 56.577 -5.353 1.00 56.60 524 VAL F CA 1
ATOM 3196 C C . VAL D 2 103 ? 36.311 55.280 -6.146 1.00 62.25 524 VAL F C 1
ATOM 3197 O O . VAL D 2 103 ? 35.249 54.665 -6.292 1.00 69.13 524 VAL F O 1
ATOM 3201 N N . GLU D 2 104 ? 37.465 54.829 -6.638 1.00 64.88 525 GLU F N 1
ATOM 3202 C CA . GLU D 2 104 ? 37.530 53.571 -7.372 1.00 48.04 525 GLU F CA 1
ATOM 3203 C C . GLU D 2 104 ? 37.154 52.403 -6.472 1.00 60.41 525 GLU F C 1
ATOM 3204 O O . GLU D 2 104 ? 36.429 51.491 -6.888 1.00 68.06 525 GLU F O 1
ATOM 3210 N N . ILE D 2 105 ? 37.631 52.429 -5.223 1.00 60.39 526 ILE F N 1
ATOM 3211 C CA . ILE D 2 105 ? 37.278 51.405 -4.243 1.00 61.38 526 ILE F CA 1
ATOM 3212 C C . ILE D 2 105 ? 35.771 51.376 -4.023 1.00 58.48 526 ILE F C 1
ATOM 3213 O O . ILE D 2 105 ? 35.141 50.312 -4.047 1.00 55.70 526 ILE F O 1
ATOM 3218 N N . ALA D 2 106 ? 35.174 52.551 -3.805 1.00 55.25 527 ALA F N 1
ATOM 3219 C CA . ALA D 2 106 ? 33.740 52.621 -3.544 1.00 51.47 527 ALA F CA 1
ATOM 3220 C C . ALA D 2 106 ? 32.936 52.110 -4.733 1.00 70.02 527 ALA F C 1
ATOM 3221 O O . ALA D 2 106 ? 31.932 51.409 -4.557 1.00 78.52 527 ALA F O 1
ATOM 3223 N N . ARG D 2 107 ? 33.361 52.446 -5.954 1.00 55.28 528 ARG F N 1
ATOM 3224 C CA . ARG D 2 107 ? 32.678 51.926 -7.133 1.00 60.06 528 ARG F CA 1
ATOM 3225 C C . ARG D 2 107 ? 32.801 50.408 -7.192 1.00 60.99 528 ARG F C 1
ATOM 3226 O O . ARG D 2 107 ? 31.841 49.711 -7.542 1.00 55.99 528 ARG F O 1
ATOM 3234 N N . LEU D 2 108 ? 33.983 49.882 -6.857 1.00 59.60 529 LEU F N 1
ATOM 3235 C CA . LEU D 2 108 ? 34.203 48.440 -6.895 1.00 66.84 529 LEU F CA 1
ATOM 3236 C C . LEU D 2 108 ? 33.407 47.722 -5.812 1.00 66.76 529 LEU F C 1
ATOM 3237 O O . LEU D 2 108 ? 32.947 46.594 -6.023 1.00 73.31 529 LEU F O 1
ATOM 3242 N N . LYS D 2 109 ? 33.253 48.343 -4.638 1.00 60.90 530 LYS F N 1
ATOM 3243 C CA . LYS D 2 109 ? 32.436 47.737 -3.589 1.00 71.01 530 LYS F CA 1
ATOM 3244 C C . LYS D 2 109 ? 30.966 47.715 -3.990 1.00 66.05 530 LYS F C 1
ATOM 3245 O O . LYS D 2 109 ? 30.280 46.702 -3.811 1.00 77.06 530 LYS F O 1
ATOM 3251 N N . ASP D 2 110 ? 30.466 48.829 -4.534 1.00 61.60 531 ASP F N 1
ATOM 3252 C CA . ASP D 2 110 ? 29.092 48.865 -5.025 1.00 62.62 531 ASP F CA 1
ATOM 3253 C C . ASP D 2 110 ? 28.898 47.842 -6.128 1.00 70.69 531 ASP F C 1
ATOM 3254 O O . ASP D 2 110 ? 27.872 47.152 -6.183 1.00 73.27 531 ASP F O 1
ATOM 3259 N N . SER D 2 111 ? 29.885 47.737 -7.018 1.00 69.23 532 SER F N 1
ATOM 3260 C CA . SER D 2 111 ? 29.841 46.746 -8.080 1.00 68.94 532 SER F CA 1
ATOM 3261 C C . SER D 2 111 ? 29.787 45.341 -7.505 1.00 63.61 532 SER F C 1
ATOM 3262 O O . SER D 2 111 ? 29.145 44.457 -8.080 1.00 65.59 532 SER F O 1
ATOM 3265 N N . LEU D 2 112 ? 30.422 45.131 -6.350 1.00 74.94 533 LEU F N 1
ATOM 3266 C CA . LEU D 2 112 ? 30.417 43.824 -5.703 1.00 75.33 533 LEU F CA 1
ATOM 3267 C C . LEU D 2 112 ? 29.050 43.498 -5.116 1.00 71.40 533 LEU F C 1
ATOM 3268 O O . LEU D 2 112 ? 28.581 42.359 -5.221 1.00 76.87 533 LEU F O 1
ATOM 3273 N N . ASN D 2 113 ? 28.404 44.478 -4.478 1.00 80.28 534 ASN F N 1
ATOM 3274 C CA . ASN D 2 113 ? 27.073 44.253 -3.923 1.00 82.64 534 ASN F CA 1
ATOM 3275 C C . ASN D 2 113 ? 26.059 43.985 -5.028 1.00 87.88 534 ASN F C 1
ATOM 3276 O O . ASN D 2 113 ? 25.143 43.174 -4.855 1.00 93.67 534 ASN F O 1
ATOM 3281 N N . ASP D 2 114 ? 26.204 44.672 -6.166 1.00 88.24 535 ASP F N 1
ATOM 3282 C CA . ASP D 2 114 ? 25.299 44.460 -7.291 1.00 81.41 535 ASP F CA 1
ATOM 3283 C C . ASP D 2 114 ? 25.375 43.028 -7.797 1.00 76.35 535 ASP F C 1
ATOM 3284 O O . ASP D 2 114 ? 24.348 42.420 -8.118 1.00 81.35 535 ASP F O 1
ATOM 3289 N N . LYS D 2 115 ? 26.584 42.468 -7.871 1.00 73.83 536 LYS F N 1
ATOM 3290 C CA . LYS D 2 115 ? 26.726 41.110 -8.375 1.00 80.74 536 LYS F CA 1
ATOM 3291 C C . LYS D 2 115 ? 26.201 40.091 -7.375 1.00 86.58 536 LYS F C 1
ATOM 3292 O O . LYS D 2 115 ? 25.807 38.994 -7.780 1.00 88.12 536 LYS F O 1
ATOM 3298 N N . ASP D 2 116 ? 26.167 40.438 -6.085 1.00 87.18 537 ASP F N 1
ATOM 3299 C CA . ASP D 2 116 ? 25.543 39.565 -5.096 1.00 80.57 537 ASP F CA 1
ATOM 3300 C C . ASP D 2 116 ? 24.036 39.485 -5.306 1.00 83.93 537 ASP F C 1
ATOM 3301 O O . ASP D 2 116 ? 23.452 38.396 -5.265 1.00 99.53 537 ASP F O 1
ATOM 3306 N N . GLU D 2 117 ? 23.384 40.632 -5.520 1.00 92.50 538 GLU F N 1
ATOM 3307 C CA . GLU D 2 117 ? 21.943 40.620 -5.749 1.00 94.14 538 GLU F CA 1
ATOM 3308 C C . GLU D 2 117 ? 21.599 39.892 -7.038 1.00 100.04 538 GLU F C 1
ATOM 3309 O O . GLU D 2 117 ? 20.506 39.327 -7.160 1.00 112.09 538 GLU F O 1
ATOM 3315 N N . GLU D 2 118 ? 22.515 39.889 -8.006 1.00 88.79 539 GLU F N 1
ATOM 3316 C CA . GLU D 2 118 ? 22.286 39.126 -9.224 1.00 82.78 539 GLU F CA 1
ATOM 3317 C C . GLU D 2 118 ? 22.545 37.647 -8.990 1.00 76.45 539 GLU F C 1
ATOM 3318 O O . GLU D 2 118 ? 21.862 36.801 -9.579 1.00 75.35 539 GLU F O 1
ATOM 3324 N N . ILE D 2 119 ? 23.509 37.320 -8.124 1.00 77.40 540 ILE F N 1
ATOM 3325 C CA . ILE D 2 119 ? 23.732 35.926 -7.759 1.00 88.46 540 ILE F CA 1
ATOM 3326 C C . ILE D 2 119 ? 22.488 35.374 -7.082 1.00 94.42 540 ILE F C 1
ATOM 3327 O O . ILE D 2 119 ? 22.086 34.229 -7.319 1.00 91.28 540 ILE F O 1
ATOM 3332 N N . LYS D 2 120 ? 21.834 36.202 -6.264 1.00 96.35 541 LYS F N 1
ATOM 3333 C CA . LYS D 2 120 ? 20.649 35.760 -5.539 1.00 106.81 541 LYS F CA 1
ATOM 3334 C C . LYS D 2 120 ? 19.504 35.447 -6.496 1.00 112.45 541 LYS F C 1
ATOM 3335 O O . LYS D 2 120 ? 18.836 34.416 -6.358 1.00 129.08 541 LYS F O 1
ATOM 3341 N N . LYS D 2 121 ? 19.250 36.333 -7.466 1.00 101.23 542 LYS F N 1
ATOM 3342 C CA . LYS D 2 121 ? 18.182 36.071 -8.427 1.00 106.29 542 LYS F CA 1
ATOM 3343 C C . LYS D 2 121 ? 18.466 34.806 -9.228 1.00 103.11 542 LYS F C 1
ATOM 3344 O O . LYS D 2 121 ? 17.556 34.010 -9.488 1.00 103.53 542 LYS F O 1
ATOM 3350 N N . LEU D 2 122 ? 19.726 34.600 -9.623 1.00 97.38 543 LEU F N 1
ATOM 3351 C CA . LEU D 2 122 ? 20.090 33.372 -10.322 1.00 98.88 543 LEU F CA 1
ATOM 3352 C C . LEU D 2 122 ? 19.909 32.152 -9.429 1.00 105.38 543 LEU F C 1
ATOM 3353 O O . LEU D 2 122 ? 19.544 31.076 -9.919 1.00 107.10 543 LEU F O 1
ATOM 3358 N N . ARG D 2 123 ? 20.161 32.297 -8.123 1.00 103.48 544 ARG F N 1
ATOM 3359 C CA . ARG D 2 123 ? 19.908 31.201 -7.196 1.00 107.27 544 ARG F CA 1
ATOM 3360 C C . ARG D 2 123 ? 18.430 30.838 -7.209 1.00 117.29 544 ARG F C 1
ATOM 3361 O O . ARG D 2 123 ? 18.067 29.656 -7.189 1.00 133.55 544 ARG F O 1
ATOM 3369 N N . GLY D 2 124 ? 17.561 31.853 -7.239 1.00 115.92 545 GLY F N 1
ATOM 3370 C CA . GLY D 2 124 ? 16.131 31.608 -7.280 1.00 127.01 545 GLY F CA 1
ATOM 3371 C C . GLY D 2 124 ? 15.656 31.083 -8.618 1.00 133.40 545 GLY F C 1
ATOM 3372 O O . GLY D 2 124 ? 14.680 30.329 -8.680 1.00 140.68 545 GLY F O 1
ATOM 3373 N N . PHE D 2 125 ? 16.329 31.473 -9.705 1.00 131.09 546 PHE F N 1
ATOM 3374 C CA . PHE D 2 125 ? 15.940 30.987 -11.024 1.00 137.29 546 PHE F CA 1
ATOM 3375 C C . PHE D 2 125 ? 16.265 29.510 -11.186 1.00 137.88 546 PHE F C 1
ATOM 3376 O O . PHE D 2 125 ? 15.457 28.750 -11.733 1.00 147.37 546 PHE F O 1
ATOM 3384 N N . CYS D 2 126 ? 17.441 29.084 -10.725 1.00 130.77 547 CYS F N 1
ATOM 3385 C CA . CYS D 2 126 ? 17.857 27.693 -10.831 1.00 132.74 547 CYS F CA 1
ATOM 3386 C C . CYS D 2 126 ? 17.318 26.831 -9.695 1.00 135.68 547 CYS F C 1
ATOM 3387 O O . CYS D 2 126 ? 17.667 25.649 -9.610 1.00 135.48 547 CYS F O 1
ATOM 3390 N N . SER D 2 127 ? 16.489 27.399 -8.817 1.00 141.23 548 SER F N 1
ATOM 3391 C CA . SER D 2 127 ? 15.723 26.615 -7.858 1.00 146.72 548 SER F CA 1
ATOM 3392 C C . SER D 2 127 ? 14.374 26.194 -8.417 1.00 151.99 548 SER F C 1
ATOM 3393 O O . SER D 2 127 ? 13.880 25.112 -8.077 1.00 168.46 548 SER F O 1
ATOM 3396 N N . ARG D 2 128 ? 13.771 27.031 -9.264 1.00 153.12 549 ARG F N 1
ATOM 3397 C CA . ARG D 2 128 ? 12.558 26.682 -9.990 1.00 157.23 549 ARG F CA 1
ATOM 3398 C C . ARG D 2 128 ? 12.859 25.895 -11.259 1.00 158.10 549 ARG F C 1
ATOM 3399 O O . ARG D 2 128 ? 12.157 24.925 -11.564 1.00 167.99 549 ARG F O 1
ATOM 3407 N N . TYR D 2 129 ? 13.890 26.296 -11.999 1.00 154.57 550 TYR F N 1
ATOM 3408 C CA . TYR D 2 129 ? 14.290 25.619 -13.229 1.00 161.30 550 TYR F CA 1
ATOM 3409 C C . TYR D 2 129 ? 14.632 24.155 -12.971 1.00 166.07 550 TYR F C 1
ATOM 3410 O O . TYR D 2 129 ? 15.002 23.778 -11.859 1.00 161.87 550 TYR F O 1
ATOM 3419 N N . LYS E 1 13 ? 57.459 46.944 -2.741 1.00 127.53 9 LYS D N 1
ATOM 3420 C CA . LYS E 1 13 ? 56.804 46.197 -1.672 1.00 114.21 9 LYS D CA 1
ATOM 3421 C C . LYS E 1 13 ? 55.604 46.876 -1.034 1.00 108.99 9 LYS D C 1
ATOM 3422 O O . LYS E 1 13 ? 54.810 47.544 -1.702 1.00 118.46 9 LYS D O 1
ATOM 3428 N N . VAL E 1 14 ? 55.492 46.693 0.281 1.00 84.17 10 VAL D N 1
ATOM 3429 C CA . VAL E 1 14 ? 54.320 47.167 1.005 1.00 78.54 10 VAL D CA 1
ATOM 3430 C C . VAL E 1 14 ? 54.376 48.680 1.169 1.00 77.81 10 VAL D C 1
ATOM 3431 O O . VAL E 1 14 ? 53.403 49.388 0.884 1.00 74.73 10 VAL D O 1
ATOM 3435 N N . CYS E 1 15 ? 55.514 49.198 1.623 1.00 89.90 11 CYS D N 1
ATOM 3436 C CA . CYS E 1 15 ? 55.723 50.638 1.722 1.00 67.57 11 CYS D CA 1
ATOM 3437 C C . CYS E 1 15 ? 56.209 51.124 0.363 1.00 64.90 11 CYS D C 1
ATOM 3438 O O . CYS E 1 15 ? 57.331 50.816 -0.050 1.00 80.56 11 CYS D O 1
ATOM 3441 N N . GLY E 1 16 ? 55.358 51.875 -0.330 1.00 60.73 12 GLY D N 1
ATOM 3442 C CA . GLY E 1 16 ? 55.702 52.358 -1.652 1.00 59.80 12 GLY D CA 1
ATOM 3443 C C . GLY E 1 16 ? 56.829 53.373 -1.644 1.00 67.76 12 GLY D C 1
ATOM 3444 O O . GLY E 1 16 ? 57.065 54.077 -0.663 1.00 76.78 12 GLY D O 1
ATOM 3445 N N . GLU E 1 17 ? 57.552 53.420 -2.768 1.00 69.43 13 GLU D N 1
ATOM 3446 C CA . GLU E 1 17 ? 58.645 54.377 -2.927 1.00 78.87 13 GLU D CA 1
ATOM 3447 C C . GLU E 1 17 ? 58.164 55.816 -2.769 1.00 77.34 13 GLU D C 1
ATOM 3448 O O . GLU E 1 17 ? 58.876 56.657 -2.205 1.00 82.84 13 GLU D O 1
ATOM 3454 N N . ASN E 1 18 ? 56.967 56.125 -3.274 1.00 68.08 14 ASN D N 1
ATOM 3455 C CA . ASN E 1 18 ? 56.419 57.468 -3.106 1.00 67.01 14 ASN D CA 1
ATOM 3456 C C . ASN E 1 18 ? 56.221 57.805 -1.634 1.00 59.25 14 ASN D C 1
ATOM 3457 O O . ASN E 1 18 ? 56.514 58.926 -1.203 1.00 62.21 14 ASN D O 1
ATOM 3462 N N . SER E 1 19 ? 55.721 56.848 -0.846 1.00 54.20 15 SER D N 1
ATOM 3463 C CA . SER E 1 19 ? 55.542 57.091 0.582 1.00 55.34 15 SER D CA 1
ATOM 3464 C C . SER E 1 19 ? 56.878 57.376 1.252 1.00 57.68 15 SER D C 1
ATOM 3465 O O . SER E 1 19 ? 56.966 58.232 2.139 1.00 58.01 15 SER D O 1
ATOM 3468 N N . ARG E 1 20 ? 57.932 56.678 0.823 1.00 61.80 16 ARG D N 1
ATOM 3469 C CA . ARG E 1 20 ? 59.244 56.844 1.437 1.00 63.97 16 ARG D CA 1
ATOM 3470 C C . ARG E 1 20 ? 59.864 58.179 1.053 1.00 64.30 16 ARG D C 1
ATOM 3471 O O . ARG E 1 20 ? 60.433 58.874 1.902 1.00 63.57 16 ARG D O 1
ATOM 3479 N N . HIS E 1 21 ? 59.781 58.539 -0.228 1.00 68.50 17 HIS D N 1
ATOM 3480 C CA . HIS E 1 21 ? 60.363 59.795 -0.686 1.00 67.91 17 HIS D CA 1
ATOM 3481 C C . HIS E 1 21 ? 59.705 60.987 -0.006 1.00 66.35 17 HIS D C 1
ATOM 3482 O O . HIS E 1 21 ? 60.390 61.921 0.425 1.00 80.85 17 HIS D O 1
ATOM 3489 N N . ILE E 1 22 ? 58.374 60.977 0.096 1.00 57.82 18 ILE D N 1
ATOM 3490 C CA . ILE E 1 22 ? 57.675 62.088 0.733 1.00 53.31 18 ILE D CA 1
ATOM 3491 C C . ILE E 1 22 ? 57.983 62.138 2.223 1.00 51.01 18 ILE D C 1
ATOM 3492 O O . ILE E 1 22 ? 58.243 63.212 2.778 1.00 70.84 18 ILE D O 1
ATOM 3497 N N . PHE E 1 23 ? 57.961 60.984 2.898 1.00 55.79 19 PHE D N 1
ATOM 3498 C CA . PHE E 1 23 ? 58.267 60.972 4.325 1.00 53.07 19 PHE D CA 1
ATOM 3499 C C . PHE E 1 23 ? 59.705 61.402 4.573 1.00 55.72 19 PHE D C 1
ATOM 3500 O O . PHE E 1 23 ? 59.997 62.038 5.592 1.00 60.83 19 PHE D O 1
ATOM 3508 N N . ASN E 1 24 ? 60.618 61.054 3.663 1.00 60.68 20 ASN D N 1
ATOM 3509 C CA . ASN E 1 24 ? 61.995 61.520 3.788 1.00 67.55 20 ASN D CA 1
ATOM 3510 C C . ASN E 1 24 ? 62.077 63.030 3.641 1.00 73.65 20 ASN D C 1
ATOM 3511 O O . ASN E 1 24 ? 62.742 63.704 4.435 1.00 88.21 20 ASN D O 1
ATOM 3516 N N . MET E 1 25 ? 61.430 63.576 2.607 1.00 71.24 21 MET D N 1
ATOM 3517 C CA . MET E 1 25 ? 61.459 65.021 2.396 1.00 74.79 21 MET D CA 1
ATOM 3518 C C . MET E 1 25 ? 60.885 65.776 3.589 1.00 75.42 21 MET D C 1
ATOM 3519 O O . MET E 1 25 ? 61.450 66.789 4.020 1.00 79.25 21 MET D O 1
ATOM 3524 N N . ILE E 1 26 ? 59.757 65.308 4.128 1.00 63.85 22 ILE D N 1
ATOM 3525 C CA . ILE E 1 26 ? 59.145 65.985 5.270 1.00 69.32 22 ILE D CA 1
ATOM 3526 C C . ILE E 1 26 ? 60.086 65.977 6.467 1.00 90.16 22 ILE D C 1
ATOM 3527 O O . ILE E 1 26 ? 60.205 66.976 7.187 1.00 108.02 22 ILE D O 1
ATOM 3532 N N . LEU E 1 27 ? 60.768 64.854 6.701 1.00 86.29 23 LEU D N 1
ATOM 3533 C CA . LEU E 1 27 ? 61.715 64.783 7.809 1.00 65.14 23 LEU D CA 1
ATOM 3534 C C . LEU E 1 27 ? 62.856 65.776 7.624 1.00 80.10 23 LEU D C 1
ATOM 3535 O O . LEU E 1 27 ? 63.302 66.409 8.588 1.00 98.01 23 LEU D O 1
ATOM 3540 N N . ASN E 1 28 ? 63.340 65.924 6.394 1.00 74.06 24 ASN D N 1
ATOM 3541 C CA . ASN E 1 28 ? 64.422 66.856 6.092 1.00 95.06 24 ASN D CA 1
ATOM 3542 C C . ASN E 1 28 ? 63.897 68.277 5.906 1.00 99.87 24 ASN D C 1
ATOM 3543 O O . ASN E 1 28 ? 63.784 68.765 4.780 1.00 92.49 24 ASN D O 1
ATOM 3548 N N . PRO E 1 32 ? 66.296 78.274 6.761 1.00 79.84 28 PRO D N 1
ATOM 3549 C CA . PRO E 1 32 ? 64.909 78.453 7.207 1.00 79.08 28 PRO D CA 1
ATOM 3550 C C . PRO E 1 32 ? 64.772 78.834 8.686 1.00 81.65 28 PRO D C 1
ATOM 3551 O O . PRO E 1 32 ? 63.821 79.526 9.034 1.00 100.13 28 PRO D O 1
ATOM 3555 N N . GLN E 1 33 ? 65.652 78.336 9.552 1.00 80.46 29 GLN D N 1
ATOM 3556 C CA . GLN E 1 33 ? 65.616 78.688 10.975 1.00 85.03 29 GLN D CA 1
ATOM 3557 C C . GLN E 1 33 ? 66.264 80.059 11.183 1.00 83.33 29 GLN D C 1
ATOM 3558 O O . GLN E 1 33 ? 67.461 80.161 11.443 1.00 72.02 29 GLN D O 1
ATOM 3564 N N . PHE E 1 34 ? 65.451 81.122 11.173 1.00 65.99 30 PHE D N 1
ATOM 3565 C CA . PHE E 1 34 ? 65.939 82.499 11.335 1.00 68.79 30 PHE D CA 1
ATOM 3566 C C . PHE E 1 34 ? 65.731 82.967 12.773 1.00 65.61 30 PHE D C 1
ATOM 3567 O O . PHE E 1 34 ? 64.746 83.624 13.107 1.00 66.65 30 PHE D O 1
ATOM 3575 N N . ASP E 1 35 ? 66.719 82.676 13.617 1.00 57.84 31 ASP D N 1
ATOM 3576 C CA . ASP E 1 35 ? 66.712 83.157 14.994 1.00 51.83 31 ASP D CA 1
ATOM 3577 C C . ASP E 1 35 ? 66.947 84.665 15.028 1.00 49.41 31 ASP D C 1
ATOM 3578 O O . ASP E 1 35 ? 67.826 85.184 14.332 1.00 43.29 31 ASP D O 1
ATOM 3583 N N . ILE E 1 36 ? 66.145 85.370 15.831 1.00 43.98 32 ILE D N 1
ATOM 3584 C CA . ILE E 1 36 ? 66.170 86.833 15.830 1.00 39.89 32 ILE D CA 1
ATOM 3585 C C . ILE E 1 36 ? 67.536 87.359 16.283 1.00 39.06 32 ILE D C 1
ATOM 3586 O O . ILE E 1 36 ? 68.085 88.295 15.690 1.00 44.95 32 ILE D O 1
ATOM 3591 N N . LYS E 1 37 ? 68.101 86.771 17.347 1.00 40.34 33 LYS D N 1
ATOM 3592 C CA . LYS E 1 37 ? 69.442 87.140 17.814 1.00 42.48 33 LYS D CA 1
ATOM 3593 C C . LYS E 1 37 ? 70.535 86.715 16.830 1.00 55.66 33 LYS D C 1
ATOM 3594 O O . LYS E 1 37 ? 71.530 87.428 16.655 1.00 59.26 33 LYS D O 1
ATOM 3600 N N . ASP E 1 38 ? 70.384 85.543 16.199 1.00 60.45 34 ASP D N 1
ATOM 3601 C CA . ASP E 1 38 ? 71.438 85.023 15.326 1.00 61.89 34 ASP D CA 1
ATOM 3602 C C . ASP E 1 38 ? 71.592 85.854 14.059 1.00 57.17 34 ASP D C 1
ATOM 3603 O O . ASP E 1 38 ? 72.719 86.124 13.626 1.00 59.64 34 ASP D O 1
ATOM 3608 N N . ILE E 1 39 ? 70.482 86.253 13.434 1.00 52.03 35 ILE D N 1
ATOM 3609 C CA . ILE E 1 39 ? 70.575 87.062 12.225 1.00 52.37 35 ILE D CA 1
ATOM 3610 C C . ILE E 1 39 ? 71.043 88.478 12.519 1.00 54.25 35 ILE D C 1
ATOM 3611 O O . ILE E 1 39 ? 71.373 89.217 11.585 1.00 52.45 35 ILE D O 1
ATOM 3616 N N . GLY E 1 40 ? 71.079 88.870 13.789 1.00 42.09 36 GLY D N 1
ATOM 3617 C CA . GLY E 1 40 ? 71.681 90.118 14.208 1.00 45.14 36 GLY D CA 1
ATOM 3618 C C . GLY E 1 40 ? 70.731 91.263 14.474 1.00 39.26 36 GLY D C 1
ATOM 3619 O O . GLY E 1 40 ? 71.172 92.416 14.458 1.00 42.52 36 GLY D O 1
ATOM 3620 N N . MET E 1 41 ? 69.456 90.983 14.751 1.00 46.89 37 MET D N 1
ATOM 3621 C CA . MET E 1 41 ? 68.480 92.047 14.966 1.00 41.79 37 MET D CA 1
ATOM 3622 C C . MET E 1 41 ? 68.820 92.899 16.184 1.00 38.43 37 MET D C 1
ATOM 3623 O O . MET E 1 41 ? 68.839 94.134 16.105 1.00 56.38 37 MET D O 1
ATOM 3628 N N . PHE E 1 42 ? 69.090 92.260 17.326 1.00 52.24 38 PHE D N 1
ATOM 3629 C CA . PHE E 1 42 ? 69.408 93.023 18.529 1.00 41.20 38 PHE D CA 1
ATOM 3630 C C . PHE E 1 42 ? 70.721 93.769 18.365 1.00 38.47 38 PHE D C 1
ATOM 3631 O O . PHE E 1 42 ? 70.882 94.870 18.904 1.00 48.54 38 PHE D O 1
ATOM 3639 N N . HIS E 1 43 ? 71.664 93.185 17.626 1.00 41.72 39 HIS D N 1
ATOM 3640 C CA . HIS E 1 43 ? 72.923 93.863 17.352 1.00 39.81 39 HIS D CA 1
ATOM 3641 C C . HIS E 1 43 ? 72.702 95.101 16.490 1.00 54.32 39 HIS D C 1
ATOM 3642 O O . HIS E 1 43 ? 73.359 96.128 16.690 1.00 44.46 39 HIS D O 1
ATOM 3649 N N . LEU E 1 44 ? 71.789 95.024 15.522 1.00 58.25 40 LEU D N 1
ATOM 3650 C CA . LEU E 1 44 ? 71.494 96.186 14.693 1.00 42.75 40 LEU D CA 1
ATOM 3651 C C . LEU E 1 44 ? 70.948 97.325 15.550 1.00 44.43 40 LEU D C 1
ATOM 3652 O O . LEU E 1 44 ? 71.376 98.481 15.428 1.00 34.48 40 LEU D O 1
ATOM 3657 N N . ILE E 1 45 ? 70.030 97.003 16.460 1.00 33.35 41 ILE D N 1
ATOM 3658 C CA . ILE E 1 45 ? 69.471 98.026 17.337 1.00 38.67 41 ILE D CA 1
ATOM 3659 C C . ILE E 1 45 ? 70.540 98.552 18.292 1.00 57.15 41 ILE D C 1
ATOM 3660 O O . ILE E 1 45 ? 70.618 99.760 18.552 1.00 65.69 41 ILE D O 1
ATOM 3665 N N . ASP E 1 46 ? 71.396 97.659 18.807 1.00 51.66 42 ASP D N 1
ATOM 3666 C CA . ASP E 1 46 ? 72.518 98.090 19.640 1.00 46.51 42 ASP D CA 1
ATOM 3667 C C . ASP E 1 46 ? 73.384 99.118 18.925 1.00 51.30 42 ASP D C 1
ATOM 3668 O O . ASP E 1 46 ? 73.818 100.103 19.532 1.00 45.50 42 ASP D O 1
ATOM 3673 N N . GLU E 1 47 ? 73.652 98.903 17.635 1.00 40.05 43 GLU D N 1
ATOM 3674 C CA . GLU E 1 47 ? 74.488 99.840 16.893 1.00 45.36 43 GLU D CA 1
ATOM 3675 C C . GLU E 1 47 ? 73.756 101.156 16.671 1.00 54.25 43 GLU D C 1
ATOM 3676 O O . GLU E 1 47 ? 74.373 102.228 16.668 1.00 65.79 43 GLU D O 1
ATOM 3682 N N . ILE E 1 48 ? 72.439 101.089 16.473 1.00 47.80 44 ILE D N 1
ATOM 3683 C CA . ILE E 1 48 ? 71.629 102.297 16.336 1.00 52.37 44 ILE D CA 1
ATOM 3684 C C . ILE E 1 48 ? 71.717 103.147 17.599 1.00 42.89 44 ILE D C 1
ATOM 3685 O O . ILE E 1 48 ? 71.887 104.370 17.534 1.00 43.27 44 ILE D O 1
ATOM 3690 N N . GLU E 1 49 ? 71.596 102.512 18.768 1.00 46.90 45 GLU D N 1
ATOM 3691 C CA . GLU E 1 49 ? 71.688 103.254 20.024 1.00 47.99 45 GLU D CA 1
ATOM 3692 C C . GLU E 1 49 ? 73.097 103.788 20.251 1.00 59.18 45 GLU D C 1
ATOM 3693 O O . GLU E 1 49 ? 73.270 104.900 20.765 1.00 73.61 45 GLU D O 1
ATOM 3699 N N . ARG E 1 50 ? 74.117 103.011 19.882 1.00 45.75 46 ARG D N 1
ATOM 3700 C CA . ARG E 1 50 ? 75.487 103.492 20.012 1.00 37.74 46 ARG D CA 1
ATOM 3701 C C . ARG E 1 50 ? 75.732 104.692 19.104 1.00 56.08 46 ARG D C 1
ATOM 3702 O O . ARG E 1 50 ? 76.385 105.661 19.510 1.00 63.91 46 ARG D O 1
ATOM 3710 N N . LEU E 1 51 ? 75.224 104.643 17.868 1.00 59.21 47 LEU D N 1
ATOM 3711 C CA . LEU E 1 51 ? 75.369 105.785 16.972 1.00 45.94 47 LEU D CA 1
ATOM 3712 C C . LEU E 1 51 ? 74.590 106.981 17.499 1.00 59.60 47 LEU D C 1
ATOM 3713 O O . LEU E 1 51 ? 75.031 108.128 17.362 1.00 55.28 47 LEU D O 1
ATOM 3718 N N . ARG E 1 52 ? 73.437 106.728 18.122 1.00 45.38 48 ARG D N 1
ATOM 3719 C CA . ARG E 1 52 ? 72.645 107.807 18.702 1.00 45.11 48 ARG D CA 1
ATOM 3720 C C . ARG E 1 52 ? 73.444 108.584 19.745 1.00 48.53 48 ARG D C 1
ATOM 3721 O O . ARG E 1 52 ? 73.456 109.820 19.739 1.00 48.22 48 ARG D O 1
ATOM 3729 N N . LYS E 1 53 ? 74.113 107.873 20.659 1.00 51.66 49 LYS D N 1
ATOM 3730 C CA . LYS E 1 53 ? 74.904 108.539 21.694 1.00 47.13 49 LYS D CA 1
ATOM 3731 C C . LYS E 1 53 ? 76.108 109.273 21.115 1.00 54.70 49 LYS D C 1
ATOM 3732 O O . LYS E 1 53 ? 76.442 110.374 21.569 1.00 58.95 49 LYS D O 1
ATOM 3738 N N . LEU E 1 54 ? 76.797 108.673 20.141 1.00 49.46 50 LEU D N 1
ATOM 3739 C CA . LEU E 1 54 ? 77.913 109.371 19.512 1.00 48.18 50 LEU D CA 1
ATOM 3740 C C . LEU E 1 54 ? 77.419 110.645 18.846 1.00 67.25 50 LEU D C 1
ATOM 3741 O O . LEU E 1 54 ? 78.068 111.697 18.922 1.00 71.77 50 LEU D O 1
ATOM 3746 N N . TRP E 1 55 ? 76.252 110.564 18.208 1.00 53.12 51 TRP D N 1
ATOM 3747 C CA . TRP E 1 55 ? 75.628 111.729 17.598 1.00 50.68 51 TRP D CA 1
ATOM 3748 C C . TRP E 1 55 ? 75.263 112.754 18.662 1.00 59.13 51 TRP D C 1
ATOM 3749 O O . TRP E 1 55 ? 75.496 113.957 18.492 1.00 64.78 51 TRP D O 1
ATOM 3760 N N . LYS E 1 56 ? 74.678 112.292 19.769 1.00 48.27 52 LYS D N 1
ATOM 3761 C CA . LYS E 1 56 ? 74.324 113.204 20.850 1.00 50.04 52 LYS D CA 1
ATOM 3762 C C . LYS E 1 56 ? 75.559 113.891 21.423 1.00 51.58 52 LYS D C 1
ATOM 3763 O O . LYS E 1 56 ? 75.529 115.093 21.706 1.00 56.02 52 LYS D O 1
ATOM 3769 N N . ASP E 1 57 ? 76.658 113.146 21.591 1.00 51.51 53 ASP D N 1
ATOM 3770 C CA . ASP E 1 57 ? 77.874 113.729 22.152 1.00 62.84 53 ASP D CA 1
ATOM 3771 C C . ASP E 1 57 ? 78.405 114.854 21.273 1.00 75.30 53 ASP D C 1
ATOM 3772 O O . ASP E 1 57 ? 78.840 115.896 21.778 1.00 76.63 53 ASP D O 1
ATOM 3777 N N . SER E 1 58 ? 78.366 114.665 19.952 1.00 68.85 54 SER D N 1
ATOM 3778 C CA . SER E 1 58 ? 78.837 115.701 19.041 1.00 56.28 54 SER D CA 1
ATOM 3779 C C . SER E 1 58 ? 77.943 116.929 19.108 1.00 56.20 54 SER D C 1
ATOM 3780 O O . SER E 1 58 ? 78.432 118.063 19.142 1.00 58.14 54 SER D O 1
ATOM 3783 N N . GLU E 1 59 ? 76.630 116.714 19.150 1.00 55.68 55 GLU D N 1
ATOM 3784 C CA . GLU E 1 59 ? 75.686 117.820 19.231 1.00 54.97 55 GLU D CA 1
ATOM 3785 C C . GLU E 1 59 ? 75.833 118.580 20.543 1.00 56.33 55 GLU D C 1
ATOM 3786 O O . GLU E 1 59 ? 75.629 119.798 20.577 1.00 64.69 55 GLU D O 1
ATOM 3792 N N . GLU E 1 60 ? 76.163 117.877 21.634 1.00 56.83 56 GLU D N 1
ATOM 3793 C CA . GLU E 1 60 ? 76.379 118.540 22.918 1.00 60.70 56 GLU D CA 1
ATOM 3794 C C . GLU E 1 60 ? 77.610 119.437 22.858 1.00 68.89 56 GLU D C 1
ATOM 3795 O O . GLU E 1 60 ? 77.583 120.581 23.326 1.00 56.21 56 GLU D O 1
ATOM 3801 N N . SER E 1 61 ? 78.710 118.916 22.305 1.00 66.48 57 SER D N 1
ATOM 3802 C CA . SER E 1 61 ? 79.924 119.712 22.162 1.00 64.38 57 SER D CA 1
ATOM 3803 C C . SER E 1 61 ? 79.706 120.853 21.182 1.00 70.94 57 SER D C 1
ATOM 3804 O O . SER E 1 61 ? 80.207 121.965 21.386 1.00 86.04 57 SER D O 1
ATOM 3807 N N . LYS E 1 62 ? 78.933 120.596 20.129 1.00 64.60 58 LYS D N 1
ATOM 3808 C CA . LYS E 1 62 ? 78.631 121.623 19.144 1.00 66.01 58 LYS D CA 1
ATOM 3809 C C . LYS E 1 62 ? 77.778 122.715 19.767 1.00 88.82 58 LYS D C 1
ATOM 3810 O O . LYS E 1 62 ? 77.912 123.892 19.413 1.00 99.77 58 LYS D O 1
ATOM 3816 N N . LYS E 1 63 ? 76.917 122.337 20.713 1.00 77.18 59 LYS D N 1
ATOM 3817 C CA . LYS E 1 63 ? 76.132 123.305 21.470 1.00 67.75 59 LYS D CA 1
ATOM 3818 C C . LYS E 1 63 ? 77.023 124.190 22.333 1.00 71.47 59 LYS D C 1
ATOM 3819 O O . LYS E 1 63 ? 76.852 125.414 22.362 1.00 69.68 59 LYS D O 1
ATOM 3825 N N . ARG E 1 64 ? 77.981 123.590 23.047 1.00 66.35 60 ARG D N 1
ATOM 3826 C CA . ARG E 1 64 ? 78.830 124.387 23.926 1.00 77.84 60 ARG D CA 1
ATOM 3827 C C . ARG E 1 64 ? 79.761 125.294 23.130 1.00 79.53 60 ARG D C 1
ATOM 3828 O O . ARG E 1 64 ? 80.019 126.431 23.542 1.00 80.72 60 ARG D O 1
ATOM 3836 N N . LEU E 1 65 ? 80.272 124.823 21.986 1.00 69.04 61 LEU D N 1
ATOM 3837 C CA . LEU E 1 65 ? 81.124 125.691 21.176 1.00 66.90 61 LEU D CA 1
ATOM 3838 C C . LEU E 1 65 ? 80.340 126.867 20.620 1.00 79.45 61 LEU D C 1
ATOM 3839 O O . LEU E 1 65 ? 80.899 127.957 20.451 1.00 86.07 61 LEU D O 1
ATOM 3844 N N . ASN E 1 66 ? 79.060 126.659 20.315 1.00 79.14 62 ASN D N 1
ATOM 3845 C CA . ASN E 1 66 ? 78.214 127.750 19.850 1.00 66.31 62 ASN D CA 1
ATOM 3846 C C . ASN E 1 66 ? 78.024 128.805 20.932 1.00 68.01 62 ASN D C 1
ATOM 3847 O O . ASN E 1 66 ? 78.008 130.006 20.639 1.00 83.62 62 ASN D O 1
ATOM 3852 N N . ALA E 1 67 ? 77.865 128.377 22.189 1.00 64.53 63 ALA D N 1
ATOM 3853 C CA . ALA E 1 67 ? 77.673 129.331 23.278 1.00 65.51 63 ALA D CA 1
ATOM 3854 C C . ALA E 1 67 ? 78.963 130.074 23.598 1.00 81.22 63 ALA D C 1
ATOM 3855 O O . ALA E 1 67 ? 78.936 131.265 23.929 1.00 81.98 63 ALA D O 1
ATOM 3857 N N . ASP E 1 68 ? 80.103 129.390 23.494 1.00 81.97 64 ASP D N 1
ATOM 3858 C CA . ASP E 1 68 ? 81.386 130.048 23.701 1.00 76.21 64 ASP D CA 1
ATOM 3859 C 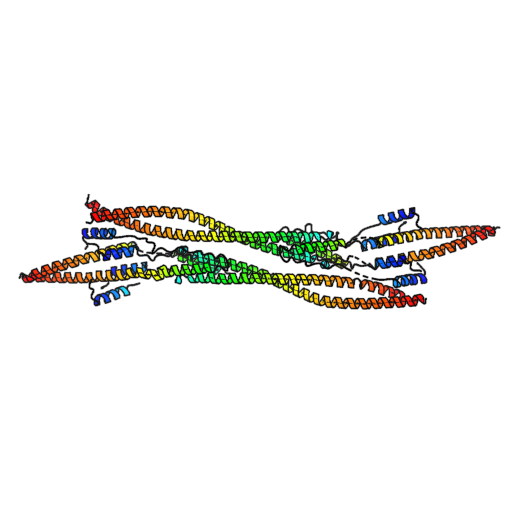C . ASP E 1 68 ? 81.672 131.048 22.592 1.00 78.64 64 ASP D C 1
ATOM 3860 O O . ASP E 1 68 ? 82.306 132.082 22.837 1.00 85.36 64 ASP D O 1
ATOM 3865 N N . MET E 1 69 ? 81.224 130.752 21.369 1.00 71.03 65 MET D N 1
ATOM 3866 C CA . MET E 1 69 ? 81.473 131.653 20.250 1.00 70.73 65 MET D CA 1
ATOM 3867 C C . MET E 1 69 ? 80.620 132.911 20.330 1.00 76.51 65 MET D C 1
ATOM 3868 O O . MET E 1 69 ? 81.108 134.009 20.034 1.00 96.33 65 MET D O 1
ATOM 3873 N N . ARG E 1 70 ? 79.346 132.783 20.721 1.00 121.18 66 ARG D N 1
ATOM 3874 C CA . ARG E 1 70 ? 78.495 133.968 20.772 1.00 119.29 66 ARG D CA 1
ATOM 3875 C C . ARG E 1 70 ? 79.027 134.973 21.781 1.00 103.94 66 ARG D C 1
ATOM 3876 O O . ARG E 1 70 ? 78.902 136.184 21.571 1.00 114.54 66 ARG D O 1
ATOM 3884 N N . GLU E 1 71 ? 79.608 134.495 22.883 1.00 102.61 67 GLU D N 1
ATOM 3885 C CA . GLU E 1 71 ? 80.216 135.406 23.8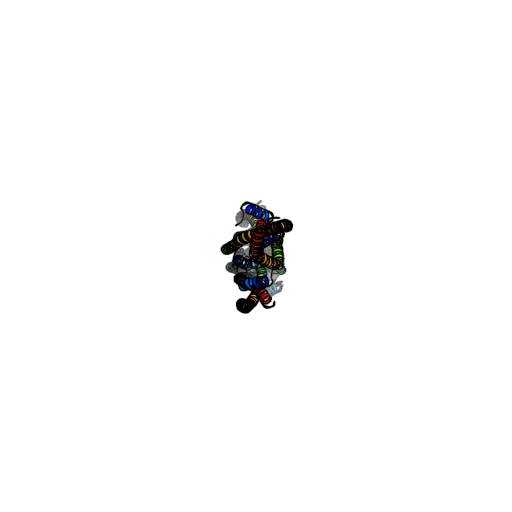45 1.00 108.26 67 GLU D CA 1
ATOM 3886 C C . GLU E 1 71 ? 81.425 136.105 23.238 1.00 104.46 67 GLU D C 1
ATOM 3887 O O . GLU E 1 71 ? 81.596 137.320 23.399 1.00 91.48 67 GLU D O 1
ATOM 3893 N N . ALA E 1 72 ? 82.282 135.343 22.551 1.00 96.10 68 ALA D N 1
ATOM 3894 C CA . ALA E 1 72 ? 83.457 135.922 21.908 1.00 87.93 68 ALA D CA 1
ATOM 3895 C C . ALA E 1 72 ? 83.056 136.906 20.818 1.00 90.01 68 ALA D C 1
ATOM 3896 O O . ALA E 1 72 ? 83.686 137.957 20.656 1.00 87.23 68 ALA D O 1
ATOM 3898 N N . GLU E 1 73 ? 82.018 136.572 20.048 1.00 98.94 69 GLU D N 1
ATOM 3899 C CA . GLU E 1 73 ? 81.551 137.463 18.993 1.00 93.78 69 GLU D CA 1
ATOM 3900 C C . GLU E 1 73 ? 80.989 138.747 19.588 1.00 95.20 69 GLU D C 1
ATOM 3901 O O . GLU E 1 73 ? 81.147 139.833 19.017 1.00 90.20 69 GLU D O 1
ATOM 3907 N N . GLU E 1 74 ? 80.327 138.628 20.742 1.00 96.67 70 GLU D N 1
ATOM 3908 C CA . GLU E 1 74 ? 79.715 139.770 21.414 1.00 95.60 70 GLU D CA 1
ATOM 3909 C C . GLU E 1 74 ? 80.758 140.679 22.057 1.00 95.39 70 GLU D C 1
ATOM 3910 O O . GLU E 1 74 ? 80.668 141.908 21.948 1.00 98.14 70 GLU D O 1
ATOM 3916 N N . ALA E 1 75 ? 81.747 140.098 22.743 1.00 95.76 71 ALA D N 1
ATOM 3917 C CA . ALA E 1 75 ? 82.797 140.908 23.352 1.00 83.44 71 ALA D CA 1
ATOM 3918 C C . ALA E 1 75 ? 83.659 141.570 22.290 1.00 89.33 71 ALA D C 1
ATOM 3919 O O . ALA E 1 75 ? 84.146 142.689 22.491 1.00 88.43 71 ALA D O 1
ATOM 3921 N N . LEU E 1 76 ? 83.863 140.886 21.163 1.00 82.20 72 LEU D N 1
ATOM 3922 C CA . LEU E 1 76 ? 84.612 141.477 20.064 1.00 79.78 72 LEU D CA 1
ATOM 3923 C C . LEU E 1 76 ? 83.881 142.691 19.507 1.00 82.35 72 LEU D C 1
ATOM 3924 O O . LEU E 1 76 ? 84.510 143.685 19.128 1.00 84.87 72 LEU D O 1
ATOM 3929 N N . ALA E 1 77 ? 82.548 142.627 19.452 1.00 86.43 73 ALA D N 1
ATOM 3930 C CA . ALA E 1 77 ? 81.769 143.767 18.984 1.00 89.59 73 ALA D CA 1
ATOM 3931 C C . ALA E 1 77 ? 81.854 144.920 19.974 1.00 87.89 73 ALA D C 1
ATOM 3932 O O . ALA E 1 77 ? 81.897 146.090 19.576 1.00 86.70 73 ALA D O 1
ATOM 3934 N N . LYS E 1 78 ? 81.873 144.603 21.272 1.00 87.07 74 LYS D N 1
ATOM 3935 C CA . LYS E 1 78 ? 82.006 145.636 22.294 1.00 84.83 74 LYS D CA 1
ATOM 3936 C C . LYS E 1 78 ? 83.403 146.234 22.275 1.00 97.16 74 LYS D C 1
ATOM 3937 O O . LYS E 1 78 ? 83.572 147.444 22.464 1.00 100.05 74 LYS D O 1
ATOM 3943 N N . ALA E 1 79 ? 84.417 145.393 22.058 1.00 101.36 75 ALA D N 1
ATOM 3944 C CA . ALA E 1 79 ? 85.785 145.887 21.975 1.00 84.24 75 ALA D CA 1
ATOM 3945 C C . ALA E 1 79 ? 85.945 146.832 20.793 1.00 94.90 75 ALA D C 1
ATOM 3946 O O . ALA E 1 79 ? 86.607 147.871 20.902 1.00 98.40 75 ALA D O 1
ATOM 3948 N N . ARG E 1 80 ? 85.341 146.487 19.654 1.00 89.93 76 ARG D N 1
ATOM 3949 C CA . ARG E 1 80 ? 85.431 147.336 18.473 1.00 83.91 76 ARG D CA 1
ATOM 3950 C C . ARG E 1 80 ? 84.706 148.660 18.674 1.00 81.47 76 ARG D C 1
ATOM 3951 O O . ARG E 1 80 ? 85.078 149.664 18.055 1.00 93.19 76 ARG D O 1
ATOM 3959 N N . LYS E 1 81 ? 83.671 148.688 19.518 1.00 81.94 77 LYS D N 1
ATOM 3960 C CA . LYS E 1 81 ? 83.046 149.964 19.848 1.00 83.39 77 LYS D CA 1
ATOM 3961 C C . LYS E 1 81 ? 84.006 150.831 20.653 1.00 85.12 77 LYS D C 1
ATOM 3962 O O . LYS E 1 81 ? 84.138 152.032 20.390 1.00 101.43 77 LYS D O 1
ATOM 3968 N N . LYS E 1 82 ? 84.682 150.231 21.640 1.00 92.01 78 LYS D N 1
ATOM 3969 C CA . LYS E 1 82 ? 85.688 150.948 22.417 1.00 84.30 78 LYS D CA 1
ATOM 3970 C C . LYS E 1 82 ? 86.845 151.413 21.543 1.00 83.84 78 LYS D C 1
ATOM 3971 O O . LYS E 1 82 ? 87.330 152.541 21.693 1.00 81.02 78 LYS D O 1
ATOM 3977 N N . LEU E 1 83 ? 87.305 150.556 20.626 1.00 81.88 79 LEU D N 1
ATOM 3978 C CA . LEU E 1 83 ? 88.415 150.926 19.753 1.00 88.14 79 LEU D CA 1
ATOM 3979 C C . LEU E 1 83 ? 88.065 152.124 18.883 1.00 103.59 79 LEU D C 1
ATOM 3980 O O . LEU E 1 83 ? 88.934 152.955 18.591 1.00 96.71 79 LEU D O 1
ATOM 3985 N N . ALA E 1 84 ? 86.801 152.236 18.471 1.00 89.38 80 ALA D N 1
ATOM 3986 C CA . ALA E 1 84 ? 86.384 153.383 17.674 1.00 84.61 80 ALA D CA 1
ATOM 3987 C C . ALA E 1 84 ? 86.349 154.650 18.520 1.00 88.07 80 ALA D C 1
ATOM 3988 O O . ALA E 1 84 ? 86.740 155.726 18.052 1.00 82.76 80 ALA D O 1
ATOM 3990 N N . MET E 1 85 ? 85.862 154.543 19.761 1.00 93.63 81 MET D N 1
ATOM 3991 C CA . MET E 1 85 ? 85.860 155.680 20.679 1.00 89.55 81 MET D CA 1
ATOM 3992 C C . MET E 1 85 ? 87.280 156.105 21.037 1.00 84.51 81 MET D C 1
ATOM 3993 O O . MET E 1 85 ? 87.613 157.294 20.986 1.00 95.07 81 MET D O 1
ATOM 3998 N N . PHE E 1 86 ? 88.130 155.140 21.413 1.00 88.23 82 PHE D N 1
ATOM 3999 C CA . PHE E 1 86 ? 89.499 155.461 21.811 1.00 81.81 82 PHE D CA 1
ATOM 4000 C C . PHE E 1 86 ? 90.254 156.146 20.686 1.00 83.42 82 PHE D C 1
ATOM 4001 O O . PHE E 1 86 ? 91.071 157.042 20.931 1.00 84.62 82 PHE D O 1
ATOM 4009 N N . ASP E 1 87 ? 89.987 155.744 19.444 1.00 92.23 83 ASP D N 1
ATOM 4010 C CA . ASP E 1 87 ? 90.667 156.351 18.309 1.00 87.65 83 ASP D CA 1
ATOM 4011 C C . ASP E 1 87 ? 90.326 157.833 18.215 1.00 87.39 83 ASP D C 1
ATOM 4012 O O . ASP E 1 87 ? 91.175 158.654 17.849 1.00 79.52 83 ASP D O 1
ATOM 4017 N N . ILE E 1 88 ? 89.083 158.191 18.552 1.00 92.68 84 ILE D N 1
ATOM 4018 C CA . ILE E 1 88 ? 88.669 159.591 18.569 1.00 80.45 84 ILE D CA 1
ATOM 4019 C C . ILE E 1 88 ? 89.347 160.346 19.708 1.00 85.40 84 ILE D C 1
ATOM 4020 O O . ILE E 1 88 ? 89.844 161.463 19.518 1.00 81.41 84 ILE D O 1
ATOM 4025 N N . ASP E 1 89 ? 89.381 159.752 20.908 1.00 80.27 85 ASP D N 1
ATOM 4026 C CA . ASP E 1 89 ? 89.981 160.426 22.059 1.00 83.55 85 ASP D CA 1
ATOM 4027 C C . ASP E 1 89 ? 91.466 160.685 21.849 1.00 77.55 85 ASP D C 1
ATOM 4028 O O . ASP E 1 89 ? 91.965 161.767 22.178 1.00 80.18 85 ASP D O 1
ATOM 4033 N N . VAL E 1 90 ? 92.193 159.699 21.321 1.00 78.60 86 VAL D N 1
ATOM 4034 C CA . VAL E 1 90 ? 93.625 159.868 21.085 1.00 79.00 86 VAL D CA 1
ATOM 4035 C C . VAL E 1 90 ? 93.879 161.069 20.181 1.00 75.65 86 VAL D C 1
ATOM 4036 O O . VAL E 1 90 ? 94.695 161.943 20.493 1.00 77.28 86 VAL D O 1
ATOM 4040 N N . LYS E 1 91 ? 93.174 161.131 19.050 1.00 74.34 87 LYS D N 1
ATOM 4041 C CA . LYS E 1 91 ? 93.345 162.246 18.124 1.00 78.56 87 LYS D CA 1
ATOM 4042 C C . LYS E 1 91 ? 92.876 163.561 18.736 1.00 88.83 87 LYS D C 1
ATOM 4043 O O . LYS E 1 91 ? 93.471 164.617 18.489 1.00 81.76 87 LYS D O 1
ATOM 4049 N N . ASP E 1 92 ? 91.799 163.517 19.523 1.00 94.96 88 ASP D N 1
ATOM 4050 C CA . ASP E 1 92 ? 91.245 164.737 20.102 1.00 79.68 88 ASP D CA 1
ATOM 4051 C C . ASP E 1 92 ? 92.159 165.293 21.193 1.00 76.92 88 ASP D C 1
ATOM 4052 O O . ASP E 1 92 ? 92.428 166.500 21.238 1.00 87.19 88 ASP D O 1
ATOM 4057 N N . THR E 1 93 ? 92.655 164.423 22.078 1.00 72.32 89 THR D N 1
ATOM 4058 C CA . THR E 1 93 ? 93.512 164.872 23.172 1.00 73.00 89 THR D CA 1
ATOM 4059 C C . THR E 1 93 ? 94.872 165.355 22.673 1.00 71.14 89 THR D C 1
ATOM 4060 O O . THR E 1 93 ? 95.440 166.298 23.236 1.00 74.44 89 THR D O 1
ATOM 4064 N N . GLN E 1 94 ? 95.418 164.721 21.630 1.00 61.35 90 GLN D N 1
ATOM 4065 C CA . GLN E 1 94 ? 96.688 165.188 21.076 1.00 58.20 90 GLN D CA 1
ATOM 4066 C C . GLN E 1 94 ? 96.588 166.615 20.552 1.00 72.03 90 GLN D C 1
ATOM 4067 O O . GLN E 1 94 ? 97.546 167.389 20.660 1.00 59.15 90 GLN D O 1
ATOM 4073 N N . LYS E 1 95 ? 95.441 166.981 19.974 1.00 72.53 91 LYS D N 1
ATOM 4074 C CA . LYS E 1 95 ? 95.266 168.342 19.476 1.00 62.06 91 LYS D CA 1
ATOM 4075 C C . LYS E 1 95 ? 95.220 169.348 20.619 1.00 63.32 91 LYS D C 1
ATOM 4076 O O . LYS E 1 95 ? 95.877 170.394 20.560 1.00 66.71 91 LYS D O 1
ATOM 4082 N N . HIS E 1 96 ? 94.445 169.055 21.668 1.00 64.47 92 HIS D N 1
ATOM 4083 C CA . HIS E 1 96 ? 94.431 169.940 22.830 1.00 72.04 92 HIS D CA 1
ATOM 4084 C C . HIS E 1 96 ? 95.816 170.041 23.455 1.00 72.33 92 HIS D C 1
ATOM 4085 O O . HIS E 1 96 ? 96.237 171.120 23.885 1.00 61.64 92 HIS D O 1
ATOM 4092 N N . LEU E 1 97 ? 96.540 168.921 23.502 1.00 69.81 93 LEU D N 1
ATOM 4093 C CA . LEU E 1 97 ? 97.896 168.918 24.039 1.00 68.47 93 LEU D CA 1
ATOM 4094 C C . LEU E 1 97 ? 98.800 169.858 23.255 1.00 61.22 93 LEU D C 1
ATOM 4095 O O . LEU E 1 97 ? 99.536 170.665 23.833 1.00 69.93 93 LEU D O 1
ATOM 4100 N N . ARG E 1 98 ? 98.756 169.751 21.926 1.00 55.97 94 ARG D N 1
ATOM 4101 C CA . ARG E 1 98 ? 99.605 170.556 21.057 1.00 60.45 94 ARG D CA 1
ATOM 4102 C C . ARG E 1 98 ? 99.306 172.044 21.207 1.00 58.78 94 ARG D C 1
ATOM 4103 O O . ARG E 1 98 ? 100.221 172.875 21.191 1.00 66.49 94 ARG D O 1
ATOM 4111 N N . ALA E 1 99 ? 98.026 172.398 21.351 1.00 58.35 95 ALA D N 1
ATOM 4112 C CA . ALA E 1 99 ? 97.658 173.801 21.508 1.00 58.04 95 ALA D CA 1
ATOM 4113 C C . ALA E 1 99 ? 98.213 174.371 22.808 1.00 56.51 95 ALA D C 1
ATOM 4114 O O . ALA E 1 99 ? 98.713 175.502 22.836 1.00 64.51 95 ALA D O 1
ATOM 4116 N N . LEU E 1 100 ? 98.132 173.603 23.900 1.00 50.73 96 LEU D N 1
ATOM 4117 C CA . LEU E 1 100 ? 98.681 174.069 25.171 1.00 59.41 96 LEU D CA 1
ATOM 4118 C C . LEU E 1 100 ? 100.198 174.207 25.115 1.00 57.57 96 LEU D C 1
ATOM 4119 O O . LEU E 1 100 ? 100.759 175.150 25.682 1.00 65.56 96 LEU D O 1
ATOM 4124 N N . MET E 1 101 ? 100.879 173.281 24.434 1.00 53.89 97 MET D N 1
ATOM 4125 C CA . MET E 1 101 ? 102.332 173.362 24.320 1.00 51.79 97 MET D CA 1
ATOM 4126 C C . MET E 1 101 ? 102.771 174.621 23.583 1.00 50.79 97 MET D C 1
ATOM 4127 O O . MET E 1 101 ? 103.687 175.324 24.025 1.00 57.11 97 MET D O 1
ATOM 4132 N N . GLU E 1 102 ? 102.131 174.919 22.449 1.00 53.85 98 GLU D N 1
ATOM 4133 C CA . GLU E 1 102 ? 102.521 176.095 21.678 1.00 51.48 98 GLU D CA 1
ATOM 4134 C C . GLU E 1 102 ? 102.296 177.366 22.485 1.00 52.92 98 GLU D C 1
ATOM 4135 O O . GLU E 1 102 ? 103.125 178.282 22.466 1.00 64.38 98 GLU D O 1
ATOM 4141 N N . GLU E 1 103 ? 101.170 177.434 23.196 1.00 54.53 99 GLU D N 1
ATOM 4142 C CA . GLU E 1 103 ? 100.867 178.589 24.031 1.00 53.07 99 GLU D CA 1
ATOM 4143 C C . GLU E 1 103 ? 101.847 178.705 25.192 1.00 58.87 99 GLU D C 1
ATOM 4144 O O . GLU E 1 103 ? 102.285 179.812 25.529 1.00 53.34 99 GLU D O 1
ATOM 4150 N N . ASN E 1 104 ? 102.200 177.576 25.820 1.00 53.18 100 ASN D N 1
ATOM 4151 C CA . ASN E 1 104 ? 103.169 177.604 26.916 1.00 53.57 100 ASN D CA 1
ATOM 4152 C C . ASN E 1 104 ? 104.502 178.179 26.456 1.00 52.39 100 ASN D C 1
ATOM 4153 O O . ASN E 1 104 ? 105.083 179.043 27.122 1.00 53.75 100 ASN D O 1
ATOM 4158 N N . LYS E 1 105 ? 105.001 177.700 25.314 1.00 53.15 101 LYS D N 1
ATOM 4159 C CA . LYS E 1 105 ? 106.242 178.216 24.745 1.00 53.13 101 LYS D CA 1
ATOM 4160 C C . LYS E 1 105 ? 106.170 179.725 24.548 1.00 66.56 101 LYS D C 1
ATOM 4161 O O . LYS E 1 105 ? 107.126 180.447 24.858 1.00 72.32 101 LYS D O 1
ATOM 4167 N N . ALA E 1 106 ? 105.042 180.218 24.029 1.00 59.88 102 ALA D N 1
ATOM 4168 C CA . ALA E 1 106 ? 104.897 181.650 23.794 1.00 55.37 102 ALA D CA 1
ATOM 4169 C C . ALA E 1 106 ? 104.809 182.422 25.106 1.00 56.16 102 ALA D C 1
ATOM 4170 O O . ALA E 1 106 ? 105.433 183.481 25.250 1.00 58.57 102 ALA D O 1
ATOM 4172 N N . LEU E 1 107 ? 104.041 181.910 26.074 1.00 56.69 103 LEU D N 1
ATOM 4173 C CA . LEU E 1 107 ? 103.922 182.587 27.362 1.00 62.81 103 LEU D CA 1
ATOM 4174 C C . LEU E 1 107 ? 105.279 182.701 28.045 1.00 65.12 103 LEU D C 1
ATOM 4175 O O . LEU E 1 107 ? 105.602 183.743 28.627 1.00 67.70 103 LEU D O 1
ATOM 4180 N N . LYS E 1 108 ? 106.086 181.637 27.985 1.00 56.96 104 LYS D N 1
ATOM 4181 C CA . LYS E 1 108 ? 107.410 181.663 28.600 1.00 58.32 104 LYS D CA 1
ATOM 4182 C C . LYS E 1 108 ? 108.306 182.704 27.949 1.00 59.42 104 LYS D C 1
ATOM 4183 O O . LYS E 1 108 ? 109.064 183.397 28.636 1.00 73.43 104 LYS D O 1
ATOM 4189 N N . LEU E 1 109 ? 108.263 182.799 26.618 1.00 64.30 105 LEU D N 1
ATOM 4190 C CA . LEU E 1 109 ? 109.083 183.782 25.919 1.00 62.02 105 LEU D CA 1
ATOM 4191 C C . LEU E 1 109 ? 108.680 185.200 26.305 1.00 63.52 105 LEU D C 1
ATOM 4192 O O . LEU E 1 109 ? 109.541 186.060 26.524 1.00 72.49 105 LEU D O 1
ATOM 4197 N N . ASP E 1 110 ? 107.372 185.454 26.412 1.00 66.35 106 ASP D N 1
ATOM 4198 C CA . ASP E 1 110 ? 106.890 186.754 26.870 1.00 70.90 106 ASP D CA 1
ATOM 4199 C C . ASP E 1 110 ? 107.376 187.041 28.282 1.00 68.93 106 ASP D C 1
ATOM 4200 O O . ASP E 1 110 ? 107.862 188.139 28.580 1.00 68.64 106 ASP D O 1
ATOM 4205 N N . LEU E 1 111 ? 107.250 186.048 29.166 1.00 62.98 107 LEU D N 1
ATOM 4206 C CA . LEU E 1 111 ? 107.584 186.231 30.573 1.00 64.53 107 LEU D CA 1
ATOM 4207 C C . LEU E 1 111 ? 109.054 186.575 30.769 1.00 66.57 107 LEU D C 1
ATOM 4208 O O . LEU E 1 111 ? 109.391 187.410 31.616 1.00 71.79 107 LEU D O 1
ATOM 4213 N N . ASN E 1 112 ? 109.947 185.954 29.995 1.00 65.17 108 ASN D N 1
ATOM 4214 C CA . ASN E 1 112 ? 111.369 186.200 30.201 1.00 70.38 108 ASN D CA 1
ATOM 4215 C C . ASN E 1 112 ? 111.747 187.625 29.818 1.00 87.16 108 ASN D C 1
ATOM 4216 O O . ASN E 1 112 ? 112.741 188.160 30.324 1.00 110.66 108 ASN D O 1
ATOM 4221 N N . VAL E 1 113 ? 110.968 188.254 28.937 1.00 82.10 109 VAL D N 1
ATOM 4222 C CA . VAL E 1 113 ? 111.192 189.658 28.611 1.00 79.57 109 VAL D CA 1
ATOM 4223 C C . VAL E 1 113 ? 110.781 190.547 29.781 1.00 76.19 109 VAL D C 1
ATOM 4224 O O . VAL E 1 113 ? 111.509 191.468 30.170 1.00 76.54 109 VAL D O 1
ATOM 4228 N N . TYR E 1 114 ? 109.616 190.263 30.375 1.00 83.60 110 TYR D N 1
ATOM 4229 C CA . TYR E 1 114 ? 109.053 191.132 31.406 1.00 82.08 110 TYR D CA 1
ATOM 4230 C C . TYR E 1 114 ? 109.890 191.121 32.678 1.00 84.83 110 TYR D C 1
ATOM 4231 O O . TYR E 1 114 ? 109.981 192.136 33.378 1.00 94.84 110 TYR D O 1
ATOM 4240 N N . GLU E 1 115 ? 110.476 189.971 33.016 1.00 91.43 111 GLU D N 1
ATOM 4241 C CA . GLU E 1 115 ? 111.233 189.862 34.259 1.00 99.04 111 GLU D CA 1
ATOM 4242 C C . GLU E 1 115 ? 112.490 190.708 34.217 1.00 105.75 111 GLU D C 1
ATOM 4243 O O . GLU E 1 115 ? 112.889 191.299 35.227 1.00 127.27 111 GLU D O 1
ATOM 4249 N N . THR E 1 116 ? 113.155 190.715 33.072 1.00 105.78 112 THR D N 1
ATOM 4250 C CA . THR E 1 116 ? 114.402 191.411 32.871 1.00 113.41 112 THR D CA 1
ATOM 4251 C C . THR E 1 116 ? 114.232 192.919 33.041 1.00 101.94 112 THR D C 1
ATOM 4252 O O . THR E 1 116 ? 113.543 193.567 32.254 1.00 100.76 112 THR D O 1
ATOM 4256 N N . GLU F 2 17 ? 126.270 175.016 51.013 1.00 109.80 438 GLU E N 1
ATOM 4257 C CA . GLU F 2 17 ? 127.546 175.369 50.428 1.00 96.71 438 GLU E CA 1
ATOM 4258 C C . GLU F 2 17 ? 128.604 174.480 51.056 1.00 89.84 438 GLU E C 1
ATOM 4259 O O . GLU F 2 17 ? 128.823 173.359 50.601 1.00 112.65 438 GLU E O 1
ATOM 4265 N N . ARG F 2 18 ? 129.254 174.975 52.105 1.00 95.84 439 ARG E N 1
ATOM 4266 C CA . ARG F 2 18 ? 130.128 174.163 52.942 1.00 77.41 439 ARG E CA 1
ATOM 4267 C C . ARG F 2 18 ? 129.409 173.933 54.266 1.00 61.64 439 ARG E C 1
ATOM 4268 O O . ARG F 2 18 ? 129.088 174.888 54.981 1.00 60.17 439 ARG E O 1
ATOM 4276 N N . ILE F 2 19 ? 129.104 172.679 54.566 1.00 58.80 440 ILE E N 1
ATOM 4277 C CA . ILE F 2 19 ? 128.306 172.345 55.741 1.00 57.99 440 ILE E CA 1
ATOM 4278 C C . ILE F 2 19 ? 129.182 171.559 56.709 1.00 57.60 440 ILE E C 1
ATOM 4279 O O . ILE F 2 19 ? 129.666 170.473 56.359 1.00 61.55 440 ILE E O 1
ATOM 4284 N N . PRO F 2 20 ? 129.405 172.063 57.922 1.00 59.09 441 PRO E N 1
ATOM 4285 C CA . PRO F 2 20 ? 130.213 171.329 58.902 1.00 57.26 441 PRO E CA 1
ATOM 4286 C C . PRO F 2 20 ? 129.603 169.969 59.201 1.00 56.67 441 PRO E C 1
ATOM 4287 O O . PRO F 2 20 ? 128.387 169.837 59.351 1.00 60.82 441 PRO E O 1
ATOM 4291 N N . HIS F 2 21 ? 130.468 168.953 59.297 1.00 55.80 442 HIS E N 1
ATOM 4292 C CA . HIS F 2 21 ? 129.994 167.576 59.389 1.00 62.29 442 HIS E CA 1
ATOM 4293 C C . HIS F 2 21 ? 129.183 167.336 60.655 1.00 62.27 442 HIS E C 1
ATOM 4294 O O . HIS F 2 21 ? 128.348 166.425 60.692 1.00 86.66 442 HIS E O 1
ATOM 4301 N N . SER F 2 22 ? 129.413 168.134 61.697 1.00 63.67 443 SER E N 1
ATOM 4302 C CA . SER F 2 22 ? 128.600 168.034 62.904 1.00 69.88 443 SER E CA 1
ATOM 4303 C C . SER F 2 22 ? 127.141 168.371 62.615 1.00 60.00 443 SER E C 1
ATOM 4304 O O . SER F 2 22 ? 126.229 167.697 63.108 1.00 61.81 443 SER E O 1
ATOM 4307 N N . PHE F 2 23 ? 126.907 169.409 61.811 1.00 55.19 444 PHE E N 1
ATOM 4308 C CA . PHE F 2 23 ? 125.554 169.788 61.422 1.00 54.76 444 PHE E CA 1
ATOM 4309 C C . PHE F 2 23 ? 124.962 168.796 60.428 1.00 55.50 444 PHE E C 1
ATOM 4310 O O . PHE F 2 23 ? 123.786 168.433 60.533 1.00 53.23 444 PHE E O 1
ATOM 4318 N N . PHE F 2 24 ? 125.765 168.380 59.447 1.00 51.68 445 PHE E N 1
ATOM 4319 C CA . PHE F 2 24 ? 125.363 167.343 58.503 1.00 52.88 445 PHE E CA 1
ATOM 4320 C C . PHE F 2 24 ? 124.854 166.104 59.231 1.00 55.31 445 PHE E C 1
ATOM 4321 O O . PHE F 2 24 ? 123.816 165.536 58.872 1.00 55.19 445 PHE E O 1
ATOM 4329 N N . THR F 2 25 ? 125.574 165.683 60.273 1.00 59.28 446 THR E N 1
ATOM 4330 C CA . THR F 2 25 ? 125.218 164.467 60.997 1.00 56.91 446 THR E CA 1
ATOM 4331 C C . THR F 2 25 ? 123.958 164.662 61.832 1.00 62.73 446 THR E C 1
ATOM 4332 O O . THR F 2 25 ? 123.108 163.766 61.900 1.00 73.42 446 THR E O 1
ATOM 4336 N N . GLN F 2 26 ? 123.812 165.824 62.471 1.00 69.33 447 GLN E N 1
ATOM 4337 C CA . GLN F 2 26 ? 122.637 166.054 63.305 1.00 65.74 447 GLN E CA 1
ATOM 4338 C C . GLN F 2 26 ? 121.389 166.268 62.457 1.00 56.38 447 GLN E C 1
ATOM 4339 O O . GLN F 2 26 ? 120.295 165.831 62.833 1.00 57.85 447 GLN E O 1
ATOM 4345 N N . TRP F 2 27 ? 121.533 166.933 61.307 1.00 55.18 448 TRP E N 1
ATOM 4346 C CA . TRP F 2 27 ? 120.378 167.183 60.449 1.00 52.49 448 TRP E CA 1
ATOM 4347 C C . TRP F 2 27 ? 119.860 165.889 59.839 1.00 56.35 448 TRP E C 1
ATOM 4348 O O . TRP F 2 27 ? 118.654 165.619 59.870 1.00 65.69 448 TRP E O 1
ATOM 4359 N N . ASN F 2 28 ? 120.759 165.080 59.268 1.00 57.08 449 ASN E N 1
ATOM 4360 C CA . ASN F 2 28 ? 120.372 163.768 58.758 1.00 63.38 449 ASN E CA 1
ATOM 4361 C C . ASN F 2 28 ? 119.639 162.964 59.823 1.00 70.12 449 ASN E C 1
ATOM 4362 O O . ASN F 2 28 ? 118.541 162.448 59.585 1.00 75.53 449 ASN E O 1
ATOM 4367 N N . SER F 2 29 ? 120.241 162.852 61.010 1.00 60.17 450 SER E N 1
ATOM 4368 C CA . SER F 2 29 ? 119.628 162.095 62.097 1.00 70.81 450 SER E CA 1
ATOM 4369 C C . SER F 2 29 ? 118.249 162.639 62.440 1.00 64.43 450 SER E C 1
ATOM 4370 O O . SER F 2 29 ? 117.331 161.872 62.750 1.00 78.20 450 SER E O 1
ATOM 4373 N N . GLU F 2 30 ? 118.085 163.960 62.389 1.00 66.75 451 GLU E N 1
ATOM 4374 C CA . GLU F 2 30 ? 116.780 164.547 62.666 1.00 80.40 451 GLU E CA 1
ATOM 4375 C C . GLU F 2 30 ? 115.784 164.220 61.562 1.00 78.28 451 GLU E C 1
ATOM 4376 O O . GLU F 2 30 ? 114.617 163.921 61.840 1.00 83.20 451 GLU E O 1
ATOM 4382 N N . LEU F 2 31 ? 116.227 164.265 60.302 1.00 63.73 452 LEU E N 1
ATOM 4383 C CA . LEU F 2 31 ? 115.332 163.947 59.195 1.00 70.87 452 LEU E CA 1
ATOM 4384 C C . LEU F 2 31 ? 115.000 162.462 59.159 1.00 81.58 452 LEU E C 1
ATOM 4385 O O . LEU F 2 31 ? 113.839 162.085 58.959 1.00 79.16 452 LEU E O 1
ATOM 4390 N N . ASP F 2 32 ? 116.005 161.604 59.347 1.00 79.35 453 ASP E N 1
ATOM 4391 C CA . ASP F 2 32 ? 115.784 160.169 59.232 1.00 84.94 453 ASP E CA 1
ATOM 4392 C C . ASP F 2 32 ? 114.931 159.618 60.367 1.00 88.78 453 ASP E C 1
ATOM 4393 O O . ASP F 2 32 ? 114.331 158.550 60.206 1.00 103.48 453 ASP E O 1
ATOM 4398 N N . GLY F 2 33 ? 114.850 160.320 61.494 1.00 76.07 454 GLY E N 1
ATOM 4399 C CA . GLY F 2 33 ? 113.976 159.945 62.582 1.00 74.92 454 GLY E CA 1
ATOM 4400 C C . GLY F 2 33 ? 112.568 160.486 62.487 1.00 76.12 454 GLY E C 1
ATOM 4401 O O . GLY F 2 33 ? 111.722 160.148 63.321 1.00 79.50 454 GLY E O 1
ATOM 4402 N N . SER F 2 34 ? 112.287 161.331 61.494 1.00 79.47 455 SER E N 1
ATOM 4403 C CA . SER F 2 34 ? 110.952 161.867 61.265 1.00 84.95 455 SER E CA 1
ATOM 4404 C C . SER F 2 34 ? 110.215 161.153 60.140 1.00 96.00 455 SER E C 1
ATOM 4405 O O . SER F 2 34 ? 109.010 161.369 59.975 1.00 90.99 455 SER E O 1
ATOM 4408 N N . VAL F 2 35 ? 110.915 160.323 59.366 1.00 97.71 456 VAL E N 1
ATOM 4409 C CA . VAL F 2 35 ? 110.292 159.532 58.313 1.00 90.52 456 VAL E CA 1
ATOM 4410 C C . VAL F 2 35 ? 109.222 158.640 58.925 1.00 92.72 456 VAL E C 1
ATOM 4411 O O . VAL F 2 35 ? 109.499 157.839 59.826 1.00 98.60 456 VAL E O 1
ATOM 4415 N N . ARG F 2 36 ? 107.995 158.764 58.429 1.00 141.44 457 ARG E N 1
ATOM 4416 C CA . ARG F 2 36 ? 106.893 157.947 58.920 1.00 143.60 457 ARG E CA 1
ATOM 4417 C C . ARG F 2 36 ? 106.161 157.262 57.771 1.00 140.03 457 ARG E C 1
ATOM 4418 O O . ARG F 2 36 ? 105.870 157.884 56.750 1.00 135.52 457 ARG E O 1
ATOM 4426 N N . CYS F 2 56 ? 90.386 121.324 42.702 1.00 133.89 477 CYS E N 1
ATOM 4427 C CA . CYS F 2 56 ? 90.613 121.874 41.371 1.00 138.73 477 CYS E CA 1
ATOM 4428 C C . CYS F 2 56 ? 89.335 121.818 40.542 1.00 138.08 477 CYS E C 1
ATOM 4429 O O . CYS F 2 56 ? 88.327 121.265 40.988 1.00 129.02 477 CYS E O 1
ATOM 4432 N N . ASN F 2 57 ? 89.380 122.396 39.339 1.00 122.61 478 ASN E N 1
ATOM 4433 C CA . ASN F 2 57 ? 88.203 122.592 38.493 1.00 122.80 478 ASN E CA 1
ATOM 4434 C C . ASN F 2 57 ? 87.117 123.385 39.209 1.00 135.54 478 ASN E C 1
ATOM 4435 O O . ASN F 2 57 ? 85.940 123.309 38.840 1.00 137.82 478 ASN E O 1
ATOM 4440 N N . ASP F 2 58 ? 87.495 124.142 40.234 1.00 140.84 479 ASP E N 1
ATOM 4441 C CA . ASP F 2 58 ? 86.555 124.928 41.013 1.00 139.14 479 ASP E CA 1
ATOM 4442 C C . ASP F 2 58 ? 86.469 126.346 40.466 1.00 130.52 479 ASP E C 1
ATOM 4443 O O . ASP F 2 58 ? 87.416 126.864 39.866 1.00 124.46 479 ASP E O 1
ATOM 4448 N N . LYS F 2 59 ? 85.313 126.974 40.683 1.00 135.07 480 LYS E N 1
ATOM 4449 C CA . LYS F 2 59 ? 85.071 128.340 40.246 1.00 132.08 480 LYS E CA 1
ATOM 4450 C C . LYS F 2 59 ? 85.154 129.357 41.375 1.00 127.28 480 LYS E C 1
ATOM 4451 O O . LYS F 2 59 ? 85.251 130.556 41.098 1.00 119.65 480 LYS E O 1
ATOM 4457 N N . ASP F 2 60 ? 85.135 128.904 42.632 1.00 134.61 481 ASP E N 1
ATOM 4458 C CA . ASP F 2 60 ? 85.197 129.820 43.767 1.00 133.68 481 ASP E CA 1
ATOM 4459 C C . ASP F 2 60 ? 86.517 130.583 43.790 1.00 128.72 481 ASP E C 1
ATOM 4460 O O . ASP F 2 60 ? 86.534 131.812 43.923 1.00 117.65 481 ASP E O 1
ATOM 4465 N N . THR F 2 61 ? 87.638 129.863 43.673 1.00 125.94 482 THR E N 1
ATOM 4466 C CA . THR F 2 61 ? 88.951 130.488 43.817 1.00 126.25 482 THR E CA 1
ATOM 4467 C C . THR F 2 61 ? 89.224 131.478 42.689 1.00 128.80 482 THR E C 1
ATOM 4468 O O . THR F 2 61 ? 89.863 132.517 42.904 1.00 119.22 482 THR E O 1
ATOM 4472 N N . VAL F 2 62 ? 88.750 131.173 41.477 1.00 129.73 483 VAL E N 1
ATOM 4473 C CA . VAL F 2 62 ? 88.894 132.111 40.366 1.00 117.47 483 VAL E CA 1
ATOM 4474 C C . VAL F 2 62 ? 88.141 133.400 40.663 1.00 115.05 483 VAL E C 1
ATOM 4475 O O . VAL F 2 62 ? 88.649 134.504 40.427 1.00 123.63 483 VAL E O 1
ATOM 4479 N N . ASP F 2 63 ? 86.919 133.280 41.188 1.00 123.24 484 ASP E N 1
ATOM 4480 C CA . ASP F 2 63 ? 86.148 134.455 41.574 1.00 124.41 484 ASP E CA 1
ATOM 4481 C C . ASP F 2 63 ? 86.823 135.238 42.689 1.00 121.32 484 ASP E C 1
ATOM 4482 O O . ASP F 2 63 ? 86.595 136.447 42.810 1.00 113.07 484 ASP E O 1
ATOM 4487 N N . SER F 2 64 ? 87.646 134.575 43.506 1.00 126.90 485 SER E N 1
ATOM 4488 C CA . SER F 2 64 ? 88.437 135.277 44.508 1.00 120.59 485 SER E CA 1
ATOM 4489 C C . SER F 2 64 ? 89.541 136.106 43.866 1.00 124.16 485 SER E C 1
ATOM 4490 O O . SER F 2 64 ? 89.877 137.185 44.370 1.00 124.24 485 SER E O 1
ATOM 4493 N N . MET F 2 65 ? 90.108 135.625 42.755 1.00 126.15 486 MET E N 1
ATOM 4494 C CA . MET F 2 65 ? 91.135 136.385 42.047 1.00 117.04 486 MET E CA 1
ATOM 4495 C C . MET F 2 65 ? 90.560 137.671 41.466 1.00 117.27 486 MET E C 1
ATOM 4496 O O . MET F 2 65 ? 91.144 138.749 41.623 1.00 108.81 486 MET E O 1
ATOM 4501 N N . TYR F 2 66 ? 89.419 137.573 40.774 1.00 121.99 487 TYR E N 1
ATOM 4502 C CA . TYR F 2 66 ? 88.740 138.773 40.289 1.00 120.10 487 TYR E CA 1
ATOM 4503 C C . TYR F 2 66 ? 88.444 139.735 41.431 1.00 119.86 487 TYR E C 1
ATOM 4504 O O . TYR F 2 66 ? 88.644 140.948 41.301 1.00 120.00 487 TYR E O 1
ATOM 4513 N N . LYS F 2 67 ? 87.964 139.205 42.557 1.00 113.99 488 LYS E N 1
ATOM 4514 C CA . LYS F 2 67 ? 87.612 140.035 43.703 1.00 121.22 488 LYS E CA 1
ATOM 4515 C C . LYS F 2 67 ? 88.823 140.810 44.209 1.00 119.92 488 LYS E C 1
ATOM 4516 O O . LYS F 2 67 ? 88.746 142.021 44.452 1.00 107.78 488 LYS E O 1
ATOM 4522 N N . TYR F 2 68 ? 89.954 140.119 44.366 1.00 118.45 489 TYR E N 1
ATOM 4523 C CA . TYR F 2 68 ? 91.184 140.760 44.821 1.00 108.31 489 TYR E CA 1
ATOM 4524 C C . TYR F 2 68 ? 91.624 141.860 43.861 1.00 109.14 489 TYR E C 1
ATOM 4525 O O . TYR F 2 68 ? 91.968 142.970 44.285 1.00 110.85 489 TYR E O 1
ATOM 4534 N N . ALA F 2 69 ? 91.624 141.566 42.560 1.00 106.13 490 ALA E N 1
ATOM 4535 C CA . ALA F 2 69 ? 92.025 142.548 41.561 1.00 109.29 490 ALA E CA 1
ATOM 4536 C C . ALA F 2 69 ? 90.974 143.626 41.341 1.00 108.36 490 ALA E C 1
ATOM 4537 O O . ALA F 2 69 ? 91.286 144.665 40.748 1.00 105.77 490 ALA E O 1
ATOM 4539 N N . ARG F 2 70 ? 89.741 143.400 41.797 1.00 106.86 491 ARG E N 1
ATOM 4540 C CA . ARG F 2 70 ? 88.702 144.414 41.685 1.00 112.16 491 ARG E CA 1
ATOM 4541 C C . ARG F 2 70 ? 88.841 145.467 42.777 1.00 118.12 491 ARG E C 1
ATOM 4542 O O . ARG F 2 70 ? 88.620 146.658 42.525 1.00 107.48 491 ARG E O 1
ATOM 4550 N N . LYS F 2 71 ? 89.214 145.049 43.993 1.00 128.36 492 LYS E N 1
ATOM 4551 C CA . LYS F 2 71 ? 89.494 146.001 45.062 1.00 123.90 492 LYS E CA 1
ATOM 4552 C C . LYS F 2 71 ? 90.862 146.647 44.898 1.00 110.66 492 LYS E C 1
ATOM 4553 O O . LYS F 2 71 ? 91.036 147.817 45.259 1.00 110.52 492 LYS E O 1
ATOM 4559 N N . LEU F 2 72 ? 91.836 145.906 44.360 1.00 113.66 493 LEU E N 1
ATOM 4560 C CA . LEU F 2 72 ? 93.149 146.478 44.093 1.00 111.07 493 LEU E CA 1
ATOM 4561 C C . LEU F 2 72 ? 93.063 147.569 43.038 1.00 109.41 493 LEU E C 1
ATOM 4562 O O . LEU F 2 72 ? 93.802 148.558 43.104 1.00 111.64 493 LEU E O 1
ATOM 4567 N N . SER F 2 73 ? 92.166 147.400 42.063 1.00 112.12 494 SER E N 1
ATOM 4568 C CA . SER F 2 73 ? 91.923 148.435 41.066 1.00 112.92 494 SER E CA 1
ATOM 4569 C C . SER F 2 73 ? 91.157 149.606 41.669 1.00 126.19 494 SER E C 1
ATOM 4570 O O . SER F 2 73 ? 91.398 150.763 41.307 1.00 129.00 494 SER E O 1
ATOM 4573 N N . SER F 2 74 ? 90.227 149.323 42.587 1.00 128.83 495 SER E N 1
ATOM 4574 C CA . SER F 2 74 ? 89.509 150.390 43.277 1.00 131.11 495 SER E CA 1
ATOM 4575 C C . SER F 2 74 ? 90.441 151.175 44.191 1.00 135.76 495 SER E C 1
ATOM 4576 O O . SER F 2 74 ? 90.334 152.403 44.294 1.00 134.76 495 SER E O 1
ATOM 4579 N N . LEU F 2 75 ? 91.357 150.477 44.867 1.00 134.33 496 LEU E N 1
ATOM 4580 C CA . LEU F 2 75 ? 92.387 151.143 45.656 1.00 123.64 496 LEU E CA 1
ATOM 4581 C C . LEU F 2 75 ? 93.296 151.992 44.781 1.00 126.62 496 LEU E C 1
ATOM 4582 O O . LEU F 2 75 ? 93.847 152.998 45.244 1.00 125.47 496 LEU E O 1
ATOM 4587 N N . GLN F 2 76 ? 93.454 151.609 43.521 1.00 120.43 497 GLN E N 1
ATOM 4588 C CA . GLN F 2 76 ? 94.317 152.313 42.589 1.00 111.54 497 GLN E CA 1
ATOM 4589 C C . GLN F 2 76 ? 93.645 153.566 42.040 1.00 105.83 497 GLN E C 1
ATOM 4590 O O . GLN F 2 76 ? 94.012 154.685 42.393 1.00 108.49 497 GLN E O 1
ATOM 4596 N N . PRO F 2 83 ? 102.529 164.391 41.975 1.00 80.99 504 PRO E N 1
ATOM 4597 C CA . PRO F 2 83 ? 102.865 165.472 42.908 1.00 73.42 504 PRO E CA 1
ATOM 4598 C C . PRO F 2 83 ? 101.649 166.309 43.286 1.00 74.69 504 PRO E C 1
ATOM 4599 O O . PRO F 2 83 ? 101.009 166.893 42.414 1.00 76.85 504 PRO E O 1
ATOM 4603 N N . SER F 2 84 ? 101.340 166.369 44.578 1.00 75.97 505 SER E N 1
ATOM 4604 C CA . SER F 2 84 ? 100.139 167.057 45.021 1.00 86.82 505 SER E CA 1
ATOM 4605 C C . SER F 2 84 ? 100.262 168.562 44.803 1.00 94.40 505 SER E C 1
ATOM 4606 O O . SER F 2 84 ? 101.358 169.116 44.673 1.00 94.66 505 SER E O 1
ATOM 4609 N N . SER F 2 85 ? 99.103 169.226 44.761 1.00 101.21 506 SER E N 1
ATOM 4610 C CA . SER F 2 85 ? 99.084 170.678 44.624 1.00 103.44 506 SER E CA 1
ATOM 4611 C C . SER F 2 85 ? 99.617 171.363 45.874 1.00 102.97 506 SER E C 1
ATOM 4612 O O . SER F 2 85 ? 100.168 172.467 45.788 1.00 97.90 506 SER E O 1
ATOM 4615 N N . THR F 2 86 ? 99.458 170.733 47.038 1.00 98.59 507 THR E N 1
ATOM 4616 C CA . THR F 2 86 ? 99.999 171.300 48.265 1.00 90.71 507 THR E CA 1
ATOM 4617 C C . THR F 2 86 ? 101.498 171.063 48.387 1.00 85.45 507 THR E C 1
ATOM 4618 O O . THR F 2 86 ? 102.207 171.912 48.937 1.00 88.56 507 THR E O 1
ATOM 4622 N N . LEU F 2 87 ? 102.004 169.936 47.879 1.00 72.94 508 LEU E N 1
ATOM 4623 C CA . LEU F 2 87 ? 103.450 169.760 47.791 1.00 72.33 508 LEU E CA 1
ATOM 4624 C C . LEU F 2 87 ? 104.065 170.814 46.880 1.00 79.33 508 LEU E C 1
ATOM 4625 O O . LEU F 2 87 ? 105.071 171.443 47.228 1.00 82.40 508 LEU E O 1
ATOM 4630 N N . LEU F 2 88 ? 103.453 171.032 45.712 1.00 80.44 509 LEU E N 1
ATOM 4631 C CA . LEU F 2 88 ? 103.970 172.009 44.760 1.00 78.03 509 LEU E CA 1
ATOM 4632 C C . LEU F 2 88 ? 103.983 173.414 45.339 1.00 76.89 509 LEU E C 1
ATOM 4633 O O . LEU F 2 88 ? 104.891 174.195 45.041 1.00 79.25 509 LEU E O 1
ATOM 4638 N N . THR F 2 89 ? 102.989 173.761 46.151 1.00 47.63 510 THR E N 1
ATOM 4639 C CA . THR F 2 89 ? 102.927 175.098 46.718 1.00 62.20 510 THR E CA 1
ATOM 4640 C C . THR F 2 89 ? 103.781 175.242 47.971 1.00 76.42 510 THR E C 1
ATOM 4641 O O . THR F 2 89 ? 104.185 176.364 48.300 1.00 86.57 510 THR E O 1
ATOM 4645 N N . MET F 2 90 ? 104.091 174.136 48.654 1.00 74.74 511 MET E N 1
ATOM 4646 C CA . MET F 2 90 ? 105.009 174.191 49.785 1.00 75.85 511 MET E CA 1
ATOM 4647 C C . MET F 2 90 ? 106.457 174.256 49.323 1.00 78.88 511 MET E C 1
ATOM 4648 O O . MET F 2 90 ? 107.259 175.006 49.891 1.00 82.60 511 MET E O 1
ATOM 4653 N N . ILE F 2 91 ? 106.810 173.482 48.294 1.00 69.11 512 ILE E N 1
ATOM 4654 C CA . ILE F 2 91 ? 108.179 173.504 47.801 1.00 51.59 512 ILE E CA 1
ATOM 4655 C C . ILE F 2 91 ? 108.484 174.839 47.128 1.00 63.49 512 ILE E C 1
ATOM 4656 O O . ILE F 2 91 ? 109.640 175.275 47.102 1.00 70.56 512 ILE E O 1
ATOM 4661 N N . ARG F 2 92 ? 107.465 175.523 46.596 1.00 67.10 513 ARG E N 1
ATOM 4662 C CA . ARG F 2 92 ? 107.684 176.834 45.990 1.00 53.22 513 ARG E CA 1
ATOM 4663 C C . ARG F 2 92 ? 108.080 177.861 47.041 1.00 53.30 513 ARG E C 1
ATOM 4664 O O . ARG F 2 92 ? 109.088 178.561 46.891 1.00 55.62 513 ARG E O 1
ATOM 4672 N N . GLN F 2 93 ? 107.282 177.976 48.107 1.00 51.65 514 GLN E N 1
ATOM 4673 C CA . GLN F 2 93 ? 107.622 178.872 49.208 1.00 60.77 514 GLN E CA 1
ATOM 4674 C C . GLN F 2 93 ? 108.982 178.521 49.794 1.00 62.89 514 GLN E C 1
ATOM 4675 O O . GLN F 2 93 ? 109.822 179.401 50.017 1.00 80.16 514 GLN E O 1
ATOM 4681 N N . TYR F 2 94 ? 109.215 177.229 50.041 1.00 59.31 515 TYR E N 1
ATOM 4682 C CA . TYR F 2 94 ? 110.464 176.775 50.644 1.00 59.30 515 TYR E CA 1
ATOM 4683 C C . TYR F 2 94 ? 111.672 177.229 49.836 1.00 53.18 515 TYR E C 1
ATOM 4684 O O . TYR F 2 94 ? 112.608 177.829 50.377 1.00 50.96 515 TYR E O 1
ATOM 4693 N N . MET F 2 95 ? 111.670 176.936 48.535 1.00 46.98 516 MET E N 1
ATOM 4694 C CA . MET F 2 95 ? 112.809 177.285 47.697 1.00 42.57 516 MET E CA 1
ATOM 4695 C C . MET F 2 95 ? 112.942 178.791 47.531 1.00 50.68 516 MET E C 1
ATOM 4696 O O . MET F 2 95 ? 114.053 179.297 47.335 1.00 58.29 516 MET E O 1
ATOM 4701 N N . MET F 2 96 ? 111.829 179.520 47.607 1.00 53.19 517 MET E N 1
ATOM 4702 C CA . MET F 2 96 ? 111.906 180.973 47.543 1.00 64.84 517 MET E CA 1
ATOM 4703 C C . MET F 2 96 ? 112.56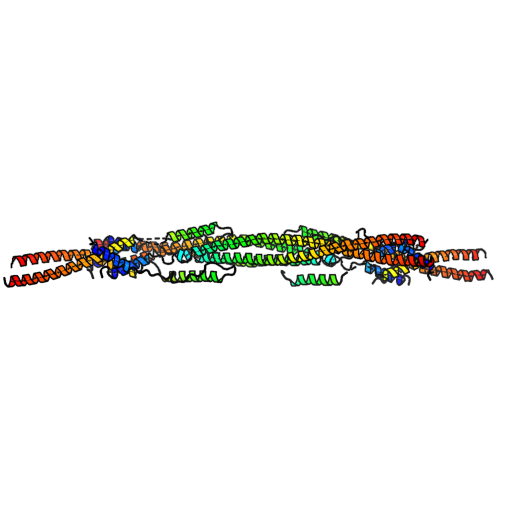9 181.538 48.792 1.00 61.50 517 MET E C 1
ATOM 4704 O O . MET F 2 96 ? 113.370 182.476 48.705 1.00 58.32 517 MET E O 1
ATOM 4709 N N . GLU F 2 97 ? 112.252 180.975 49.962 1.00 64.85 518 GLU E N 1
ATOM 4710 C CA . GLU F 2 97 ? 112.939 181.360 51.191 1.00 69.02 518 GLU E CA 1
ATOM 4711 C C . GLU F 2 97 ? 114.427 181.044 51.106 1.00 60.35 518 GLU E C 1
ATOM 4712 O O . GLU F 2 97 ? 115.272 181.870 51.466 1.00 66.07 518 GLU E O 1
ATOM 4718 N N . ALA F 2 98 ? 114.763 179.839 50.638 1.00 56.61 519 ALA E N 1
ATOM 4719 C CA . ALA F 2 98 ? 116.158 179.413 50.604 1.00 52.57 519 ALA E CA 1
ATOM 4720 C C . ALA F 2 98 ? 116.993 180.309 49.697 1.00 54.31 519 ALA E C 1
ATOM 4721 O O . ALA F 2 98 ? 118.126 180.666 50.040 1.00 62.36 519 ALA E O 1
ATOM 4723 N N . ASP F 2 99 ? 116.455 180.675 48.531 1.00 66.79 520 ASP E N 1
ATOM 4724 C CA . ASP F 2 99 ? 117.187 181.555 47.627 1.00 54.09 520 ASP E CA 1
ATOM 4725 C C . ASP F 2 99 ? 117.252 182.979 48.160 1.00 69.67 520 ASP E C 1
ATOM 4726 O O . ASP F 2 99 ? 118.239 183.687 47.921 1.00 63.10 520 ASP E O 1
ATOM 4731 N N . TYR F 2 100 ? 116.219 183.415 48.882 1.00 64.61 521 TYR E N 1
ATOM 4732 C CA . TYR F 2 100 ? 116.250 184.745 49.475 1.00 64.76 521 TYR E CA 1
ATOM 4733 C C . TYR F 2 100 ? 117.237 184.809 50.632 1.00 71.08 521 TYR E C 1
ATOM 4734 O O . TYR F 2 100 ? 117.893 185.837 50.837 1.00 77.24 521 TYR E O 1
ATOM 4743 N N . GLN F 2 101 ? 117.347 183.728 51.407 1.00 64.02 522 GLN E N 1
ATOM 4744 C CA . GLN F 2 101 ? 118.338 183.697 52.475 1.00 64.64 522 GLN E CA 1
ATOM 4745 C C . GLN F 2 101 ? 119.750 183.840 51.928 1.00 65.02 522 GLN E C 1
ATOM 4746 O O . GLN F 2 101 ? 120.618 184.402 52.604 1.00 61.55 522 GLN E O 1
ATOM 4752 N N . ARG F 2 102 ? 119.990 183.372 50.700 1.00 56.42 523 ARG E N 1
ATOM 4753 C CA . ARG F 2 102 ? 121.335 183.428 50.139 1.00 68.24 523 ARG E CA 1
ATOM 4754 C C . ARG F 2 102 ? 121.775 184.870 49.888 1.00 78.07 523 ARG E C 1
ATOM 4755 O O . ARG F 2 102 ? 122.877 185.267 50.286 1.00 72.08 523 ARG E O 1
ATOM 4763 N N . VAL F 2 103 ? 120.931 185.675 49.230 1.00 70.95 524 VAL E N 1
ATOM 4764 C CA . VAL F 2 103 ? 121.302 187.076 49.025 1.00 89.58 524 VAL E CA 1
ATOM 4765 C C . VAL F 2 103 ? 121.256 187.838 50.342 1.00 84.49 524 VAL E C 1
ATOM 4766 O O . VAL F 2 103 ? 121.999 188.809 50.535 1.00 87.99 524 VAL E O 1
ATOM 4770 N N . GLU F 2 104 ? 120.384 187.420 51.262 1.00 73.05 525 GLU E N 1
ATOM 4771 C CA . GLU F 2 104 ? 120.347 188.016 52.593 1.00 75.39 525 GLU E CA 1
ATOM 4772 C C . GLU F 2 104 ? 121.661 187.781 53.330 1.00 77.73 525 GLU E C 1
ATOM 4773 O O . GLU F 2 104 ? 122.162 188.674 54.026 1.00 90.12 525 GLU E O 1
ATOM 4779 N N . ILE F 2 105 ? 122.237 186.584 53.177 1.00 67.81 526 ILE E N 1
ATOM 4780 C CA . ILE F 2 105 ? 123.575 186.302 53.697 1.00 64.37 526 ILE E CA 1
ATOM 4781 C C . ILE F 2 105 ? 124.588 187.271 53.107 1.00 69.10 526 ILE E C 1
ATOM 4782 O O . ILE F 2 105 ? 125.317 187.956 53.834 1.00 73.58 526 ILE E O 1
ATOM 4787 N N . ALA F 2 106 ? 124.659 187.321 51.774 1.00 68.96 527 ALA E N 1
ATOM 4788 C CA . ALA F 2 106 ? 125.628 188.175 51.098 1.00 70.86 527 ALA E CA 1
ATOM 4789 C C . ALA F 2 106 ? 125.438 189.641 51.464 1.00 96.23 527 ALA E C 1
ATOM 4790 O O . ALA F 2 106 ? 126.409 190.406 51.487 1.00 96.71 527 ALA E O 1
ATOM 4792 N N . ARG F 2 107 ? 124.200 190.047 51.753 1.00 107.01 528 ARG E N 1
ATOM 4793 C CA . ARG F 2 107 ? 123.946 191.405 52.220 1.00 96.31 528 ARG E CA 1
ATOM 4794 C C . ARG F 2 107 ? 124.569 191.634 53.592 1.00 85.08 528 ARG E C 1
ATOM 4795 O O . ARG F 2 107 ? 125.206 192.667 53.833 1.00 89.31 528 ARG E O 1
ATOM 4803 N N . LEU F 2 108 ? 124.396 190.674 54.505 1.00 83.47 529 LEU E N 1
ATOM 4804 C CA . LEU F 2 108 ? 124.963 190.807 55.842 1.00 86.04 529 LEU E CA 1
ATOM 4805 C C . LEU F 2 108 ? 126.485 190.802 55.800 1.00 85.75 529 LEU E C 1
ATOM 4806 O O . LEU F 2 108 ? 127.131 191.531 56.561 1.00 82.18 529 LEU E O 1
ATOM 4811 N N . LYS F 2 109 ? 127.073 189.999 54.906 1.00 81.67 530 LYS E N 1
ATOM 4812 C CA . LYS F 2 109 ? 128.528 189.934 54.806 1.00 90.27 530 LYS E CA 1
ATOM 4813 C C . LYS F 2 109 ? 129.112 191.258 54.325 1.00 101.33 530 LYS E C 1
ATOM 4814 O O . LYS F 2 109 ? 130.151 191.703 54.826 1.00 104.47 530 LYS E O 1
ATOM 4820 N N . ASP F 2 110 ? 128.471 191.892 53.339 1.00 106.20 531 ASP E N 1
ATOM 4821 C CA . ASP F 2 110 ? 128.899 193.220 52.906 1.00 106.67 531 ASP E CA 1
ATOM 4822 C C . ASP F 2 110 ? 128.753 194.231 54.034 1.00 104.01 531 ASP E C 1
ATOM 4823 O O . ASP F 2 110 ? 129.702 194.949 54.371 1.00 102.16 531 ASP E O 1
ATOM 4828 N N . SER F 2 111 ? 127.559 194.297 54.631 1.00 99.05 532 SER E N 1
ATOM 4829 C CA . SER F 2 111 ? 127.327 195.147 55.791 1.00 94.40 532 SER E CA 1
ATOM 4830 C C . SER F 2 111 ? 128.261 194.811 56.944 1.00 92.55 532 SER E C 1
ATOM 4831 O O . SER F 2 111 ? 128.469 195.653 57.823 1.00 90.23 532 SER E O 1
ATOM 4834 N N . LEU F 2 112 ? 128.827 193.603 56.954 1.00 107.08 533 LEU E N 1
ATOM 4835 C CA . LEU F 2 112 ? 129.769 193.203 57.991 1.00 98.77 533 LEU E CA 1
ATOM 4836 C C . LEU F 2 112 ? 131.141 193.822 57.766 1.00 97.55 533 LEU E C 1
ATOM 4837 O O . LEU F 2 112 ? 131.764 194.319 58.712 1.00 92.90 533 LEU E O 1
ATOM 4842 N N . ASN F 2 113 ? 131.632 193.786 56.523 1.00 95.12 534 ASN E N 1
ATOM 4843 C CA . ASN F 2 113 ? 132.889 194.451 56.201 1.00 105.77 534 ASN E CA 1
ATOM 4844 C C . ASN F 2 113 ? 132.779 195.959 56.374 1.00 101.32 534 ASN E C 1
ATOM 4845 O O . ASN F 2 113 ? 133.755 196.606 56.770 1.00 105.86 534 ASN E O 1
ATOM 4850 N N . ASP F 2 114 ? 131.607 196.532 56.084 1.00 103.83 535 ASP E N 1
ATOM 4851 C CA . ASP F 2 114 ? 131.397 197.958 56.309 1.00 111.85 535 ASP E CA 1
ATOM 4852 C C . ASP F 2 114 ? 131.593 198.320 57.774 1.00 114.31 535 ASP E C 1
ATOM 4853 O O . ASP F 2 114 ? 132.235 199.328 58.090 1.00 113.93 535 ASP E O 1
ATOM 4858 N N . LYS F 2 115 ? 131.046 197.510 58.685 1.00 101.55 536 LYS E N 1
ATOM 4859 C CA . LYS F 2 115 ? 131.223 197.790 60.104 1.00 105.70 536 LYS E CA 1
ATOM 4860 C C . LYS F 2 115 ? 132.672 197.605 60.532 1.00 112.71 536 LYS E C 1
ATOM 4861 O O . LYS F 2 115 ? 133.141 198.309 61.431 1.00 114.58 536 LYS E O 1
ATOM 4867 N N . ASP F 2 116 ? 133.399 196.685 59.890 1.00 114.64 537 ASP E N 1
ATOM 4868 C CA . ASP F 2 116 ? 134.788 196.436 60.263 1.00 101.04 537 ASP E CA 1
ATOM 4869 C C . ASP F 2 116 ? 135.660 197.654 59.990 1.00 107.61 537 ASP E C 1
ATOM 4870 O O . ASP F 2 116 ? 136.424 198.089 60.859 1.00 110.99 537 ASP E O 1
ATOM 4875 N N . GLU F 2 117 ? 135.576 198.207 58.775 1.00 109.00 538 GLU E N 1
ATOM 4876 C CA . GLU F 2 117 ? 136.319 199.423 58.464 1.00 128.97 538 GLU E CA 1
ATOM 4877 C C . GLU F 2 117 ? 135.745 200.632 59.176 1.00 120.19 538 GLU E C 1
ATOM 4878 O O . GLU F 2 117 ? 136.463 201.613 59.392 1.00 135.81 538 GLU E O 1
ATOM 4884 N N . GLU F 2 118 ? 134.470 200.582 59.542 1.00 127.57 539 GLU E N 1
ATOM 4885 C CA . GLU F 2 118 ? 133.902 201.586 60.433 1.00 128.59 539 GLU E CA 1
ATOM 4886 C C . GLU F 2 118 ? 134.445 201.418 61.850 1.00 126.02 539 GLU E C 1
ATOM 4887 O O . GLU F 2 118 ? 134.461 202.368 62.638 1.00 126.76 539 GLU E O 1
ATOM 4893 N N . ILE F 2 119 ? 134.881 200.202 62.207 1.00 130.50 540 ILE E N 1
ATOM 4894 C CA . ILE F 2 119 ? 135.695 199.981 63.395 1.00 132.11 540 ILE E CA 1
ATOM 4895 C C . ILE F 2 119 ? 137.160 200.289 63.109 1.00 126.92 540 ILE E C 1
ATOM 4896 O O . ILE F 2 119 ? 137.822 200.947 63.955 1.00 124.48 540 ILE E O 1
ATOM 4901 N N . LYS F 2 120 ? 137.638 199.845 61.912 1.00 131.72 541 LYS E N 1
ATOM 4902 C CA . LYS F 2 120 ? 139.050 199.881 61.487 1.00 132.32 541 LYS E CA 1
ATOM 4903 C C . LYS F 2 120 ? 139.584 201.298 61.391 1.00 140.42 541 LYS E C 1
ATOM 4904 O O . LYS F 2 120 ? 140.699 201.587 61.873 1.00 146.71 541 LYS E O 1
ATOM 4910 N N . LYS F 2 121 ? 138.764 202.208 60.854 1.00 143.88 542 LYS E N 1
ATOM 4911 C CA . LYS F 2 121 ? 139.131 203.616 60.766 1.00 143.14 542 LYS E CA 1
ATOM 4912 C C . LYS F 2 121 ? 139.151 204.243 62.148 1.00 142.30 542 LYS E C 1
ATOM 4913 O O . LYS F 2 121 ? 140.104 204.944 62.512 1.00 155.26 542 LYS E O 1
ATOM 4919 N N . LEU F 2 122 ? 138.145 203.935 62.957 1.00 138.86 543 LEU E N 1
ATOM 4920 C CA . LEU F 2 122 ? 138.075 204.456 64.306 1.00 141.79 543 LEU E CA 1
ATOM 4921 C C . LEU F 2 122 ? 138.946 203.610 65.241 1.00 146.10 543 LEU E C 1
ATOM 4922 O O . LEU F 2 122 ? 138.812 203.697 66.460 1.00 147.00 543 LEU E O 1
ATOM 4927 N N . LYS G 1 13 ? 32.432 65.325 -1.202 1.00 96.85 9 LYS G N 1
ATOM 4928 C CA . LYS G 1 13 ? 33.725 65.743 -0.678 1.00 108.05 9 LYS G CA 1
ATOM 4929 C C . LYS G 1 13 ? 34.812 64.981 -1.436 1.00 106.78 9 LYS G C 1
ATOM 4930 O O . LYS G 1 13 ? 35.239 63.906 -1.015 1.00 115.79 9 LYS G O 1
ATOM 4936 N N . VAL G 1 14 ? 35.248 65.551 -2.561 1.00 84.84 10 VAL G N 1
ATOM 4937 C CA . VAL G 1 14 ? 36.177 64.871 -3.460 1.00 67.85 10 VAL G CA 1
ATOM 4938 C C . VAL G 1 14 ? 37.600 64.901 -2.917 1.00 63.80 10 VAL G C 1
ATOM 4939 O O . VAL G 1 14 ? 38.316 63.894 -2.963 1.00 63.41 10 VAL G O 1
ATOM 4943 N N . CYS G 1 15 ? 38.030 66.043 -2.379 1.00 88.72 11 CYS G N 1
ATOM 4944 C CA . CYS G 1 15 ? 39.392 66.158 -1.870 1.00 69.15 11 CYS G CA 1
ATOM 4945 C C . CYS G 1 15 ? 39.537 65.458 -0.522 1.00 65.01 11 CYS G C 1
ATOM 4946 O O . CYS G 1 15 ? 40.487 64.698 -0.309 1.00 58.13 11 CYS G O 1
ATOM 4949 N N . GLY G 1 16 ? 38.593 65.667 0.384 1.00 64.61 12 GLY G N 1
ATOM 4950 C CA . GLY G 1 16 ? 38.639 65.016 1.679 1.00 70.74 12 GLY G CA 1
ATOM 4951 C C . GLY G 1 16 ? 39.383 65.806 2.732 1.00 81.37 12 GLY G C 1
ATOM 4952 O O . GLY G 1 16 ? 40.419 66.420 2.457 1.00 75.22 12 GLY G O 1
ATOM 4953 N N . GLU G 1 17 ? 38.882 65.732 3.966 1.00 83.46 13 GLU G N 1
ATOM 4954 C CA . GLU G 1 17 ? 39.434 66.532 5.055 1.00 79.43 13 GLU G CA 1
ATOM 4955 C C . GLU G 1 17 ? 40.879 66.161 5.389 1.00 75.05 13 GLU G C 1
ATOM 4956 O O . GLU G 1 17 ? 41.699 67.046 5.662 1.00 82.06 13 GLU G O 1
ATOM 4962 N N . ASN G 1 18 ? 41.217 64.866 5.384 1.00 69.36 14 ASN G N 1
ATOM 4963 C CA . ASN G 1 18 ? 42.595 64.476 5.682 1.00 70.35 14 ASN G CA 1
ATOM 4964 C C . ASN G 1 18 ? 43.576 65.052 4.669 1.00 71.52 14 ASN G C 1
ATOM 4965 O O . ASN G 1 18 ? 44.645 65.547 5.043 1.00 66.64 14 ASN G O 1
ATOM 4970 N N . SER G 1 19 ? 43.230 64.996 3.382 1.00 69.95 15 SER G N 1
ATOM 4971 C CA . SER G 1 19 ? 44.121 65.523 2.353 1.00 66.53 15 SER G CA 1
ATOM 4972 C C . SER G 1 19 ? 44.321 67.026 2.505 1.00 76.68 15 SER G C 1
ATOM 4973 O O . SER G 1 19 ? 45.424 67.539 2.285 1.00 68.81 15 SER G O 1
ATOM 4976 N N . ARG G 1 20 ? 43.262 67.748 2.879 1.00 82.05 16 ARG G N 1
ATOM 4977 C CA . ARG G 1 20 ? 43.347 69.200 3.000 1.00 74.87 16 ARG G CA 1
ATOM 4978 C C . ARG G 1 20 ? 44.152 69.602 4.227 1.00 81.02 16 ARG G C 1
ATOM 4979 O O . ARG G 1 20 ? 45.004 70.496 4.161 1.00 70.75 16 ARG G O 1
ATOM 4987 N N . HIS G 1 21 ? 43.876 68.961 5.366 1.00 77.70 17 HIS G N 1
ATOM 4988 C CA . HIS G 1 21 ? 44.563 69.308 6.604 1.00 73.34 17 HIS G CA 1
ATOM 4989 C C . HIS G 1 21 ? 46.057 69.053 6.485 1.00 70.35 17 HIS G C 1
ATOM 4990 O O . HIS G 1 21 ? 46.879 69.881 6.894 1.00 88.96 17 HIS G O 1
ATOM 4997 N N . ILE G 1 22 ? 46.426 67.901 5.923 1.00 66.89 18 ILE G N 1
ATOM 4998 C CA . ILE G 1 22 ? 47.833 67.561 5.763 1.00 67.51 18 ILE G CA 1
ATOM 4999 C C . ILE G 1 22 ? 48.498 68.523 4.789 1.00 64.50 18 ILE G C 1
ATOM 5000 O O . ILE G 1 22 ? 49.625 68.978 5.015 1.00 74.62 18 ILE G O 1
ATOM 5005 N N . PHE G 1 23 ? 47.811 68.852 3.692 1.00 61.26 19 PHE G N 1
ATOM 5006 C CA . PHE G 1 23 ? 48.378 69.785 2.725 1.00 65.28 19 PHE G CA 1
ATOM 5007 C C . PHE G 1 23 ? 48.573 71.174 3.322 1.00 69.12 19 PHE G C 1
ATOM 5008 O O . PHE G 1 23 ? 49.548 71.861 3.000 1.00 72.93 19 PHE G O 1
ATOM 5016 N N . ASN G 1 24 ? 47.648 71.614 4.179 1.00 71.87 20 ASN G N 1
ATOM 5017 C CA . ASN G 1 24 ? 47.796 72.923 4.810 1.00 81.84 20 ASN G CA 1
ATOM 5018 C C . ASN G 1 24 ? 48.980 72.940 5.765 1.00 80.65 20 ASN G C 1
ATOM 5019 O O . ASN G 1 24 ? 49.754 73.904 5.790 1.00 71.52 20 ASN G O 1
ATOM 5024 N N . MET G 1 25 ? 49.120 71.883 6.567 1.00 77.70 21 MET G N 1
ATOM 5025 C CA . MET G 1 25 ? 50.221 71.780 7.518 1.00 71.02 21 MET G CA 1
ATOM 5026 C C . MET G 1 25 ? 51.570 71.887 6.816 1.00 68.55 21 MET G C 1
ATOM 5027 O O . MET G 1 25 ? 52.470 72.596 7.281 1.00 90.07 21 MET G O 1
ATOM 5032 N N . ILE G 1 26 ? 51.732 71.180 5.695 1.00 67.30 22 ILE G N 1
ATOM 5033 C CA . ILE G 1 26 ? 52.982 71.264 4.942 1.00 75.45 22 ILE G CA 1
ATOM 5034 C C . ILE G 1 26 ? 53.198 72.681 4.422 1.00 83.89 22 ILE G C 1
ATOM 5035 O O . ILE G 1 26 ? 54.321 73.199 4.439 1.00 95.58 22 ILE G O 1
ATOM 5040 N N . LEU G 1 27 ? 52.124 73.333 3.963 1.00 74.63 23 LEU G N 1
ATOM 5041 C CA . LEU G 1 27 ? 52.230 74.714 3.496 1.00 83.96 23 LEU G CA 1
ATOM 5042 C C . LEU G 1 27 ? 52.725 75.635 4.602 1.00 94.11 23 LEU G C 1
ATOM 5043 O O . LEU G 1 27 ? 53.486 76.576 4.343 1.00 92.54 23 LEU G O 1
ATOM 5048 N N . ASN G 1 28 ? 52.296 75.386 5.839 1.00 92.48 24 ASN G N 1
ATOM 5049 C CA . ASN G 1 28 ? 52.713 76.188 6.980 1.00 85.99 24 ASN G CA 1
ATOM 5050 C C . ASN G 1 28 ? 54.089 75.798 7.498 1.00 83.37 24 ASN G C 1
ATOM 5051 O O . ASN G 1 28 ? 54.705 76.591 8.218 1.00 94.60 24 ASN G O 1
ATOM 5056 N N . SER G 1 29 ? 54.569 74.601 7.169 1.00 82.59 25 SER G N 1
ATOM 5057 C CA . SER G 1 29 ? 55.921 74.174 7.495 1.00 82.89 25 SER G CA 1
ATOM 5058 C C . SER G 1 29 ? 56.950 74.757 6.542 1.00 85.85 25 SER G C 1
ATOM 5059 O O . SER G 1 29 ? 58.153 74.606 6.781 1.00 91.81 25 SER G O 1
ATOM 5062 N N . GLN G 1 30 ? 56.501 75.407 5.471 1.00 83.68 26 GLN G N 1
ATOM 5063 C CA . GLN G 1 30 ? 57.364 75.991 4.457 1.00 90.98 26 GLN G CA 1
ATOM 5064 C C . GLN G 1 30 ? 57.353 77.506 4.444 1.00 84.18 26 GLN G C 1
ATOM 5065 O O . GLN G 1 30 ? 58.356 78.107 4.053 1.00 86.36 26 GLN G O 1
ATOM 5071 N N . ARG G 1 31 ? 56.251 78.138 4.830 1.00 82.35 27 ARG G N 1
ATOM 5072 C CA . ARG G 1 31 ? 56.195 79.590 4.780 1.00 90.76 27 ARG G CA 1
ATOM 5073 C C . ARG G 1 31 ? 57.072 80.157 5.888 1.00 108.63 27 ARG G C 1
ATOM 5074 O O . ARG G 1 31 ? 56.907 79.783 7.058 1.00 100.46 27 ARG G O 1
ATOM 5082 N N . PRO G 1 32 ? 58.043 80.988 5.567 1.00 113.33 28 PRO G N 1
ATOM 5083 C CA . PRO G 1 32 ? 58.928 81.499 6.613 1.00 110.91 28 PRO G CA 1
ATOM 5084 C C . PRO G 1 32 ? 58.235 82.464 7.548 1.00 113.49 28 PRO G C 1
ATOM 5085 O O . PRO G 1 32 ? 57.843 83.564 7.142 1.00 123.48 28 PRO G O 1
ATOM 5089 N N . GLN G 1 33 ? 58.043 82.044 8.791 1.00 113.71 29 GLN G N 1
ATOM 5090 C CA . GLN G 1 33 ? 57.573 82.984 9.784 1.00 110.75 29 GLN G CA 1
ATOM 5091 C C . GLN G 1 33 ? 58.736 83.919 10.043 1.00 122.05 29 GLN G C 1
ATOM 5092 O O . GLN G 1 33 ? 59.899 83.520 9.940 1.00 134.64 29 GLN G O 1
ATOM 5098 N N . PHE G 1 34 ? 58.422 85.180 10.326 1.00 89.57 30 PHE G N 1
ATOM 5099 C CA . PHE G 1 34 ? 59.425 86.230 10.472 1.00 73.84 30 PHE G CA 1
ATOM 5100 C C . PHE G 1 34 ? 60.133 86.431 9.128 1.00 83.10 30 PHE G C 1
ATOM 5101 O O . PHE G 1 34 ? 61.250 85.965 8.900 1.00 67.01 30 PHE G O 1
ATOM 5109 N N . ASP G 1 35 ? 59.431 87.126 8.234 1.00 92.48 31 ASP G N 1
ATOM 5110 C CA . ASP G 1 35 ? 60.016 87.510 6.956 1.00 83.50 31 ASP G CA 1
ATOM 5111 C C . ASP G 1 35 ? 61.012 88.644 7.171 1.00 82.40 31 ASP G C 1
ATOM 5112 O O . ASP G 1 35 ? 60.726 89.609 7.887 1.00 73.63 31 ASP G O 1
ATOM 5117 N N . ILE G 1 36 ? 62.184 88.523 6.546 1.00 77.11 32 ILE G N 1
ATOM 5118 C CA . ILE G 1 36 ? 63.284 89.449 6.807 1.00 66.59 32 ILE G CA 1
ATOM 5119 C C . ILE G 1 36 ? 62.903 90.880 6.446 1.00 73.04 32 ILE G C 1
ATOM 5120 O O . ILE G 1 36 ? 63.221 91.824 7.179 1.00 66.05 32 ILE G O 1
ATOM 5125 N N . LYS G 1 37 ? 62.227 91.072 5.313 1.00 76.34 33 LYS G N 1
ATOM 5126 C CA . LYS G 1 37 ? 61.723 92.402 4.989 1.00 63.03 33 LYS G CA 1
ATOM 5127 C C . LYS G 1 37 ? 60.619 92.820 5.955 1.00 63.84 33 LYS G C 1
ATOM 5128 O O . LYS G 1 37 ? 60.536 93.988 6.352 1.00 76.55 33 LYS G O 1
ATOM 5134 N N . ASP G 1 38 ? 59.774 91.868 6.358 1.00 63.93 34 ASP G N 1
ATOM 5135 C CA . ASP G 1 38 ? 58.623 92.179 7.201 1.00 65.63 34 ASP G CA 1
ATOM 5136 C C . ASP G 1 38 ? 59.035 92.571 8.617 1.00 62.87 34 ASP G C 1
ATOM 5137 O O . ASP G 1 38 ? 58.478 93.516 9.188 1.00 87.27 34 ASP G O 1
ATOM 5142 N N . ILE G 1 39 ? 59.993 91.855 9.215 1.00 55.53 35 ILE G N 1
ATOM 5143 C CA . ILE G 1 39 ? 60.406 92.169 10.581 1.00 57.71 35 ILE G CA 1
ATOM 5144 C C . ILE G 1 39 ? 61.208 93.459 10.677 1.00 66.80 35 ILE G C 1
ATOM 5145 O O . ILE G 1 39 ? 61.461 93.937 11.788 1.00 56.63 35 ILE G O 1
ATOM 5150 N N . GLY G 1 40 ? 61.636 94.022 9.554 1.00 55.61 36 GLY G N 1
ATOM 5151 C CA . GLY G 1 40 ? 62.242 95.336 9.540 1.00 55.82 36 GLY G CA 1
ATOM 5152 C C . GLY G 1 40 ? 63.751 95.368 9.495 1.00 63.30 36 GLY G C 1
ATOM 5153 O O . GLY G 1 40 ? 64.337 96.384 9.886 1.00 56.16 36 GLY G O 1
ATOM 5154 N N . MET G 1 41 ? 64.396 94.298 9.026 1.00 62.03 37 MET G N 1
ATOM 5155 C CA . MET G 1 41 ? 65.854 94.261 8.993 1.00 48.90 37 MET G CA 1
ATOM 5156 C C . MET G 1 41 ? 66.419 95.346 8.082 1.00 48.03 37 MET G C 1
ATOM 5157 O O . MET G 1 41 ? 67.355 96.060 8.457 1.00 54.31 37 MET G O 1
ATOM 5162 N N . PHE G 1 42 ? 65.870 95.476 6.872 1.00 60.32 38 PHE G N 1
ATOM 5163 C CA . PHE G 1 42 ? 66.371 96.483 5.942 1.00 45.70 38 PHE G CA 1
ATOM 5164 C C . PHE G 1 42 ? 66.093 97.891 6.455 1.00 55.82 38 PHE G C 1
ATOM 5165 O O . PHE G 1 42 ? 66.901 98.804 6.253 1.00 52.34 38 PHE G O 1
ATOM 5173 N N . HIS G 1 43 ? 64.959 98.080 7.132 1.00 50.41 39 HIS G N 1
ATOM 5174 C CA . HIS G 1 43 ? 64.662 99.375 7.733 1.00 52.25 39 HIS G CA 1
ATOM 5175 C C . HIS G 1 43 ? 65.653 99.701 8.840 1.00 59.05 39 HIS G C 1
ATOM 5176 O O . HIS G 1 43 ? 66.051 100.860 9.008 1.00 48.58 39 HIS G O 1
ATOM 5183 N N . LEU G 1 44 ? 66.044 98.690 9.617 1.00 67.81 40 LEU G N 1
ATOM 5184 C CA . LEU G 1 44 ? 66.996 98.898 10.699 1.00 55.64 40 LEU G CA 1
ATOM 5185 C C . LEU G 1 44 ? 68.339 99.367 10.148 1.00 59.40 40 LEU G C 1
ATOM 5186 O O . LEU G 1 44 ? 68.944 100.313 10.667 1.00 61.06 40 LEU G O 1
ATOM 5191 N N . ILE G 1 45 ? 68.814 98.720 9.079 1.00 64.23 41 ILE G N 1
ATOM 5192 C CA . ILE G 1 45 ? 70.079 99.114 8.461 1.00 36.88 41 ILE G CA 1
ATOM 5193 C C . ILE G 1 45 ? 69.964 100.492 7.826 1.00 58.21 41 ILE G C 1
ATOM 5194 O O . ILE G 1 45 ? 70.910 101.289 7.876 1.00 58.92 41 ILE G O 1
ATOM 5199 N N . ASP G 1 46 ? 68.815 100.793 7.211 1.00 43.48 42 ASP G N 1
ATOM 5200 C CA . ASP G 1 46 ? 68.599 102.125 6.658 1.00 43.41 42 ASP G CA 1
ATOM 5201 C C . ASP G 1 46 ? 68.853 103.188 7.712 1.00 53.58 42 ASP G C 1
ATOM 5202 O O . ASP G 1 46 ? 69.482 104.217 7.437 1.00 54.17 42 ASP G O 1
ATOM 5207 N N . GLU G 1 47 ? 68.391 102.940 8.937 1.00 45.25 43 GLU G N 1
ATOM 5208 C CA . GLU G 1 47 ? 68.548 103.927 9.994 1.00 52.14 43 GLU G CA 1
ATOM 5209 C C . GLU G 1 47 ? 70.004 104.035 10.430 1.00 63.32 43 GLU G C 1
ATOM 5210 O O . GLU G 1 47 ? 70.481 105.130 10.748 1.00 71.36 43 GLU G O 1
ATOM 5216 N N . ILE G 1 48 ? 70.730 102.912 10.435 1.00 43.28 44 ILE G N 1
ATOM 5217 C CA . ILE G 1 48 ? 72.157 102.948 10.752 1.00 43.69 44 ILE G CA 1
ATOM 5218 C C . ILE G 1 48 ? 72.891 103.849 9.768 1.00 45.60 44 ILE G C 1
ATOM 5219 O O . ILE G 1 48 ? 73.704 104.696 10.157 1.00 53.42 44 ILE G O 1
ATOM 5224 N N . GLU G 1 49 ? 72.595 103.691 8.477 1.00 45.05 45 GLU G N 1
ATOM 5225 C CA . GLU G 1 49 ? 73.246 104.504 7.457 1.00 51.13 45 GLU G CA 1
ATOM 5226 C C . GLU G 1 49 ? 72.853 105.966 7.600 1.00 62.96 45 GLU G C 1
ATOM 5227 O O . GLU G 1 49 ? 73.683 106.865 7.421 1.00 67.78 45 GLU G O 1
ATOM 5233 N N . ARG G 1 50 ? 71.588 106.215 7.931 1.00 53.91 46 ARG G N 1
ATOM 5234 C CA . ARG G 1 50 ? 71.114 107.574 8.156 1.00 51.57 46 ARG G CA 1
ATOM 5235 C C . ARG G 1 50 ? 71.774 108.203 9.375 1.00 57.40 46 ARG G C 1
ATOM 5236 O O . ARG G 1 50 ? 72.193 109.365 9.329 1.00 73.62 46 ARG G O 1
ATOM 5244 N N . LEU G 1 51 ? 71.880 107.450 10.472 1.00 68.92 47 LEU G N 1
ATOM 5245 C CA . LEU G 1 51 ? 72.526 107.969 11.672 1.00 44.74 47 LEU G CA 1
ATOM 5246 C C . LEU G 1 51 ? 74.017 108.171 11.449 1.00 49.03 47 LEU G C 1
ATOM 5247 O O . LEU G 1 51 ? 74.605 109.122 11.977 1.00 44.16 47 LEU G O 1
ATOM 5252 N N . ARG G 1 52 ? 74.647 107.287 10.674 1.00 43.22 48 ARG G N 1
ATOM 5253 C CA . ARG G 1 52 ? 76.063 107.460 10.371 1.00 46.25 48 ARG G CA 1
ATOM 5254 C C . ARG G 1 52 ? 76.301 108.801 9.692 1.00 50.08 48 ARG G C 1
ATOM 5255 O O . ARG G 1 52 ? 77.227 109.536 10.052 1.00 56.80 48 ARG G O 1
ATOM 5263 N N . LYS G 1 53 ? 75.458 109.140 8.709 1.00 54.81 49 LYS G N 1
ATOM 5264 C CA . LYS G 1 53 ? 75.592 110.413 8.010 1.00 56.10 49 LYS G CA 1
ATOM 5265 C C . LYS G 1 53 ? 75.335 111.582 8.953 1.00 62.25 49 LYS G C 1
ATOM 5266 O O . LYS G 1 53 ? 76.077 112.571 8.946 1.00 51.16 49 LYS G O 1
ATOM 5272 N N . LEU G 1 54 ? 74.296 111.472 9.790 1.00 52.40 50 LEU G N 1
ATOM 5273 C CA . LEU G 1 54 ? 73.999 112.518 10.763 1.00 50.75 50 LEU G CA 1
ATOM 5274 C C . LEU G 1 54 ? 75.167 112.703 11.723 1.00 60.36 50 LEU G C 1
ATOM 5275 O O . LEU G 1 54 ? 75.527 113.835 12.072 1.00 65.08 50 LEU G O 1
ATOM 5280 N N . TRP G 1 55 ? 75.775 111.594 12.148 1.00 53.47 51 TRP G N 1
ATOM 5281 C CA . TRP G 1 55 ? 76.952 111.645 13.009 1.00 52.20 51 TRP G CA 1
ATOM 5282 C C . TRP G 1 55 ? 78.122 112.299 12.287 1.00 59.53 51 TRP G C 1
ATOM 5283 O O . TRP G 1 55 ? 78.787 113.191 12.830 1.00 53.62 51 TRP G O 1
ATOM 5294 N N . LYS G 1 56 ? 78.374 111.872 11.047 1.00 53.32 52 LYS G N 1
ATOM 5295 C CA . LYS G 1 56 ? 79.471 112.429 10.265 1.00 58.13 52 LYS G CA 1
ATOM 5296 C C . LYS G 1 56 ? 79.295 113.925 10.047 1.00 63.05 52 LYS G C 1
ATOM 5297 O O . LYS G 1 56 ? 80.246 114.697 10.209 1.00 79.95 52 LYS G O 1
ATOM 5303 N N . ASP G 1 57 ? 78.080 114.352 9.695 1.00 63.80 53 ASP G N 1
ATOM 5304 C CA . ASP G 1 57 ? 77.823 115.770 9.464 1.00 73.33 53 ASP G CA 1
ATOM 5305 C C . ASP G 1 57 ? 78.032 116.578 10.734 1.00 73.88 53 ASP G C 1
ATOM 5306 O O . ASP G 1 57 ? 78.547 117.702 10.688 1.00 71.67 53 ASP G O 1
ATOM 5311 N N . SER G 1 58 ? 77.627 116.024 11.877 1.00 56.81 54 SER G N 1
ATOM 5312 C CA . SER G 1 58 ? 77.790 116.735 13.138 1.00 55.52 54 SER G CA 1
ATOM 5313 C C . SER G 1 58 ? 79.266 116.910 13.467 1.00 55.57 54 SER G C 1
ATOM 5314 O O . SER G 1 58 ? 79.683 117.983 13.916 1.00 68.44 54 SER G O 1
ATOM 5317 N N . GLU G 1 59 ? 80.069 115.864 13.248 1.00 55.38 55 GLU G N 1
ATOM 5318 C CA . GLU G 1 59 ? 81.510 115.970 13.455 1.00 53.04 55 GLU G CA 1
ATOM 5319 C C . GLU G 1 59 ? 82.142 116.937 12.463 1.00 59.73 55 GLU G C 1
ATOM 5320 O O . GLU G 1 59 ? 83.069 117.677 12.816 1.00 57.90 55 GLU G O 1
ATOM 5326 N N . GLU G 1 60 ? 81.655 116.949 11.218 1.00 65.29 56 GLU G N 1
ATOM 5327 C CA . GLU G 1 60 ? 82.183 117.885 10.230 1.00 70.12 56 GLU G CA 1
ATOM 5328 C C . GLU G 1 60 ? 81.849 119.318 10.616 1.00 69.23 56 GLU G C 1
ATOM 5329 O O . GLU G 1 60 ? 82.702 120.208 10.527 1.00 70.29 56 GLU G O 1
ATOM 5335 N N . SER G 1 61 ? 80.607 119.553 11.046 1.00 75.60 57 SER G N 1
ATOM 5336 C CA . SER G 1 61 ? 80.205 120.880 11.493 1.00 68.75 57 SER G CA 1
ATOM 5337 C C . SER G 1 61 ? 80.990 121.291 12.730 1.00 67.88 57 SER G C 1
ATOM 5338 O O . SER G 1 61 ? 81.335 122.466 12.899 1.00 75.31 57 SER G O 1
ATOM 5341 N N . LYS G 1 62 ? 81.293 120.323 13.598 1.00 63.72 58 LYS G N 1
ATOM 5342 C CA . LYS G 1 62 ? 82.069 120.587 14.802 1.00 61.93 58 LYS G CA 1
ATOM 5343 C C . LYS G 1 62 ? 83.509 120.944 14.455 1.00 67.04 58 LYS G C 1
ATOM 5344 O O . LYS G 1 62 ? 84.137 121.747 15.154 1.00 83.92 58 LYS G O 1
ATOM 5350 N N . LYS G 1 63 ? 84.039 120.362 13.378 1.00 71.79 59 LYS G N 1
ATOM 5351 C CA . LYS G 1 63 ? 85.360 120.741 12.890 1.00 64.19 59 LYS G CA 1
ATOM 5352 C C . LYS G 1 63 ? 85.370 122.198 12.460 1.00 72.04 59 LYS G C 1
ATOM 5353 O O . LYS G 1 63 ? 86.276 122.962 12.813 1.00 86.15 59 LYS G O 1
ATOM 5359 N N . ARG G 1 64 ? 84.350 122.598 11.704 1.00 68.68 60 ARG G N 1
ATOM 5360 C CA . ARG G 1 64 ? 84.287 123.954 11.180 1.00 75.04 60 ARG G CA 1
ATOM 5361 C C . ARG G 1 64 ? 84.027 124.954 12.297 1.00 83.64 60 ARG G C 1
ATOM 5362 O O . ARG G 1 64 ? 84.543 126.078 12.267 1.00 103.17 60 ARG G O 1
ATOM 5370 N N . LEU G 1 65 ? 83.220 124.563 13.286 1.00 74.14 61 LEU G N 1
ATOM 5371 C CA . LEU G 1 65 ? 82.907 125.457 14.393 1.00 69.00 61 LEU G CA 1
ATOM 5372 C C . LEU G 1 65 ? 84.140 125.716 15.249 1.00 80.13 61 LEU G C 1
ATOM 5373 O O . LEU G 1 65 ? 84.335 126.831 15.748 1.00 73.77 61 LEU G O 1
ATOM 5378 N N . ASN G 1 66 ? 84.995 124.702 15.408 1.00 89.82 62 ASN G N 1
ATOM 5379 C CA . ASN G 1 66 ? 86.248 124.886 16.131 1.00 74.72 62 ASN G CA 1
ATOM 5380 C C . ASN G 1 66 ? 87.142 125.889 15.415 1.00 70.75 62 ASN G C 1
ATOM 5381 O O . ASN G 1 66 ? 87.849 126.674 16.058 1.00 80.70 62 ASN G O 1
ATOM 5386 N N . ALA G 1 67 ? 87.135 125.863 14.080 1.00 69.21 63 ALA G N 1
ATOM 5387 C CA . ALA G 1 67 ? 87.943 126.804 13.313 1.00 72.72 63 ALA G CA 1
ATOM 5388 C C . ALA G 1 67 ? 87.380 128.213 13.407 1.00 77.64 63 ALA G C 1
ATOM 5389 O O . ALA G 1 67 ? 88.136 129.191 13.422 1.00 79.92 63 ALA G O 1
ATOM 5391 N N . ASP G 1 68 ? 86.055 128.335 13.471 1.00 72.76 64 ASP G N 1
ATOM 5392 C CA . ASP G 1 68 ? 85.441 129.643 13.658 1.00 71.76 64 ASP G CA 1
ATOM 5393 C C . ASP G 1 68 ? 85.699 130.175 15.064 1.00 73.24 64 ASP G C 1
ATOM 5394 O O . ASP G 1 68 ? 85.880 131.383 15.254 1.00 76.47 64 ASP G O 1
ATOM 5399 N N . MET G 1 69 ? 85.735 129.284 16.061 1.00 74.43 65 MET G N 1
ATOM 5400 C CA . MET G 1 69 ? 85.948 129.711 17.442 1.00 72.58 65 MET G CA 1
ATOM 5401 C C . MET G 1 69 ? 87.374 130.198 17.655 1.00 73.26 65 MET G C 1
ATOM 5402 O O . MET G 1 69 ? 87.600 131.181 18.370 1.00 82.39 65 MET G O 1
ATOM 5407 N N . ARG G 1 70 ? 88.346 129.516 17.047 1.00 69.73 66 ARG G N 1
ATOM 5408 C CA . ARG G 1 70 ? 89.738 129.938 17.159 1.00 69.46 66 ARG G CA 1
ATOM 5409 C C . ARG G 1 70 ? 89.951 131.309 16.533 1.00 77.67 66 ARG G C 1
ATOM 5410 O O . ARG G 1 70 ? 90.679 132.145 17.083 1.00 76.38 66 ARG G O 1
ATOM 5418 N N . GLU G 1 71 ? 89.275 131.577 15.413 1.00 77.91 67 GLU G N 1
ATOM 5419 C CA . GLU G 1 71 ? 89.393 132.875 14.759 1.00 67.19 67 GLU G CA 1
ATOM 5420 C C . GLU G 1 71 ? 88.816 133.974 15.636 1.00 70.20 67 GLU G C 1
ATOM 5421 O O . GLU G 1 71 ? 89.417 135.042 15.795 1.00 85.55 67 GLU G O 1
ATOM 5427 N N . ALA G 1 72 ? 87.638 133.723 16.212 1.00 66.36 68 ALA G N 1
ATOM 5428 C CA . ALA G 1 72 ? 87.007 134.712 17.075 1.00 68.07 68 ALA G CA 1
ATOM 5429 C C . ALA G 1 72 ? 87.879 135.009 18.286 1.00 69.92 68 ALA G C 1
ATOM 5430 O O . ALA G 1 72 ? 87.992 136.164 18.711 1.00 85.27 68 ALA G O 1
ATOM 5432 N N . GLU G 1 73 ? 88.505 133.976 18.853 1.00 65.94 69 GLU G N 1
ATOM 5433 C CA . GLU G 1 73 ? 89.378 134.172 20.006 1.00 66.72 69 GLU G CA 1
ATOM 5434 C C . GLU G 1 73 ? 90.615 134.979 19.626 1.00 66.41 69 GLU G C 1
ATOM 5435 O O . GLU G 1 73 ? 91.099 135.794 20.419 1.00 68.41 69 GLU G O 1
ATOM 5441 N N . GLU G 1 74 ? 91.133 134.767 18.410 1.00 66.96 70 GLU G N 1
ATOM 5442 C CA . GLU G 1 74 ? 92.324 135.478 17.953 1.00 64.71 70 GLU G CA 1
ATOM 5443 C C . GLU G 1 74 ? 92.021 136.945 17.683 1.00 74.28 70 GLU G C 1
ATOM 5444 O O . GLU G 1 74 ? 92.809 137.825 18.048 1.00 75.46 70 GLU G O 1
ATOM 5450 N N . ALA G 1 75 ? 90.894 137.227 17.022 1.00 70.30 71 ALA G N 1
ATOM 5451 C CA . ALA G 1 75 ? 90.521 138.612 16.755 1.00 65.09 71 ALA G CA 1
ATOM 5452 C C . ALA G 1 75 ? 90.178 139.335 18.049 1.00 71.60 71 ALA G C 1
ATOM 5453 O O . ALA G 1 75 ? 90.463 140.529 18.202 1.00 88.31 71 ALA G O 1
ATOM 5455 N N . LEU G 1 76 ? 89.555 138.623 18.988 1.00 65.41 72 LEU G N 1
ATOM 5456 C CA . LEU G 1 76 ? 89.268 139.200 20.293 1.00 65.97 72 LEU G CA 1
ATOM 5457 C C . LEU G 1 76 ? 90.558 139.491 21.049 1.00 68.16 72 LEU G C 1
ATOM 5458 O O . LEU G 1 76 ? 90.652 140.492 21.767 1.00 74.92 72 LEU G O 1
ATOM 5463 N N . ALA G 1 77 ? 91.561 138.621 20.894 1.00 56.61 73 ALA G N 1
ATOM 5464 C CA . ALA G 1 77 ? 92.838 138.818 21.571 1.00 60.79 73 ALA G CA 1
ATOM 5465 C C . ALA G 1 77 ? 93.579 140.027 21.017 1.00 60.52 73 ALA G C 1
ATOM 5466 O O . ALA G 1 77 ? 94.248 140.748 21.766 1.00 68.88 73 ALA G O 1
ATOM 5468 N N . LYS G 1 78 ? 93.485 140.258 19.705 1.00 62.68 74 LYS G N 1
ATOM 5469 C CA . LYS G 1 78 ? 94.139 141.418 19.108 1.00 57.66 74 LYS G CA 1
ATOM 5470 C C . LYS G 1 78 ? 93.461 142.714 19.532 1.00 67.85 74 LYS G C 1
ATOM 5471 O O . LYS G 1 78 ? 94.134 143.725 19.767 1.00 73.06 74 LYS G O 1
ATOM 5477 N N . ALA G 1 79 ? 92.127 142.710 19.615 1.00 74.60 75 ALA G N 1
ATOM 5478 C CA . ALA G 1 79 ? 91.407 143.905 20.044 1.00 66.46 75 ALA G CA 1
ATOM 5479 C C . ALA G 1 79 ? 91.747 144.265 21.484 1.00 62.19 75 ALA G C 1
ATOM 5480 O O . ALA G 1 79 ? 91.956 145.441 21.805 1.00 69.18 75 ALA G O 1
ATOM 5482 N N . ARG G 1 80 ? 91.816 143.262 22.367 1.00 60.39 76 ARG G N 1
ATOM 5483 C CA . ARG G 1 80 ? 92.156 143.519 23.762 1.00 60.20 76 ARG G CA 1
ATOM 5484 C C . ARG G 1 80 ? 93.584 144.021 23.892 1.00 59.26 76 ARG G C 1
ATOM 5485 O O . ARG G 1 80 ? 93.901 144.759 24.831 1.00 61.39 76 ARG G O 1
ATOM 5493 N N . LYS G 1 81 ? 94.459 143.615 22.970 1.00 54.96 77 LYS G N 1
ATOM 5494 C CA . LYS G 1 81 ? 95.813 144.148 22.943 1.00 57.23 77 LYS G CA 1
ATOM 5495 C C . LYS G 1 81 ? 95.807 145.621 22.555 1.00 58.47 77 LYS G C 1
ATOM 5496 O O . LYS G 1 81 ? 96.456 146.449 23.205 1.00 66.60 77 LYS G O 1
ATOM 5502 N N . LYS G 1 82 ? 95.060 145.963 21.498 1.00 71.09 78 LYS G N 1
ATOM 5503 C CA . LYS G 1 82 ? 94.980 147.348 21.046 1.00 61.51 78 LYS G CA 1
ATOM 5504 C C . LYS G 1 82 ? 94.343 148.235 22.105 1.00 67.17 78 LYS G C 1
ATOM 5505 O O . LYS G 1 82 ? 94.800 149.360 22.345 1.00 72.28 78 LYS G O 1
ATOM 5511 N N . LEU G 1 83 ? 93.285 147.740 22.754 1.00 63.91 79 LEU G N 1
ATOM 5512 C CA . LEU G 1 83 ? 92.618 148.508 23.798 1.00 62.80 79 LEU G CA 1
ATOM 5513 C C . LEU G 1 83 ? 93.566 148.825 24.939 1.00 59.61 79 LEU G C 1
ATOM 5514 O O . LEU G 1 83 ? 93.426 149.864 25.595 1.00 74.53 79 LEU G O 1
ATOM 5519 N N . ALA G 1 84 ? 94.530 147.941 25.195 1.00 59.14 80 ALA G N 1
ATOM 5520 C CA . ALA G 1 84 ? 95.502 148.205 26.246 1.00 63.64 80 ALA G CA 1
ATOM 5521 C C . ALA G 1 84 ? 96.429 149.348 25.854 1.00 69.73 80 ALA G C 1
ATOM 5522 O O . ALA G 1 84 ? 96.746 150.205 26.686 1.00 68.70 80 ALA G O 1
ATOM 5524 N N . MET G 1 85 ? 96.847 149.399 24.585 1.00 70.94 81 MET G N 1
ATOM 5525 C CA . MET G 1 85 ? 97.691 150.499 24.125 1.00 78.22 81 MET G CA 1
ATOM 5526 C C . MET G 1 85 ? 96.966 151.828 24.256 1.00 70.58 81 MET G C 1
ATOM 5527 O O . MET G 1 85 ? 97.514 152.804 24.780 1.00 68.00 81 MET G O 1
ATOM 5532 N N . PHE G 1 86 ? 95.732 151.884 23.752 1.00 66.23 82 PHE G N 1
ATOM 5533 C CA . PHE G 1 86 ? 94.984 153.134 23.719 1.00 64.56 82 PHE G CA 1
ATOM 5534 C C . PHE G 1 86 ? 94.681 153.638 25.121 1.00 71.33 82 PHE G C 1
ATOM 5535 O O . PHE G 1 86 ? 94.732 154.846 25.379 1.00 87.67 82 PHE G O 1
ATOM 5543 N N . ASP G 1 87 ? 94.354 152.729 26.043 1.00 62.86 83 ASP G N 1
ATOM 5544 C CA . ASP G 1 87 ? 94.080 153.156 27.410 1.00 66.34 83 ASP G CA 1
ATOM 5545 C C . ASP G 1 87 ? 95.344 153.715 28.046 1.00 77.97 83 ASP G C 1
ATOM 5546 O O . ASP G 1 87 ? 95.294 154.696 28.797 1.00 87.89 83 ASP G O 1
ATOM 5551 N N . ILE G 1 88 ? 96.491 153.113 27.728 1.00 75.05 84 ILE G N 1
ATOM 5552 C CA . ILE G 1 88 ? 97.767 153.633 28.201 1.00 67.92 84 ILE G CA 1
ATOM 5553 C C . ILE G 1 88 ? 98.048 154.981 27.553 1.00 67.59 84 ILE G C 1
ATOM 5554 O O . ILE G 1 88 ? 98.481 155.928 28.220 1.00 62.52 84 ILE G O 1
ATOM 5559 N N . ASP G 1 89 ? 97.790 155.093 26.247 1.00 72.34 85 ASP G N 1
ATOM 5560 C CA . ASP G 1 89 ? 98.012 156.353 25.546 1.00 77.39 85 ASP G CA 1
ATOM 5561 C C . ASP G 1 89 ? 97.105 157.450 26.095 1.00 77.58 85 ASP G C 1
ATOM 5562 O O . ASP G 1 89 ? 97.557 158.569 26.363 1.00 74.12 85 ASP G O 1
ATOM 5567 N N . VAL G 1 90 ? 95.817 157.142 26.274 1.00 83.49 86 VAL G N 1
ATOM 5568 C CA . VAL G 1 90 ? 94.857 158.124 26.785 1.00 72.61 86 VAL G CA 1
ATOM 5569 C C . VAL G 1 90 ? 95.250 158.609 28.177 1.00 67.34 86 VAL G C 1
ATOM 5570 O O . VAL G 1 90 ? 95.309 159.816 28.438 1.00 66.85 86 VAL G O 1
ATOM 5574 N N . LYS G 1 91 ? 95.519 157.674 29.095 1.00 81.62 87 LYS G N 1
ATOM 5575 C CA . LYS G 1 91 ? 95.878 158.062 30.458 1.00 72.68 87 LYS G CA 1
ATOM 5576 C C . LYS G 1 91 ? 97.177 158.853 30.474 1.00 74.02 87 LYS G C 1
ATOM 5577 O O . LYS G 1 91 ? 97.337 159.789 31.267 1.00 82.45 87 LYS G O 1
ATOM 5583 N N . ASP G 1 92 ? 98.114 158.493 29.598 1.00 67.68 88 ASP G N 1
ATOM 5584 C CA . ASP G 1 92 ? 99.385 159.201 29.528 1.00 55.10 88 ASP G CA 1
ATOM 5585 C C . ASP G 1 92 ? 99.191 160.622 29.013 1.00 60.45 88 ASP G C 1
ATOM 5586 O O . ASP G 1 92 ? 99.723 161.580 29.585 1.00 67.24 88 ASP G O 1
ATOM 5591 N N . THR G 1 93 ? 98.417 160.780 27.935 1.00 58.32 89 THR G N 1
ATOM 5592 C CA . THR G 1 93 ? 98.198 162.109 27.374 1.00 61.80 89 THR G CA 1
ATOM 5593 C C . THR G 1 93 ? 97.347 162.975 28.294 1.00 58.20 89 THR G C 1
ATOM 5594 O O . THR G 1 93 ? 97.585 164.181 28.407 1.00 60.03 89 THR G O 1
ATOM 5598 N N . GLN G 1 94 ? 96.345 162.385 28.954 1.00 72.43 90 GLN G N 1
ATOM 5599 C CA . GLN G 1 94 ? 95.547 163.149 29.909 1.00 73.33 90 GLN G CA 1
ATOM 5600 C C . GLN G 1 94 ? 96.403 163.652 31.062 1.00 71.73 90 GLN G C 1
ATOM 5601 O O . GLN G 1 94 ? 96.169 164.750 31.582 1.00 88.10 90 GLN G O 1
ATOM 5607 N N . LYS G 1 95 ? 97.404 162.867 31.460 1.00 65.44 91 LYS G N 1
ATOM 5608 C CA . LYS G 1 95 ? 98.307 163.253 32.537 1.00 59.82 91 LYS G CA 1
ATOM 5609 C C . LYS G 1 95 ? 99.130 164.475 32.153 1.00 76.73 91 LYS G C 1
ATOM 5610 O O . LYS G 1 95 ? 99.219 165.445 32.917 1.00 72.84 91 LYS G O 1
ATOM 5616 N N . HIS G 1 96 ? 99.770 164.433 30.981 1.00 70.02 92 HIS G N 1
ATOM 5617 C CA . HIS G 1 96 ? 100.569 165.572 30.544 1.00 56.44 92 HIS G CA 1
ATOM 5618 C C . HIS G 1 96 ? 99.694 166.776 30.234 1.00 68.16 92 HIS G C 1
ATOM 5619 O O . HIS G 1 96 ? 100.114 167.917 30.455 1.00 73.47 92 HIS G O 1
ATOM 5626 N N . LEU G 1 97 ? 98.484 166.539 29.725 1.00 62.52 93 LEU G N 1
ATOM 5627 C CA . LEU G 1 97 ? 97.516 167.616 29.551 1.00 64.21 93 LEU G CA 1
ATOM 5628 C C . LEU G 1 97 ? 97.277 168.342 30.869 1.00 72.25 93 LEU G C 1
ATOM 5629 O O . LEU G 1 97 ? 97.267 169.577 30.922 1.00 76.39 93 LEU G O 1
ATOM 5634 N N . ARG G 1 98 ? 97.075 167.580 31.948 1.00 77.52 94 ARG G N 1
ATOM 5635 C CA . ARG G 1 98 ? 96.866 168.176 33.263 1.00 79.63 94 ARG G CA 1
ATOM 5636 C C . ARG G 1 98 ? 98.072 168.999 33.700 1.00 68.98 94 ARG G C 1
ATOM 5637 O O . ARG G 1 98 ? 97.919 170.068 34.301 1.00 80.16 94 ARG G O 1
ATOM 5645 N N . ALA G 1 99 ? 99.280 168.509 33.416 1.00 62.80 95 ALA G N 1
ATOM 5646 C CA . ALA G 1 99 ? 100.488 169.246 33.774 1.00 61.81 95 ALA G CA 1
ATOM 5647 C C . ALA G 1 99 ? 100.606 170.537 32.973 1.00 66.75 95 ALA G C 1
ATOM 5648 O O . ALA G 1 99 ? 100.970 171.585 33.520 1.00 60.30 95 ALA G O 1
ATOM 5650 N N . LEU G 1 100 ? 100.315 170.473 31.671 1.00 64.90 96 LEU G N 1
ATOM 5651 C CA . LEU G 1 100 ? 100.389 171.653 30.816 1.00 54.59 96 LEU G CA 1
ATOM 5652 C C . LEU G 1 100 ? 99.346 172.695 31.207 1.00 60.06 96 LEU G C 1
ATOM 5653 O O . LEU G 1 100 ? 99.595 173.901 31.100 1.00 63.85 96 LEU G O 1
ATOM 5658 N N . MET G 1 101 ? 98.154 172.248 31.614 1.00 70.39 97 MET G N 1
ATOM 5659 C CA . MET G 1 101 ? 97.131 173.174 32.095 1.00 70.18 97 MET G CA 1
ATOM 5660 C C . MET G 1 101 ? 97.587 173.888 33.364 1.00 80.76 97 MET G C 1
ATOM 5661 O O . MET G 1 101 ? 97.412 175.105 33.501 1.00 95.55 97 MET G O 1
ATOM 5666 N N . GLU G 1 102 ? 98.165 173.140 34.314 1.00 82.31 98 GLU G N 1
ATOM 5667 C CA . GLU G 1 102 ? 98.656 173.743 35.553 1.00 78.42 98 GLU G CA 1
ATOM 5668 C C . GLU G 1 102 ? 99.763 174.748 35.272 1.00 76.48 98 GLU G C 1
ATOM 5669 O O . GLU G 1 102 ? 99.810 175.823 35.880 1.00 78.29 98 GLU G O 1
ATOM 5675 N N . GLU G 1 103 ? 100.668 174.402 34.358 1.00 71.55 99 GLU G N 1
ATOM 5676 C CA . GLU G 1 103 ? 101.761 175.294 33.993 1.00 64.95 99 GLU G CA 1
ATOM 5677 C C . GLU G 1 103 ? 101.222 176.558 33.343 1.00 76.37 99 GLU G C 1
ATOM 5678 O O . GLU G 1 103 ? 101.715 177.665 33.595 1.00 82.35 99 GLU G O 1
ATOM 5684 N N . ASN G 1 104 ? 100.203 176.399 32.497 1.00 70.52 100 ASN G N 1
ATOM 5685 C CA . ASN G 1 104 ? 99.552 177.527 31.844 1.00 68.72 100 ASN G CA 1
ATOM 5686 C C . ASN G 1 104 ? 99.009 178.512 32.870 1.00 67.87 100 ASN G C 1
ATOM 5687 O O . ASN G 1 104 ? 99.225 179.726 32.762 1.00 67.43 100 ASN G O 1
ATOM 5692 N N . LYS G 1 105 ? 98.300 177.998 33.878 1.00 68.21 101 LYS G N 1
ATOM 5693 C CA . LYS G 1 105 ? 97.763 178.840 34.942 1.00 69.00 101 LYS G CA 1
ATOM 5694 C C . LYS G 1 105 ? 98.877 179.630 35.620 1.00 74.43 101 LYS G C 1
ATOM 5695 O O . LYS G 1 105 ? 98.735 180.832 35.875 1.00 86.36 101 LYS G O 1
ATOM 5701 N N . ALA G 1 106 ? 100.007 178.970 35.889 1.00 67.96 102 ALA G N 1
ATOM 5702 C CA . ALA G 1 106 ? 101.128 179.612 36.570 1.00 66.61 102 ALA G CA 1
ATOM 5703 C C . ALA G 1 106 ? 101.783 180.677 35.697 1.00 74.85 102 ALA G C 1
ATOM 5704 O O . ALA G 1 106 ? 102.161 181.745 36.191 1.00 68.18 102 ALA G O 1
ATOM 5706 N N . LEU G 1 107 ? 101.969 180.384 34.407 1.00 64.55 103 LEU G N 1
ATOM 5707 C CA . LEU G 1 107 ? 102.568 181.356 33.495 1.00 59.30 103 LEU G CA 1
ATOM 5708 C C . LEU G 1 107 ? 101.720 182.617 33.355 1.00 62.41 103 LEU G C 1
ATOM 5709 O O . LEU G 1 107 ? 102.254 183.732 33.354 1.00 59.08 103 LEU G O 1
ATOM 5714 N N . LYS G 1 108 ? 100.399 182.466 33.217 1.00 64.19 104 LYS G N 1
ATOM 5715 C CA . LYS G 1 108 ? 99.544 183.642 33.062 1.00 64.85 104 LYS G CA 1
ATOM 5716 C C . LYS G 1 108 ? 99.575 184.522 34.306 1.00 71.52 104 LYS G C 1
ATOM 5717 O O . LYS G 1 108 ? 99.538 185.754 34.204 1.00 68.98 104 LYS G O 1
ATOM 5723 N N . LEU G 1 109 ? 99.616 183.907 35.491 1.00 71.61 105 LEU G N 1
ATOM 5724 C CA . LEU G 1 109 ? 99.658 184.676 36.732 1.00 77.94 105 LEU G CA 1
ATOM 5725 C C . LEU G 1 109 ? 100.905 185.548 36.790 1.00 73.70 105 LEU G C 1
ATOM 5726 O O . LEU G 1 109 ? 100.849 186.705 37.225 1.00 77.74 105 LEU G O 1
ATOM 5731 N N . ASP G 1 110 ? 102.041 185.002 36.356 1.00 65.20 106 ASP G N 1
ATOM 5732 C CA . ASP G 1 110 ? 103.283 185.763 36.309 1.00 63.55 106 ASP G CA 1
ATOM 5733 C C . ASP G 1 110 ? 103.163 186.949 35.364 1.00 66.25 106 ASP G C 1
ATOM 5734 O O . ASP G 1 110 ? 103.556 188.073 35.699 1.00 86.56 106 ASP G O 1
ATOM 5739 N N . LEU G 1 111 ? 102.643 186.701 34.160 1.00 66.59 107 LEU G N 1
ATOM 5740 C CA . LEU G 1 111 ? 102.524 187.748 33.153 1.00 66.68 107 LEU G CA 1
ATOM 5741 C C . LEU G 1 111 ? 101.583 188.851 33.612 1.00 68.85 107 LEU G C 1
ATOM 5742 O O . LEU G 1 111 ? 101.833 190.035 33.360 1.00 72.90 107 LEU G O 1
ATOM 5747 N N . ASN G 1 112 ? 100.495 188.484 34.293 1.00 67.94 108 ASN G N 1
ATOM 5748 C CA . ASN G 1 112 ? 99.506 189.472 34.704 1.00 79.53 108 ASN G CA 1
ATOM 5749 C C . ASN G 1 112 ? 100.045 190.406 35.779 1.00 84.08 108 ASN G C 1
ATOM 5750 O O . ASN G 1 112 ? 99.531 191.519 35.928 1.00 95.48 108 ASN G O 1
ATOM 5755 N N . VAL G 1 113 ? 101.062 189.981 36.531 1.00 80.28 109 VAL G N 1
ATOM 5756 C CA . VAL G 1 113 ? 101.716 190.887 37.471 1.00 74.86 109 VAL G CA 1
ATOM 5757 C C . VAL G 1 113 ? 102.493 191.945 36.704 1.00 76.00 109 VAL G C 1
ATOM 5758 O O . VAL G 1 113 ? 102.354 193.150 36.947 1.00 87.13 109 VAL G O 1
ATOM 5762 N N . TYR G 1 114 ? 103.312 191.499 35.754 1.00 74.74 110 TYR G N 1
ATOM 5763 C CA . TYR G 1 114 ? 104.139 192.404 34.971 1.00 73.95 110 TYR G CA 1
ATOM 5764 C C . TYR G 1 114 ? 103.293 193.285 34.066 1.00 86.40 110 TYR G C 1
ATOM 5765 O O . TYR G 1 114 ? 103.637 194.449 33.826 1.00 107.93 110 TYR G O 1
ATOM 5774 N N . GLU G 1 115 ? 102.186 192.750 33.550 1.00 93.62 111 GLU G N 1
ATOM 5775 C CA . GLU G 1 115 ? 101.350 193.527 32.644 1.00 85.73 111 GLU G CA 1
ATOM 5776 C C . GLU G 1 115 ? 100.576 194.609 33.390 1.00 93.67 111 GLU G C 1
ATOM 5777 O O . GLU G 1 115 ? 100.411 195.721 32.877 1.00 111.74 111 GLU G O 1
ATOM 5783 N N . THR G 1 116 ? 100.103 194.311 34.606 1.00 87.52 112 THR G N 1
ATOM 5784 C CA . THR G 1 116 ? 99.399 195.328 35.383 1.00 101.21 112 THR G CA 1
ATOM 5785 C C . THR G 1 116 ? 100.332 196.468 35.776 1.00 99.95 112 THR G C 1
ATOM 5786 O O . THR G 1 116 ? 99.913 197.630 35.826 1.00 101.04 112 THR G O 1
ATOM 5790 N N . ARG G 1 117 ? 101.598 196.158 36.074 1.00 101.13 113 ARG G N 1
ATOM 5791 C CA . ARG G 1 117 ? 102.576 197.220 36.298 1.00 98.37 113 ARG G CA 1
ATOM 5792 C C . ARG G 1 117 ? 102.813 198.030 35.033 1.00 117.60 113 ARG G C 1
ATOM 5793 O O . ARG G 1 117 ? 103.028 199.246 35.106 1.00 120.34 113 ARG G O 1
ATOM 5801 N N . GLU G 1 118 ? 102.778 197.373 33.872 1.00 128.08 114 GLU G N 1
ATOM 5802 C CA . GLU G 1 118 ? 102.993 198.049 32.601 1.00 121.36 114 GLU G CA 1
ATOM 5803 C C . GLU G 1 118 ? 101.827 198.954 32.222 1.00 111.61 114 GLU G C 1
ATOM 5804 O O . GLU G 1 118 ? 102.016 199.883 31.429 1.00 127.29 114 GLU G O 1
ATOM 5810 N N . LYS G 1 119 ? 100.634 198.712 32.761 1.00 108.22 115 LYS G N 1
ATOM 5811 C CA . LYS G 1 119 ? 99.482 199.549 32.432 1.00 116.20 115 LYS G CA 1
ATOM 5812 C C . LYS G 1 119 ? 98.893 200.234 33.667 1.00 130.60 115 LYS G C 1
ATOM 5813 O O . LYS G 1 119 ? 98.512 199.591 34.644 1.00 132.52 115 LYS G O 1
ATOM 5819 N N . ARG H 2 18 ? 111.408 188.889 56.166 1.00 130.23 439 ARG I N 1
ATOM 5820 C CA . ARG H 2 18 ? 110.212 188.676 55.352 1.00 126.90 439 ARG I CA 1
ATOM 5821 C C . ARG H 2 18 ? 110.473 189.094 53.905 1.00 111.60 439 ARG I C 1
ATOM 5822 O O . ARG H 2 18 ? 111.208 190.050 53.647 1.00 113.90 439 ARG I O 1
ATOM 5830 N N . ILE H 2 19 ? 109.876 188.363 52.972 1.00 102.89 440 ILE I N 1
ATOM 5831 C CA . ILE H 2 19 ? 110.226 188.521 51.555 1.00 96.36 440 ILE I CA 1
ATOM 5832 C C . ILE H 2 19 ? 109.628 189.817 51.013 1.00 101.79 440 ILE I C 1
ATOM 5833 O O . ILE H 2 19 ? 108.417 190.058 51.179 1.00 111.34 440 ILE I O 1
ATOM 5838 N N . PRO H 2 20 ? 110.414 190.641 50.318 1.00 104.95 441 PRO I N 1
ATOM 5839 C CA . PRO H 2 20 ? 109.857 191.808 49.620 1.00 102.07 441 PRO I CA 1
ATOM 5840 C C . PRO H 2 20 ? 109.018 191.348 48.438 1.00 109.49 441 PRO I C 1
ATOM 5841 O O . PRO H 2 20 ? 109.329 190.341 47.799 1.00 121.96 441 PRO I O 1
ATOM 5845 N N . HIS H 2 21 ? 107.958 192.100 48.131 1.00 104.34 442 HIS I N 1
ATOM 5846 C CA . HIS H 2 21 ? 107.064 191.682 47.050 1.00 105.34 442 HIS I CA 1
ATOM 5847 C C . HIS H 2 21 ? 107.778 191.592 45.708 1.00 108.52 442 HIS I C 1
ATOM 5848 O O . HIS H 2 21 ? 107.485 190.700 44.903 1.00 115.87 442 HIS I O 1
ATOM 5855 N N . SER H 2 22 ? 108.773 192.451 45.478 1.00 103.61 443 SER I N 1
ATOM 5856 C CA . SER H 2 22 ? 109.496 192.425 44.208 1.00 123.77 443 SER I CA 1
ATOM 5857 C C . SER H 2 22 ? 110.282 191.131 44.038 1.00 114.37 443 SER I C 1
ATOM 5858 O O . SER H 2 22 ? 110.231 190.492 42.979 1.00 112.17 443 SER I O 1
ATOM 5861 N N . PHE H 2 23 ? 111.003 190.715 45.082 1.00 90.66 444 PHE I N 1
ATOM 5862 C CA . PHE H 2 23 ? 111.731 189.455 45.002 1.00 72.71 444 PHE I CA 1
ATOM 5863 C C . PHE H 2 23 ? 110.759 188.311 44.773 1.00 68.37 444 PHE I C 1
ATOM 5864 O O . PHE H 2 23 ? 111.050 187.374 44.021 1.00 66.84 444 PHE I O 1
ATOM 5872 N N . PHE H 2 24 ? 109.594 188.385 45.414 1.00 75.41 445 PHE I N 1
ATOM 5873 C CA . PHE H 2 24 ? 108.586 187.339 45.306 1.00 71.27 445 PHE I CA 1
ATOM 5874 C C . PHE H 2 24 ? 108.145 187.137 43.859 1.00 82.56 445 PHE I C 1
ATOM 5875 O O . PHE H 2 24 ? 108.189 186.019 43.333 1.00 92.28 445 PHE I O 1
ATOM 5883 N N . THR H 2 25 ? 107.718 188.214 43.193 1.00 76.78 446 THR I N 1
ATOM 5884 C CA . THR H 2 25 ? 107.244 188.075 41.819 1.00 74.51 446 THR I CA 1
ATOM 5885 C C . THR H 2 25 ? 108.373 187.675 40.879 1.00 69.66 446 THR I C 1
ATOM 5886 O O . THR H 2 25 ? 108.160 186.887 39.950 1.00 76.11 446 THR I O 1
ATOM 5890 N N . GLN H 2 26 ? 109.577 188.213 41.090 1.00 69.94 447 GLN I N 1
ATOM 5891 C CA . GLN H 2 26 ? 110.680 187.884 40.194 1.00 77.50 447 GLN I CA 1
ATOM 5892 C C . GLN H 2 26 ? 111.069 186.415 40.316 1.00 78.87 447 GLN I C 1
ATOM 5893 O O . GLN H 2 26 ? 111.435 185.781 39.321 1.00 80.96 447 GLN I O 1
ATOM 5899 N N . TRP H 2 27 ? 111.013 185.863 41.531 1.00 67.09 448 TRP I N 1
ATOM 5900 C CA . TRP H 2 27 ? 111.407 184.474 41.746 1.00 60.72 448 TRP I CA 1
ATOM 5901 C C . TRP H 2 27 ? 110.399 183.514 41.119 1.00 68.81 448 TRP I C 1
ATOM 5902 O O . TRP H 2 27 ? 110.762 182.644 40.319 1.00 56.84 448 TRP I O 1
ATOM 5913 N N . ASN H 2 28 ? 109.117 183.676 41.472 1.00 73.86 449 ASN I N 1
ATOM 5914 C CA . ASN H 2 28 ? 108.060 182.780 41.007 1.00 61.54 449 ASN I CA 1
ATOM 5915 C C . ASN H 2 28 ? 108.015 182.730 39.492 1.00 73.37 449 ASN I C 1
ATOM 5916 O O . ASN H 2 28 ? 107.891 181.660 38.883 1.00 57.70 449 ASN I O 1
ATOM 5921 N N . SER H 2 29 ? 108.087 183.899 38.870 1.00 60.57 450 SER I N 1
ATOM 5922 C CA . SER H 2 29 ? 108.031 183.968 37.422 1.00 80.14 450 SER I CA 1
ATOM 5923 C C . SER H 2 29 ? 109.269 183.325 36.809 1.00 62.79 450 SER I C 1
ATOM 5924 O O . SER H 2 29 ? 109.185 182.649 35.778 1.00 74.66 450 SER I O 1
ATOM 5927 N N . GLU H 2 30 ? 110.432 183.529 37.441 1.00 61.07 451 GLU I N 1
ATOM 5928 C CA . GLU H 2 30 ? 111.691 182.962 36.960 1.00 68.54 451 GLU I CA 1
ATOM 5929 C C . GLU H 2 30 ? 111.706 181.448 37.073 1.00 61.56 451 GLU I C 1
ATOM 5930 O O . GLU H 2 30 ? 112.316 180.771 36.239 1.00 56.75 451 GLU I O 1
ATOM 5936 N N . LEU H 2 31 ? 111.054 180.901 38.097 1.00 57.27 452 LEU I N 1
ATOM 5937 C CA . LEU H 2 31 ? 110.952 179.454 38.214 1.00 58.82 452 LEU I CA 1
ATOM 5938 C C . LEU H 2 31 ? 110.045 178.902 37.125 1.00 71.28 452 LEU I C 1
ATOM 5939 O O . LEU H 2 31 ? 110.375 177.914 36.461 1.00 56.47 452 LEU I O 1
ATOM 5944 N N . ASP H 2 32 ? 108.891 179.542 36.935 1.00 84.37 453 ASP I N 1
ATOM 5945 C CA . ASP H 2 32 ? 107.909 179.083 35.960 1.00 70.50 453 ASP I CA 1
ATOM 5946 C C . ASP H 2 32 ? 108.454 179.141 34.537 1.00 60.84 453 ASP I C 1
ATOM 5947 O O . ASP H 2 32 ? 108.145 178.270 33.716 1.00 65.85 453 ASP I O 1
ATOM 5952 N N . GLY H 2 33 ? 109.263 180.154 34.221 1.00 56.89 454 GLY I N 1
ATOM 5953 C CA . GLY H 2 33 ? 109.821 180.224 32.880 1.00 61.05 454 GLY I CA 1
ATOM 5954 C C . GLY H 2 33 ? 110.881 179.183 32.585 1.00 68.10 454 GLY I C 1
ATOM 5955 O O . GLY H 2 33 ? 111.269 179.036 31.421 1.00 76.01 454 GLY I O 1
ATOM 5956 N N . SER H 2 34 ? 111.338 178.450 33.602 1.00 67.08 455 SER I N 1
ATOM 5957 C CA . SER H 2 34 ? 112.314 177.386 33.437 1.00 60.33 455 SER I CA 1
ATOM 5958 C C . SER H 2 34 ? 111.676 176.010 33.556 1.00 62.90 455 SER I C 1
ATOM 5959 O O . SER H 2 34 ? 112.328 175.007 33.247 1.00 63.47 455 SER I O 1
ATOM 5962 N N . VAL H 2 35 ? 110.422 175.950 34.007 1.00 64.80 456 VAL I N 1
ATOM 5963 C CA . VAL H 2 35 ? 109.688 174.695 34.107 1.00 64.07 456 VAL I CA 1
ATOM 5964 C C . VAL H 2 35 ? 109.489 174.100 32.725 1.00 70.49 456 VAL I C 1
ATOM 5965 O O . VAL H 2 35 ? 109.021 174.780 31.804 1.00 86.45 456 VAL I O 1
ATOM 5969 N N . ARG H 2 36 ? 109.830 172.824 32.565 1.00 75.96 457 ARG I N 1
ATOM 5970 C CA . ARG H 2 36 ? 109.598 172.147 31.293 1.00 79.03 457 ARG I CA 1
ATOM 5971 C C . ARG H 2 36 ? 108.996 170.779 31.584 1.00 72.98 457 ARG I C 1
ATOM 5972 O O . ARG H 2 36 ? 109.665 169.911 32.156 1.00 71.24 457 ARG I O 1
ATOM 5980 N N . MET H 2 37 ? 107.735 170.596 31.203 1.00 83.55 458 MET I N 1
ATOM 5981 C CA . MET H 2 37 ? 107.064 169.313 31.354 1.00 76.44 458 MET I CA 1
ATOM 5982 C C . MET H 2 37 ? 107.430 168.467 30.144 1.00 79.45 458 MET I C 1
ATOM 5983 O O . MET H 2 37 ? 107.330 168.934 29.005 1.00 90.40 458 MET I O 1
ATOM 5988 N N . GLU H 2 38 ? 107.863 167.233 30.377 1.00 87.11 459 GLU I N 1
ATOM 5989 C CA . GLU H 2 38 ? 108.373 166.410 29.293 1.00 80.40 459 GLU I CA 1
ATOM 5990 C C . GLU H 2 38 ? 107.669 165.065 29.192 1.00 68.43 459 GLU I C 1
ATOM 5991 O O . GLU H 2 38 ? 107.298 164.454 30.197 1.00 86.46 459 GLU I O 1
ATOM 5997 N N . ASP H 2 39 ? 107.486 164.615 27.944 1.00 68.56 460 ASP I N 1
ATOM 5998 C CA . ASP H 2 39 ? 107.159 163.219 27.640 1.00 78.96 460 ASP I CA 1
ATOM 5999 C C . ASP H 2 39 ? 108.042 162.784 26.470 1.00 68.11 460 ASP I C 1
ATOM 6000 O O . ASP H 2 39 ? 107.680 162.925 25.298 1.00 59.44 460 ASP I O 1
ATOM 6005 N N . ASP H 2 40 ? 109.226 162.273 26.802 1.00 64.21 461 ASP I N 1
ATOM 6006 C CA . ASP H 2 40 ? 110.013 161.521 25.838 1.00 65.63 461 ASP I CA 1
ATOM 6007 C C . ASP H 2 40 ? 109.532 160.081 25.716 1.00 62.50 461 ASP I C 1
ATOM 6008 O O . ASP H 2 40 ? 110.001 159.354 24.833 1.00 63.50 461 ASP I O 1
ATOM 6013 N N . GLY H 2 41 ? 108.603 159.661 26.570 1.00 60.58 462 GLY I N 1
ATOM 6014 C CA . GLY H 2 41 ? 108.161 158.286 26.622 1.00 59.96 462 GLY I CA 1
ATOM 6015 C C . GLY H 2 41 ? 108.903 157.402 27.597 1.00 64.75 462 GLY I C 1
ATOM 6016 O O . GLY H 2 41 ? 108.612 156.203 27.657 1.00 60.13 462 GLY I O 1
ATOM 6017 N N . SER H 2 42 ? 109.842 157.959 28.369 1.00 73.44 463 SER I N 1
ATOM 6018 C CA . SER H 2 42 ? 110.659 157.155 29.274 1.00 67.38 463 SER I CA 1
ATOM 6019 C C . SER H 2 42 ? 109.826 156.562 30.398 1.00 66.66 463 SER I C 1
ATOM 6020 O O . SER H 2 42 ? 110.026 155.407 30.788 1.00 75.28 463 SER I O 1
ATOM 6023 N N . ARG H 2 43 ? 108.913 157.350 30.954 1.00 73.16 464 ARG I N 1
ATOM 6024 C CA . ARG H 2 43 ? 108.119 156.944 32.102 1.00 69.60 464 ARG I CA 1
ATOM 6025 C C . ARG H 2 43 ? 106.773 156.364 31.688 1.00 70.72 464 ARG I C 1
ATOM 6026 O O . ARG H 2 43 ? 105.894 156.178 32.535 1.00 87.96 464 ARG I O 1
ATOM 6034 N N . GLU H 2 44 ? 106.608 156.059 30.405 1.00 66.95 465 GLU I N 1
ATOM 6035 C CA . GLU H 2 44 ? 105.406 155.433 29.881 1.00 71.98 465 GLU I CA 1
ATOM 6036 C C . GLU H 2 44 ? 105.502 153.918 30.013 1.00 66.84 465 GLU I C 1
ATOM 6037 O O . GLU H 2 44 ? 106.594 153.343 30.028 1.00 66.42 465 GLU I O 1
ATOM 6043 N N . ILE H 2 45 ? 104.346 153.271 30.100 1.00 72.77 466 ILE I N 1
ATOM 6044 C CA . ILE H 2 45 ? 104.295 151.822 30.279 1.00 59.51 466 ILE I CA 1
ATOM 6045 C C . ILE H 2 45 ? 104.184 151.118 28.932 1.00 60.63 466 ILE I C 1
ATOM 6046 O O . ILE H 2 45 ? 103.338 151.483 28.102 1.00 66.22 466 ILE I O 1
ATOM 6051 N N . PRO H 2 46 ? 105.020 150.107 28.693 1.00 61.93 467 PRO I N 1
ATOM 6052 C CA . PRO H 2 46 ? 104.993 149.377 27.417 1.00 67.78 467 PRO I CA 1
ATOM 6053 C C . PRO H 2 46 ? 103.715 148.562 27.267 1.00 65.40 467 PRO I C 1
ATOM 6054 O O . PRO H 2 46 ? 103.154 148.071 28.249 1.00 63.89 467 PRO I O 1
ATOM 6058 N N . CYS H 2 47 ? 103.247 148.437 26.023 1.00 63.41 468 CYS I N 1
ATOM 6059 C CA . CYS H 2 47 ? 101.987 147.747 25.767 1.00 68.48 468 CYS I CA 1
ATOM 6060 C C . CYS H 2 47 ? 102.124 146.232 25.949 1.00 67.33 468 CYS I C 1
ATOM 6061 O O . CYS H 2 47 ? 103.169 145.650 25.629 1.00 62.33 468 CYS I O 1
ATOM 6064 N N . PRO H 2 48 ? 101.073 145.578 26.464 1.00 73.19 469 PRO I N 1
ATOM 6065 C CA . PRO H 2 48 ? 101.134 144.131 26.714 1.00 67.91 469 PRO I CA 1
ATOM 6066 C C . PRO H 2 48 ? 101.118 143.311 25.441 1.00 60.11 469 PRO I C 1
ATOM 6067 O O . PRO H 2 48 ? 100.616 143.761 24.394 1.00 58.75 469 PRO I O 1
ATOM 6071 N N . PRO H 2 49 ? 101.686 142.081 25.468 1.00 62.00 470 PRO I N 1
ATOM 6072 C CA . PRO H 2 49 ? 101.557 141.162 24.330 1.00 68.47 470 PRO I CA 1
ATOM 6073 C C . PRO H 2 49 ? 100.146 140.593 24.270 1.00 66.23 470 PRO I C 1
ATOM 6074 O O . PRO H 2 49 ? 99.194 141.268 24.673 1.00 82.55 470 PRO I O 1
ATOM 6078 N N . THR H 2 50 ? 99.988 139.344 23.847 1.00 79.40 471 THR I N 1
ATOM 6079 C CA . THR H 2 50 ? 98.675 138.711 23.816 1.00 76.36 471 THR I CA 1
ATOM 6080 C C . THR H 2 50 ? 98.535 137.811 25.038 1.00 73.90 471 THR I C 1
ATOM 6081 O O . THR H 2 50 ? 99.484 137.125 25.431 1.00 80.08 471 THR I O 1
ATOM 6085 N N . PHE H 2 51 ? 97.342 137.819 25.634 1.00 62.86 472 PHE I N 1
ATOM 6086 C CA . PHE H 2 51 ? 97.059 137.085 26.858 1.00 68.82 472 PHE I CA 1
ATOM 6087 C C . PHE H 2 51 ? 96.206 135.844 26.609 1.00 73.43 472 PHE I C 1
ATOM 6088 O O . PHE H 2 51 ? 95.573 135.335 27.541 1.00 69.17 472 PHE I O 1
ATOM 6096 N N . CYS H 2 52 ? 96.167 135.353 25.371 1.00 62.30 473 CYS I N 1
ATOM 6097 C CA . CYS H 2 52 ? 95.333 134.215 24.998 1.00 77.35 473 CYS I CA 1
ATOM 6098 C C . CYS H 2 52 ? 96.174 133.080 24.422 1.00 72.78 473 CYS I C 1
ATOM 6099 O O . CYS H 2 52 ? 96.835 133.252 23.392 1.00 77.08 473 CYS I O 1
ATOM 6102 N N . LEU H 2 53 ? 96.127 131.916 25.069 1.00 79.19 474 LEU I N 1
ATOM 6103 C CA . LEU H 2 53 ? 96.775 130.730 24.520 1.00 68.60 474 LEU I CA 1
ATOM 6104 C C . LEU H 2 53 ? 95.968 130.202 23.336 1.00 69.52 474 LEU I C 1
ATOM 6105 O O . LEU H 2 53 ? 94.758 129.980 23.446 1.00 65.72 474 LEU I O 1
ATOM 6110 N N . THR H 2 54 ? 96.640 130.003 22.199 1.00 62.31 475 THR I N 1
ATOM 6111 C CA . THR H 2 54 ? 95.955 129.501 21.010 1.00 64.09 475 THR I CA 1
ATOM 6112 C C . THR H 2 54 ? 95.594 128.028 21.157 1.00 83.75 475 THR I C 1
ATOM 6113 O O . THR H 2 54 ? 94.546 127.586 20.670 1.00 86.05 475 THR I O 1
ATOM 6117 N N . ASP H 2 55 ? 96.457 127.252 21.807 1.00 86.27 476 ASP I N 1
ATOM 6118 C CA . ASP H 2 55 ? 96.216 125.836 22.034 1.00 69.12 476 ASP I CA 1
ATOM 6119 C C . ASP H 2 55 ? 96.994 125.408 23.272 1.00 71.77 476 ASP I C 1
ATOM 6120 O O . ASP H 2 55 ? 97.672 126.217 23.915 1.00 68.21 476 ASP I O 1
ATOM 6125 N N . CYS H 2 56 ? 96.892 124.120 23.610 1.00 74.06 477 CYS I N 1
ATOM 6126 C CA . CYS H 2 56 ? 97.538 123.610 24.815 1.00 68.92 477 CYS I CA 1
ATOM 6127 C C . CYS H 2 56 ? 99.050 123.491 24.668 1.00 82.87 477 CYS I C 1
ATOM 6128 O O . CYS H 2 56 ? 99.728 123.164 25.648 1.00 85.70 477 CYS I O 1
ATOM 6131 N N . ASN H 2 57 ? 99.589 123.745 23.477 1.00 85.82 478 ASN I N 1
ATOM 6132 C CA . ASN H 2 57 ? 101.024 123.712 23.233 1.00 76.42 478 ASN I CA 1
ATOM 6133 C C . ASN H 2 57 ? 101.609 125.110 23.088 1.00 74.30 478 ASN I C 1
ATOM 6134 O O . ASN H 2 57 ? 102.786 125.245 22.742 1.00 92.15 478 ASN I O 1
ATOM 6139 N N . ASP H 2 58 ? 100.811 126.152 23.331 1.00 71.67 479 ASP I N 1
ATOM 6140 C CA . ASP H 2 58 ? 101.241 127.533 23.119 1.00 77.37 479 ASP I CA 1
ATOM 6141 C C . ASP H 2 58 ? 102.004 128.024 24.345 1.00 72.08 479 ASP I C 1
ATOM 6142 O O . ASP H 2 58 ? 101.493 128.765 25.191 1.00 69.51 479 ASP I O 1
ATOM 6147 N N . LYS H 2 59 ? 103.270 127.625 24.423 1.00 66.44 480 LYS I N 1
ATOM 6148 C CA . LYS H 2 59 ? 104.102 128.020 25.546 1.00 70.48 480 LYS I CA 1
ATOM 6149 C C . LYS H 2 59 ? 104.819 129.325 25.230 1.00 70.84 480 LYS I C 1
ATOM 6150 O O . LYS H 2 59 ? 105.294 130.009 26.145 1.00 69.76 480 LYS I O 1
ATOM 6156 N N . ASP H 2 60 ? 104.855 129.682 23.941 1.00 67.91 481 ASP I N 1
ATOM 6157 C CA . ASP H 2 60 ? 105.417 130.949 23.492 1.00 65.10 481 ASP I CA 1
ATOM 6158 C C . ASP H 2 60 ? 104.652 132.118 24.090 1.00 70.52 481 ASP I C 1
ATOM 6159 O O . ASP H 2 60 ? 105.249 133.122 24.497 1.00 74.50 481 ASP I O 1
ATOM 6164 N N . THR H 2 61 ? 103.321 132.017 24.119 1.00 73.25 482 THR I N 1
ATOM 6165 C CA . THR H 2 61 ? 102.510 133.079 24.699 1.00 75.52 482 THR I CA 1
ATOM 6166 C C . THR H 2 61 ? 102.799 133.219 26.187 1.00 70.63 482 THR I C 1
ATOM 6167 O O . THR H 2 61 ? 102.940 134.337 26.699 1.00 81.44 482 THR I O 1
ATOM 6171 N N . VAL H 2 62 ? 102.900 132.088 26.894 1.00 67.46 483 VAL I N 1
ATOM 6172 C CA . VAL H 2 62 ? 103.240 132.112 28.314 1.00 67.34 483 VAL I CA 1
ATOM 6173 C C . VAL H 2 62 ? 104.613 132.736 28.511 1.00 75.86 483 VAL I C 1
ATOM 6174 O O . VAL H 2 62 ? 104.843 133.491 29.464 1.00 74.35 483 VAL I O 1
ATOM 6178 N N . ASP H 2 63 ? 105.544 132.432 27.604 1.00 69.58 484 ASP I N 1
ATOM 6179 C CA . ASP H 2 63 ? 106.862 133.050 27.649 1.00 68.04 484 ASP I CA 1
ATOM 6180 C C . ASP H 2 63 ? 106.755 134.553 27.451 1.00 80.37 484 ASP I C 1
ATOM 6181 O O . ASP H 2 63 ? 107.424 135.331 28.141 1.00 101.11 484 ASP I O 1
ATOM 6186 N N . SER H 2 64 ? 105.908 134.975 26.511 1.00 76.06 485 SER I N 1
ATOM 6187 C CA . SER H 2 64 ? 105.718 136.396 26.258 1.00 69.73 485 SER I CA 1
ATOM 6188 C C . SER H 2 64 ? 105.107 137.088 27.467 1.00 65.45 485 SER I C 1
ATOM 6189 O O . SER H 2 64 ? 105.363 138.277 27.695 1.00 62.57 485 SER I O 1
ATOM 6192 N N . MET H 2 65 ? 104.277 136.371 28.232 1.00 63.78 486 MET I N 1
ATOM 6193 C CA . MET H 2 65 ? 103.733 136.921 29.471 1.00 60.75 486 MET I CA 1
ATOM 6194 C C . MET H 2 65 ? 104.833 137.141 30.501 1.00 60.86 486 MET I C 1
ATOM 6195 O O . MET H 2 65 ? 104.910 138.206 31.124 1.00 60.42 486 MET I O 1
ATOM 6200 N N . TYR H 2 66 ? 105.692 136.133 30.699 1.00 60.94 487 TYR I N 1
ATOM 6201 C CA . TYR H 2 66 ? 106.809 136.277 31.627 1.00 60.37 487 TYR I CA 1
ATOM 6202 C C . TYR H 2 66 ? 107.721 137.409 31.183 1.00 77.06 487 TYR I C 1
ATOM 6203 O O . TYR H 2 66 ? 108.191 138.206 32.005 1.00 80.35 487 TYR I O 1
ATOM 6212 N N . LYS H 2 67 ? 107.969 137.491 29.875 1.00 77.21 488 LYS I N 1
ATOM 6213 C CA . LYS H 2 67 ? 108.806 138.541 29.312 1.00 70.09 488 LYS I CA 1
ATOM 6214 C C . LYS H 2 67 ? 108.226 139.918 29.602 1.00 67.26 488 LYS I C 1
ATOM 6215 O O . LYS H 2 67 ? 108.956 140.845 29.973 1.00 72.55 488 LYS I O 1
ATOM 6221 N N . TYR H 2 68 ? 106.911 140.069 29.432 1.00 63.34 489 TYR I N 1
ATOM 6222 C CA . TYR H 2 68 ? 106.261 141.342 29.721 1.00 61.20 489 TYR I CA 1
ATOM 6223 C C . TYR H 2 68 ? 106.321 141.653 31.209 1.00 67.41 489 TYR I C 1
ATOM 6224 O O . TYR H 2 68 ? 106.701 142.760 31.608 1.00 78.92 489 TYR I O 1
ATOM 6233 N N . ALA H 2 69 ? 105.938 140.683 32.045 1.00 62.65 490 ALA I N 1
ATOM 6234 C CA . ALA H 2 69 ? 105.988 140.884 33.489 1.00 63.40 490 ALA I CA 1
ATOM 6235 C C . ALA H 2 69 ? 107.400 141.221 33.943 1.00 62.85 490 ALA I C 1
ATOM 6236 O O . ALA H 2 69 ? 107.592 142.105 34.786 1.00 66.15 490 ALA I O 1
ATOM 6238 N N . ARG H 2 70 ? 108.405 140.531 33.393 1.00 69.83 491 ARG I N 1
ATOM 6239 C CA . ARG H 2 70 ? 109.781 140.858 33.750 1.00 74.82 491 ARG I CA 1
ATOM 6240 C C . ARG H 2 70 ? 110.146 142.246 33.255 1.00 83.74 491 ARG I C 1
ATOM 6241 O O . ARG H 2 70 ? 110.803 143.013 33.967 1.00 82.96 491 ARG I O 1
ATOM 6249 N N . LYS H 2 71 ? 109.734 142.581 32.031 1.00 89.29 492 LYS I N 1
ATOM 6250 C CA . LYS H 2 71 ? 109.949 143.927 31.518 1.00 80.46 492 LYS I CA 1
ATOM 6251 C C . LYS H 2 71 ? 109.282 144.951 32.424 1.00 75.99 492 LYS I C 1
ATOM 6252 O O . LYS H 2 71 ? 109.894 145.951 32.811 1.00 73.18 492 LYS I O 1
ATOM 6258 N N . LEU H 2 72 ? 108.031 144.686 32.801 1.00 79.95 493 LEU I N 1
ATOM 6259 C CA . LEU H 2 72 ? 107.252 145.589 33.644 1.00 63.36 493 LEU I CA 1
ATOM 6260 C C . LEU H 2 72 ? 107.900 145.820 35.007 1.00 77.87 493 LEU I C 1
ATOM 6261 O O . LEU H 2 72 ? 108.201 146.960 35.381 1.00 64.43 493 LEU I O 1
ATOM 6266 N N . SER H 2 73 ? 108.117 144.743 35.773 1.00 136.27 494 SER I N 1
ATOM 6267 C CA . SER H 2 73 ? 108.642 144.906 37.129 1.00 112.55 494 SER I CA 1
ATOM 6268 C C . SER H 2 73 ? 110.044 145.481 37.117 1.00 113.03 494 SER I C 1
ATOM 6269 O O . SER H 2 73 ? 110.373 146.364 37.919 1.00 121.04 494 SER I O 1
ATOM 6272 N N . SER H 2 74 ? 110.885 145.000 36.211 1.00 116.35 495 SER I N 1
ATOM 6273 C CA . SER H 2 74 ? 112.209 145.581 36.115 1.00 102.06 495 SER I CA 1
ATOM 6274 C C . SER H 2 74 ? 112.111 147.025 35.672 1.00 101.80 495 SER I C 1
ATOM 6275 O O . SER H 2 74 ? 112.885 147.867 36.134 1.00 101.79 495 SER I O 1
ATOM 6278 N N . LEU H 2 75 ? 111.104 147.353 34.852 1.00 130.69 496 LEU I N 1
ATOM 6279 C CA . LEU H 2 75 ? 111.116 148.665 34.214 1.00 124.43 496 LEU I CA 1
ATOM 6280 C C . LEU H 2 75 ? 111.077 149.779 35.241 1.00 124.94 496 LEU I C 1
ATOM 6281 O O . LEU H 2 75 ? 111.970 150.626 35.271 1.00 136.30 496 LEU I O 1
ATOM 6286 N N . GLN H 2 76 ? 109.992 149.891 35.994 1.00 125.59 497 GLN I N 1
ATOM 6287 C CA . GLN H 2 76 ? 109.916 150.961 36.985 1.00 136.85 497 GLN I CA 1
ATOM 6288 C C . GLN H 2 76 ? 110.236 150.472 38.384 1.00 130.59 497 GLN I C 1
ATOM 6289 O O . GLN H 2 76 ? 111.274 150.828 38.955 1.00 131.51 497 GLN I O 1
ATOM 6295 N N . ASN H 2 77 ? 109.346 149.650 38.929 1.00 133.78 498 ASN I N 1
ATOM 6296 C CA . ASN H 2 77 ? 109.284 149.417 40.360 1.00 142.01 498 ASN I CA 1
ATOM 6297 C C . ASN H 2 77 ? 110.664 149.062 40.922 1.00 144.52 498 ASN I C 1
ATOM 6298 O O . ASN H 2 77 ? 111.091 149.619 41.942 1.00 145.38 498 ASN I O 1
ATOM 6303 N N . SER H 2 78 ? 111.389 148.162 40.267 1.00 142.11 499 SER I N 1
ATOM 6304 C CA . SER H 2 78 ? 112.779 147.991 40.661 1.00 128.73 499 SER I CA 1
ATOM 6305 C C . SER H 2 78 ? 113.632 149.149 40.155 1.00 123.95 499 SER I C 1
ATOM 6306 O O . SER H 2 78 ? 114.512 149.627 40.879 1.00 130.78 499 SER I O 1
ATOM 6309 N N . SER H 2 79 ? 113.351 149.662 38.950 1.00 118.43 500 SER I N 1
ATOM 6310 C CA . SER H 2 79 ? 114.305 150.568 38.313 1.00 122.99 500 SER I CA 1
ATOM 6311 C C . SER H 2 79 ? 114.002 152.041 38.581 1.00 136.45 500 SER I C 1
ATOM 6312 O O . SER H 2 79 ? 114.934 152.827 38.783 1.00 150.41 500 SER I O 1
ATOM 6315 N N . GLU H 2 80 ? 112.729 152.454 38.560 1.00 138.03 501 GLU I N 1
ATOM 6316 C CA . GLU H 2 80 ? 112.430 153.875 38.737 1.00 139.04 501 GLU I CA 1
ATOM 6317 C C . GLU H 2 80 ? 112.768 154.376 40.138 1.00 141.27 501 GLU I C 1
ATOM 6318 O O . GLU H 2 80 ? 112.768 155.593 40.364 1.00 147.40 501 GLU I O 1
ATOM 6324 N N . GLU H 2 81 ? 113.094 153.483 41.074 1.00 135.46 502 GLU I N 1
ATOM 6325 C CA . GLU H 2 81 ? 113.665 153.938 42.333 1.00 131.63 502 GLU I CA 1
ATOM 6326 C C . GLU H 2 81 ? 115.069 154.507 42.162 1.00 124.62 502 GLU I C 1
ATOM 6327 O O . GLU H 2 81 ? 115.575 155.147 43.090 1.00 128.68 502 GLU I O 1
ATOM 6333 N N . GLY H 2 82 ? 115.693 154.319 40.999 1.00 115.47 503 GLY I N 1
ATOM 6334 C CA . GLY H 2 82 ? 116.989 154.886 40.711 1.00 114.91 503 GLY I CA 1
ATOM 6335 C C . GLY H 2 82 ? 116.948 156.375 40.413 1.00 127.77 503 GLY I C 1
ATOM 6336 O O . GLY H 2 82 ? 117.592 157.181 41.093 1.00 125.81 503 GLY I O 1
ATOM 6337 N N . PRO H 2 83 ? 116.206 156.770 39.369 1.00 123.91 504 PRO I N 1
ATOM 6338 C CA . PRO H 2 83 ? 116.070 158.208 39.081 1.00 121.33 504 PRO I CA 1
ATOM 6339 C C . PRO H 2 83 ? 115.288 158.969 40.137 1.00 120.13 504 PRO I C 1
ATOM 6340 O O . PRO H 2 83 ? 115.496 160.180 40.288 1.00 113.01 504 PRO I O 1
ATOM 6344 N N . SER H 2 84 ? 114.387 158.307 40.865 1.00 127.28 505 SER I N 1
ATOM 6345 C CA . SER H 2 84 ? 113.680 158.974 41.950 1.00 129.18 505 SER I CA 1
ATOM 6346 C C . SER H 2 84 ? 114.574 159.178 43.164 1.00 126.95 505 SER I C 1
ATOM 6347 O O . SER H 2 84 ? 114.326 160.085 43.966 1.00 124.09 505 SER I O 1
ATOM 6350 N N . SER H 2 85 ? 115.607 158.343 43.314 1.00 127.65 506 SER I N 1
ATOM 6351 C CA . SER H 2 85 ? 116.603 158.553 44.357 1.00 120.71 506 SER I CA 1
ATOM 6352 C C . SER H 2 85 ? 117.396 159.824 44.104 1.00 122.25 506 SER I C 1
ATOM 6353 O O . SER H 2 85 ? 117.843 160.480 45.053 1.00 129.31 506 SER I O 1
ATOM 6356 N N . THR H 2 86 ? 117.573 160.180 42.830 1.00 64.74 507 THR I N 1
ATOM 6357 C CA . THR H 2 86 ? 118.276 161.405 42.476 1.00 66.19 507 THR I CA 1
ATOM 6358 C C . THR H 2 86 ? 117.546 162.612 43.037 1.00 76.99 507 THR I C 1
ATOM 6359 O O . THR H 2 86 ? 118.170 163.570 43.508 1.00 66.05 507 THR I O 1
ATOM 6363 N N . LEU H 2 87 ? 116.215 162.568 43.009 1.00 65.17 508 LEU I N 1
ATOM 6364 C CA . LEU H 2 87 ? 115.428 163.637 43.597 1.00 67.36 508 LEU I CA 1
ATOM 6365 C C . LEU H 2 87 ? 115.559 163.618 45.112 1.00 57.21 508 LEU I C 1
ATOM 6366 O O . LEU H 2 87 ? 115.685 164.673 45.742 1.00 78.65 508 LEU I O 1
ATOM 6371 N N . LEU H 2 88 ? 115.557 162.422 45.706 1.00 52.16 509 LEU I N 1
ATOM 6372 C CA . LEU H 2 88 ? 115.630 162.308 47.158 1.00 52.51 509 LEU I CA 1
ATOM 6373 C C . LEU H 2 88 ? 116.973 162.789 47.685 1.00 56.51 509 LEU I C 1
ATOM 6374 O O . LEU H 2 88 ? 117.032 163.479 48.707 1.00 67.96 509 LEU I O 1
ATOM 6379 N N . THR H 2 89 ? 118.066 162.432 47.008 1.00 51.18 510 THR I N 1
ATOM 6380 C CA . THR H 2 89 ? 119.369 162.896 47.464 1.00 55.75 510 THR I CA 1
ATOM 6381 C C . THR H 2 89 ? 119.526 164.390 47.219 1.00 53.97 510 THR I C 1
ATOM 6382 O O . THR H 2 89 ? 120.013 165.120 48.089 1.00 60.76 510 THR I O 1
ATOM 6386 N N . MET H 2 90 ? 119.095 164.866 46.047 1.00 62.05 511 MET I N 1
ATOM 6387 C CA . MET H 2 90 ? 119.215 166.285 45.733 1.00 59.14 511 MET I CA 1
ATOM 6388 C C . MET H 2 90 ? 118.349 167.131 46.659 1.00 64.71 511 MET I C 1
ATOM 6389 O O . MET H 2 90 ? 118.787 168.188 47.131 1.00 52.06 511 MET I O 1
ATOM 6394 N N . ILE H 2 91 ? 117.112 166.698 46.924 1.00 48.63 512 ILE I N 1
ATOM 6395 C CA . ILE H 2 91 ? 116.285 167.456 47.859 1.00 48.70 512 ILE I CA 1
ATOM 6396 C C . ILE H 2 91 ? 116.888 167.418 49.256 1.00 48.59 512 ILE I C 1
ATOM 6397 O O . ILE H 2 91 ? 116.768 168.388 50.011 1.00 50.11 512 ILE I O 1
ATOM 6402 N N . ARG H 2 92 ? 117.561 166.320 49.619 1.00 51.65 513 ARG I N 1
ATOM 6403 C CA . ARG H 2 92 ? 118.150 166.231 50.952 1.00 46.32 513 ARG I CA 1
ATOM 6404 C C . ARG H 2 92 ? 119.249 167.270 51.126 1.00 51.19 513 ARG I C 1
ATOM 6405 O O . ARG H 2 92 ? 119.236 168.045 52.090 1.00 53.67 513 ARG I O 1
ATOM 6413 N N . GLN H 2 93 ? 120.199 167.315 50.188 1.00 48.69 514 GLN I N 1
ATOM 6414 C CA . GLN H 2 93 ? 121.281 168.286 50.287 1.00 49.80 514 GLN I CA 1
ATOM 6415 C C . GLN H 2 93 ? 120.751 169.706 50.166 1.00 50.41 514 GLN I C 1
ATOM 6416 O O . GLN H 2 93 ? 121.294 170.624 50.788 1.00 69.58 514 GLN I O 1
ATOM 6422 N N . TYR H 2 94 ? 119.711 169.906 49.359 1.00 55.78 515 TYR I N 1
ATOM 6423 C CA . TYR H 2 94 ? 119.123 171.232 49.217 1.00 55.35 515 TYR I CA 1
ATOM 6424 C C . TYR H 2 94 ? 118.591 171.743 50.549 1.00 52.91 515 TYR I C 1
ATOM 6425 O O . TYR H 2 94 ? 118.859 172.883 50.943 1.00 52.76 515 TYR I O 1
ATOM 6434 N N . MET H 2 95 ? 117.816 170.912 51.249 1.00 45.32 516 MET I N 1
ATOM 6435 C CA . MET H 2 95 ? 117.157 171.368 52.466 1.00 56.86 516 MET I CA 1
ATOM 6436 C C . MET H 2 95 ? 118.130 171.484 53.626 1.00 49.28 516 MET I C 1
ATOM 6437 O O . MET H 2 95 ? 117.985 172.379 54.466 1.00 55.22 516 MET I O 1
ATOM 6442 N N . MET H 2 96 ? 119.124 170.597 53.689 1.00 53.15 517 MET I N 1
ATOM 6443 C CA . MET H 2 96 ? 120.135 170.716 54.730 1.00 57.00 517 MET I CA 1
ATOM 6444 C C . MET H 2 96 ? 120.878 172.032 54.571 1.00 67.51 517 MET I C 1
ATOM 6445 O O . MET H 2 96 ? 121.211 172.700 55.557 1.00 60.86 517 MET I O 1
ATOM 6450 N N . GLU H 2 97 ? 121.126 172.423 53.322 1.00 57.63 518 GLU I N 1
ATOM 6451 C CA . GLU H 2 97 ? 121.754 173.703 53.026 1.00 49.00 518 GLU I CA 1
ATOM 6452 C C . GLU H 2 97 ? 120.883 174.881 53.440 1.00 51.30 518 GLU I C 1
ATOM 6453 O O . GLU H 2 97 ? 121.381 175.847 54.031 1.00 50.74 518 GLU I O 1
ATOM 6459 N N . ALA H 2 98 ? 119.584 174.827 53.140 1.00 48.81 519 ALA I N 1
ATOM 6460 C CA . ALA H 2 98 ? 118.711 175.923 53.546 1.00 47.26 519 ALA I CA 1
ATOM 6461 C C . ALA H 2 98 ? 118.629 176.010 55.063 1.00 44.10 519 ALA I C 1
ATOM 6462 O O . ALA H 2 98 ? 118.666 177.107 55.634 1.00 73.43 519 ALA I O 1
ATOM 6464 N N . ASP H 2 99 ? 118.536 174.858 55.732 1.00 47.97 520 ASP I N 1
ATOM 6465 C CA . ASP H 2 99 ? 118.436 174.836 57.185 1.00 56.43 520 ASP I CA 1
ATOM 6466 C C . ASP H 2 99 ? 119.716 175.331 57.846 1.00 58.48 520 ASP I C 1
ATOM 6467 O O . ASP H 2 99 ? 119.656 175.964 58.907 1.00 58.81 520 ASP I O 1
ATOM 6472 N N . TYR H 2 100 ? 120.877 175.070 57.238 1.00 47.75 521 TYR I N 1
ATOM 6473 C CA . TYR H 2 100 ? 122.126 175.561 57.810 1.00 48.22 521 TYR I CA 1
ATOM 6474 C C . TYR H 2 100 ? 122.240 177.069 57.659 1.00 49.97 521 TYR I C 1
ATOM 6475 O O . TYR H 2 100 ? 122.723 177.758 58.565 1.00 51.91 521 TYR I O 1
ATOM 6484 N N . GLN H 2 101 ? 121.804 177.596 56.517 1.00 53.09 522 GLN I N 1
ATOM 6485 C CA . GLN H 2 101 ? 121.865 179.033 56.290 1.00 56.96 522 GLN I CA 1
ATOM 6486 C C . GLN H 2 101 ? 121.020 179.784 57.305 1.00 54.11 522 GLN I C 1
ATOM 6487 O O . GLN H 2 101 ? 121.312 180.941 57.622 1.00 72.60 522 GLN I O 1
ATOM 6493 N N . ARG H 2 102 ? 119.966 179.145 57.818 1.00 50.79 523 ARG I N 1
ATOM 6494 C CA . ARG H 2 102 ? 119.182 179.746 58.890 1.00 50.99 523 ARG I CA 1
ATOM 6495 C C . ARG H 2 102 ? 120.035 180.009 60.131 1.00 55.93 523 ARG I C 1
ATOM 6496 O O . ARG H 2 102 ? 119.893 181.058 60.770 1.00 69.43 523 ARG I O 1
ATOM 6504 N N . VAL H 2 103 ? 120.933 179.084 60.489 1.00 54.67 524 VAL I N 1
ATOM 6505 C CA . VAL H 2 103 ? 121.796 179.361 61.638 1.00 65.39 524 VAL I CA 1
ATOM 6506 C C . VAL H 2 103 ? 122.904 180.336 61.249 1.00 71.10 524 VAL I C 1
ATOM 6507 O O . VAL H 2 103 ? 123.313 181.167 62.068 1.00 85.04 524 VAL I O 1
ATOM 6511 N N . GLU H 2 104 ? 123.405 180.261 60.011 1.00 53.96 525 GLU I N 1
ATOM 6512 C CA . GLU H 2 104 ? 124.424 181.208 59.570 1.00 50.80 525 GLU I CA 1
ATOM 6513 C C . GLU H 2 104 ? 123.875 182.629 59.579 1.00 67.22 525 GLU I C 1
ATOM 6514 O O . GLU H 2 104 ? 124.568 183.572 59.980 1.00 72.53 525 GLU I O 1
ATOM 6520 N N . ILE H 2 105 ? 122.622 182.795 59.140 1.00 70.18 526 ILE I N 1
ATOM 6521 C CA . ILE H 2 105 ? 121.954 184.096 59.194 1.00 66.49 526 ILE I CA 1
ATOM 6522 C C . ILE H 2 105 ? 121.871 184.594 60.628 1.00 62.29 526 ILE I C 1
ATOM 6523 O O . ILE H 2 105 ? 122.184 185.754 60.921 1.00 73.30 526 ILE I O 1
ATOM 6528 N N . ALA H 2 106 ? 121.435 183.724 61.543 1.00 49.61 527 ALA I N 1
ATOM 6529 C CA . ALA H 2 106 ? 121.289 184.128 62.936 1.00 54.73 527 ALA I CA 1
ATOM 6530 C C . ALA H 2 106 ? 122.627 184.551 63.526 1.00 56.37 527 ALA I C 1
ATOM 6531 O O . ALA H 2 106 ? 122.703 185.531 64.275 1.00 56.57 527 ALA I O 1
ATOM 6533 N N . ARG H 2 107 ? 123.697 183.824 63.192 1.00 60.87 528 ARG I N 1
ATOM 6534 C CA . ARG H 2 107 ? 125.023 184.191 63.675 1.00 64.03 528 ARG I CA 1
ATOM 6535 C C . ARG H 2 107 ? 125.472 185.530 63.105 1.00 66.38 528 ARG I C 1
ATOM 6536 O O . ARG H 2 107 ? 126.065 186.348 63.819 1.00 70.49 528 ARG I O 1
ATOM 6544 N N . LEU H 2 108 ? 125.217 185.764 61.814 1.00 58.44 529 LEU I N 1
ATOM 6545 C CA . LEU H 2 108 ? 125.663 187.004 61.189 1.00 73.23 529 LEU I CA 1
ATOM 6546 C C . LEU H 2 108 ? 124.902 188.201 61.743 1.00 87.10 529 LEU I C 1
ATOM 6547 O O . LEU H 2 108 ? 125.473 189.286 61.903 1.00 84.02 529 LEU I O 1
ATOM 6552 N N . LYS H 2 109 ? 123.613 188.022 62.043 1.00 87.63 530 LYS I N 1
ATOM 6553 C CA . LYS H 2 109 ? 122.831 189.103 62.634 1.00 76.60 530 LYS I CA 1
ATOM 6554 C C . LYS H 2 109 ? 123.306 189.416 64.044 1.00 77.68 530 LYS I C 1
ATOM 6555 O O . LYS H 2 109 ? 123.450 190.588 64.409 1.00 94.44 530 LYS I O 1
ATOM 6561 N N . ASP H 2 110 ? 123.549 188.380 64.850 1.00 75.31 531 ASP I N 1
ATOM 6562 C CA . ASP H 2 110 ? 124.083 188.600 66.189 1.00 71.23 531 ASP I CA 1
ATOM 6563 C C . ASP H 2 110 ? 125.433 189.295 66.112 1.00 68.56 531 ASP I C 1
ATOM 6564 O O . ASP H 2 110 ? 125.717 190.213 66.890 1.00 62.44 531 ASP I O 1
ATOM 6569 N N . SER H 2 111 ? 126.276 188.863 65.172 1.00 78.35 532 SER I N 1
ATOM 6570 C CA . SER H 2 111 ? 127.566 189.504 64.960 1.00 66.40 532 SER I CA 1
ATOM 6571 C C . SER H 2 111 ? 127.396 190.953 64.525 1.00 72.62 532 SER I C 1
ATOM 6572 O O . SER H 2 111 ? 128.217 191.806 64.875 1.00 75.27 532 SER I O 1
ATOM 6575 N N . LEU H 2 112 ? 126.331 191.249 63.774 1.00 75.26 533 LEU I N 1
ATOM 6576 C CA . LEU H 2 112 ? 126.072 192.618 63.342 1.00 92.26 533 LEU I CA 1
ATOM 6577 C C . LEU H 2 112 ? 125.614 193.482 64.511 1.00 85.10 533 LEU I C 1
ATOM 6578 O O . LEU H 2 112 ? 126.034 194.638 64.639 1.00 80.47 533 LEU I O 1
ATOM 6583 N N . ASN H 2 113 ? 124.750 192.934 65.372 1.00 111.80 534 ASN I N 1
ATOM 6584 C CA . ASN H 2 113 ? 124.280 193.675 66.538 1.00 102.20 534 ASN I CA 1
ATOM 6585 C C . ASN H 2 113 ? 125.424 193.970 67.498 1.00 104.05 534 ASN I C 1
ATOM 6586 O O . ASN H 2 113 ? 125.476 195.049 68.101 1.00 106.41 534 ASN I O 1
ATOM 6591 N N . ASP H 2 114 ? 126.345 193.015 67.662 1.00 105.01 535 ASP I N 1
ATOM 6592 C CA . ASP H 2 114 ? 127.490 193.219 68.542 1.00 99.23 535 ASP I CA 1
ATOM 6593 C C . ASP H 2 114 ? 128.348 194.380 68.060 1.00 98.56 535 ASP I C 1
ATOM 6594 O O . ASP H 2 114 ? 128.837 195.178 68.867 1.00 111.30 535 ASP I O 1
ATOM 6599 N N . LYS H 2 115 ? 128.552 194.483 66.745 1.00 98.00 536 LYS I N 1
ATOM 6600 C CA . LYS H 2 115 ? 129.366 195.559 66.198 1.00 112.16 536 LYS I CA 1
ATOM 6601 C C . LYS H 2 115 ? 128.637 196.894 66.242 1.00 119.67 536 LYS I C 1
ATOM 6602 O O . LYS H 2 115 ? 129.291 197.942 66.271 1.00 105.89 536 LYS I O 1
ATOM 6608 N N . ASP H 2 116 ? 127.301 196.876 66.269 1.00 121.43 537 ASP I N 1
ATOM 6609 C CA . ASP H 2 116 ? 126.548 198.113 66.444 1.00 124.24 537 ASP I CA 1
ATOM 6610 C C . ASP H 2 116 ? 126.798 198.694 67.828 1.00 125.34 537 ASP I C 1
ATOM 6611 O O . ASP H 2 116 ? 127.049 199.895 67.975 1.00 142.62 537 ASP I O 1
ATOM 6616 N N . GLU H 2 117 ? 126.723 197.850 68.858 1.00 116.01 538 GLU I N 1
ATOM 6617 C CA . GLU H 2 117 ? 127.005 198.294 70.217 1.00 121.30 538 GLU I CA 1
ATOM 6618 C C . GLU H 2 117 ? 128.472 198.668 70.381 1.00 126.70 538 GLU I C 1
ATOM 6619 O O . GLU H 2 117 ? 128.809 199.500 71.231 1.00 121.98 538 GLU I O 1
ATOM 6625 N N . GLU H 2 118 ? 129.353 198.060 69.583 1.00 133.43 539 GLU I N 1
ATOM 6626 C CA . GLU H 2 118 ? 130.784 198.338 69.641 1.00 130.93 539 GLU I CA 1
ATOM 6627 C C . GLU H 2 118 ? 131.162 199.622 68.909 1.00 128.10 539 GLU I C 1
ATOM 6628 O O . GLU H 2 118 ? 132.139 200.277 69.291 1.00 132.91 539 GLU I O 1
ATOM 6634 N N . ILE H 2 119 ? 130.429 199.987 67.853 1.00 125.33 540 ILE I N 1
ATOM 6635 C CA . ILE H 2 119 ? 130.703 201.233 67.140 1.00 125.22 540 ILE I CA 1
ATOM 6636 C C . ILE H 2 119 ? 130.519 202.441 68.055 1.00 135.87 540 ILE I C 1
ATOM 6637 O O . ILE H 2 119 ? 131.231 203.444 67.919 1.00 135.69 540 ILE I O 1
ATOM 6642 N N . LYS H 2 120 ? 129.560 202.377 68.986 1.00 140.33 541 LYS I N 1
ATOM 6643 C CA . LYS H 2 120 ? 129.293 203.500 69.883 1.00 144.91 541 LYS I CA 1
ATOM 6644 C C . LYS H 2 120 ? 130.457 203.753 70.838 1.00 148.88 541 LYS I C 1
ATOM 6645 O O . LYS H 2 120 ? 130.803 204.909 71.106 1.00 163.92 541 LYS I O 1
ATOM 6651 N N . LYS H 2 121 ? 131.051 202.686 71.385 1.00 145.34 542 LYS I N 1
ATOM 6652 C CA . LYS H 2 121 ? 132.167 202.840 72.319 1.00 144.26 542 LYS I CA 1
ATOM 6653 C C . LYS H 2 121 ? 133.301 203.631 71.683 1.00 150.53 542 LYS I C 1
ATOM 6654 O O . LYS H 2 121 ? 133.981 204.416 72.355 1.00 165.12 542 LYS I O 1
ATOM 6660 N N . LEU H 2 122 ? 133.519 203.424 70.384 1.00 151.15 543 LEU I N 1
ATOM 6661 C CA . LEU H 2 122 ? 134.547 204.155 69.656 1.00 154.57 543 LEU I CA 1
ATOM 6662 C C . LEU H 2 122 ? 134.265 205.650 69.669 1.00 153.17 543 LEU I C 1
ATOM 6663 O O . LEU H 2 122 ? 135.192 206.468 69.706 1.00 155.62 543 LEU I O 1
ATOM 6668 N N . ARG H 2 123 ? 132.984 206.023 69.621 1.00 153.96 544 ARG I N 1
ATOM 6669 C CA . ARG H 2 123 ? 132.608 207.431 69.667 1.00 164.20 544 ARG I CA 1
ATOM 6670 C C . ARG H 2 123 ? 132.994 208.056 71.002 1.00 164.25 544 ARG I C 1
ATOM 6671 O O . ARG H 2 123 ? 133.474 209.195 71.050 1.00 159.59 544 ARG I O 1
ATOM 6679 N N . GLY H 2 124 ? 132.781 207.330 72.097 1.00 158.10 545 GLY I N 1
ATOM 6680 C CA . GLY H 2 124 ? 133.111 207.816 73.423 1.00 149.73 545 GLY I CA 1
ATOM 6681 C C . GLY H 2 124 ? 134.604 207.873 73.676 1.00 143.86 545 GLY I C 1
ATOM 6682 O O . GLY H 2 124 ? 135.326 206.918 73.387 1.00 139.54 545 GLY I O 1
#

Organism: Caenorhabditis elegans (NCBI:txid6239)

Secondary structure (DSSP, 8-state):
--S-HHHHHHHHHHHHHHS-SS-HHHHTHHHHHHHHHHHHHHHHHHHHHHHHHHHHHHHHHHHHHHHHHHHHHHHHHHHHHHHHHHHHHHHHHHHHHHHH-/--S-HHHHHHHHHHHH-------HHHHTHHHHHHHHHHHHHHHHHHHHHHHHHHHHHHHHHHHHHHHHHHHHHHHHHHHHHHHHHHHHHHHHHHHHHHHHHHHHH-/--S-HHHHHHHHHHH-----TTTTTHHHHHHHHHHHHHHHHHHHHHHHHHHHHHHHHHHHHHHHHHHHHHHHHHHHHHHHHHHHHHHHHHHHHHHHHHHH-/----HHHHHHHHHHHHTT-----SHHHHHHHHHHHHHHHH---HHHHHHHHHHHHHHHHHHHHHHHHHHHHHHHHHHHH--/---HHHHHHHHHHHHTT----PPPP-----SSTT-HHHHHHHHHHHHHHHHH--HHHHHHHHHHHHHHHHHHHHHHHHHHHHHHHHHHHHHHHHHHH-/--S-HHHHHHHHHHHHHHS-SS-HHHHTHHHHHHHHHHHHHHHHHHHHHHHHHHHHHHHHHHHHHHHHHHHHHHHHHHHHHHHHHHHHHHHHHHHHHHHHHHHHHH-/---HHHHHHHHHHHHTT-----SSTTSPPPP-----SSTT-HHHHHHHHHHHHHHHIIIIITTHHHHHHHHHHHHHHHHHHHHHHHHHHHHHHHHHHHHHHHHHHH-/---HHHHHHHHHHHHTT-----SSTTTSPPPS----SSTT-HHHHHHHHHHHHHHHHHHHHH--SS-HHHHHHHHHHHHHHHHHHHHHHHHHHHHHHHHHHHHHHHHH-

Sequence (810 aa):
KVCGENSRHIFNMILNSQRPQFDIKDIGMFHLIDEIERLRKLWKDSEESKKRLNADMREAEEALAKARKKLAMFDIDVKDTQKHHLRALMEENKALKLDLNVKVCGENSRHIFNMILNSQRPQFDIKDIGMFHLIDEIERLRKLWKDSEESKKRLNADMREAEEALAKARKKLAMFDIDVKDTQKHLRALMEENKALKLDLNVYETRERIPHSFFTQWNSELDGSVRMEDDGSREIPCPPTFCLTDCNDKDTVDSMYKYARKLSSLQNSSEEGPSSTLLTMIRQYMMEADYQRVEIARLKDSLNDKDEEIKKLRGFCRIPHSFFTQWNSELDGSVRMEIPCPPTFCLTDCNDKDTVDSMYKYARKLSSLQSTLLTMIRQYMMEADYQRVEIARLKDSLNDKDEEIKKLRGFCSRYKVCGENSRHIFNMILNPQFDIKDIGMFHLIDEIERLRKLWKDSEESKKRLNADMREAEEALAKARKKLAMFDIDVKDTQKHLRALMEENKALKLDLNVYETERIPHSFFTQWNSELDGSVRCNDKDTVDSMYKYARKLSSLQPSSTLLTMIRQYMMEADYQRVEIARLKDSLNDKDEEIKKLKVCGENSRHIFNMILNSQRPQFDIKDIGMFHLIDEIERLRKLWKDSEESKKRLNADMREAEEALAKARKKLAMFDIDVKDTQKHLRALMEENKALKLDLNVYETREKRIPHSFFTQWNSELDGSVRMEDDGSREIPCPPTFCLTDCNDKDTVDSMYKYARKLSSLQNSSEEGPSSTLLTMIRQYMMEADYQRVEIARLKDSLNDKDEEIKKLRG

Solvent-accessible surface area: 46013 Å² total; per-residue (Å²): 218,29,3,28,126,91,1,56,70,3,8,28,44,1,44,90,31,14,157,51,105,19,33,0,122,117,18,10,1,27,131,18,0,66,35,0,11,104,7,24,102,53,24,60,91,2,61,88,29,57,152,182,30,71,47,69,21,141,108,10,36,89,31,16,11,105,6,76,71,103,37,8,69,54,27,11,44,14,54,24,10,83,89,83,24,70,20,14,111,55,10,5,132,23,0,88,103,19,66,112,122,224,25,4,22,125,107,0,58,87,5,8,38,36,0,22,24,8,33,106,2,88,16,30,1,123,7,1,0,2,44,30,0,2,45,5,4,21,48,0,26,94,54,30,71,54,4,51,36,36,52,118,124,31,55,38,61,26,148,119,8,80,111,35,22,62,132,8,135,128,102,32,57,75,41,64,110,65,26,127,68,27,48,138,85,22,137,60,19,102,107,62,9,134,50,27,31,102,64,11,57,53,131,70,116,177,190,206,40,56,133,91,18,72,60,93,0,23,75,44,0,78,72,25,54,158,104,83,61,34,5,5,172,156,24,103,63,16,144,66,23,60,0,108,63,12,81,15,117,117,15,2,80,37,1,42,132,8,0,139,88,0,8,66,44,19,104,88,55,128,79,45,43,53,54,85,4,12,85,43,0,43,124,9,0,16,56,0,7,27,6,83,71,24,16,54,130,4,102,92,32,26,91,89,50,61,114,62,15,157,138,10,143,65,132,50,279,34,59,120,80,10,85,33,72,0,20,12,28,1,4,18,36,10,173,95,130,8,35,48,2,29,33,23,21,2,104,63,15,86,17,112,112,18,1,76,45,1,54,138,13,0,130,102,0,33,87,83,64,99,95,24,31,66,50,0,44,79,10,0,10,46,0,7,29,24,74,45,21,17,50,160,29,81,88,36,25,92,88,44,59,119,59,19,159,138,13,123,34,116,43,87,225,184,209,25,2,23,125,83,0,65,79,1,7,23,38,16,18,111,131,83,6,18,0,111,8,0,0,1,21,39,2,0,50,6,0,23,45,0,16,94,53,24,60,74,1,52,52,36,53,121,105,34,62,42,63,16,157,121,8,91,114,37,21,63,126,9,140,124,104,36,60,98,39,62,117,60,33,130,63,19,72,142,94,8,145,64,23,56,95,65,5,135,52,21,34,113,69,0,68,112,75,27,152,158,138,41,64,132,92,18,77,69,75,1,29,72,34,0,83,69,28,70,252,123,41,62,107,117,75,11,70,64,50,47,137,96,0,132,142,17,41,97,108,52,61,54,79,58,3,34,66,63,0,46,104,6,0,14,64,0,7,35,26,76,77,25,11,56,128,6,88,96,30,26,96,87,52,41,108,70,39,155,174,69,223,34,0,21,121,95,1,56,77,2,9,22,39,1,21,34,75,69,85,60,49,4,47,0,121,48,2,2,2,21,101,2,2,68,2,0,22,85,0,14,105,55,27,57,92,3,64,49,36,45,117,138,21,57,38,76,28,114,120,12,31,84,37,17,13,109,7,80,50,86,29,8,44,48,16,12,46,12,86,24,12,94,72,16,25,128,19,8,101,81,9,18,131,25,0,82,102,11,9,76,48,21,62,74,140,138,185,263,48,60,120,65,19,83,7,57,0,21,1,23,0,4,16,38,6,135,25,72,64,111,39,75,64,60,16,49,59,1,32,34,24,22,0,68,67,19,91,18,80,111,18,0,64,42,1,42,140,12,0,131,117,0,11,69,48,2,8,76,59,19,77,43,68,9,48,59,5,35,83,61,0,49,111,13,0,15,21,0,4,36,14,75,47,22,15,51,171,26,77,87,37,26,87,88,38,72,131,77,31,157,161,62,167,99

Radius of gyration: 59.13 Å; Cα contacts (8 Å, |Δi|>4): 745; chains: 8; bounding box: 127×182×91 Å

Foldseek 3Di:
DPQDPVNVVVVVVVVVVPDDPCDPVVVQVVVVVVVVVVVVVVVVVVVVVVVVVVVVVVVVVVVVVVVVVVVVVVVVVVVVVVVVVVVVVVVVVVVVVVVVD/DPQDPVNVVVVVCVVVDDPPDDDCVNVCVVVVVVVVVVVVVVVVVVVVVVVVVVVVVVVVVVVVVVVVVVVVVVVVVVVVVVVVVVVVVVVVVVVVVVVVVVVVVD/DDDVVVVVVVVVVVVVVDDDDDLCLVVQDQPPDCDQPDPPRVVSVVSVVVNVVVNVVSVVPPPDDPDPVVVVVVVVVVVVVVVVVVVVVVVVVVVVVVVVVVVVVVVVD/DDDPVCVVVVVVVVVVPDDDDADDQDDDDQPDPVRVVNVVSRVVRVVVVVVPPPPVPVVVVVVVVVVVVVVVVVVVVVVVVVVVVVVVVVVVVVVVVD/DVCDPVNVVVVVVVVPPPDDCVVVQVVVVVVVVVVVVVVVVVVVVVVVVVVVVVVVVVVVVVVVVVVVVVVVVVVVVVVVVVVVVVVVVVVVVVVVVVVVD/DDDPVVCVVVVCVVVVVPDDPVDDPVVVVVVVVVVVVVVVPCDPVVVVVVVVVVVVVVVVVVVVVVVVVVVVVVVVVVVVD/DVCDDVNVVVVVVVVVVPDDDPDCVVVCVVVVVVVVVVVVVVVVVVVVVVVVVVVVVVVVVVVVVVVVVVVVVVVVVVVVVVVVVVVVVVVVVVVVVVVVVVVVVVD/DDDVVVVVVVVVVVVVPDDDDPPPLPPQDDADDPDQPDPPRVVNVVSVVVSVVCRCVRPVVPVVPVVVVVVVVVVVVVVVVVVVVVVVVVVVVVVVVVVVVVVVVVD

GO terms:
  GO:0005515 protein binding (F, IPI)
  GO:1990023 mitotic spindle midzone (C, IDA)
  GO:0005096 GTPase activator activity (F, IDA)
  GO:0051233 spindle midzone (C, IDA)
  GO:0005886 plasma membrane (C, IDA)
  GO:0097149 centralspindlin complex (C, IDA)
  GO:0040038 polar body extrusion after meiotic divisions (P, IMP)
  GO:1990386 mitotic cleavage furrow ingression (P, IMP)
  GO:0051256 mitotic spindle midzone assembly (P, IMP)
  GO:0000281 mitotic cytokinesis (P, IMP)
  GO:0051255 spindle midzone assembly (P, IMP)
  GO:0005819 spindle (C, IPI)
  GO:0000070 mitotic sister chromatid segregation (P, IMP)